Protein AF-0000000078986040 (afdb_homodimer)

Nearest PDB structures (foldseek):
  6e4r-assembly1_A  TM=7.403E-01  e=4.306E-62  Drosophila melanogaster
  6pxu-assembly2_B  TM=7.292E-01  e=4.157E-53  Homo sapiens
  6pxu-assembly1_A  TM=7.181E-01  e=9.554E-53  Homo sapiens
  2d7i-assembly1_A  TM=6.678E-01  e=3.188E-51  Homo sapiens
  6nqt-assembly1_C  TM=6.904E-01  e=5.709E-48  Homo sapiens

Foldseek 3Di:
DPPPPPPPPFDDFDFQQDDDDPVDDAFACAQLDFGDDPPPDPVLVVQQVVCCLVALFRLSLLVRHDLSGHHDDPFDPQLRDGNNFDPDQAAEEEEEEDAQHRPSQLSSQVNLCRGADRPRNQQAYEYEYQAHDDPCVPPVVCVVCVVPPRYHYHYDPHRAADQVSRVVRVVPDDGQKYKFAYSGKHWHHSQRSLQRRVCRVPQLEKEFEQEWAQERYGRRTGDPPGLQWAWDAALLLHIDTDGVVLDPDDDPDSQAWDFHQWDPAGTIMHGPVNCVLQVHFDSLQGRDEPSRNLVSQQSQQLPHGYTYHHRNYMYGYDRNDDVVCVPPPDPRHLLSLLLSLVQAAPLSSVQSCQVQAADDDDCVVNNDCVVNNVSSVVSVTHHSVSSCQPRNVSHADQDDPQKFKAWKDFQVVPDQKTFFADPVVQFTWIDGDPRPCARRIFTCHSLQFGDHSQWTFFDDPTGIDGHPSPQDRGHWDQDPVLQAIARPVHRQWTKFADPVVNIDIHIDGDDSVDRRRHMDGGGDDDDPVSNVVSVVVD/DPPPPPPPPFDDFDFQQDDDDPVDDAFACAQLDFGDDPPPDPVLVVQQVVCCLVALFRLSLLVRHDLRGHHDDPFDPQLRPGNNFDPDFAAEEEEEEDAQHRPSQLSSQVNLCRGADRPRNQQAYEYEYQAHDDPCVPPVVCVVCVVPPRYHYHYDPHRAADQVSRVVRVVPDDGQKYKFAYSGKHWHHSQRRLQRRVCRVPQLEKEFEQEWAQERYGRRTGDPPGLQWAWDAALLLHIDTDGVVLDPDDDPDSQAWDFHQWDPAGTIMHGPVNCVLQVHFDSLQGRDEPSRNLVSQQSQQLPHTYTYHHRNYMYGYDRNDDVVCVPPPDPRHLLSLLLSLVQAAPLSSVQSCQVQAADDDDCVVNNDCVVNNVSSVVSVTHHSVSSCQPRNVSHADLDDPQKFKAWKDFQVVPDQKTFFADPVVQFTWIDGDPRPCARRIFTCHSLQFGDHSQWTFFDDVTGIDGHPSPQDRGHWDQDPVLQAIARPVHRQWTWFADPVVNIDIHIDGDDSPDRRRHMDGGGDDDDPVSNVVSVVVD

InterPro domains:
  IPR000772 Ricin B, lectin domain [PF00652] (406-519)
  IPR000772 Ricin B, lectin domain [SM00458] (405-522)
  IPR001173 Glycosyltransferase 2-like [PF00535] (93-275)
  IPR029044 Nucleotide-diphospho-sugar transferases [G3DSA:3.90.550.10] (17-400)
  IPR029044 Nucleotide-diphospho-sugar transferases [SSF53448] (69-394)
  IPR035992 Ricin B-like lectins [SSF50370] (399-521)

Radius of gyration: 41.01 Å; Cα contacts (8 Å, |Δi|>4): 2335; chains: 2; bounding box: 109×112×80 Å

Sequence (1076 aa):
MTTTPGGTTLFKFVYTTKGLDARYPIPPGDMGAPVENDLNDTEVDTLMQDGIVKQGFNEYFSNLMSVQRRLPEVRDPWCREPGRYPANLPPTSIVIVFYNEAWSVLVRTVHSILDRSPANLIHEIVLVDDYSYLPHLKTQLQEYFARYEKVRILRAPKRLGLIRARMFGAQNTTTDLITFLDAHVEVTIGWLEALLDVVAHNWTTIAIPTIDWVDEYNMKYKDDKAPIFIGAYDWDLNFGWWGRWSMKKKYDNKMVPFDTPAMAGGLFTINRTFFERLGWYDEGFDIYGIENIELSMKSWMCGGKMVTVPCSRVGHIQKAGHPYLTRETKDVVRANSIRLAEVWMDEYKGIIYDIYGIPHYSEEEFGSVEHRKAIRQKAGCQPFRYYLENAFPEMHNPMVPGAFRGEVHNGALGNGTCLTYRGTDNFLGMAPCDHLEKSQFWTHNYYQELNSYQNCIDGPNLAVYRCHKSRGNQAWKYLVDSKQIQLAAKADKCLSLNTATNVTLLMEQCDVTKAQQKWIVSFVQLDVSMLLESQTKAMTTTPGGTTLFKFVYTTKGLDARYPIPPGDMGAPVENDLNDTEVDTLMQDGIVKQGFNEYFSNLMSVQRRLPEVRDPWCREPGRYPANLPPTSIVIVFYNEAWSVLVRTVHSILDRSPANLIHEIVLVDDYSYLPHLKTQLQEYFARYEKVRILRAPKRLGLIRARMFGAQNTTTDLITFLDAHVEVTIGWLEALLDVVAHNWTTIAIPTIDWVDEYNMKYKDDKAPIFIGAYDWDLNFGWWGRWSMKKKYDNKMVPFDTPAMAGGLFTINRTFFERLGWYDEGFDIYGIENIELSMKSWMCGGKMVTVPCSRVGHIQKAGHPYLTRETKDVVRANSIRLAEVWMDEYKGIIYDIYGIPHYSEEEFGSVEHRKAIRQKAGCQPFRYYLENAFPEMHNPMVPGAFRGEVHNGALGNGTCLTYRGTDNFLGMAPCDHLEKSQFWTHNYYQELNSYQNCIDGPNLAVYRCHKSRGNQAWKYLVDSKQIQLAAKADKCLSLNTATNVTLLMEQCDVTKAQQKWIVSFVQLDVSMLLESQTKA

Structure (mmCIF, N/CA/C/O backbone):
data_AF-0000000078986040-model_v1
#
loop_
_entity.id
_entity.type
_entity.pdbx_description
1 polymer 'Polypeptide N-acetylgalactosaminyltransferase'
#
loop_
_atom_site.group_PDB
_atom_site.id
_atom_site.type_symbol
_atom_site.label_atom_id
_atom_site.label_alt_id
_atom_site.label_comp_id
_atom_site.label_asym_id
_atom_site.label_entity_id
_atom_site.label_seq_id
_atom_site.pdbx_PDB_ins_code
_atom_site.Cartn_x
_atom_site.Cartn_y
_atom_site.Cartn_z
_atom_site.occupancy
_atom_site.B_iso_or_equiv
_atom_site.auth_seq_id
_atom_site.auth_comp_id
_atom_site.auth_asym_id
_atom_site.auth_atom_id
_atom_site.pdbx_PDB_model_num
ATOM 1 N N . MET A 1 1 ? -55.656 -21.875 -41.781 1 29.62 1 MET A N 1
ATOM 2 C CA . MET A 1 1 ? -54.969 -21.172 -40.719 1 29.62 1 MET A CA 1
ATOM 3 C C . MET A 1 1 ? -53.656 -21.844 -40.375 1 29.62 1 MET A C 1
ATOM 5 O O . MET A 1 1 ? -53.625 -23 -39.938 1 29.62 1 MET A O 1
ATOM 9 N N . THR A 1 2 ? -52.594 -21.609 -41.188 1 29.69 2 THR A N 1
ATOM 10 C CA . THR A 1 2 ? -51.312 -22.281 -41.094 1 29.69 2 THR A CA 1
ATOM 11 C C . THR A 1 2 ? -50.656 -22.062 -39.75 1 29.69 2 THR A C 1
ATOM 13 O O . THR A 1 2 ? -50.5 -20.922 -39.312 1 29.69 2 THR A O 1
ATOM 16 N N . THR A 1 3 ? -50.875 -22.969 -38.688 1 33.81 3 THR A N 1
ATOM 17 C CA . THR A 1 3 ? -50.25 -22.969 -37.375 1 33.81 3 THR A CA 1
ATOM 18 C C . THR A 1 3 ? -48.75 -22.688 -37.469 1 33.81 3 THR A C 1
ATOM 20 O O . THR A 1 3 ? -48.031 -23.359 -38.188 1 33.81 3 THR A O 1
ATOM 23 N N . THR A 1 4 ? -48.406 -21.375 -37.438 1 37 4 THR A N 1
ATOM 24 C CA . THR A 1 4 ? -46.969 -21.016 -37.406 1 37 4 THR A CA 1
ATOM 25 C C . THR A 1 4 ? -46.25 -21.859 -36.375 1 37 4 THR A C 1
ATOM 27 O O . THR A 1 4 ? -46.688 -21.984 -35.219 1 37 4 THR A O 1
ATOM 30 N N . PRO A 1 5 ? -45.375 -22.781 -36.781 1 39.75 5 PRO A N 1
ATOM 31 C CA . PRO A 1 5 ? -44.656 -23.641 -35.844 1 39.75 5 PRO A CA 1
ATOM 32 C C . PRO A 1 5 ? -44.094 -22.859 -34.656 1 39.75 5 PRO A C 1
ATOM 34 O O . PRO A 1 5 ? -43.719 -21.703 -34.781 1 39.75 5 PRO A O 1
ATOM 37 N N . GLY A 1 6 ? -44.625 -22.969 -33.406 1 38.5 6 GLY A N 1
ATOM 38 C CA . GLY A 1 6 ? -44.219 -22.422 -32.125 1 38.5 6 GLY A CA 1
ATOM 39 C C . GLY A 1 6 ? -42.719 -22.359 -31.938 1 38.5 6 GLY A C 1
ATOM 40 O O . GLY A 1 6 ? -42.031 -23.375 -31.938 1 38.5 6 GLY A O 1
ATOM 41 N N . GLY A 1 7 ? -42.031 -21.391 -32.469 1 43.12 7 GLY A N 1
ATOM 42 C CA . GLY A 1 7 ? -40.625 -21.125 -32.375 1 43.12 7 GLY A CA 1
ATOM 43 C C . GLY A 1 7 ? -40.094 -21.297 -30.953 1 43.12 7 GLY A C 1
ATOM 44 O O . GLY A 1 7 ? -40.625 -20.703 -30.016 1 43.12 7 GLY A O 1
ATOM 45 N N . THR A 1 8 ? -39.688 -22.469 -30.422 1 48.12 8 THR A N 1
ATOM 46 C CA . THR A 1 8 ? -39.094 -22.766 -29.125 1 48.12 8 THR A CA 1
ATOM 47 C C . THR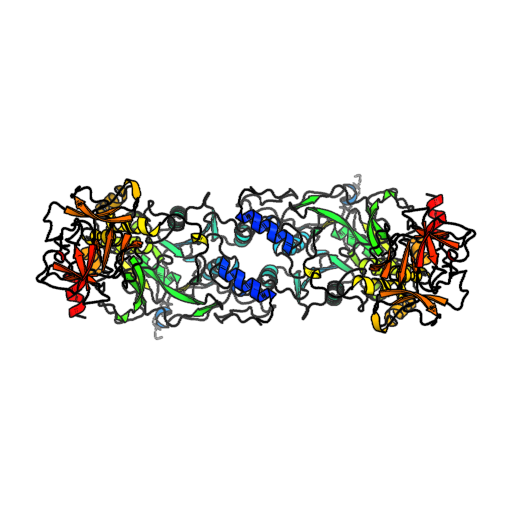 A 1 8 ? -38.062 -21.719 -28.75 1 48.12 8 THR A C 1
ATOM 49 O O . THR A 1 8 ? -37.094 -21.5 -29.484 1 48.12 8 THR A O 1
ATOM 52 N N . THR A 1 9 ? -38.406 -20.688 -28.156 1 58.56 9 THR A N 1
ATOM 53 C CA . THR A 1 9 ? -37.5 -19.672 -27.625 1 58.56 9 THR A CA 1
ATOM 54 C C . THR A 1 9 ? -36.312 -20.312 -26.922 1 58.56 9 THR A C 1
ATOM 56 O O . THR A 1 9 ? -36.5 -21.047 -25.953 1 58.56 9 THR A O 1
ATOM 59 N N . LEU A 1 10 ? -35.156 -20.312 -27.594 1 74.31 10 LEU A N 1
ATOM 60 C CA . LEU A 1 10 ? -33.938 -20.891 -27.078 1 74.31 10 LEU A CA 1
ATOM 61 C C . LEU A 1 10 ? -33.469 -20.156 -25.828 1 74.31 10 LEU A C 1
ATOM 63 O O . LEU A 1 10 ? -33.594 -18.938 -25.734 1 74.31 10 LEU A O 1
ATOM 67 N N . PHE A 1 11 ? -33.094 -20.828 -24.797 1 77.44 11 PHE A N 1
ATOM 68 C CA . PHE A 1 11 ? -32.656 -20.328 -23.5 1 77.44 11 PHE A CA 1
ATOM 69 C C . PHE A 1 11 ? -31.406 -19.469 -23.641 1 77.44 11 PHE A C 1
ATOM 71 O O . PHE A 1 11 ? -30.531 -19.766 -24.453 1 77.44 11 PHE A O 1
ATOM 78 N N . LYS A 1 12 ? -31.531 -18.234 -22.906 1 82.56 12 LYS A N 1
ATOM 79 C CA . LYS A 1 12 ? -30.375 -17.344 -22.828 1 82.56 12 LYS A CA 1
ATOM 80 C C . LYS A 1 12 ? -30 -17.062 -21.391 1 82.56 12 LYS A C 1
ATOM 82 O O . LYS A 1 12 ? -30.859 -16.703 -20.578 1 82.56 12 LYS A O 1
ATOM 87 N N . PHE A 1 13 ? -28.734 -17.203 -21.156 1 86.69 13 PHE A N 1
ATOM 88 C CA . PHE A 1 13 ? -28.25 -16.844 -19.828 1 86.69 13 PHE A CA 1
ATOM 89 C C . PHE A 1 13 ? -28.219 -15.32 -19.656 1 86.69 13 PHE A C 1
ATOM 91 O O . PHE A 1 13 ? -27.969 -14.586 -20.609 1 86.69 13 PHE A O 1
ATOM 98 N N . VAL A 1 14 ? -28.516 -14.938 -18.391 1 85.44 14 VAL A N 1
ATOM 99 C CA . VAL A 1 14 ? -28.5 -13.516 -18.062 1 85.44 14 VAL A CA 1
ATOM 100 C C . VAL A 1 14 ? -27.266 -13.203 -17.203 1 85.44 14 VAL A C 1
ATOM 102 O O . VAL A 1 14 ? -26.922 -13.977 -16.297 1 85.44 14 VAL A O 1
ATOM 105 N N . TYR A 1 15 ? -26.703 -12.055 -17.625 1 86.81 15 TYR A N 1
ATOM 106 C CA . TYR A 1 15 ? -25.516 -11.594 -16.906 1 86.81 15 TYR A CA 1
ATOM 107 C C . TYR A 1 15 ? -25.781 -10.242 -16.25 1 86.81 15 TYR A C 1
ATOM 109 O O . TYR A 1 15 ? -26.609 -9.461 -16.719 1 86.81 15 TYR A O 1
ATOM 117 N N . THR A 1 16 ? -25.219 -9.984 -15.023 1 78.19 16 THR A N 1
ATOM 118 C CA . THR A 1 16 ? -25.375 -8.727 -14.305 1 78.19 16 THR A CA 1
ATOM 119 C C . THR A 1 16 ? -24.219 -7.773 -14.617 1 78.19 16 THR A C 1
ATOM 121 O O . THR A 1 16 ? -23.609 -7.223 -13.703 1 78.19 16 THR A O 1
ATOM 124 N N . THR A 1 17 ? -23.938 -7.586 -15.852 1 72 17 THR A N 1
ATOM 125 C CA . THR A 1 17 ? -22.844 -6.668 -16.188 1 72 17 THR A CA 1
ATOM 126 C C . THR A 1 17 ? -23.203 -5.238 -15.812 1 72 17 THR A C 1
ATOM 128 O O . THR A 1 17 ? -24.219 -4.699 -16.281 1 72 17 THR A O 1
ATOM 131 N N . LYS A 1 18 ? -22.359 -4.672 -14.836 1 71.38 18 LYS A N 1
ATOM 132 C CA . LYS A 1 18 ? -22.641 -3.324 -14.344 1 71.38 18 LYS A CA 1
ATOM 133 C C . LYS A 1 18 ? -22 -2.273 -15.25 1 71.38 18 LYS A C 1
ATOM 135 O O . LYS A 1 18 ? -20.922 -2.492 -15.797 1 71.38 18 LYS A O 1
ATOM 140 N N . GLY A 1 19 ? -22.734 -1.235 -15.531 1 74.75 19 GLY A N 1
ATOM 141 C CA . GLY A 1 19 ? -22.188 -0.104 -16.266 1 74.75 19 GLY A CA 1
ATOM 142 C C . GLY A 1 19 ? -21.375 0.832 -15.391 1 74.75 19 GLY A C 1
ATOM 143 O O . GLY A 1 19 ? -21.203 0.587 -14.195 1 74.75 19 GLY A O 1
ATOM 144 N N . LEU A 1 20 ? -20.609 1.759 -16.047 1 81.31 20 LEU A N 1
ATOM 145 C CA . LEU A 1 20 ? -19.828 2.764 -15.336 1 81.31 20 LEU A CA 1
ATOM 146 C C . LEU A 1 20 ? -20.719 3.883 -14.812 1 81.31 20 LEU A C 1
ATOM 148 O O . LEU A 1 20 ? -21.734 4.223 -15.43 1 81.31 20 LEU A O 1
ATOM 152 N N . ASP A 1 21 ? -20.359 4.395 -13.672 1 80.06 21 ASP A N 1
ATOM 153 C CA . ASP A 1 21 ? -21.016 5.574 -13.125 1 80.06 21 ASP A CA 1
ATOM 154 C C . ASP A 1 21 ? -20.688 6.82 -13.945 1 80.06 21 ASP A C 1
ATOM 156 O O . ASP A 1 21 ? -19.531 7.211 -14.039 1 80.06 21 ASP A O 1
ATOM 160 N N . ALA A 1 22 ? -21.656 7.473 -14.484 1 78.62 22 ALA A N 1
ATOM 161 C CA . ALA A 1 22 ? -21.469 8.578 -15.414 1 78.62 22 ALA A CA 1
ATOM 162 C C . ALA A 1 22 ? -20.906 9.805 -14.711 1 78.62 22 ALA A C 1
ATOM 164 O O . ALA A 1 22 ? -20.422 10.742 -15.359 1 78.62 22 ALA A O 1
ATOM 165 N N . ARG A 1 23 ? -20.875 9.859 -13.484 1 78.38 23 ARG A N 1
ATOM 166 C CA . ARG A 1 23 ? -20.391 11 -12.703 1 78.38 23 ARG A CA 1
ATOM 167 C C . ARG A 1 23 ? -18.875 11.086 -12.719 1 78.38 23 ARG A C 1
ATOM 169 O O . ARG A 1 23 ? -18.297 12.125 -12.406 1 78.38 23 ARG A O 1
ATOM 176 N N . TYR A 1 24 ? -18.281 9.961 -13.086 1 82.19 24 TYR A N 1
ATOM 177 C CA . TYR A 1 24 ? -16.828 9.891 -13.016 1 82.19 24 TYR A CA 1
ATOM 178 C C . TYR A 1 24 ? -16.234 9.578 -14.383 1 82.19 24 TYR A C 1
ATOM 180 O O . TYR A 1 24 ? -16.906 9 -15.242 1 82.19 24 TYR A O 1
ATOM 188 N N . PRO A 1 25 ? -14.992 10.062 -14.539 1 84.38 25 PRO A N 1
ATOM 189 C CA . PRO A 1 25 ? -14.328 9.688 -15.789 1 84.38 25 PRO A CA 1
ATOM 190 C C . PRO A 1 25 ? -14.148 8.172 -15.93 1 84.38 25 PRO A C 1
ATOM 192 O O . PRO A 1 25 ? -14.164 7.449 -14.93 1 84.38 25 PRO A O 1
ATOM 195 N N . ILE A 1 26 ? -14.062 7.777 -17.188 1 90.38 26 ILE A N 1
ATOM 196 C CA . ILE A 1 26 ? -13.789 6.371 -17.453 1 90.38 26 ILE A CA 1
ATOM 197 C C . ILE A 1 26 ? -12.445 5.977 -16.844 1 90.38 26 ILE A C 1
ATOM 199 O O . ILE A 1 26 ? -11.422 6.613 -17.125 1 90.38 26 ILE A O 1
ATOM 203 N N . PRO A 1 27 ? -12.484 4.965 -16.016 1 92.81 27 PRO A N 1
ATOM 204 C CA . PRO A 1 27 ? -11.227 4.551 -15.383 1 92.81 27 PRO A CA 1
ATOM 205 C C . PRO A 1 27 ? -10.234 3.949 -16.375 1 92.81 27 PRO A C 1
ATOM 207 O O . PRO A 1 27 ? -10.641 3.373 -17.391 1 92.81 27 PRO A O 1
ATOM 210 N N . PRO A 1 28 ? -8.922 4.059 -16.094 1 94.25 28 PRO A N 1
ATOM 211 C CA . PRO A 1 28 ? -7.93 3.389 -16.938 1 94.25 28 PRO A CA 1
ATOM 212 C C . PRO A 1 28 ? -8.172 1.888 -17.047 1 94.25 28 PRO A C 1
ATOM 214 O O . PRO A 1 28 ? -8.672 1.261 -16.109 1 94.25 28 PRO A O 1
ATOM 217 N N . GLY A 1 29 ? -7.809 1.298 -18.234 1 95.88 29 GLY A N 1
ATOM 218 C CA . GLY A 1 29 ? -7.875 -0.141 -18.438 1 95.88 29 GLY A CA 1
ATOM 219 C C . GLY A 1 29 ? -9.242 -0.623 -18.875 1 95.88 29 GLY A C 1
ATOM 220 O O . GLY A 1 29 ? -9.438 -1.812 -19.141 1 95.88 29 GLY A O 1
ATOM 221 N N . ASP A 1 30 ? -10.258 0.363 -18.969 1 95.38 30 ASP A N 1
ATOM 222 C CA . ASP A 1 30 ? -11.609 -0.003 -19.375 1 95.38 30 ASP A CA 1
ATOM 223 C C . ASP A 1 30 ? -11.617 -0.711 -20.719 1 95.38 30 ASP A C 1
ATOM 225 O O . ASP A 1 30 ? -10.789 -0.424 -21.578 1 95.38 30 ASP A O 1
ATOM 229 N N . MET A 1 31 ? -12.531 -1.725 -20.891 1 95.62 31 MET A N 1
ATOM 230 C CA . MET A 1 31 ? -12.711 -2.494 -22.109 1 95.62 31 MET A CA 1
ATOM 231 C C . MET A 1 31 ? -11.43 -3.227 -22.5 1 95.62 31 MET A C 1
ATOM 233 O O . MET A 1 31 ? -11.148 -3.406 -23.672 1 95.62 31 MET A O 1
ATOM 237 N N . GLY A 1 32 ? -10.609 -3.555 -21.5 1 95.81 32 GLY A N 1
ATOM 238 C CA . GLY A 1 32 ? -9.414 -4.363 -21.703 1 95.81 32 GLY A CA 1
ATOM 239 C C . GLY A 1 32 ? -8.258 -3.582 -22.297 1 95.81 32 GLY A C 1
ATOM 240 O O . GLY A 1 32 ? -7.246 -4.168 -22.703 1 95.81 32 GLY A O 1
ATOM 241 N N . ALA A 1 33 ? -8.344 -2.266 -22.359 1 96.19 33 ALA A N 1
ATOM 242 C CA . ALA A 1 33 ? -7.293 -1.407 -22.891 1 96.19 33 ALA A CA 1
ATOM 243 C C . ALA A 1 33 ? -6.102 -1.34 -21.953 1 96.19 33 ALA A C 1
ATOM 245 O O . ALA A 1 33 ? -6.238 -1.594 -20.75 1 96.19 33 ALA A O 1
ATOM 246 N N . PRO A 1 34 ? -4.895 -1.079 -22.516 1 96.62 34 PRO A N 1
ATOM 247 C CA . PRO A 1 34 ? -3.74 -0.915 -21.625 1 96.62 34 PRO A CA 1
ATOM 248 C C . PRO A 1 34 ? -3.84 0.336 -20.766 1 96.62 34 PRO A C 1
ATOM 250 O O . PRO A 1 34 ? -4.473 1.319 -21.156 1 96.62 34 PRO A O 1
ATOM 253 N N . VAL A 1 35 ? -3.346 0.254 -19.547 1 95.56 35 VAL A N 1
ATOM 254 C CA . VAL A 1 35 ? -3.24 1.425 -18.672 1 95.56 35 VAL A CA 1
ATOM 255 C C . VAL A 1 35 ? -1.999 2.232 -19.047 1 95.56 35 VAL A C 1
ATOM 257 O O . VAL A 1 35 ? -0.917 1.67 -19.234 1 95.56 35 VAL A O 1
ATOM 260 N N . GLU A 1 36 ? -2.264 3.555 -19.234 1 87.5 36 GLU A N 1
ATOM 261 C CA . GLU A 1 36 ? -1.168 4.453 -19.578 1 87.5 36 GLU A CA 1
ATOM 262 C C . GLU A 1 36 ? -1.002 5.555 -18.531 1 87.5 36 GLU A C 1
ATOM 264 O O . GLU A 1 36 ? -1.986 6.031 -17.969 1 87.5 36 GLU A O 1
ATOM 269 N N . ASN A 1 37 ? 0.083 5.695 -17.797 1 72.38 37 ASN A N 1
ATOM 270 C CA . ASN A 1 37 ? 0.336 6.828 -16.922 1 72.38 37 ASN A CA 1
ATOM 271 C C . ASN A 1 37 ? 1.483 7.691 -17.438 1 72.38 37 ASN A C 1
ATOM 273 O O . ASN A 1 37 ? 2.34 7.215 -18.188 1 72.38 37 ASN A O 1
ATOM 277 N N . ASP A 1 38 ? 1.312 9.062 -17.203 1 62.78 38 ASP A N 1
ATOM 278 C CA . ASP A 1 38 ? 2.455 9.93 -17.484 1 62.78 38 ASP A CA 1
ATOM 279 C C . ASP A 1 38 ? 3.641 9.578 -16.594 1 62.78 38 ASP A C 1
ATOM 281 O O . ASP A 1 38 ? 3.594 9.805 -15.383 1 62.78 38 ASP A O 1
ATOM 285 N N . LEU A 1 39 ? 4.484 8.719 -16.953 1 62 39 LEU A N 1
ATOM 286 C CA . LEU A 1 39 ? 5.617 8.133 -16.25 1 62 39 LEU A CA 1
ATOM 287 C C . LEU A 1 39 ? 6.609 9.211 -15.828 1 62 39 LEU A C 1
ATOM 289 O O . LEU A 1 39 ? 7.602 8.914 -15.156 1 62 39 LEU A O 1
ATOM 293 N N . ASN A 1 40 ? 6.219 10.43 -15.977 1 64.69 40 ASN A N 1
ATOM 294 C CA . ASN A 1 40 ? 7.312 11.352 -15.68 1 64.69 40 ASN A CA 1
ATOM 295 C C . ASN A 1 40 ? 7.297 11.781 -14.219 1 64.69 40 ASN A C 1
ATOM 297 O O . ASN A 1 40 ? 7.766 12.867 -13.883 1 64.69 40 ASN A O 1
ATOM 301 N N . ASP A 1 41 ? 6.805 10.922 -13.375 1 77.25 41 ASP A N 1
ATOM 302 C CA . ASP A 1 41 ? 6.832 11.211 -11.938 1 77.25 41 ASP A CA 1
ATOM 303 C C . ASP A 1 41 ? 7.648 10.164 -11.188 1 77.25 41 ASP A C 1
ATOM 305 O O . ASP A 1 41 ? 7.305 8.977 -11.195 1 77.25 41 ASP A O 1
ATOM 309 N N . THR A 1 42 ? 8.812 10.602 -10.68 1 83.75 42 THR A N 1
ATOM 310 C CA . THR A 1 42 ? 9.773 9.719 -10.023 1 83.75 42 THR A CA 1
ATOM 311 C C . THR A 1 42 ? 9.102 8.922 -8.906 1 83.75 42 THR A C 1
ATOM 313 O O . THR A 1 42 ? 9.422 7.754 -8.688 1 83.75 42 THR A O 1
ATOM 316 N N . GLU A 1 43 ? 8.164 9.516 -8.297 1 87.19 43 GLU A N 1
ATOM 317 C CA . GLU A 1 43 ? 7.484 8.828 -7.211 1 87.19 43 GLU A CA 1
ATOM 318 C C . GLU A 1 43 ? 6.598 7.703 -7.738 1 87.19 43 GLU A C 1
ATOM 320 O O . GLU A 1 43 ? 6.566 6.609 -7.168 1 87.19 43 GLU A O 1
ATOM 325 N N . VAL A 1 44 ? 5.992 7.953 -8.789 1 90.38 44 VAL A N 1
ATOM 326 C CA . VAL A 1 44 ? 5.102 6.965 -9.391 1 90.38 44 VAL A CA 1
ATOM 327 C C . VAL A 1 44 ? 5.918 5.805 -9.953 1 90.38 44 VAL A C 1
ATOM 329 O O . VAL A 1 44 ? 5.539 4.641 -9.805 1 90.38 44 VAL A O 1
ATOM 332 N N . ASP A 1 45 ? 7.027 6.137 -10.547 1 90.75 45 ASP A N 1
ATOM 333 C CA . ASP A 1 45 ? 7.914 5.102 -11.07 1 90.75 45 ASP A CA 1
ATOM 334 C C . ASP A 1 45 ? 8.375 4.16 -9.961 1 90.75 45 ASP A C 1
ATOM 336 O O . ASP A 1 45 ? 8.43 2.945 -10.148 1 90.75 45 ASP A O 1
ATOM 340 N N . THR A 1 46 ? 8.688 4.793 -8.883 1 92.06 46 THR A N 1
ATOM 341 C CA . THR A 1 46 ? 9.133 4.004 -7.738 1 92.06 46 THR A CA 1
ATOM 342 C C . THR A 1 46 ? 8.016 3.084 -7.254 1 92.06 46 THR A C 1
ATOM 344 O O . THR A 1 46 ? 8.258 1.913 -6.949 1 92.06 46 THR A O 1
ATOM 347 N N . LEU A 1 47 ? 6.871 3.594 -7.203 1 92.62 47 LEU A N 1
ATOM 348 C CA . LEU A 1 47 ? 5.727 2.799 -6.77 1 92.62 47 LEU A CA 1
ATOM 349 C C . LEU A 1 47 ? 5.457 1.66 -7.75 1 92.62 47 LEU A C 1
ATOM 351 O O . LEU A 1 47 ? 5.121 0.547 -7.336 1 92.62 47 LEU A O 1
ATOM 355 N N . MET A 1 48 ? 5.605 1.92 -9.031 1 92.81 48 MET A N 1
ATOM 356 C CA . MET A 1 48 ? 5.406 0.897 -10.055 1 92.81 48 MET A CA 1
ATOM 357 C C . MET A 1 48 ? 6.418 -0.231 -9.898 1 92.81 48 MET A C 1
ATOM 359 O O . MET A 1 48 ? 6.051 -1.407 -9.914 1 92.81 48 MET A O 1
ATOM 363 N N . GLN A 1 49 ? 7.648 0.111 -9.742 1 93 49 GLN A N 1
ATOM 364 C CA . GLN A 1 49 ? 8.711 -0.88 -9.602 1 93 49 GLN A CA 1
ATOM 365 C C . GLN A 1 49 ? 8.516 -1.718 -8.336 1 93 49 GLN A C 1
ATOM 367 O O . GLN A 1 49 ? 8.703 -2.936 -8.359 1 93 49 GLN A O 1
ATOM 372 N N . ASP A 1 50 ? 8.086 -0.994 -7.301 1 92.81 50 ASP A N 1
ATOM 373 C CA . ASP A 1 50 ? 7.824 -1.704 -6.055 1 92.81 50 ASP A CA 1
ATOM 374 C C . ASP A 1 50 ? 6.719 -2.742 -6.238 1 92.81 50 ASP A C 1
ATOM 376 O O . ASP A 1 50 ? 6.828 -3.869 -5.75 1 92.81 50 ASP A O 1
ATOM 380 N N . GLY A 1 51 ? 5.703 -2.387 -6.91 1 93.81 51 GLY A N 1
ATOM 381 C CA . GLY A 1 51 ? 4.605 -3.303 -7.172 1 93.81 51 GLY A CA 1
ATOM 382 C C . GLY A 1 51 ? 5.016 -4.508 -7.996 1 93.81 51 GLY A C 1
ATOM 383 O O . GLY A 1 51 ? 4.59 -5.629 -7.723 1 93.81 51 GLY A O 1
ATOM 384 N N . ILE A 1 52 ? 5.824 -4.312 -8.984 1 93.31 52 ILE A N 1
ATOM 385 C CA . ILE A 1 52 ? 6.293 -5.387 -9.859 1 93.31 52 ILE A CA 1
ATOM 386 C C . ILE A 1 52 ? 7.145 -6.363 -9.055 1 93.31 52 ILE A C 1
ATOM 388 O O . ILE A 1 52 ? 7 -7.578 -9.18 1 93.31 52 ILE A O 1
ATOM 392 N N . VAL A 1 53 ? 7.957 -5.875 -8.203 1 91.62 53 VAL A N 1
ATOM 393 C CA . VAL A 1 53 ? 8.844 -6.707 -7.402 1 91.62 53 VAL A CA 1
ATOM 394 C C . VAL A 1 53 ? 8.031 -7.492 -6.371 1 91.62 53 VAL A C 1
ATOM 396 O O . VAL A 1 53 ? 8.25 -8.695 -6.188 1 91.62 53 VAL A O 1
ATOM 399 N N . LYS A 1 54 ? 7.035 -6.859 -5.777 1 91.62 54 LYS A N 1
ATOM 400 C CA . LYS A 1 54 ? 6.316 -7.457 -4.656 1 91.62 54 LYS A CA 1
ATOM 401 C C . LYS A 1 54 ? 5.215 -8.391 -5.145 1 91.62 54 LYS A C 1
ATOM 403 O O . LYS A 1 54 ? 4.906 -9.391 -4.492 1 91.62 54 LYS A O 1
ATOM 408 N N . GLN A 1 55 ? 4.641 -8.047 -6.305 1 94.5 55 GLN A N 1
ATOM 409 C CA . GLN A 1 55 ? 3.447 -8.773 -6.719 1 94.5 55 GLN A CA 1
ATOM 410 C C . GLN A 1 55 ? 3.693 -9.555 -8.008 1 94.5 55 GLN A C 1
ATOM 412 O O . GLN A 1 55 ? 2.904 -10.43 -8.375 1 94.5 55 GLN A O 1
ATOM 417 N N . GLY A 1 56 ? 4.82 -9.344 -8.68 1 94.5 56 GLY A N 1
ATOM 418 C CA . GLY A 1 56 ? 5.098 -10 -9.945 1 94.5 56 GLY A CA 1
ATOM 419 C C . GLY A 1 56 ? 4.359 -9.375 -11.117 1 94.5 56 GLY A C 1
ATOM 420 O O . GLY A 1 56 ? 4.289 -9.961 -12.195 1 94.5 56 GLY A O 1
ATOM 421 N N . PHE A 1 57 ? 3.668 -8.25 -10.953 1 96.19 57 PHE A N 1
ATOM 422 C CA . PHE A 1 57 ? 2.998 -7.457 -11.977 1 96.19 57 PHE A CA 1
ATOM 423 C C . PHE A 1 57 ? 2.885 -6 -11.547 1 96.19 57 PHE A C 1
ATOM 425 O O . PHE A 1 57 ? 3.205 -5.66 -10.406 1 96.19 57 PHE A O 1
ATOM 432 N N . ASN A 1 58 ? 2.523 -5.113 -12.477 1 96.19 58 ASN A N 1
ATOM 433 C CA . ASN A 1 58 ? 2.391 -3.689 -12.188 1 96.19 58 ASN A CA 1
ATOM 434 C C . ASN A 1 58 ? 1.175 -3.404 -11.312 1 96.19 58 ASN A C 1
ATOM 436 O O . ASN A 1 58 ? 0.105 -3.062 -11.82 1 96.19 58 ASN A O 1
ATOM 440 N N . GLU A 1 59 ? 1.365 -3.504 -10.008 1 96.88 59 GLU A N 1
ATOM 441 C CA . GLU A 1 59 ? 0.288 -3.314 -9.047 1 96.88 59 GLU A CA 1
ATOM 442 C C . GLU A 1 59 ? -0.271 -1.896 -9.109 1 96.88 59 GLU A C 1
ATOM 444 O O . GLU A 1 59 ? -1.472 -1.687 -8.922 1 96.88 59 GLU A O 1
ATOM 449 N N . TYR A 1 60 ? 0.613 -0.892 -9.359 1 96.06 60 TYR A N 1
ATOM 450 C CA . TYR A 1 60 ? 0.182 0.5 -9.445 1 96.06 60 TYR A CA 1
ATOM 451 C C . TYR A 1 60 ? -0.868 0.679 -10.531 1 96.06 60 TYR A C 1
ATOM 453 O O . TYR A 1 60 ? -1.926 1.268 -10.297 1 96.06 60 TYR A O 1
ATOM 461 N N . PHE A 1 61 ? -0.633 0.177 -11.703 1 96.06 61 PHE A N 1
ATOM 462 C CA . PHE A 1 61 ? -1.575 0.261 -12.812 1 96.06 61 PHE A CA 1
ATOM 463 C C . PHE A 1 61 ? -2.85 -0.513 -12.5 1 96.06 61 PHE A C 1
ATOM 465 O O . PHE A 1 61 ? -3.953 -0.047 -12.797 1 96.06 61 PHE A O 1
ATOM 472 N N . SER A 1 62 ? -2.652 -1.668 -11.953 1 97.44 62 SER A N 1
ATOM 473 C CA . SER A 1 62 ? -3.836 -2.432 -11.578 1 97.44 62 SER A CA 1
ATOM 474 C C . SER A 1 62 ? -4.723 -1.634 -10.625 1 97.44 62 SER A C 1
ATOM 476 O O . SER A 1 62 ? -5.949 -1.64 -10.758 1 97.44 62 SER A O 1
ATOM 478 N N . ASN A 1 63 ? -4.121 -0.946 -9.664 1 96.75 63 ASN A N 1
ATOM 479 C CA . ASN A 1 63 ? -4.848 -0.19 -8.648 1 96.75 63 ASN A CA 1
ATOM 480 C C . ASN A 1 63 ? -5.547 1.025 -9.242 1 96.75 63 ASN A C 1
ATOM 482 O O . ASN A 1 63 ? -6.469 1.576 -8.641 1 96.75 63 ASN A O 1
ATOM 486 N N . LEU A 1 64 ? -5.141 1.511 -10.398 1 95.5 64 LEU A N 1
ATOM 487 C CA . LEU A 1 64 ? -5.766 2.646 -11.062 1 95.5 64 LEU A CA 1
ATOM 488 C C . LEU A 1 64 ? -7.035 2.219 -11.789 1 95.5 64 LEU A C 1
ATOM 490 O O . LEU A 1 64 ? -7.863 3.061 -12.148 1 95.5 64 LEU A O 1
ATOM 494 N N . MET A 1 65 ? -7.184 0.959 -11.984 1 96.12 65 MET A N 1
ATOM 495 C CA . MET A 1 65 ? -8.312 0.433 -12.75 1 96.12 65 MET A CA 1
ATOM 496 C C . MET A 1 65 ? -9.523 0.224 -11.859 1 96.12 65 MET A C 1
ATOM 498 O O . MET A 1 65 ? -9.391 0.061 -10.641 1 96.12 65 MET A O 1
ATOM 502 N N . SER A 1 66 ? -10.656 0.202 -12.523 1 95.5 66 SER A N 1
ATOM 503 C CA . SER A 1 66 ? -11.852 -0.24 -11.82 1 95.5 66 SER A CA 1
ATOM 504 C C . SER A 1 66 ? -11.773 -1.721 -11.469 1 95.5 66 SER A C 1
ATOM 506 O O . SER A 1 66 ? -11.312 -2.533 -12.273 1 95.5 66 SER A O 1
ATOM 508 N N . VAL A 1 67 ? -12.242 -2.117 -10.289 1 95.88 67 VAL A N 1
ATOM 509 C CA . VAL A 1 67 ? -12.328 -3.531 -9.938 1 95.88 67 VAL A CA 1
ATOM 510 C C . VAL A 1 67 ? -13.477 -4.184 -10.703 1 95.88 67 VAL A C 1
ATOM 512 O O . VAL A 1 67 ? -13.609 -5.41 -10.711 1 95.88 67 VAL A O 1
ATOM 515 N N . GLN A 1 68 ? -14.273 -3.359 -11.375 1 95.38 68 GLN A N 1
ATOM 516 C CA . GLN A 1 68 ? -15.344 -3.848 -12.242 1 95.38 68 GLN A CA 1
ATOM 517 C C . GLN A 1 68 ? -15.117 -3.43 -13.688 1 95.38 68 GLN A C 1
ATOM 519 O O . GLN A 1 68 ? -16.062 -3.086 -14.398 1 95.38 68 GLN A O 1
ATOM 524 N N . ARG A 1 69 ? -13.875 -3.438 -14.039 1 94.5 69 ARG A N 1
ATOM 525 C CA . ARG A 1 69 ? -13.57 -3.039 -15.406 1 94.5 69 ARG A CA 1
ATOM 526 C C . ARG A 1 69 ? -14.359 -3.873 -16.406 1 94.5 69 ARG A C 1
ATOM 528 O O . ARG A 1 69 ? -14.555 -5.074 -16.203 1 94.5 69 ARG A O 1
ATOM 535 N N . ARG A 1 70 ? -14.828 -3.264 -17.547 1 94.94 70 ARG A N 1
ATOM 536 C CA . ARG A 1 70 ? -15.547 -3.934 -18.625 1 94.94 70 ARG A CA 1
ATOM 537 C C . ARG A 1 70 ? -14.578 -4.578 -19.609 1 94.94 70 ARG A C 1
ATOM 539 O O . ARG A 1 70 ? -13.438 -4.133 -19.75 1 94.94 70 ARG A O 1
ATOM 546 N N . LEU A 1 71 ? -14.906 -5.684 -20.188 1 94.88 71 LEU A N 1
ATOM 547 C CA . LEU A 1 71 ? -14.172 -6.34 -21.266 1 94.88 71 LEU A CA 1
ATOM 548 C C . LEU A 1 71 ? -15.023 -6.422 -22.531 1 94.88 71 LEU A C 1
ATOM 550 O O . LEU A 1 71 ? -16.25 -6.445 -22.453 1 94.88 71 LEU A O 1
ATOM 554 N N . PRO A 1 72 ? -14.359 -6.398 -23.656 1 92.12 72 PRO A N 1
ATOM 555 C CA . PRO A 1 72 ? -15.125 -6.562 -24.891 1 92.12 72 PRO A CA 1
ATOM 556 C C . PRO A 1 72 ? -15.68 -7.977 -25.062 1 92.12 72 PRO A C 1
ATOM 558 O O . PRO A 1 72 ? -15.297 -8.883 -24.312 1 92.12 72 PRO A O 1
ATOM 561 N N . GLU A 1 73 ? -16.656 -8.117 -26.016 1 91.81 73 GLU A N 1
ATOM 562 C CA . GLU A 1 73 ? -17.125 -9.438 -26.422 1 91.81 73 GLU A CA 1
ATOM 563 C C . GLU A 1 73 ? -16.031 -10.227 -27.141 1 91.81 73 GLU A C 1
ATOM 565 O O . GLU A 1 73 ? -15.57 -9.82 -28.203 1 91.81 73 GLU A O 1
ATOM 570 N N . VAL A 1 74 ? -15.57 -11.328 -26.484 1 91.19 74 VAL A N 1
ATOM 571 C CA . VAL A 1 74 ? -14.438 -12.055 -27.047 1 91.19 74 VAL A CA 1
ATOM 572 C C . VAL A 1 74 ? -14.898 -13.422 -27.547 1 91.19 74 VAL A C 1
ATOM 574 O O . VAL A 1 74 ? -14.117 -14.172 -28.141 1 91.19 74 VAL A O 1
ATOM 577 N N . ARG A 1 75 ? -16.141 -13.82 -27.391 1 91.81 75 ARG A N 1
ATOM 578 C CA . ARG A 1 75 ? -16.641 -15.141 -27.766 1 91.81 75 ARG A CA 1
ATOM 579 C C . ARG A 1 75 ? -16.766 -15.258 -29.281 1 91.81 75 ARG A C 1
ATOM 581 O O . ARG A 1 75 ? -17.203 -14.312 -29.953 1 91.81 75 ARG A O 1
ATOM 588 N N . ASP A 1 76 ? -16.438 -16.375 -29.641 1 92.56 76 ASP A N 1
ATOM 589 C CA . ASP A 1 76 ? -16.766 -16.75 -31.016 1 92.56 76 ASP A CA 1
ATOM 590 C C . ASP A 1 76 ? -18.266 -16.828 -31.219 1 92.56 76 ASP A C 1
ATOM 592 O O . ASP A 1 76 ? -19 -17.234 -30.312 1 92.56 76 ASP A O 1
ATOM 596 N N . PRO A 1 77 ? -18.703 -16.531 -32.438 1 93.62 77 PRO A N 1
ATOM 597 C CA . PRO A 1 77 ? -20.141 -16.594 -32.719 1 93.62 77 PRO A CA 1
ATOM 598 C C . PRO A 1 77 ? -20.719 -17.984 -32.438 1 93.62 77 PRO A C 1
ATOM 600 O O . PRO A 1 77 ? -21.859 -18.094 -31.938 1 93.62 77 PRO A O 1
ATOM 603 N N . TRP A 1 78 ? -19.953 -19 -32.719 1 94 78 TRP A N 1
ATOM 604 C CA . TRP A 1 78 ? -20.406 -20.359 -32.469 1 94 78 TRP A CA 1
ATOM 605 C C . TRP A 1 78 ? -20.656 -20.578 -30.969 1 94 78 TRP A C 1
ATOM 607 O O . TRP A 1 78 ? -21.609 -21.234 -30.578 1 94 78 TRP A O 1
ATOM 617 N N . CYS A 1 79 ? -19.844 -20.016 -30.156 1 94.38 79 CYS A N 1
ATOM 618 C CA . CYS A 1 79 ? -19.906 -20.188 -28.703 1 94.38 79 CYS A CA 1
ATOM 619 C C . CYS A 1 79 ? -21.094 -19.438 -28.109 1 94.38 79 CYS A C 1
ATOM 621 O O . CYS A 1 79 ? -21.609 -19.828 -27.062 1 94.38 79 CYS A O 1
ATOM 623 N N . ARG A 1 80 ? -21.547 -18.391 -28.75 1 92.25 80 ARG A N 1
ATOM 624 C CA . ARG A 1 80 ? -22.578 -17.547 -28.125 1 92.25 80 ARG A CA 1
ATOM 625 C C . ARG A 1 80 ? -23.938 -17.781 -28.766 1 92.25 80 ARG A C 1
ATOM 627 O O . ARG A 1 80 ? -24.875 -17 -28.547 1 92.25 80 ARG A O 1
ATOM 634 N N . GLU A 1 81 ? -24.031 -18.719 -29.562 1 91.94 81 GLU A N 1
ATOM 635 C CA . GLU A 1 81 ? -25.328 -19.062 -30.141 1 91.94 81 GLU A CA 1
ATOM 636 C C . GLU A 1 81 ? -26.328 -19.422 -29.047 1 91.94 81 GLU A C 1
ATOM 638 O O . GLU A 1 81 ? -26.031 -20.203 -28.156 1 91.94 81 GLU A O 1
ATOM 643 N N . PRO A 1 82 ? -27.5 -18.891 -29.172 1 88.19 82 PRO A N 1
ATOM 644 C CA . PRO A 1 82 ? -28.516 -19.234 -28.172 1 88.19 82 PRO A CA 1
ATOM 645 C C . PRO A 1 82 ? -28.797 -20.734 -28.125 1 88.19 82 PRO A C 1
ATOM 647 O O . PRO A 1 82 ? -28.828 -21.391 -29.156 1 88.19 82 PRO A O 1
ATOM 650 N N . GLY A 1 83 ? -28.891 -21.234 -26.984 1 90.56 83 GLY A N 1
ATOM 651 C CA . GLY A 1 83 ? -29.203 -22.641 -26.797 1 90.56 83 GLY A CA 1
ATOM 652 C C . GLY A 1 83 ? -27.969 -23.531 -26.859 1 90.56 83 GLY A C 1
ATOM 653 O O . GLY A 1 83 ? -28.094 -24.766 -26.844 1 90.56 83 GLY A O 1
ATOM 654 N N . ARG A 1 84 ? -26.875 -22.922 -27.031 1 92 84 ARG A N 1
ATOM 655 C CA . ARG A 1 84 ? -25.625 -23.672 -27.094 1 92 84 ARG A CA 1
ATOM 656 C C . ARG A 1 84 ? -25.469 -24.578 -25.875 1 92 84 ARG A C 1
ATOM 658 O O . ARG A 1 84 ? -24.984 -25.703 -25.984 1 92 84 ARG A O 1
ATOM 665 N N . TYR A 1 85 ? -25.891 -24.078 -24.734 1 94.75 85 TYR A N 1
ATOM 666 C CA . TYR A 1 85 ? -25.75 -24.812 -23.469 1 94.75 85 TYR A CA 1
ATOM 667 C C . TYR A 1 85 ? -27.109 -24.984 -22.797 1 94.75 85 TYR A C 1
ATOM 669 O O . TYR A 1 85 ? -27.984 -24.141 -22.922 1 94.75 85 TYR A O 1
ATOM 677 N N . PRO A 1 86 ? -27.25 -26.062 -22.125 1 93.5 86 PRO A N 1
ATOM 678 C CA . PRO A 1 86 ? -28.531 -26.297 -21.453 1 93.5 86 PRO A CA 1
ATOM 679 C C . PRO A 1 86 ? -28.812 -25.297 -20.328 1 93.5 86 PRO A C 1
ATOM 681 O O . PRO A 1 86 ? -27.891 -24.859 -19.641 1 93.5 86 PRO A O 1
ATOM 684 N N . ALA A 1 87 ? -30.062 -25.109 -20.094 1 89.12 87 ALA A N 1
ATOM 685 C CA . ALA A 1 87 ? -30.516 -24.141 -19.094 1 89.12 87 ALA A CA 1
ATOM 686 C C . ALA A 1 87 ? -30.312 -24.672 -17.688 1 89.12 87 ALA A C 1
ATOM 688 O O . ALA A 1 87 ? -30.172 -23.906 -16.734 1 89.12 87 ALA A O 1
ATOM 689 N N . ASN A 1 88 ? -30.312 -25.969 -17.547 1 92.5 88 ASN A N 1
ATOM 690 C CA . ASN A 1 88 ? -30.344 -26.562 -16.203 1 92.5 88 ASN A CA 1
ATOM 691 C C . ASN A 1 88 ? -29 -27.141 -15.805 1 92.5 88 ASN A C 1
ATOM 693 O O . ASN A 1 88 ? -28.922 -28.234 -15.242 1 92.5 88 ASN A O 1
ATOM 697 N N . LEU A 1 89 ? -27.953 -26.438 -16.094 1 96.5 89 LEU A N 1
ATOM 698 C CA . LEU A 1 89 ? -26.625 -26.844 -15.641 1 96.5 89 LEU A CA 1
ATOM 699 C C . LEU A 1 89 ? -26.516 -26.75 -14.125 1 96.5 89 LEU A C 1
ATOM 701 O O . LEU A 1 89 ? -27.062 -25.812 -13.523 1 96.5 89 LEU A O 1
ATOM 705 N N . PRO A 1 90 ? -25.875 -27.719 -13.484 1 97.62 90 PRO A N 1
ATOM 706 C CA . PRO A 1 90 ? -25.688 -27.625 -12.039 1 97.62 90 PRO A CA 1
ATOM 707 C C . PRO A 1 90 ? -24.766 -26.469 -11.648 1 97.62 90 PRO A C 1
ATOM 709 O O . PRO A 1 90 ? -23.828 -26.141 -12.383 1 97.62 90 PRO A O 1
ATOM 712 N N . PRO A 1 91 ? -25.031 -25.859 -10.477 1 98.19 91 PRO A N 1
ATOM 713 C CA . PRO A 1 91 ? -24.156 -24.781 -10.008 1 98.19 91 PRO A CA 1
ATOM 714 C C . PRO A 1 91 ? -22.797 -25.312 -9.508 1 98.19 91 PRO A C 1
ATOM 716 O O . PRO A 1 91 ? -22.656 -26.516 -9.25 1 98.19 91 PRO A O 1
ATOM 719 N N . THR A 1 92 ? -21.859 -24.422 -9.414 1 98.81 92 THR A N 1
ATOM 720 C CA . THR A 1 92 ? -20.516 -24.797 -8.969 1 98.81 92 THR A CA 1
ATOM 721 C C . THR A 1 92 ? -20.078 -23.938 -7.785 1 98.81 92 THR A C 1
ATOM 723 O O . THR A 1 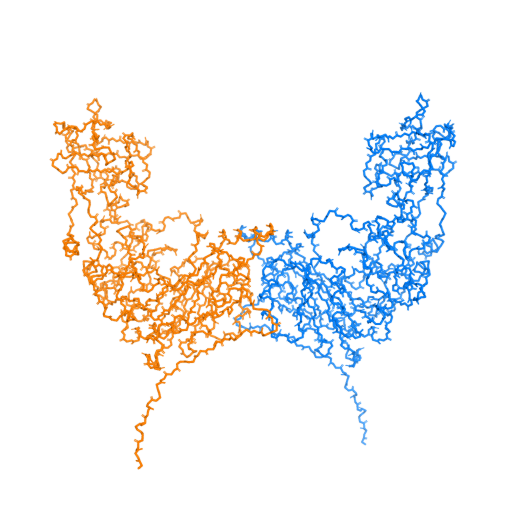92 ? -20.594 -22.844 -7.59 1 98.81 92 THR A O 1
ATOM 726 N N . SER A 1 93 ? -19.266 -24.484 -6.883 1 98.81 93 SER A N 1
ATOM 727 C CA . SER A 1 93 ? -18.453 -23.703 -5.953 1 98.81 93 SER A CA 1
ATOM 728 C C . SER A 1 93 ? -17.125 -23.297 -6.574 1 98.81 93 SER A C 1
ATOM 730 O O . SER A 1 93 ? -16.391 -24.156 -7.098 1 98.81 93 SER A O 1
ATOM 732 N N . ILE A 1 94 ? -16.875 -22.062 -6.57 1 98.88 94 ILE A N 1
ATOM 733 C CA . ILE A 1 94 ? -15.625 -21.547 -7.133 1 98.88 94 ILE A CA 1
ATOM 734 C C . ILE A 1 94 ? -14.617 -21.297 -6.016 1 98.88 94 ILE A C 1
ATOM 736 O O . ILE A 1 94 ? -14.883 -20.531 -5.09 1 98.88 94 ILE A O 1
ATOM 740 N N . VAL A 1 95 ? -13.461 -21.969 -6.066 1 98.81 95 VAL A N 1
ATOM 741 C CA . VAL A 1 95 ? -12.438 -21.875 -5.035 1 98.81 95 VAL A CA 1
ATOM 742 C C . VAL A 1 95 ? -11.258 -21.047 -5.539 1 98.81 95 VAL A C 1
ATOM 744 O O . VAL A 1 95 ? -10.664 -21.375 -6.578 1 98.81 95 VAL A O 1
ATOM 747 N N . ILE A 1 96 ? -10.953 -20 -4.836 1 98.75 96 ILE A N 1
ATOM 748 C CA . ILE A 1 96 ? -9.844 -19.125 -5.148 1 98.75 96 ILE A CA 1
ATOM 749 C C . ILE A 1 96 ? -8.906 -19.016 -3.945 1 98.75 96 ILE A C 1
ATOM 751 O O . ILE A 1 96 ? -9.312 -18.547 -2.877 1 98.75 96 ILE A O 1
ATOM 755 N N . VAL A 1 97 ? -7.672 -19.438 -4.113 1 97.69 97 VAL A N 1
ATOM 756 C CA . VAL A 1 97 ? -6.672 -19.344 -3.059 1 97.69 97 VAL A CA 1
ATOM 757 C C . VAL A 1 97 ? -5.805 -18.109 -3.281 1 97.69 97 VAL A C 1
ATOM 759 O O . VAL A 1 97 ? -5.422 -17.812 -4.414 1 97.69 97 VAL A O 1
ATOM 762 N N . PHE A 1 98 ? -5.566 -17.406 -2.195 1 97.06 98 PHE A N 1
ATOM 763 C CA . PHE A 1 98 ? -4.668 -16.25 -2.318 1 97.06 98 PHE A CA 1
ATOM 764 C C . PHE A 1 98 ? -3.736 -16.172 -1.117 1 97.06 98 PHE A C 1
ATOM 766 O O . PHE A 1 98 ? -4.035 -16.703 -0.05 1 97.06 98 PHE A O 1
ATOM 773 N N . TYR A 1 99 ? -2.623 -15.625 -1.316 1 95.19 99 TYR A N 1
ATOM 774 C CA . TYR A 1 99 ? -1.617 -15.305 -0.311 1 95.19 99 TYR A CA 1
ATOM 775 C C . TYR A 1 99 ? -0.934 -13.977 -0.626 1 95.19 99 TYR A C 1
ATOM 777 O O . TYR A 1 99 ? -0.182 -13.875 -1.599 1 95.19 99 TYR A O 1
ATOM 785 N N . ASN A 1 100 ? -1.145 -12.977 0.214 1 94.38 100 ASN A N 1
ATOM 786 C CA . ASN A 1 100 ? -0.56 -11.641 0.075 1 94.38 100 ASN A CA 1
ATOM 787 C C . ASN A 1 100 ? -0.792 -11.07 -1.321 1 94.38 100 ASN A C 1
ATOM 789 O O . ASN A 1 100 ? 0.121 -10.508 -1.924 1 94.38 100 ASN A O 1
ATOM 793 N N . GLU A 1 101 ? -2.004 -11.312 -1.786 1 96.56 101 GLU A N 1
ATOM 794 C CA . GLU A 1 101 ? -2.412 -10.852 -3.107 1 96.56 101 GLU A CA 1
ATOM 795 C C . GLU A 1 101 ? -2.756 -9.359 -3.088 1 96.56 101 GLU A C 1
ATOM 797 O O . GLU A 1 101 ? -3.268 -8.852 -2.09 1 96.56 101 GLU A O 1
ATOM 802 N N . ALA A 1 102 ? -2.432 -8.695 -4.223 1 96.81 102 ALA A N 1
ATOM 803 C CA . ALA A 1 102 ? -2.824 -7.293 -4.352 1 96.81 102 ALA A CA 1
ATOM 804 C C . ALA A 1 102 ? -4.34 -7.141 -4.277 1 96.81 102 ALA A C 1
ATOM 806 O O . ALA A 1 102 ? -5.082 -7.953 -4.836 1 96.81 102 ALA A O 1
ATOM 807 N N . TRP A 1 103 ? -4.793 -6.102 -3.656 1 96.88 103 TRP A N 1
ATOM 808 C CA . TRP A 1 103 ? -6.211 -5.844 -3.43 1 96.88 103 TRP A CA 1
ATOM 809 C C . TRP A 1 103 ? -6.973 -5.797 -4.75 1 96.88 103 TRP A C 1
ATOM 811 O O . TRP A 1 103 ? -7.957 -6.52 -4.934 1 96.88 103 TRP A O 1
ATOM 821 N N . SER A 1 104 ? -6.551 -5 -5.664 1 97.56 104 SER A N 1
ATOM 822 C CA . SER A 1 104 ? -7.305 -4.703 -6.879 1 97.56 104 SER A CA 1
ATOM 823 C C . SER A 1 104 ? -7.516 -5.957 -7.719 1 97.56 104 SER A C 1
ATOM 825 O O . SER A 1 104 ? -8.625 -6.199 -8.211 1 97.56 104 SER A O 1
ATOM 827 N N . VAL A 1 105 ? -6.504 -6.762 -7.82 1 97.75 105 VAL A N 1
ATOM 828 C CA . VAL A 1 105 ? -6.605 -7.922 -8.703 1 97.75 105 VAL A CA 1
ATOM 829 C C . VAL A 1 105 ? -7.508 -8.977 -8.07 1 97.75 105 VAL A C 1
ATOM 831 O O . VAL A 1 105 ? -8.281 -9.641 -8.766 1 97.75 105 VAL A O 1
ATOM 834 N N . LEU A 1 106 ? -7.371 -9.188 -6.746 1 98.44 106 LEU A N 1
ATOM 835 C CA . LEU A 1 106 ? -8.227 -10.156 -6.059 1 98.44 106 LEU A CA 1
ATOM 836 C C . LEU A 1 106 ? -9.695 -9.758 -6.172 1 98.44 106 LEU A C 1
ATOM 838 O O . LEU A 1 106 ? -10.531 -10.578 -6.566 1 98.44 106 LEU A O 1
ATOM 842 N N . VAL A 1 107 ? -9.977 -8.508 -5.867 1 98.31 107 VAL A N 1
ATOM 843 C CA . VAL A 1 107 ? -11.352 -8.008 -5.879 1 98.31 107 VAL A CA 1
ATOM 844 C C . VAL A 1 107 ? -11.883 -8.008 -7.309 1 98.31 107 VAL A C 1
ATOM 846 O O . VAL A 1 107 ? -13.047 -8.359 -7.547 1 98.31 107 VAL A O 1
ATOM 849 N N . ARG A 1 108 ? -11.07 -7.668 -8.25 1 97.94 108 ARG A N 1
ATOM 850 C CA . ARG A 1 108 ? -11.477 -7.68 -9.648 1 97.94 108 ARG A CA 1
ATOM 851 C C . ARG A 1 108 ? -11.789 -9.094 -10.117 1 97.94 108 ARG A C 1
ATOM 853 O O . ARG A 1 108 ? -12.703 -9.305 -10.906 1 97.94 108 ARG A O 1
ATOM 860 N N . THR A 1 109 ? -10.969 -10.07 -9.664 1 98.62 109 THR A N 1
ATOM 861 C CA . THR A 1 109 ? -11.258 -11.461 -9.977 1 98.62 109 THR A CA 1
ATOM 862 C C . THR A 1 109 ? -12.664 -11.844 -9.516 1 98.62 109 THR A C 1
ATOM 864 O O . THR A 1 109 ? -13.453 -12.375 -10.297 1 98.62 109 THR A O 1
ATOM 867 N N . VAL A 1 110 ? -13.023 -11.5 -8.336 1 98.62 110 VAL A N 1
ATOM 868 C CA . VAL A 1 110 ? -14.32 -11.859 -7.77 1 98.62 110 VAL A CA 1
ATOM 869 C C . VAL A 1 110 ? -15.43 -11.133 -8.523 1 98.62 110 VAL A C 1
ATOM 871 O O . VAL A 1 110 ? -16.422 -11.75 -8.906 1 98.62 110 VAL A O 1
ATOM 874 N N . HIS A 1 111 ? -15.242 -9.844 -8.773 1 97.62 111 HIS A N 1
ATOM 875 C CA . HIS A 1 111 ? -16.266 -9.086 -9.469 1 97.62 111 HIS A CA 1
ATOM 876 C C . HIS A 1 111 ? -16.453 -9.586 -10.891 1 97.62 111 HIS A C 1
ATOM 878 O O . HIS A 1 111 ? -17.578 -9.602 -11.406 1 97.62 111 HIS A O 1
ATOM 884 N N . SER A 1 112 ? -15.375 -9.953 -11.539 1 97.88 112 SER A N 1
ATOM 885 C CA . SER A 1 112 ? -15.531 -10.484 -12.883 1 97.88 112 SER A CA 1
ATOM 886 C C . SER A 1 112 ? -16.422 -11.727 -12.891 1 97.88 112 SER A C 1
ATOM 888 O O . SER A 1 112 ? -17.219 -11.93 -13.805 1 97.88 112 SER A O 1
ATOM 890 N N . ILE A 1 113 ? -16.297 -12.578 -11.883 1 98.44 113 ILE A N 1
ATOM 891 C CA . ILE A 1 113 ? -17.109 -13.781 -11.766 1 98.44 113 ILE A CA 1
ATOM 892 C C . ILE A 1 113 ? -18.562 -13.398 -11.531 1 98.44 113 ILE A C 1
ATOM 894 O O . ILE A 1 113 ? -19.469 -13.875 -12.234 1 98.44 113 ILE A O 1
ATOM 898 N N . LEU A 1 114 ? -18.797 -12.484 -10.609 1 97.31 114 LEU A N 1
ATOM 899 C CA . LEU A 1 114 ? -20.156 -12.094 -10.242 1 97.31 114 LEU A CA 1
ATOM 900 C C . LEU A 1 114 ? -20.844 -11.398 -11.414 1 97.31 114 LEU A C 1
ATOM 902 O O . LEU A 1 114 ? -22.031 -11.633 -11.656 1 97.31 114 LEU A O 1
ATOM 906 N N . ASP A 1 115 ? -20.109 -10.625 -12.156 1 96 115 ASP A N 1
ATOM 907 C CA . ASP A 1 115 ? -20.688 -9.781 -13.188 1 96 115 ASP A CA 1
ATOM 908 C C . ASP A 1 115 ? -20.875 -10.555 -14.492 1 96 115 ASP A C 1
ATOM 910 O O . ASP A 1 115 ? -21.797 -10.273 -15.266 1 96 115 ASP A O 1
ATOM 914 N N . ARG A 1 116 ? -20.016 -11.594 -14.688 1 96.81 116 ARG A N 1
ATOM 915 C CA . ARG A 1 116 ? -19.984 -12.156 -16.031 1 96.81 116 ARG A CA 1
ATOM 916 C C . ARG A 1 116 ? -20.312 -13.641 -16.016 1 96.81 116 ARG A C 1
ATOM 918 O O . ARG A 1 116 ? -19.953 -14.383 -16.938 1 96.81 116 ARG A O 1
ATOM 925 N N . SER A 1 117 ? -20.922 -14.086 -14.992 1 97.06 117 SER A N 1
ATOM 926 C CA . SER A 1 117 ? -21.469 -15.438 -14.883 1 97.06 117 SER A CA 1
ATOM 927 C C . SER A 1 117 ? -22.953 -15.414 -14.57 1 97.06 117 SER A C 1
ATOM 929 O O . SER A 1 117 ? -23.422 -14.539 -13.836 1 97.06 117 SER A O 1
ATOM 931 N N . PRO A 1 118 ? -23.734 -16.391 -15.133 1 95.56 118 PRO A N 1
ATOM 932 C CA . PRO A 1 118 ? -25.125 -16.5 -14.656 1 95.56 118 PRO A CA 1
ATOM 933 C C . PRO A 1 118 ? -25.203 -16.766 -13.148 1 95.56 118 PRO A C 1
ATOM 935 O O . PRO A 1 118 ? -24.578 -17.688 -12.641 1 95.56 118 PRO A O 1
ATOM 938 N N . ALA A 1 119 ? -26 -16.031 -12.508 1 95.19 119 ALA A N 1
ATOM 939 C CA . ALA A 1 119 ? -26.062 -16.078 -11.047 1 95.19 119 ALA A CA 1
ATOM 940 C C . ALA A 1 119 ? -26.453 -17.469 -10.555 1 95.19 119 ALA A C 1
ATOM 942 O O . ALA A 1 119 ? -25.984 -17.922 -9.516 1 95.19 119 ALA A O 1
ATOM 943 N N . ASN A 1 120 ? -27.281 -18.094 -11.305 1 95.31 120 ASN A N 1
ATOM 944 C CA . ASN A 1 120 ? -27.781 -19.391 -10.859 1 95.31 120 ASN A CA 1
ATOM 945 C C . ASN A 1 120 ? -26.719 -20.484 -10.953 1 95.31 120 ASN A C 1
ATOM 947 O O . ASN A 1 120 ? -26.859 -21.562 -10.375 1 95.31 120 ASN A O 1
ATOM 951 N N . LEU A 1 121 ? -25.625 -20.203 -11.664 1 97.81 121 LEU A N 1
ATOM 952 C CA . LEU A 1 121 ? -24.578 -21.188 -11.828 1 97.81 121 LEU A CA 1
ATOM 953 C C . LEU A 1 121 ? -23.5 -21.031 -10.766 1 97.81 121 LEU A C 1
ATOM 955 O O . LEU A 1 121 ? -22.625 -21.891 -10.617 1 97.81 121 LEU A O 1
ATOM 959 N N . ILE A 1 122 ? -23.562 -19.953 -10.023 1 98.19 122 ILE A N 1
ATOM 960 C CA . ILE A 1 122 ? -22.641 -19.734 -8.914 1 98.19 122 ILE A CA 1
ATOM 961 C C . ILE A 1 122 ? -23.328 -20.094 -7.598 1 98.19 122 ILE A C 1
ATOM 963 O O . ILE A 1 122 ? -24.219 -19.391 -7.129 1 98.19 122 ILE A O 1
ATOM 967 N N . HIS A 1 123 ? -22.922 -21.188 -7.082 1 98.5 123 HIS A N 1
ATOM 968 C CA . HIS A 1 123 ? -23.406 -21.5 -5.742 1 98.5 123 HIS A CA 1
ATOM 969 C C . HIS A 1 123 ? -22.734 -20.625 -4.691 1 98.5 123 HIS A C 1
ATOM 971 O O . HIS A 1 123 ? -23.422 -20 -3.863 1 98.5 123 HIS A O 1
ATOM 977 N N . GLU A 1 124 ? -21.438 -20.562 -4.742 1 98.5 124 GLU A N 1
ATOM 978 C CA . GLU A 1 124 ? -20.641 -19.719 -3.861 1 98.5 124 GLU A CA 1
ATOM 979 C C . GLU A 1 124 ? -19.234 -19.5 -4.426 1 98.5 124 GLU A C 1
ATOM 981 O O . GLU A 1 124 ? -18.781 -20.266 -5.277 1 98.5 124 GLU A O 1
ATOM 986 N N . ILE A 1 125 ? -18.656 -18.422 -4.047 1 98.69 125 ILE A N 1
ATOM 987 C CA . ILE A 1 125 ? -17.234 -18.141 -4.25 1 98.69 125 ILE A CA 1
ATOM 988 C C . ILE A 1 125 ? -16.5 -18.234 -2.914 1 98.69 125 ILE A C 1
ATOM 990 O O . ILE A 1 125 ? -16.781 -17.469 -1.99 1 98.69 125 ILE A O 1
ATOM 994 N N . VAL A 1 126 ? -15.609 -19.188 -2.791 1 98.62 126 VAL A N 1
ATOM 995 C CA . VAL A 1 126 ? -14.836 -19.391 -1.57 1 98.62 126 VAL A CA 1
ATOM 996 C C . VAL A 1 126 ? -13.438 -18.812 -1.745 1 98.62 126 VAL A C 1
ATOM 998 O O . VAL A 1 126 ? -12.609 -19.375 -2.467 1 98.62 126 VAL A O 1
ATOM 1001 N N . LEU A 1 127 ? -13.203 -17.688 -1.068 1 98.56 127 LEU A N 1
ATOM 1002 C CA . LEU A 1 127 ? -11.867 -17.094 -1.021 1 98.56 127 LEU A CA 1
ATOM 1003 C C . LEU A 1 127 ? -11.055 -17.688 0.124 1 98.56 127 LEU A C 1
ATOM 1005 O O . LEU A 1 127 ? -11.359 -17.453 1.295 1 98.56 127 LEU A O 1
ATOM 1009 N N . VAL A 1 128 ? -10.023 -18.422 -0.224 1 98.5 128 VAL A N 1
ATOM 1010 C CA . VAL A 1 128 ? -9.188 -19.078 0.788 1 98.5 128 VAL A CA 1
ATOM 1011 C C . VAL A 1 128 ? -7.926 -18.25 1.023 1 98.5 128 VAL A C 1
ATOM 1013 O O . VAL A 1 128 ? -7.043 -18.188 0.166 1 98.5 128 VAL A O 1
ATOM 1016 N N . ASP A 1 129 ? -7.875 -17.656 2.16 1 97.94 129 ASP A N 1
ATOM 1017 C CA . ASP A 1 129 ? -6.68 -16.922 2.564 1 97.94 129 ASP A CA 1
ATOM 1018 C C . ASP A 1 129 ? -5.641 -17.859 3.174 1 97.94 129 ASP A C 1
ATOM 1020 O O . ASP A 1 129 ? -5.824 -18.359 4.285 1 97.94 129 ASP A O 1
ATOM 1024 N N . ASP A 1 130 ? -4.555 -18.078 2.449 1 95.69 130 ASP A N 1
ATOM 1025 C CA . ASP A 1 130 ? -3.496 -18.969 2.92 1 95.69 130 ASP A CA 1
ATOM 1026 C C . ASP A 1 130 ? -2.541 -18.234 3.859 1 95.69 130 ASP A C 1
ATOM 1028 O O . ASP A 1 130 ? -1.331 -18.203 3.627 1 95.69 130 ASP A O 1
ATOM 1032 N N . TYR A 1 131 ? -3.162 -17.516 4.812 1 95.06 131 TYR A N 1
ATOM 1033 C CA . TYR A 1 131 ? -2.453 -16.922 5.938 1 95.06 131 TYR A CA 1
ATOM 1034 C C . TYR A 1 131 ? -1.69 -15.68 5.5 1 95.06 131 TYR A C 1
ATOM 1036 O O . TYR A 1 131 ? -0.494 -15.547 5.773 1 95.06 131 TYR A O 1
ATOM 1044 N N . SER A 1 132 ? -2.383 -14.773 4.785 1 94.75 132 SER A N 1
ATOM 1045 C CA . SER A 1 132 ? -1.788 -13.508 4.367 1 94.75 132 SER A CA 1
ATOM 1046 C C . SER A 1 132 ? -1.515 -12.602 5.566 1 94.75 132 SER A C 1
ATOM 1048 O O . SER A 1 132 ? -2.234 -12.648 6.566 1 94.75 132 SER A O 1
ATOM 1050 N N . TYR A 1 133 ? -0.445 -11.734 5.441 1 92.44 133 TYR A N 1
ATOM 1051 C CA . TYR A 1 133 ? -0.176 -10.766 6.504 1 92.44 133 TYR A CA 1
ATOM 1052 C C . TYR A 1 133 ? -0.409 -9.344 6.016 1 92.44 133 TYR A C 1
ATOM 1054 O O . TYR A 1 133 ? -0.34 -8.398 6.801 1 92.44 133 TYR A O 1
ATOM 1062 N N . LEU A 1 134 ? -0.668 -9.094 4.746 1 94.06 134 LEU A N 1
ATOM 1063 C CA . LEU A 1 134 ? -1.01 -7.762 4.262 1 94.06 134 LEU A CA 1
ATOM 1064 C C . LEU A 1 134 ? -2.338 -7.289 4.848 1 94.06 134 LEU A C 1
ATOM 1066 O O . LEU A 1 134 ? -3.336 -8.016 4.789 1 94.06 134 LEU A O 1
ATOM 1070 N N . PRO A 1 135 ? -2.389 -6.109 5.332 1 93.5 135 PRO A N 1
ATOM 1071 C CA . PRO A 1 135 ? -3.539 -5.699 6.137 1 93.5 135 PRO A CA 1
ATOM 1072 C C . PRO A 1 135 ? -4.805 -5.504 5.301 1 93.5 135 PRO A C 1
ATOM 1074 O O . PRO A 1 135 ? -5.914 -5.719 5.797 1 93.5 135 PRO A O 1
ATOM 1077 N N . HIS A 1 136 ? -4.723 -5.113 4.047 1 94.62 136 HIS A N 1
ATOM 1078 C CA . HIS A 1 136 ? -5.902 -4.879 3.221 1 94.62 136 HIS A CA 1
ATOM 1079 C C . HIS A 1 136 ? -6.656 -6.176 2.953 1 94.62 136 HIS A C 1
ATOM 1081 O O . HIS A 1 136 ? -7.801 -6.148 2.492 1 94.62 136 HIS A O 1
ATOM 1087 N N . LEU A 1 137 ? -6.051 -7.309 3.244 1 97 137 LEU A N 1
ATOM 1088 C CA . LEU A 1 137 ? -6.66 -8.617 3.014 1 97 137 LEU A CA 1
ATOM 1089 C C . LEU A 1 137 ? -7.355 -9.117 4.273 1 97 137 LEU A C 1
ATOM 1091 O O . LEU A 1 137 ? -7.863 -10.242 4.301 1 97 137 LEU A O 1
ATOM 1095 N N . LYS A 1 138 ? -7.379 -8.344 5.273 1 94.62 138 LYS A N 1
ATOM 1096 C CA . LYS A 1 138 ? -7.992 -8.711 6.547 1 94.62 138 LYS A CA 1
ATOM 1097 C C . LYS A 1 138 ? -9.359 -8.055 6.703 1 94.62 138 LYS A C 1
ATOM 1099 O O . LYS A 1 138 ? -10.25 -8.258 5.871 1 94.62 138 LYS A O 1
ATOM 1104 N N . THR A 1 139 ? -9.508 -7.086 7.551 1 93.38 139 THR A N 1
ATOM 1105 C CA . THR A 1 139 ? -10.797 -6.477 7.863 1 93.38 139 THR A CA 1
ATOM 1106 C C . THR A 1 139 ? -11.367 -5.77 6.637 1 93.38 139 THR A C 1
ATOM 1108 O O . THR A 1 139 ? -12.57 -5.848 6.371 1 93.38 139 THR A O 1
ATOM 1111 N N . GLN A 1 140 ? -10.531 -5.113 5.949 1 93.62 140 GLN A N 1
ATOM 1112 C CA . GLN A 1 140 ? -11 -4.387 4.773 1 93.62 140 GLN A CA 1
ATOM 1113 C C . GLN A 1 140 ? -11.68 -5.324 3.781 1 93.62 140 GLN A C 1
ATOM 1115 O O . GLN A 1 140 ? -12.734 -4.996 3.232 1 93.62 140 GLN A O 1
ATOM 1120 N N . LEU A 1 141 ? -11.062 -6.477 3.58 1 95.81 141 LEU A N 1
ATOM 1121 C CA . LEU A 1 141 ? -11.609 -7.457 2.648 1 95.81 141 LEU A CA 1
ATOM 1122 C C . LEU A 1 141 ? -12.93 -8.016 3.158 1 95.81 141 LEU A C 1
ATOM 1124 O O . LEU A 1 141 ? -13.891 -8.141 2.395 1 95.81 141 LEU A O 1
ATOM 1128 N N . GLN A 1 142 ? -12.977 -8.305 4.387 1 94.19 142 GLN A N 1
ATOM 1129 C CA . GLN A 1 142 ? -14.195 -8.812 5.004 1 94.19 142 GLN A CA 1
ATOM 1130 C C . GLN A 1 142 ? -15.336 -7.809 4.879 1 94.19 142 GLN A C 1
ATOM 1132 O O . GLN A 1 142 ? -16.453 -8.172 4.477 1 94.19 142 GLN A O 1
ATOM 1137 N N . GLU A 1 143 ? -15.047 -6.602 5.156 1 91.38 143 GLU A N 1
ATOM 1138 C CA . GLU A 1 143 ? -16.078 -5.559 5.109 1 91.38 143 GLU A CA 1
ATOM 1139 C C . GLU A 1 143 ? -16.531 -5.301 3.68 1 91.38 143 GLU A C 1
ATOM 1141 O O . GLU A 1 143 ? -17.719 -5.047 3.441 1 91.38 143 GLU A O 1
ATOM 1146 N N . TYR A 1 144 ? -15.664 -5.367 2.807 1 94 144 TYR A N 1
ATOM 1147 C CA . TYR A 1 144 ? -16 -5.125 1.409 1 94 144 TYR A CA 1
ATOM 1148 C C . TYR A 1 144 ? -17 -6.164 0.901 1 94 144 TYR A C 1
ATOM 1150 O O . TYR A 1 144 ? -18 -5.82 0.281 1 94 144 TYR A O 1
ATOM 1158 N N . PHE A 1 145 ? -16.734 -7.438 1.214 1 94.5 145 PHE A N 1
ATOM 1159 C CA . PHE A 1 145 ? -17.531 -8.508 0.624 1 94.5 145 PHE A CA 1
ATOM 1160 C C . PHE A 1 145 ? -18.672 -8.906 1.549 1 94.5 145 PHE A C 1
ATOM 1162 O O . PHE A 1 145 ? -19.438 -9.82 1.239 1 94.5 145 PHE A O 1
ATOM 1169 N N . ALA A 1 146 ? -18.828 -8.258 2.627 1 90.44 146 ALA A N 1
ATOM 1170 C CA . ALA A 1 146 ? -19.906 -8.555 3.559 1 90.44 146 ALA A CA 1
ATOM 1171 C C . ALA A 1 146 ? -21.266 -8.422 2.875 1 90.44 146 ALA A C 1
ATOM 1173 O O . ALA A 1 146 ? -22.219 -9.141 3.215 1 90.44 146 ALA A O 1
ATOM 1174 N N . ARG A 1 147 ? -21.375 -7.656 1.864 1 88.75 147 ARG A N 1
ATOM 1175 C CA . ARG A 1 147 ? -22.656 -7.402 1.223 1 88.75 147 ARG A CA 1
ATOM 1176 C C . ARG A 1 147 ? -22.891 -8.344 0.043 1 88.75 147 ARG A C 1
ATOM 1178 O O . ARG A 1 147 ? -23.922 -8.289 -0.611 1 88.75 147 ARG A O 1
ATOM 1185 N N . TYR A 1 148 ? -21.938 -9.148 -0.227 1 93.94 148 TYR A N 1
ATOM 1186 C CA . TYR A 1 148 ? -22.047 -10.117 -1.31 1 93.94 148 TYR A CA 1
ATOM 1187 C C . TYR A 1 148 ? -22.312 -11.516 -0.764 1 93.94 148 TYR A C 1
ATOM 1189 O O . TYR A 1 148 ? -21.391 -12.234 -0.392 1 93.94 148 TYR A O 1
ATOM 1197 N N . GLU A 1 149 ? -23.484 -11.922 -0.828 1 94.06 149 GLU A N 1
ATOM 1198 C CA . GLU A 1 149 ? -23.969 -13.117 -0.144 1 94.06 149 GLU A CA 1
ATOM 1199 C C . GLU A 1 149 ? -23.281 -14.375 -0.674 1 94.06 149 GLU A C 1
ATOM 1201 O O . GLU A 1 149 ? -23.141 -15.359 0.051 1 94.06 149 GLU A O 1
ATOM 1206 N N . LYS A 1 150 ? -22.812 -14.383 -1.886 1 96.88 150 LYS A N 1
ATOM 1207 C CA . LYS A 1 150 ? -22.25 -15.586 -2.498 1 96.88 150 LYS A CA 1
ATOM 1208 C C . LYS A 1 150 ? -20.766 -15.695 -2.227 1 96.88 150 LYS A C 1
ATOM 1210 O O . LYS A 1 150 ? -20.125 -16.688 -2.598 1 96.88 150 LYS A O 1
ATOM 1215 N N . VAL A 1 151 ? -20.188 -14.672 -1.597 1 97.69 151 VAL A N 1
ATOM 1216 C CA . VAL A 1 151 ? -18.75 -14.664 -1.35 1 97.69 151 VAL A CA 1
ATOM 1217 C C . VAL A 1 151 ? -18.484 -15.047 0.104 1 97.69 151 VAL A C 1
ATOM 1219 O O . VAL A 1 151 ? -19.047 -14.445 1.025 1 97.69 151 VAL A O 1
ATOM 1222 N N . ARG A 1 152 ? -17.719 -16.031 0.272 1 97 152 ARG A N 1
ATOM 1223 C CA . ARG A 1 152 ? -17.297 -16.5 1.595 1 97 152 ARG A CA 1
ATOM 1224 C C . ARG A 1 152 ? -15.781 -16.516 1.723 1 97 152 ARG A C 1
A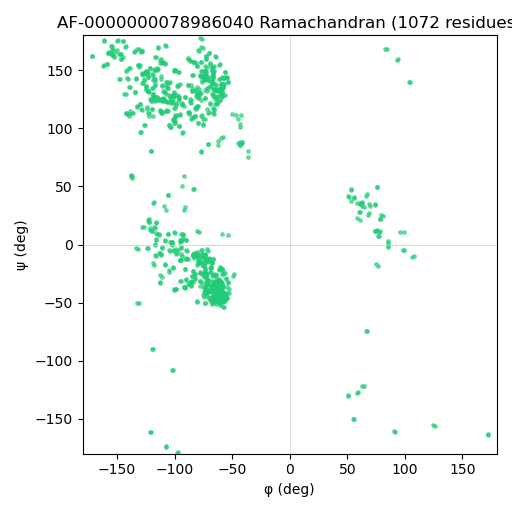TOM 1226 O O . ARG A 1 152 ? -15.094 -17.031 0.843 1 97 152 ARG A O 1
ATOM 1233 N N . ILE A 1 153 ? -15.289 -15.969 2.82 1 97 153 ILE A N 1
ATOM 1234 C CA . ILE A 1 153 ? -13.852 -15.961 3.066 1 97 153 ILE A CA 1
ATOM 1235 C C . ILE A 1 153 ? -13.492 -17.016 4.102 1 97 153 ILE A C 1
ATOM 1237 O O . ILE A 1 153 ? -14.078 -17.062 5.188 1 97 153 ILE A O 1
ATOM 1241 N N . LEU A 1 154 ? -12.594 -17.891 3.697 1 96.75 154 LEU A N 1
ATOM 1242 C CA . LEU A 1 154 ? -12.047 -18.938 4.559 1 96.75 154 LEU A CA 1
ATOM 1243 C C . LEU A 1 154 ? -10.586 -18.672 4.887 1 96.75 154 LEU A C 1
ATOM 1245 O O . LEU A 1 154 ? -9.758 -18.516 3.982 1 96.75 154 LEU A O 1
ATOM 1249 N N . ARG A 1 155 ? -10.258 -18.594 6.141 1 95.81 155 ARG A N 1
ATOM 1250 C CA . ARG A 1 155 ? -8.891 -18.266 6.527 1 95.81 155 ARG A CA 1
ATOM 1251 C C . ARG A 1 155 ? -8.164 -19.5 7.078 1 95.81 155 ARG A C 1
ATOM 1253 O O . ARG A 1 155 ? -8.641 -20.125 8.023 1 95.81 155 ARG A O 1
ATOM 1260 N N . ALA A 1 156 ? -7.035 -19.812 6.445 1 96.06 156 ALA A N 1
ATOM 1261 C CA . ALA A 1 156 ? -6.199 -20.891 6.965 1 96.06 156 ALA A CA 1
ATOM 1262 C C . ALA A 1 156 ? -5.512 -20.484 8.266 1 96.06 156 ALA A C 1
ATOM 1264 O O . ALA A 1 156 ? -5.09 -19.328 8.414 1 96.06 156 ALA A O 1
ATOM 1265 N N . PRO A 1 157 ? -5.355 -21.359 9.172 1 93.69 157 PRO A N 1
ATOM 1266 C CA . PRO A 1 157 ? -4.742 -21.031 10.461 1 93.69 157 PRO A CA 1
ATOM 1267 C C . PRO A 1 157 ? -3.23 -20.828 10.359 1 93.69 157 PRO A C 1
ATOM 1269 O O . PRO A 1 157 ? -2.619 -20.25 11.266 1 93.69 157 PRO A O 1
ATOM 1272 N N . LYS A 1 158 ? -2.598 -21.344 9.32 1 93.38 158 LYS A N 1
ATOM 1273 C CA . LYS A 1 158 ? -1.188 -21.188 8.977 1 93.38 158 LYS A CA 1
ATOM 1274 C C . LYS A 1 158 ? -0.975 -21.25 7.469 1 93.38 158 LYS A C 1
ATOM 1276 O O . LYS A 1 158 ? -1.922 -21.469 6.711 1 93.38 158 LYS A O 1
ATOM 1281 N N . ARG A 1 159 ? 0.228 -21.016 7.098 1 90.75 159 ARG A N 1
ATOM 1282 C CA . ARG A 1 159 ? 0.547 -21.156 5.68 1 90.75 159 ARG A CA 1
ATOM 1283 C C . ARG A 1 159 ? 0.526 -22.609 5.246 1 90.75 159 ARG A C 1
ATOM 1285 O O . ARG A 1 159 ? 1.41 -23.391 5.617 1 90.75 159 ARG A O 1
ATOM 1292 N N . LEU A 1 160 ? -0.391 -22.969 4.41 1 90.94 160 LEU A N 1
ATOM 1293 C CA . LEU A 1 160 ? -0.572 -24.344 4 1 90.94 160 LEU A CA 1
ATOM 1294 C C . LEU A 1 160 ? 0.168 -24.625 2.697 1 90.94 160 LEU A C 1
ATOM 1296 O O . LEU A 1 160 ? 0.591 -25.766 2.451 1 90.94 160 LEU A O 1
ATOM 1300 N N . GLY A 1 161 ? 0.247 -23.656 1.925 1 89.88 161 GLY A N 1
ATOM 1301 C CA . GLY A 1 161 ? 0.682 -23.844 0.551 1 89.88 161 GLY A CA 1
ATOM 1302 C C . GLY A 1 161 ? -0.469 -24.047 -0.417 1 89.88 161 GLY A C 1
ATOM 1303 O O . GLY A 1 161 ? -1.557 -24.469 -0.021 1 89.88 161 GLY A O 1
ATOM 1304 N N . LEU A 1 162 ? -0.153 -23.781 -1.655 1 90.56 162 LEU A N 1
ATOM 1305 C CA . LEU A 1 162 ? -1.197 -23.719 -2.672 1 90.56 162 LEU A CA 1
ATOM 1306 C C . LEU A 1 162 ? -1.994 -25.016 -2.717 1 90.56 162 LEU A C 1
ATOM 1308 O O . LEU A 1 162 ? -3.227 -25 -2.695 1 90.56 162 LEU A O 1
ATOM 1312 N N . ILE A 1 163 ? -1.328 -26.125 -2.713 1 91.62 163 ILE A N 1
ATOM 1313 C CA . ILE A 1 163 ? -1.957 -27.422 -2.906 1 91.62 163 ILE A CA 1
ATOM 1314 C C . ILE A 1 163 ? -2.902 -27.719 -1.742 1 91.62 163 ILE A C 1
ATOM 1316 O O . ILE A 1 163 ? -4.082 -28.016 -1.952 1 91.62 163 ILE A O 1
ATOM 1320 N N . ARG A 1 164 ? -2.424 -27.562 -0.562 1 92.75 164 ARG A N 1
ATOM 1321 C CA . ARG A 1 164 ? -3.225 -27.859 0.625 1 92.75 164 ARG A CA 1
ATOM 1322 C C . ARG A 1 164 ? -4.309 -26.797 0.823 1 92.75 164 ARG A C 1
ATOM 1324 O O . ARG A 1 164 ? -5.395 -27.109 1.319 1 92.75 164 ARG A O 1
ATOM 1331 N N . ALA A 1 165 ? -4.012 -25.609 0.415 1 95.38 165 ALA A N 1
ATOM 1332 C CA . ALA A 1 165 ? -5.016 -24.562 0.51 1 95.38 165 ALA A CA 1
ATOM 1333 C C . ALA A 1 165 ? -6.18 -24.812 -0.441 1 95.38 165 ALA A C 1
ATOM 1335 O O . ALA A 1 165 ? -7.34 -24.578 -0.095 1 95.38 165 ALA A O 1
ATOM 1336 N N . ARG A 1 166 ? -5.84 -25.281 -1.619 1 95.94 166 ARG A N 1
ATOM 1337 C CA . ARG A 1 166 ? -6.891 -25.656 -2.561 1 95.94 166 ARG A CA 1
ATOM 1338 C C . ARG A 1 166 ? -7.758 -26.781 -1.999 1 95.94 166 ARG A C 1
ATOM 1340 O O . ARG A 1 166 ? -8.984 -26.734 -2.113 1 95.94 166 ARG A O 1
ATOM 1347 N N . MET A 1 167 ? -7.109 -27.703 -1.382 1 94.81 167 MET A N 1
ATOM 1348 C CA . MET A 1 167 ? -7.84 -28.812 -0.773 1 94.81 167 MET A CA 1
ATOM 1349 C C . MET A 1 167 ? -8.719 -28.312 0.37 1 94.81 167 MET A C 1
ATOM 1351 O O . MET A 1 167 ? -9.883 -28.719 0.481 1 94.81 167 MET A O 1
ATOM 1355 N N . PHE A 1 168 ? -8.141 -27.453 1.147 1 96 168 PHE A N 1
ATOM 1356 C CA . PHE A 1 168 ? -8.867 -26.844 2.264 1 96 168 PHE A CA 1
ATOM 1357 C C . PHE A 1 168 ? -10.125 -26.141 1.779 1 96 168 PHE A C 1
ATOM 1359 O O . PHE A 1 168 ? -11.203 -26.344 2.342 1 96 168 PHE A O 1
ATOM 1366 N N . GLY A 1 169 ? -9.984 -25.422 0.728 1 97.44 169 GLY A N 1
ATOM 1367 C CA . GLY A 1 169 ? -11.125 -24.734 0.145 1 97.44 169 GLY A CA 1
ATOM 1368 C C . GLY A 1 169 ? -12.156 -25.688 -0.445 1 97.44 169 GLY A C 1
ATOM 1369 O O . GLY A 1 169 ? -13.344 -25.578 -0.159 1 97.44 169 GLY A O 1
ATOM 1370 N N . ALA A 1 170 ? -11.688 -26.625 -1.232 1 97.38 170 ALA A N 1
ATOM 1371 C CA . ALA A 1 170 ? -12.562 -27.562 -1.933 1 97.38 170 ALA A CA 1
ATOM 1372 C C . ALA A 1 170 ? -13.359 -28.406 -0.945 1 97.38 170 ALA A C 1
ATOM 1374 O O . ALA A 1 170 ? -14.562 -28.609 -1.116 1 97.38 170 ALA A O 1
ATOM 1375 N N . GLN A 1 171 ? -12.695 -28.812 0.072 1 95.56 171 GLN A N 1
ATOM 1376 C CA . GLN A 1 171 ? -13.328 -29.703 1.04 1 95.56 171 GLN A CA 1
ATOM 1377 C C . GLN A 1 171 ? -14.336 -28.953 1.908 1 95.56 171 GLN A C 1
ATOM 1379 O O . GLN A 1 171 ? -15.148 -29.578 2.592 1 95.56 171 GLN A O 1
ATOM 1384 N N . ASN A 1 172 ? -14.25 -27.688 1.878 1 96.88 172 ASN A N 1
ATOM 1385 C CA . ASN A 1 172 ? -15.203 -26.875 2.623 1 96.88 172 ASN A CA 1
ATOM 1386 C C . ASN A 1 172 ? -16.391 -26.469 1.758 1 96.88 172 ASN A C 1
ATOM 1388 O O . ASN A 1 172 ? -17.188 -25.609 2.146 1 96.88 172 ASN A O 1
ATOM 1392 N N . THR A 1 173 ? -16.484 -27.031 0.593 1 97.69 173 THR A N 1
ATOM 1393 C CA . THR A 1 173 ? -17.656 -26.844 -0.265 1 97.69 173 THR A CA 1
ATOM 1394 C C . THR A 1 173 ? -18.5 -28.109 -0.316 1 97.69 173 THR A C 1
ATOM 1396 O O . THR A 1 173 ? -18.078 -29.156 0.17 1 97.69 173 THR A O 1
ATOM 1399 N N . THR A 1 174 ? -19.75 -27.984 -0.947 1 96.31 174 THR A N 1
ATOM 1400 C CA . THR A 1 174 ? -20.641 -29.141 -0.914 1 96.31 174 THR A CA 1
ATOM 1401 C C . THR A 1 174 ? -21.203 -29.438 -2.301 1 96.31 174 THR A C 1
ATOM 1403 O O . THR A 1 174 ? -21.875 -30.438 -2.504 1 96.31 174 THR A O 1
ATOM 1406 N N . THR A 1 175 ? -20.891 -28.594 -3.301 1 98.12 175 THR A N 1
ATOM 1407 C CA . THR A 1 175 ? -21.453 -28.766 -4.633 1 98.12 175 THR A CA 1
ATOM 1408 C C . THR A 1 175 ? -20.828 -29.969 -5.34 1 98.12 175 THR A C 1
ATOM 1410 O O . THR A 1 175 ? -19.719 -30.375 -5.008 1 98.12 175 THR A O 1
ATOM 1413 N N . ASP A 1 176 ? -21.547 -30.469 -6.348 1 98.12 176 ASP A N 1
ATOM 1414 C CA . ASP A 1 176 ? -21.031 -31.562 -7.164 1 98.12 176 ASP A CA 1
ATOM 1415 C C . ASP A 1 176 ? -19.891 -31.094 -8.062 1 98.12 176 ASP A C 1
ATOM 1417 O O . ASP A 1 176 ? -18.984 -31.859 -8.375 1 98.12 176 ASP A O 1
ATOM 1421 N N . LEU A 1 177 ? -20 -29.875 -8.492 1 98.69 177 LEU A N 1
ATOM 1422 C CA . LEU A 1 177 ? -18.953 -29.312 -9.336 1 98.69 177 LEU A CA 1
ATOM 1423 C C . LEU A 1 177 ? -18.109 -28.297 -8.555 1 98.69 177 LEU A C 1
ATOM 1425 O O . LEU A 1 177 ? -18.656 -27.516 -7.766 1 98.69 177 LEU A O 1
ATOM 1429 N N . ILE A 1 178 ? -16.844 -28.422 -8.719 1 98.81 178 ILE A N 1
ATOM 1430 C CA . ILE A 1 178 ? -15.891 -27.5 -8.117 1 98.81 178 ILE A CA 1
ATOM 1431 C C . ILE A 1 178 ? -15.062 -26.828 -9.211 1 98.81 178 ILE A C 1
ATOM 1433 O O . ILE A 1 178 ? -14.516 -27.5 -10.086 1 98.81 178 ILE A O 1
ATOM 1437 N N . THR A 1 179 ? -15.047 -25.531 -9.211 1 98.88 179 THR A N 1
ATOM 1438 C CA . THR A 1 179 ? -14.242 -24.75 -10.141 1 98.88 179 THR A CA 1
ATOM 1439 C C . THR A 1 179 ? -13.094 -24.062 -9.414 1 98.88 179 THR A C 1
ATOM 1441 O O . THR A 1 179 ? -13.312 -23.359 -8.422 1 98.88 179 THR A O 1
ATOM 1444 N N . PHE A 1 180 ? -11.891 -24.297 -9.875 1 98.69 180 PHE A N 1
ATOM 1445 C CA . PHE A 1 180 ? -10.711 -23.641 -9.32 1 98.69 180 PHE A CA 1
ATOM 1446 C C . PHE A 1 180 ? -10.273 -22.484 -10.195 1 98.69 180 PHE A C 1
ATOM 1448 O O . PHE A 1 180 ? -10.211 -22.609 -11.422 1 98.69 180 PHE A O 1
ATOM 1455 N N . LEU A 1 181 ? -10.047 -21.359 -9.602 1 98.62 181 LEU A N 1
ATOM 1456 C CA . LEU A 1 181 ? -9.453 -20.203 -10.266 1 98.62 181 LEU A CA 1
ATOM 1457 C C . LEU A 1 181 ? -8.297 -19.625 -9.445 1 98.62 181 LEU A C 1
ATOM 1459 O O . LEU A 1 181 ? -8.25 -19.812 -8.227 1 98.62 181 LEU A O 1
ATOM 1463 N N . ASP A 1 182 ? -7.383 -19 -10.125 1 97.31 182 ASP A N 1
ATOM 1464 C CA . ASP A 1 182 ? -6.359 -18.203 -9.453 1 97.31 182 ASP A CA 1
ATOM 1465 C C . ASP A 1 182 ? -6.926 -16.875 -8.961 1 97.31 182 ASP A C 1
ATOM 1467 O O . ASP A 1 182 ? -8.031 -16.484 -9.344 1 97.31 182 ASP A O 1
ATOM 1471 N N . ALA A 1 183 ? -6.164 -16.203 -8.172 1 97.75 183 ALA A N 1
ATOM 1472 C CA . ALA A 1 183 ? -6.637 -14.984 -7.512 1 97.75 183 ALA A CA 1
ATOM 1473 C C . ALA A 1 183 ? -6.363 -13.75 -8.367 1 97.75 183 ALA A C 1
ATOM 1475 O O . ALA A 1 183 ? -6.59 -12.617 -7.934 1 97.75 183 ALA A O 1
ATOM 1476 N N . HIS A 1 184 ? -5.836 -13.891 -9.555 1 97.81 184 HIS A N 1
ATOM 1477 C CA . HIS A 1 184 ? -5.477 -12.789 -10.438 1 97.81 184 HIS A CA 1
ATOM 1478 C C . HIS A 1 184 ? -5.879 -13.086 -11.875 1 97.81 184 HIS A C 1
ATOM 1480 O O . HIS A 1 184 ? -5.027 -13.125 -12.766 1 97.81 184 HIS A O 1
ATOM 1486 N N . VAL A 1 185 ? -7.145 -13.305 -12.016 1 98.38 185 VAL A N 1
ATOM 1487 C CA . VAL A 1 185 ? -7.715 -13.586 -13.328 1 98.38 185 VAL A CA 1
ATOM 1488 C C . VAL A 1 185 ? -8.898 -12.656 -13.586 1 98.38 185 VAL A C 1
ATOM 1490 O O . VAL A 1 185 ? -9.383 -11.984 -12.672 1 98.38 185 VAL A O 1
ATOM 1493 N N . GLU A 1 186 ? -9.328 -12.609 -14.805 1 97.94 186 GLU A N 1
ATOM 1494 C CA . GLU A 1 186 ? -10.57 -11.984 -15.258 1 97.94 186 GLU A CA 1
ATOM 1495 C C . GLU A 1 186 ? -11.344 -12.914 -16.188 1 97.94 186 GLU A C 1
ATOM 1497 O O . GLU A 1 186 ? -10.867 -13.266 -17.266 1 97.94 186 GLU A O 1
ATOM 1502 N N . VAL A 1 187 ? -12.531 -13.242 -15.758 1 98.06 187 VAL A N 1
ATOM 1503 C CA . VAL A 1 187 ? -13.336 -14.141 -16.578 1 98.06 187 VAL A CA 1
ATOM 1504 C C . VAL A 1 187 ? -14.156 -13.328 -17.578 1 98.06 187 VAL A C 1
ATOM 1506 O O . VAL A 1 187 ? -14.297 -12.109 -17.438 1 98.06 187 VAL A O 1
ATOM 1509 N N . THR A 1 188 ? -14.602 -13.953 -18.594 1 96.38 188 THR A N 1
ATOM 1510 C CA . THR A 1 188 ? -15.398 -13.305 -19.641 1 96.38 188 THR A CA 1
ATOM 1511 C C . THR A 1 188 ? -16.812 -13.867 -19.656 1 96.38 188 THR A C 1
ATOM 1513 O O . THR A 1 188 ? -17.125 -14.836 -18.953 1 96.38 188 THR A O 1
ATOM 1516 N N . ILE A 1 189 ? -17.672 -13.195 -20.406 1 95.75 189 ILE A N 1
ATOM 1517 C CA . ILE A 1 189 ? -19.047 -13.672 -20.562 1 95.75 189 ILE A CA 1
ATOM 1518 C C . ILE A 1 189 ? -19.047 -15.031 -21.266 1 95.75 189 ILE A C 1
ATOM 1520 O O . ILE A 1 189 ? -18.328 -15.227 -22.25 1 95.75 189 ILE A O 1
ATOM 1524 N N . GLY A 1 190 ? -19.703 -16.031 -20.672 1 96.19 190 GLY A N 1
ATOM 1525 C CA . GLY A 1 190 ? -19.859 -17.328 -21.312 1 96.19 190 GLY A CA 1
ATOM 1526 C C . GLY A 1 190 ? -18.859 -18.359 -20.812 1 96.19 190 GLY A C 1
ATOM 1527 O O . GLY A 1 190 ? -18.984 -19.547 -21.109 1 96.19 190 GLY A O 1
ATOM 1528 N N . TRP A 1 191 ? -17.938 -17.938 -19.969 1 97.69 191 TRP A N 1
ATOM 1529 C CA . TRP A 1 191 ? -16.844 -18.812 -19.562 1 97.69 191 TRP A CA 1
ATOM 1530 C C . TRP A 1 191 ? -17.359 -19.969 -18.719 1 97.69 191 TRP A C 1
ATOM 1532 O O . TRP A 1 191 ? -16.938 -21.109 -18.891 1 97.69 191 TRP A O 1
ATOM 1542 N N . LEU A 1 192 ? -18.312 -19.688 -17.891 1 98.44 192 LEU A N 1
ATOM 1543 C CA . LEU A 1 192 ? -18.703 -20.641 -16.844 1 98.44 192 LEU A CA 1
ATOM 1544 C C . LEU A 1 192 ? -19.609 -21.719 -17.422 1 98.44 192 LEU A C 1
ATOM 1546 O O . LEU A 1 192 ? -19.391 -22.906 -17.188 1 98.44 192 LEU A O 1
ATOM 1550 N N . GLU A 1 193 ? -20.672 -21.359 -18.172 1 97.44 193 GLU A N 1
ATOM 1551 C CA . GLU A 1 193 ? -21.594 -22.344 -18.734 1 97.44 193 GLU A CA 1
ATOM 1552 C C . GLU A 1 193 ? -20.875 -23.281 -19.688 1 97.44 193 GLU A C 1
ATOM 1554 O O . GLU A 1 193 ? -21.172 -24.484 -19.734 1 97.44 193 GLU A O 1
ATOM 1559 N N . ALA A 1 194 ? -19.891 -22.75 -20.406 1 97.5 194 ALA A N 1
ATOM 1560 C CA . ALA A 1 194 ? -19.109 -23.578 -21.312 1 97.5 194 ALA A CA 1
ATOM 1561 C C . ALA A 1 194 ? -18.312 -24.641 -20.531 1 97.5 194 ALA A C 1
ATOM 1563 O O . ALA A 1 194 ? -18.219 -25.781 -20.969 1 97.5 194 ALA A O 1
ATOM 1564 N N . LEU A 1 195 ? -17.75 -24.25 -19.422 1 97.81 195 LEU A N 1
ATOM 1565 C CA . LEU A 1 195 ? -16.969 -25.172 -18.594 1 97.81 195 LEU A CA 1
ATOM 1566 C C . LEU A 1 195 ? -17.875 -26.219 -17.938 1 97.81 195 LEU A C 1
ATOM 1568 O O . LEU A 1 195 ? -17.578 -27.422 -17.984 1 97.81 195 LEU A O 1
ATOM 1572 N N . LEU A 1 196 ? -18.938 -25.734 -17.375 1 98.62 196 LEU A N 1
ATOM 1573 C CA . LEU A 1 196 ? -19.812 -26.625 -16.609 1 98.62 196 LEU A CA 1
ATOM 1574 C C . LEU A 1 196 ? -20.484 -27.641 -17.531 1 98.62 196 LEU A C 1
ATOM 1576 O O . LEU A 1 196 ? -20.75 -28.766 -17.109 1 98.62 196 LEU A O 1
ATOM 1580 N N . ASP A 1 197 ? -20.766 -27.234 -18.734 1 98.12 197 ASP A N 1
ATOM 1581 C CA . ASP A 1 197 ? -21.422 -28.125 -19.703 1 98.12 197 ASP A CA 1
ATOM 1582 C C . ASP A 1 197 ? -20.578 -29.391 -19.922 1 98.12 197 ASP A C 1
ATOM 1584 O O . ASP A 1 197 ? -21.125 -30.484 -19.969 1 98.12 197 ASP A O 1
ATOM 1588 N N . VAL A 1 198 ? -19.312 -29.25 -20.047 1 98.38 198 VAL A N 1
ATOM 1589 C CA . VAL A 1 198 ? -18.406 -30.359 -20.297 1 98.38 198 VAL A CA 1
ATOM 1590 C C . VAL A 1 198 ? -18.453 -31.359 -19.141 1 98.38 198 VAL A C 1
ATOM 1592 O O . VAL A 1 198 ? -18.625 -32.562 -19.359 1 98.38 198 VAL A O 1
ATOM 1595 N N . VAL A 1 199 ? -18.391 -30.875 -17.906 1 98.62 199 VAL A N 1
ATOM 1596 C CA . VAL A 1 199 ? -18.297 -31.719 -16.734 1 98.62 199 VAL A CA 1
ATOM 1597 C C . VAL A 1 199 ? -19.672 -32.312 -16.406 1 98.62 199 VAL A C 1
ATOM 1599 O O . VAL A 1 199 ? -19.766 -33.438 -15.914 1 98.62 199 VAL A O 1
ATOM 1602 N N . ALA A 1 200 ? -20.672 -31.562 -16.719 1 96.94 200 ALA A N 1
ATOM 1603 C CA . ALA A 1 200 ? -22.031 -32.062 -16.516 1 96.94 200 ALA A CA 1
ATOM 1604 C C . ALA A 1 200 ? -22.344 -33.219 -17.453 1 96.94 200 ALA A C 1
ATOM 1606 O O . ALA A 1 200 ? -23.078 -34.156 -17.078 1 96.94 200 ALA A O 1
ATOM 1607 N N . HIS A 1 201 ? -21.859 -33.219 -18.641 1 96.75 201 HIS A N 1
ATOM 1608 C CA . HIS A 1 201 ? -22.109 -34.25 -19.625 1 96.75 201 HIS A CA 1
ATOM 1609 C C . HIS A 1 201 ? -21.328 -35.531 -19.297 1 96.75 201 HIS A C 1
ATOM 1611 O O . HIS A 1 201 ? -21.797 -36.625 -19.578 1 96.75 201 HIS A O 1
ATOM 1617 N N . ASN A 1 202 ? -20.141 -35.312 -18.812 1 98 202 ASN A N 1
ATOM 1618 C CA . ASN A 1 202 ? -19.297 -36.438 -18.406 1 98 202 ASN A CA 1
ATOM 1619 C C . ASN A 1 202 ? -18.531 -36.156 -17.109 1 98 202 ASN A C 1
ATOM 1621 O O . ASN A 1 202 ? -17.547 -35.406 -17.125 1 98 202 ASN A O 1
ATOM 1625 N N . TRP A 1 203 ? -18.875 -36.812 -16.078 1 97.88 203 TRP A N 1
ATOM 1626 C CA . TRP A 1 203 ? -18.391 -36.469 -14.75 1 97.88 203 TRP A CA 1
ATOM 1627 C C . TRP A 1 203 ? -16.922 -36.875 -14.578 1 97.88 203 TRP A C 1
ATOM 1629 O O . TRP A 1 203 ? -16.281 -36.5 -13.609 1 97.88 203 TRP A O 1
ATOM 1639 N N . THR A 1 204 ? -16.359 -37.656 -15.5 1 98.5 204 THR A N 1
ATOM 1640 C CA . THR A 1 204 ? -14.945 -38.031 -15.391 1 98.5 204 THR A CA 1
ATOM 1641 C C . THR A 1 204 ? -14.086 -37.156 -16.297 1 98.5 204 THR A C 1
ATOM 1643 O O . THR A 1 204 ? -12.906 -37.438 -16.516 1 98.5 204 THR A O 1
ATOM 1646 N N . THR A 1 205 ? -14.641 -36.094 -16.875 1 98.62 205 THR A N 1
ATOM 1647 C CA . THR A 1 205 ? -13.891 -35.125 -17.688 1 98.62 205 THR A CA 1
ATOM 1648 C C . THR A 1 205 ? -13.57 -33.875 -16.891 1 98.62 205 THR A C 1
ATOM 1650 O O . THR A 1 205 ? -14.453 -33.312 -16.25 1 98.62 205 THR A O 1
ATOM 1653 N N . ILE A 1 206 ? -12.305 -33.531 -16.891 1 98.62 206 ILE A N 1
ATOM 1654 C CA . ILE A 1 206 ? -11.891 -32.25 -16.328 1 98.62 206 ILE A CA 1
ATOM 1655 C C . ILE A 1 206 ? -11.891 -31.172 -17.438 1 98.62 206 ILE A C 1
ATOM 1657 O O . ILE A 1 206 ? -11.336 -31.391 -18.516 1 98.62 206 ILE A O 1
ATOM 1661 N N . ALA A 1 207 ? -12.594 -30.078 -17.172 1 98.69 207 ALA A N 1
ATOM 1662 C CA . ALA A 1 207 ? -12.688 -29 -18.172 1 98.69 207 ALA A CA 1
ATOM 1663 C C . ALA A 1 207 ? -11.75 -27.859 -17.812 1 98.69 207 ALA A C 1
ATOM 1665 O O . ALA A 1 207 ? -11.773 -27.344 -16.688 1 98.69 207 ALA A O 1
ATOM 1666 N N . ILE A 1 208 ? -10.93 -27.453 -18.766 1 98 208 ILE A N 1
ATOM 1667 C CA . ILE A 1 208 ? -9.961 -26.375 -18.609 1 98 208 ILE A CA 1
ATOM 1668 C C . ILE A 1 208 ? -10.328 -25.219 -19.531 1 98 208 ILE A C 1
ATOM 1670 O O . ILE A 1 208 ? -10.547 -25.422 -20.734 1 98 208 ILE A O 1
ATOM 1674 N N . PRO A 1 209 ? -10.445 -24.031 -18.969 1 97.44 209 PRO A N 1
ATOM 1675 C CA . PRO A 1 209 ? -10.703 -22.906 -19.859 1 97.44 209 PRO A CA 1
ATOM 1676 C C . PRO A 1 209 ? -9.5 -22.562 -20.75 1 97.44 209 PRO A C 1
ATOM 1678 O O . PRO A 1 209 ? -8.367 -22.969 -20.438 1 97.44 209 PRO A O 1
ATOM 1681 N N . THR A 1 210 ? -9.852 -21.938 -21.875 1 95.69 210 THR A N 1
ATOM 1682 C CA . THR A 1 210 ? -8.789 -21.25 -22.609 1 95.69 210 THR A CA 1
ATOM 1683 C C . THR A 1 210 ? -8.242 -20.078 -21.812 1 95.69 210 THR A C 1
ATOM 1685 O O . THR A 1 210 ? -9 -19.234 -21.344 1 95.69 210 THR A O 1
ATOM 1688 N N . ILE A 1 211 ? -6.977 -20.078 -21.688 1 95.38 211 ILE A N 1
ATOM 1689 C CA . ILE A 1 211 ? -6.355 -19.078 -20.812 1 95.38 211 ILE A CA 1
ATOM 1690 C C . ILE A 1 211 ? -5.812 -17.922 -21.656 1 95.38 211 ILE A C 1
ATOM 1692 O O . ILE A 1 211 ? -4.809 -18.078 -22.359 1 95.38 211 ILE A O 1
ATOM 1696 N N . ASP A 1 212 ? -6.527 -16.828 -21.625 1 95.56 212 ASP A N 1
ATOM 1697 C CA . ASP A 1 212 ? -6.031 -15.594 -22.203 1 95.56 212 ASP A CA 1
ATOM 1698 C C . ASP A 1 212 ? -4.992 -14.938 -21.297 1 95.56 212 ASP A C 1
ATOM 1700 O O . ASP A 1 212 ? -4.676 -15.453 -20.234 1 95.56 212 ASP A O 1
ATOM 1704 N N . TRP A 1 213 ? -4.484 -13.797 -21.891 1 94.31 213 TRP A N 1
ATOM 1705 C CA . TRP A 1 213 ? -3.4 -13.148 -21.156 1 94.31 213 TRP A CA 1
ATOM 1706 C C . TRP A 1 213 ? -3.791 -11.727 -20.75 1 94.31 213 TRP A C 1
ATOM 1708 O O . TRP A 1 213 ? -4.34 -10.977 -21.562 1 94.31 213 TRP A O 1
ATOM 1718 N N . VAL A 1 214 ? -3.629 -11.438 -19.484 1 96.62 214 VAL A N 1
ATOM 1719 C CA . VAL A 1 214 ? -3.613 -10.055 -19.031 1 96.62 214 VAL A CA 1
ATOM 1720 C C . VAL A 1 214 ? -2.172 -9.594 -18.812 1 96.62 214 VAL A C 1
ATOM 1722 O O . VAL A 1 214 ? -1.462 -10.133 -17.953 1 96.62 214 VAL A O 1
ATOM 1725 N N . ASP A 1 215 ? -1.797 -8.625 -19.562 1 96.5 215 ASP A N 1
ATOM 1726 C CA . ASP A 1 215 ? -0.405 -8.188 -19.547 1 96.5 215 ASP A CA 1
ATOM 1727 C C . ASP A 1 215 ? 0.016 -7.73 -18.156 1 96.5 215 ASP A C 1
ATOM 1729 O O . ASP A 1 215 ? -0.64 -6.883 -17.547 1 96.5 215 ASP A O 1
ATOM 1733 N N . GLU A 1 216 ? 1.107 -8.219 -17.641 1 95.88 216 GLU A N 1
ATOM 1734 C CA . GLU A 1 216 ? 1.509 -7.973 -16.266 1 95.88 216 GLU A CA 1
ATOM 1735 C C . GLU A 1 216 ? 2.094 -6.57 -16.109 1 95.88 216 GLU A C 1
ATOM 1737 O O . GLU A 1 216 ? 2.219 -6.066 -14.992 1 95.88 216 GLU A O 1
ATOM 1742 N N . TYR A 1 217 ? 2.453 -5.875 -17.203 1 94.88 217 TYR A N 1
ATOM 1743 C CA . TYR A 1 217 ? 3.098 -4.57 -17.109 1 94.88 217 TYR A CA 1
ATOM 1744 C C . TYR A 1 217 ? 2.098 -3.447 -17.344 1 94.88 217 TYR A C 1
ATOM 1746 O O . TYR A 1 217 ? 2.131 -2.42 -16.672 1 94.88 217 TYR A O 1
ATOM 1754 N N . ASN A 1 218 ? 1.172 -3.639 -18.297 1 96.31 218 ASN A N 1
ATOM 1755 C CA . ASN A 1 218 ? 0.261 -2.541 -18.609 1 96.31 218 ASN A CA 1
ATOM 1756 C C . ASN A 1 218 ? -1.197 -2.963 -18.453 1 96.31 218 ASN A C 1
ATOM 1758 O O . ASN A 1 218 ? -2.107 -2.188 -18.75 1 96.31 218 ASN A O 1
ATOM 1762 N N . MET A 1 219 ? -1.541 -4.223 -18.125 1 96.88 219 MET A N 1
ATOM 1763 C CA . MET A 1 219 ? -2.848 -4.754 -17.75 1 96.88 219 MET A CA 1
ATOM 1764 C C . MET A 1 219 ? -3.744 -4.91 -18.984 1 96.88 219 MET A C 1
ATOM 1766 O O . MET A 1 219 ? -4.953 -5.102 -18.844 1 96.88 219 MET A O 1
ATOM 1770 N N . LYS A 1 220 ? -3.229 -4.809 -20.141 1 97.25 220 LYS A N 1
ATOM 1771 C CA . LYS A 1 220 ? -4.016 -5.031 -21.344 1 97.25 220 LYS A CA 1
ATOM 1772 C C . LYS A 1 220 ? -4.547 -6.461 -21.406 1 97.25 220 LYS A C 1
ATOM 1774 O O . LYS A 1 220 ? -3.826 -7.41 -21.094 1 97.25 220 LYS A O 1
ATOM 1779 N N . TYR A 1 221 ? -5.797 -6.637 -21.703 1 96.5 221 TYR A N 1
ATOM 1780 C CA . TYR A 1 221 ? -6.371 -7.957 -21.938 1 96.5 221 TYR A CA 1
ATOM 1781 C C . TYR A 1 221 ? -6.062 -8.445 -23.344 1 96.5 221 TYR A C 1
ATOM 1783 O O . TYR A 1 221 ? -6.469 -7.824 -24.328 1 96.5 221 TYR A O 1
ATOM 1791 N N . LYS A 1 222 ? -5.355 -9.562 -23.484 1 93.12 222 LYS A N 1
ATOM 1792 C CA . LYS A 1 222 ? -4.949 -10.133 -24.75 1 93.12 222 LYS A CA 1
ATOM 1793 C C . LYS A 1 222 ? -5.664 -11.461 -25.016 1 93.12 222 LYS A C 1
ATOM 1795 O O . LYS A 1 222 ? -5.434 -12.445 -24.312 1 93.12 222 LYS A O 1
ATOM 1800 N N . ASP A 1 223 ? -6.492 -11.531 -26.031 1 84.12 223 ASP A N 1
ATOM 1801 C CA . ASP A 1 223 ? -7.32 -12.703 -26.297 1 84.12 223 ASP A CA 1
ATOM 1802 C C . ASP A 1 223 ? -6.945 -13.352 -27.625 1 84.12 223 ASP A C 1
ATOM 1804 O O . ASP A 1 223 ? -7.602 -14.305 -28.062 1 84.12 223 ASP A O 1
ATOM 1808 N N . ASP A 1 224 ? -6.078 -13.031 -28.328 1 72.12 224 ASP A N 1
ATOM 1809 C CA . ASP A 1 224 ? -5.887 -13.391 -29.734 1 72.12 224 ASP A CA 1
ATOM 1810 C C . ASP A 1 224 ? -5.246 -14.766 -29.859 1 72.12 224 ASP A C 1
ATOM 1812 O O . ASP A 1 224 ? -5.539 -15.5 -30.812 1 72.12 224 ASP A O 1
ATOM 1816 N N . LYS A 1 225 ? -4.473 -15.242 -29 1 66.75 225 LYS A N 1
ATOM 1817 C CA . LYS A 1 225 ? -3.658 -16.406 -29.344 1 66.75 225 LYS A CA 1
ATOM 1818 C C . LYS A 1 225 ? -4.051 -17.609 -28.484 1 66.75 225 LYS A C 1
ATOM 1820 O O . LYS A 1 225 ? -3.664 -18.734 -28.797 1 66.75 225 LYS A O 1
ATOM 1825 N N . ALA A 1 226 ? -5.105 -17.641 -27.703 1 68 226 ALA A N 1
ATOM 1826 C CA . ALA A 1 226 ? -5.176 -18.609 -26.609 1 68 226 ALA A CA 1
ATOM 1827 C C . ALA A 1 226 ? -5.82 -19.906 -27.078 1 68 226 ALA A C 1
ATOM 1829 O O . ALA A 1 226 ? -5.348 -21 -26.75 1 68 226 ALA A O 1
ATOM 1830 N N . PRO A 1 227 ? -6.727 -19.953 -28.047 1 72.88 227 PRO A N 1
ATOM 1831 C CA . PRO A 1 227 ? -7.43 -21.203 -28.312 1 72.88 227 PRO A CA 1
ATOM 1832 C C . PRO A 1 227 ? -6.598 -22.172 -29.156 1 72.88 227 PRO A C 1
ATOM 1834 O O . PRO A 1 227 ? -7.023 -23.297 -29.406 1 72.88 227 PRO A O 1
ATOM 1837 N N . ILE A 1 228 ? -5.379 -21.875 -29.312 1 79.88 228 ILE A N 1
ATOM 1838 C CA . ILE A 1 228 ? -4.586 -22.672 -30.25 1 79.88 228 ILE A CA 1
ATOM 1839 C C . ILE A 1 228 ? -3.479 -23.391 -29.484 1 79.88 228 ILE A C 1
ATOM 1841 O O . ILE A 1 228 ? -2.535 -23.906 -30.094 1 79.88 228 ILE A O 1
ATOM 1845 N N . PHE A 1 229 ? -3.676 -23.5 -28.141 1 89.5 229 PHE A N 1
ATOM 1846 C CA . PHE A 1 229 ? -2.609 -24.156 -27.391 1 89.5 229 PHE A CA 1
ATOM 1847 C C . PHE A 1 229 ? -3.15 -25.328 -26.578 1 89.5 229 PHE A C 1
ATOM 1849 O O . PHE A 1 229 ? -4.32 -25.328 -26.188 1 89.5 229 PHE A O 1
ATOM 1856 N N . ILE A 1 230 ? -2.303 -26.297 -26.438 1 92 230 ILE A N 1
ATOM 1857 C CA . ILE A 1 230 ? -2.574 -27.406 -25.531 1 92 230 ILE A CA 1
ATOM 1858 C C . ILE A 1 230 ? -1.56 -27.391 -24.391 1 92 230 ILE A C 1
ATOM 1860 O O . ILE A 1 230 ? -0.433 -26.922 -24.547 1 92 230 ILE A O 1
ATOM 1864 N N . GLY A 1 231 ? -1.997 -27.891 -23.25 1 94.88 231 GLY A N 1
ATOM 1865 C CA . GLY A 1 231 ? -1.055 -28.094 -22.156 1 94.88 231 GLY A CA 1
ATOM 1866 C C . GLY A 1 231 ? -0.206 -29.344 -22.328 1 94.88 231 GLY A C 1
ATOM 1867 O O . GLY A 1 231 ? -0.721 -30.406 -22.672 1 94.88 231 GLY A O 1
ATOM 1868 N N . ALA A 1 232 ? 1.058 -29.172 -22.172 1 95.31 232 ALA A N 1
ATOM 1869 C CA . ALA A 1 232 ? 2.01 -30.281 -22.297 1 95.31 232 ALA A CA 1
ATOM 1870 C C . ALA A 1 232 ? 3.168 -30.125 -21.312 1 95.31 232 ALA A C 1
ATOM 1872 O O . ALA A 1 232 ? 3.152 -29.219 -20.469 1 95.31 232 ALA A O 1
ATOM 1873 N N . TYR A 1 233 ? 4.035 -31.109 -21.266 1 96 233 TYR A N 1
ATOM 1874 C CA . TYR A 1 233 ? 5.227 -31.047 -20.438 1 96 233 TYR A CA 1
ATOM 1875 C C . TYR A 1 233 ? 6.336 -31.938 -20.984 1 96 233 TYR A C 1
ATOM 1877 O O . TYR A 1 233 ? 6.094 -32.75 -21.875 1 96 233 TYR A O 1
ATOM 1885 N N . ASP A 1 234 ? 7.531 -31.719 -20.547 1 95.56 234 ASP A N 1
ATOM 1886 C CA . ASP A 1 234 ? 8.664 -32.531 -20.953 1 95.56 234 ASP A CA 1
ATOM 1887 C C . ASP A 1 234 ? 8.969 -33.625 -19.922 1 95.56 234 ASP A C 1
ATOM 1889 O O . ASP A 1 234 ? 8.227 -33.781 -18.953 1 95.56 234 ASP A O 1
ATOM 1893 N N . TRP A 1 235 ? 9.969 -34.375 -20.172 1 96.12 235 TRP A N 1
ATOM 1894 C CA . TRP A 1 235 ? 10.242 -35.531 -19.328 1 96.12 235 TRP A CA 1
ATOM 1895 C C . TRP A 1 235 ? 10.844 -35.094 -17.984 1 96.12 235 TRP A C 1
ATOM 1897 O O . TRP A 1 235 ? 11 -35.906 -17.078 1 96.12 235 TRP A O 1
ATOM 1907 N N . ASP A 1 236 ? 11.203 -33.812 -17.812 1 95.62 236 ASP A N 1
ATOM 1908 C CA . ASP A 1 236 ? 11.586 -33.25 -16.531 1 95.62 236 ASP A CA 1
ATOM 1909 C C . ASP A 1 236 ? 10.391 -32.625 -15.828 1 95.62 236 ASP A C 1
ATOM 1911 O O . ASP A 1 236 ? 10.555 -31.844 -14.875 1 95.62 236 ASP A O 1
ATOM 1915 N N . LEU A 1 237 ? 9.219 -32.781 -16.391 1 96.31 237 LEU A N 1
ATOM 1916 C CA . LEU A 1 237 ? 7.918 -32.375 -15.875 1 96.31 237 LEU A CA 1
ATOM 1917 C C . LEU A 1 237 ? 7.793 -30.875 -15.859 1 96.31 237 LEU A C 1
ATOM 1919 O O . LEU A 1 237 ? 7.156 -30.312 -14.961 1 96.31 237 LEU A O 1
ATOM 1923 N N . ASN A 1 238 ? 8.508 -30.219 -16.734 1 93.88 238 ASN A N 1
ATOM 1924 C CA . ASN A 1 238 ? 8.32 -28.781 -16.953 1 93.88 238 ASN A CA 1
ATOM 1925 C C . ASN A 1 238 ? 7.117 -28.516 -17.859 1 93.88 238 ASN A C 1
ATOM 1927 O O . ASN A 1 238 ? 7.125 -28.891 -19.031 1 93.88 238 ASN A O 1
ATOM 1931 N N . PHE A 1 239 ? 6.195 -27.828 -17.297 1 94.38 239 PHE A N 1
ATOM 1932 C CA . PHE A 1 239 ? 4.984 -27.531 -18.047 1 94.38 239 PHE A CA 1
ATOM 1933 C C . PHE A 1 239 ? 5.254 -26.484 -19.125 1 94.38 239 PHE A C 1
ATOM 1935 O O . PHE A 1 239 ? 6.047 -25.562 -18.906 1 94.38 239 PHE A O 1
ATOM 1942 N N . GLY A 1 240 ? 4.531 -26.656 -20.281 1 92.31 240 GLY A N 1
ATOM 1943 C CA . GLY A 1 240 ? 4.551 -25.656 -21.359 1 92.31 240 GLY A CA 1
ATOM 1944 C C . GLY A 1 240 ? 3.346 -25.75 -22.266 1 92.31 240 GLY A C 1
ATOM 1945 O O . GLY A 1 240 ? 2.576 -26.703 -22.203 1 92.31 240 GLY A O 1
ATOM 1946 N N . TRP A 1 241 ? 3.209 -24.703 -22.984 1 92.06 241 TRP A N 1
ATOM 1947 C CA . TRP A 1 241 ? 2.133 -24.641 -23.969 1 92.06 241 TRP A CA 1
ATOM 1948 C C . TRP A 1 241 ? 2.643 -25.031 -25.359 1 92.06 241 TRP A C 1
ATOM 1950 O O . TRP A 1 241 ? 3.625 -24.469 -25.844 1 92.06 241 TRP A O 1
ATOM 1960 N N . TRP A 1 242 ? 1.943 -26.016 -25.891 1 92.69 242 TRP A N 1
ATOM 1961 C CA . TRP A 1 242 ? 2.256 -26.438 -27.25 1 92.69 242 TRP A CA 1
ATOM 1962 C C . TRP A 1 242 ? 1.13 -26.062 -28.203 1 92.69 242 TRP A C 1
ATOM 1964 O O . TRP A 1 242 ? -0.014 -25.875 -27.797 1 92.69 242 TRP A O 1
ATOM 1974 N N . GLY A 1 243 ? 1.479 -25.938 -29.516 1 90.94 243 GLY A N 1
ATOM 1975 C CA . GLY A 1 243 ? 0.453 -25.625 -30.5 1 90.94 243 GLY A CA 1
ATOM 1976 C C . GLY A 1 243 ? -0.521 -26.766 -30.719 1 90.94 243 GLY A C 1
ATOM 1977 O O . GLY A 1 243 ? -0.124 -27.938 -30.734 1 90.94 243 GLY A O 1
ATOM 1978 N N . ARG A 1 244 ? -1.754 -26.422 -30.781 1 90.62 244 ARG A N 1
ATOM 1979 C CA . ARG A 1 244 ? -2.789 -27.422 -31.062 1 90.62 244 ARG A CA 1
ATOM 1980 C C . ARG A 1 244 ? -2.498 -28.172 -32.344 1 90.62 244 ARG A C 1
ATOM 1982 O O . ARG A 1 244 ? -2.904 -29.328 -32.5 1 90.62 244 ARG A O 1
ATOM 1989 N N . TRP A 1 245 ? -1.824 -27.531 -33.25 1 88.19 245 TRP A N 1
ATOM 1990 C CA . TRP A 1 245 ? -1.461 -28.141 -34.531 1 88.19 245 TRP A CA 1
ATOM 1991 C C . TRP A 1 245 ? -0.582 -29.359 -34.312 1 88.19 245 TRP A C 1
ATOM 1993 O O . TRP A 1 245 ? -0.482 -30.234 -35.188 1 88.19 245 TRP A O 1
ATOM 2003 N N . SER A 1 246 ? 0.023 -29.5 -33.219 1 88.75 246 SER A N 1
ATOM 2004 C CA . SER A 1 246 ? 0.942 -30.594 -32.938 1 88.75 246 SER A CA 1
ATOM 2005 C C . SER A 1 246 ? 0.188 -31.859 -32.531 1 88.75 246 SER A C 1
ATOM 2007 O O . SER A 1 246 ? 0.76 -32.938 -32.531 1 88.75 246 SER A O 1
ATOM 2009 N N . MET A 1 247 ? -1.042 -31.781 -32.312 1 91.12 247 MET A N 1
ATOM 2010 C CA . MET A 1 247 ? -1.825 -32.906 -31.844 1 91.12 247 MET A CA 1
ATOM 2011 C C . MET A 1 247 ? -2.059 -33.906 -33 1 91.12 247 MET A C 1
ATOM 2013 O O . MET A 1 247 ? -2.332 -33.5 -34.125 1 91.12 247 MET A O 1
ATOM 2017 N N . LYS A 1 248 ? -2.025 -35.094 -32.688 1 89.56 248 LYS A N 1
ATOM 2018 C CA . LYS A 1 248 ? -2.354 -36.156 -33.656 1 89.56 248 LYS A CA 1
ATOM 2019 C C . LYS A 1 248 ? -3.857 -36.219 -33.906 1 89.56 248 LYS A C 1
ATOM 2021 O O . LYS A 1 248 ? -4.297 -36.312 -35.031 1 89.56 248 LYS A O 1
ATOM 2026 N N . LYS A 1 249 ? -4.566 -36.156 -32.781 1 90.81 249 LYS A N 1
ATOM 2027 C CA . LYS A 1 249 ? -6.023 -36.125 -32.875 1 90.81 249 LYS A CA 1
ATOM 2028 C C . LYS A 1 249 ? -6.5 -34.75 -33.375 1 90.81 249 LYS A C 1
ATOM 2030 O O . LYS A 1 249 ? -6.188 -33.719 -32.781 1 90.81 249 LYS A O 1
ATOM 2035 N N . LYS A 1 250 ? -7.285 -34.781 -34.438 1 91.38 250 LYS A N 1
ATOM 2036 C CA . LYS A 1 250 ? -7.785 -33.562 -35.031 1 91.38 250 LYS A CA 1
ATOM 2037 C C . LYS A 1 250 ? -9.281 -33.375 -34.781 1 91.38 250 LYS A C 1
ATOM 2039 O O . LYS A 1 250 ? -9.984 -34.375 -34.562 1 91.38 250 LYS A O 1
ATOM 2044 N N . TYR A 1 251 ? -9.711 -32.156 -34.812 1 91.38 251 TYR A N 1
ATOM 2045 C CA . TYR A 1 251 ? -11.117 -31.797 -34.625 1 91.38 251 TYR A CA 1
ATOM 2046 C C . TYR A 1 251 ? -11.625 -30.969 -35.781 1 91.38 251 TYR A C 1
ATOM 2048 O O . TYR A 1 251 ? -10.977 -30 -36.188 1 91.38 251 TYR A O 1
ATOM 2056 N N . ASP A 1 252 ? -12.75 -31.281 -36.312 1 92 252 ASP A N 1
ATOM 2057 C CA . ASP A 1 252 ? -13.328 -30.547 -37.438 1 92 252 ASP A CA 1
ATOM 2058 C C . ASP A 1 252 ? -13.734 -29.141 -37 1 92 252 ASP A C 1
ATOM 2060 O O . ASP A 1 252 ? -13.398 -28.156 -37.656 1 92 252 ASP A O 1
ATOM 2064 N N . ASN A 1 253 ? -14.469 -29.125 -35.906 1 91.06 253 ASN A N 1
ATOM 2065 C CA . ASN A 1 253 ? -14.844 -27.844 -35.312 1 91.06 253 ASN A CA 1
ATOM 2066 C C . ASN A 1 253 ? -13.844 -27.438 -34.219 1 91.06 253 ASN A C 1
ATOM 2068 O O . ASN A 1 253 ? -13.695 -28.109 -33.219 1 91.06 253 ASN A O 1
ATOM 2072 N N . LYS A 1 254 ? -13.219 -26.266 -34.438 1 89.56 254 LYS A N 1
ATOM 2073 C CA . LYS A 1 254 ? -12.141 -25.812 -33.562 1 89.56 254 LYS A CA 1
ATOM 2074 C C . LYS A 1 254 ? -12.688 -25.281 -32.25 1 89.56 254 LYS A C 1
ATOM 2076 O O . LYS A 1 254 ? -11.938 -25.047 -31.312 1 89.56 254 LYS A O 1
ATOM 2081 N N . MET A 1 255 ? -13.977 -25.172 -32.219 1 93.56 255 MET A N 1
ATOM 2082 C CA . MET A 1 255 ? -14.547 -24.562 -31.016 1 93.56 255 MET A CA 1
ATOM 2083 C C . MET A 1 255 ? -15.047 -25.625 -30.031 1 93.56 255 MET A C 1
ATOM 2085 O O . MET A 1 255 ? -15.391 -25.312 -28.891 1 93.56 255 MET A O 1
ATOM 2089 N N . VAL A 1 256 ? -15.031 -26.812 -30.453 1 94.69 256 VAL A N 1
ATOM 2090 C CA . VAL A 1 256 ? -15.445 -27.859 -29.547 1 94.69 256 VAL A CA 1
ATOM 2091 C C . VAL A 1 256 ? -14.328 -28.156 -28.547 1 94.69 256 VAL A C 1
ATOM 2093 O O . VAL A 1 256 ? -13.148 -27.984 -28.859 1 94.69 256 VAL A O 1
ATOM 2096 N N . PRO A 1 257 ? -14.703 -28.578 -27.344 1 96.5 257 PRO A N 1
ATOM 2097 C CA . PRO A 1 257 ? -13.664 -29 -26.406 1 96.5 257 PRO A CA 1
ATOM 2098 C C . PRO A 1 257 ? -12.734 -30.062 -26.984 1 96.5 257 PRO A C 1
ATOM 2100 O O . PRO A 1 257 ? -13.18 -30.953 -27.703 1 96.5 257 PRO A O 1
ATOM 2103 N N . PHE A 1 258 ? -11.469 -29.922 -26.688 1 95.88 258 PHE A N 1
ATOM 2104 C CA . PHE A 1 258 ? -10.5 -30.859 -27.266 1 95.88 258 PHE A CA 1
ATOM 2105 C C . PHE A 1 258 ? -9.562 -31.391 -26.188 1 95.88 258 PHE A C 1
ATOM 2107 O O . PHE A 1 258 ? -9.328 -30.719 -25.172 1 95.88 258 PHE A O 1
ATOM 2114 N N . ASP A 1 259 ? -9.062 -32.531 -26.469 1 95.94 259 ASP A N 1
ATOM 2115 C CA . ASP A 1 259 ? -8.234 -33.25 -25.5 1 95.94 259 ASP A CA 1
ATOM 2116 C C . ASP A 1 259 ? -6.926 -32.531 -25.234 1 95.94 259 ASP A C 1
ATOM 2118 O O . ASP A 1 259 ? -6.371 -31.891 -26.141 1 95.94 259 ASP A O 1
ATOM 2122 N N . THR A 1 260 ? -6.418 -32.531 -24.031 1 96.38 260 THR A N 1
ATOM 2123 C CA . THR A 1 260 ? -5.113 -32 -23.641 1 96.38 260 THR A CA 1
ATOM 2124 C C . THR A 1 260 ? -4.438 -32.938 -22.625 1 96.38 260 THR A C 1
ATOM 2126 O O . THR A 1 260 ? -5.094 -33.469 -21.734 1 96.38 260 THR A O 1
ATOM 2129 N N . PRO A 1 261 ? -3.189 -33.188 -22.828 1 96.62 261 PRO A N 1
ATOM 2130 C CA . PRO A 1 261 ? -2.51 -34.125 -21.922 1 96.62 261 PRO A CA 1
ATOM 2131 C C . PRO A 1 261 ? -2.303 -33.531 -20.531 1 96.62 261 PRO A C 1
ATOM 2133 O O . PRO A 1 261 ? -2.223 -34.312 -19.562 1 96.62 261 PRO A O 1
ATOM 2136 N N . ALA A 1 262 ? -2.154 -32.25 -20.469 1 96.75 262 ALA A N 1
ATOM 2137 C CA . ALA A 1 262 ? -1.852 -31.656 -19.172 1 96.75 262 ALA A CA 1
ATOM 2138 C C . ALA A 1 262 ? -2.484 -30.266 -19.047 1 96.75 262 ALA A C 1
ATOM 2140 O O . ALA A 1 262 ? -2.855 -29.656 -20.047 1 96.75 262 ALA A O 1
ATOM 2141 N N . MET A 1 263 ? -2.613 -29.859 -17.781 1 96.19 263 MET A N 1
ATOM 2142 C CA . MET A 1 263 ? -3.131 -28.531 -17.5 1 96.19 263 MET A CA 1
ATOM 2143 C C . MET A 1 263 ? -2.082 -27.672 -16.797 1 96.19 263 MET A C 1
ATOM 2145 O O . MET A 1 263 ? -1.132 -28.203 -16.219 1 96.19 263 MET A O 1
ATOM 2149 N N . ALA A 1 264 ? -2.307 -26.406 -16.844 1 92.06 264 ALA A N 1
ATOM 2150 C CA . ALA A 1 264 ? -1.443 -25.484 -16.109 1 92.06 264 ALA A CA 1
ATOM 2151 C C . ALA A 1 264 ? -1.726 -25.562 -14.609 1 92.06 264 ALA A C 1
ATOM 2153 O O . ALA A 1 264 ? -0.859 -25.234 -13.789 1 92.06 264 ALA A O 1
ATOM 2154 N N . GLY A 1 265 ? -2.846 -25.906 -14.203 1 90.56 265 GLY A N 1
ATOM 2155 C CA . GLY A 1 265 ? -3.119 -26.297 -12.828 1 90.56 265 GLY A CA 1
ATOM 2156 C C . GLY A 1 265 ? -3.916 -25.25 -12.07 1 90.56 265 GLY A C 1
ATOM 2157 O O . GLY A 1 265 ? -4.496 -25.547 -11.023 1 90.56 265 GLY A O 1
ATOM 2158 N N . GLY A 1 266 ? -4.109 -24.109 -12.555 1 91.12 266 GLY A N 1
ATOM 2159 C CA . GLY A 1 266 ? -4.719 -23.047 -11.766 1 91.12 266 GLY A CA 1
ATOM 2160 C C . GLY A 1 266 ? -6.191 -22.844 -12.086 1 91.12 266 GLY A C 1
ATOM 2161 O O . GLY A 1 266 ? -6.941 -22.328 -11.258 1 91.12 266 GLY A O 1
ATOM 2162 N N . LEU A 1 267 ? -6.637 -23.281 -13.188 1 97.44 267 LEU A N 1
ATOM 2163 C CA . LEU A 1 267 ? -7.992 -23 -13.641 1 97.44 267 LEU A CA 1
ATOM 2164 C C . LEU A 1 267 ? -8.641 -24.25 -14.227 1 97.44 267 LEU A C 1
ATOM 2166 O O . LEU A 1 267 ? -8.227 -24.734 -15.289 1 97.44 267 LEU A O 1
ATOM 2170 N N . PHE A 1 268 ? -9.656 -24.766 -13.57 1 98.44 268 PHE A N 1
ATOM 2171 C CA . PHE A 1 268 ? -10.367 -25.922 -14.117 1 98.44 268 PHE A CA 1
ATOM 2172 C C . PHE A 1 268 ? -11.617 -26.219 -13.305 1 98.44 268 PHE A C 1
ATOM 2174 O O . PHE A 1 268 ? -11.789 -25.703 -12.195 1 98.44 268 PHE A O 1
ATOM 2181 N N . THR A 1 269 ? -12.5 -26.969 -13.875 1 98.81 269 THR A N 1
ATOM 2182 C CA . THR A 1 269 ? -13.68 -27.5 -13.211 1 98.81 269 THR A CA 1
ATOM 2183 C C . THR A 1 269 ? -13.641 -29.031 -13.172 1 98.81 269 THR A C 1
ATOM 2185 O O . THR A 1 269 ? -13.266 -29.672 -14.164 1 98.81 269 THR A O 1
ATOM 2188 N N . ILE A 1 270 ? -14.008 -29.562 -12.039 1 98.69 270 ILE A N 1
ATOM 2189 C CA . ILE A 1 270 ? -13.969 -31 -11.844 1 98.69 270 ILE A CA 1
ATOM 2190 C C . ILE A 1 270 ? -15.188 -31.438 -11.039 1 98.69 270 ILE A C 1
ATOM 2192 O O . ILE A 1 270 ? -15.703 -30.688 -10.211 1 98.69 270 ILE A O 1
ATOM 2196 N N . ASN A 1 271 ? -15.688 -32.562 -11.391 1 98.75 271 ASN A N 1
ATOM 2197 C CA . ASN A 1 271 ? -16.75 -33.188 -10.594 1 98.75 271 ASN A CA 1
ATOM 2198 C C . ASN A 1 271 ? -16.203 -33.719 -9.273 1 98.75 271 ASN A C 1
ATOM 2200 O O . ASN A 1 271 ? -15.172 -34.375 -9.25 1 98.75 271 ASN A O 1
ATOM 2204 N N . ARG A 1 272 ? -16.875 -33.469 -8.211 1 98.44 272 ARG A N 1
ATOM 2205 C CA . ARG A 1 272 ? -16.453 -33.844 -6.867 1 98.44 272 ARG A CA 1
ATOM 2206 C C . ARG A 1 272 ? -16.25 -35.344 -6.766 1 98.44 272 ARG A C 1
ATOM 2208 O O . ARG A 1 272 ? -15.266 -35.812 -6.176 1 98.44 272 ARG A O 1
ATOM 2215 N N . THR A 1 273 ? -17.125 -36.094 -7.301 1 98.19 273 THR A N 1
ATOM 2216 C CA . THR A 1 273 ? -17.031 -37.531 -7.238 1 98.19 273 THR A CA 1
ATOM 2217 C C . THR A 1 273 ? -15.773 -38.031 -7.934 1 98.19 273 THR A C 1
ATOM 2219 O O . THR A 1 273 ? -15.086 -38.938 -7.418 1 98.19 273 THR A O 1
ATOM 2222 N N . PHE A 1 274 ? -15.555 -37.562 -9.055 1 98.31 274 PHE A N 1
ATOM 2223 C CA . PHE A 1 274 ? -14.344 -37.938 -9.766 1 98.31 274 PHE A CA 1
ATOM 2224 C C . PHE A 1 274 ? -13.102 -37.531 -8.984 1 98.31 274 PHE A C 1
ATOM 2226 O O . PHE A 1 274 ? -12.141 -38.281 -8.883 1 98.31 274 PHE A O 1
ATOM 2233 N N . PHE A 1 275 ? -13.109 -36.312 -8.461 1 98.19 275 PHE A N 1
ATOM 2234 C CA . PHE A 1 275 ? -11.992 -35.812 -7.672 1 98.19 275 PHE A CA 1
ATOM 2235 C C . PHE A 1 275 ? -11.727 -36.719 -6.473 1 98.19 275 PHE A C 1
ATOM 2237 O O . PHE A 1 275 ? -10.57 -37.031 -6.168 1 98.19 275 PHE A O 1
ATOM 2244 N N . GLU A 1 276 ? -12.734 -37.125 -5.859 1 97.06 276 GLU A N 1
ATOM 2245 C CA . GLU A 1 276 ? -12.625 -38.031 -4.73 1 97.06 276 GLU A CA 1
ATOM 2246 C C . GLU A 1 276 ? -12.055 -39.375 -5.164 1 97.06 276 GLU A C 1
ATOM 2248 O O . GLU A 1 276 ? -11.195 -39.969 -4.48 1 97.06 276 GLU A O 1
ATOM 2253 N N . ARG A 1 277 ? -12.547 -39.812 -6.273 1 97.38 277 ARG A N 1
ATOM 2254 C CA . ARG A 1 277 ? -12.039 -41.062 -6.816 1 97.38 277 ARG A CA 1
ATOM 2255 C C . ARG A 1 277 ? -10.539 -41 -7.07 1 97.38 277 ARG A C 1
ATOM 2257 O O . ARG A 1 277 ? -9.812 -41.969 -6.859 1 97.38 277 ARG A O 1
ATOM 2264 N N . LEU A 1 278 ? -10.094 -39.875 -7.477 1 97.56 278 LEU A N 1
ATOM 2265 C CA . LEU A 1 278 ? -8.688 -39.656 -7.785 1 97.56 278 LEU A CA 1
ATOM 2266 C C . LEU A 1 278 ? -7.883 -39.406 -6.512 1 97.56 278 LEU A C 1
ATOM 2268 O O . LEU A 1 278 ? -6.656 -39.312 -6.559 1 97.56 278 LEU A O 1
ATOM 2272 N N . GLY A 1 279 ? -8.562 -39.281 -5.406 1 96.38 279 GLY A N 1
ATOM 2273 C CA . GLY A 1 279 ? -7.887 -39.062 -4.145 1 96.38 279 GLY A CA 1
ATOM 2274 C C . GLY A 1 279 ? -7.496 -37.594 -3.951 1 96.38 279 GLY A C 1
ATOM 2275 O O . GLY A 1 279 ? -6.496 -37.312 -3.293 1 96.38 279 GLY A O 1
ATOM 2276 N N . TRP A 1 280 ? -8.148 -36.688 -4.559 1 96.25 280 TRP A N 1
ATOM 2277 C CA . TRP A 1 280 ? -7.859 -35.25 -4.453 1 96.25 280 TRP A CA 1
ATOM 2278 C C . TRP A 1 280 ? -6.406 -34.969 -4.82 1 96.25 280 TRP A C 1
ATOM 2280 O O . TRP A 1 280 ? -5.879 -35.531 -5.777 1 96.25 280 TRP A O 1
ATOM 2290 N N . TYR A 1 281 ? -5.836 -33.969 -4.25 1 94.38 281 TYR A N 1
ATOM 2291 C CA . TYR A 1 281 ? -4.402 -33.719 -4.414 1 94.38 281 TYR A CA 1
ATOM 2292 C C . TYR A 1 281 ? -3.6 -34.625 -3.477 1 94.38 281 TYR A C 1
ATOM 2294 O O . TYR A 1 281 ? -4.113 -35.094 -2.449 1 94.38 281 TYR A O 1
ATOM 2302 N N . ASP A 1 282 ? -2.414 -34.906 -3.859 1 93.81 282 ASP A N 1
ATOM 2303 C CA . ASP A 1 282 ? -1.505 -35.625 -2.986 1 93.81 282 ASP A CA 1
ATOM 2304 C C . ASP A 1 282 ? -1.14 -34.812 -1.755 1 93.81 282 ASP A C 1
ATOM 2306 O O . ASP A 1 282 ? -0.481 -33.781 -1.869 1 93.81 282 ASP A O 1
ATOM 2310 N N . GLU A 1 283 ? -1.496 -35.281 -0.617 1 88.94 283 GLU A N 1
ATOM 2311 C CA . GLU A 1 283 ? -1.246 -34.562 0.627 1 88.94 283 GLU A CA 1
ATOM 2312 C C . GLU A 1 283 ? 0.245 -34.5 0.947 1 88.94 283 GLU A C 1
ATOM 2314 O O . GLU A 1 283 ? 0.685 -33.688 1.763 1 88.94 283 GLU A O 1
ATOM 2319 N N . GLY A 1 284 ? 0.936 -35.375 0.333 1 90.88 284 GLY A N 1
ATOM 2320 C CA . GLY A 1 284 ? 2.373 -35.375 0.553 1 90.88 284 GLY A CA 1
ATOM 2321 C C . GLY A 1 284 ? 3.111 -34.344 -0.248 1 90.88 284 GLY A C 1
ATOM 2322 O O . GLY A 1 284 ? 4.293 -34.062 -0.004 1 90.88 284 GLY A O 1
ATOM 2323 N N . PHE A 1 285 ? 2.436 -33.719 -1.212 1 90.38 285 PHE A N 1
ATOM 2324 C CA . PHE A 1 285 ? 3.039 -32.594 -1.947 1 90.38 285 PHE A CA 1
ATOM 2325 C C . PHE A 1 285 ? 3.191 -31.375 -1.055 1 90.38 285 PHE A C 1
ATOM 2327 O O . PHE A 1 285 ? 2.328 -31.109 -0.218 1 90.38 285 PHE A O 1
ATOM 2334 N N . ASP A 1 286 ? 4.285 -30.734 -1.241 1 81.38 286 ASP A N 1
ATOM 2335 C CA . ASP A 1 286 ? 4.543 -29.562 -0.411 1 81.38 286 ASP A CA 1
ATOM 2336 C C . ASP A 1 286 ? 4.441 -28.281 -1.23 1 81.38 286 ASP A C 1
ATOM 2338 O O . ASP A 1 286 ? 5.004 -28.188 -2.326 1 81.38 286 ASP A O 1
ATOM 2342 N N . ILE A 1 287 ? 3.785 -27.359 -0.816 1 78.31 287 ILE A N 1
ATOM 2343 C CA . ILE A 1 287 ? 3.742 -25.938 -1.154 1 78.31 287 ILE A CA 1
ATOM 2344 C C . ILE A 1 287 ? 3.207 -25.766 -2.574 1 78.31 287 ILE A C 1
ATOM 2346 O O . ILE A 1 287 ? 2.074 -25.312 -2.766 1 78.31 287 ILE A O 1
ATOM 2350 N N . TYR A 1 288 ? 4.137 -26.109 -3.635 1 78.69 288 TYR A N 1
ATOM 2351 C CA . TYR A 1 288 ? 3.713 -25.828 -5.004 1 78.69 288 TYR A CA 1
ATOM 2352 C C . TYR A 1 288 ? 4.496 -26.688 -6 1 78.69 288 TYR A C 1
ATOM 2354 O O . TYR A 1 288 ? 5.547 -27.234 -5.664 1 78.69 288 TYR A O 1
ATOM 2362 N N . GLY A 1 289 ? 3.803 -26.875 -7.184 1 86.56 289 GLY A N 1
ATOM 2363 C CA . GLY A 1 289 ? 4.527 -27.469 -8.297 1 86.56 289 GLY A CA 1
ATOM 2364 C C . GLY A 1 289 ? 4.184 -28.922 -8.531 1 86.56 289 GLY A C 1
ATOM 2365 O O . GLY A 1 289 ? 3.979 -29.672 -7.582 1 86.56 289 GLY A O 1
ATOM 2366 N N . ILE A 1 290 ? 4.086 -29.266 -9.672 1 93.69 290 ILE A N 1
ATOM 2367 C CA . ILE A 1 290 ? 3.963 -30.625 -10.18 1 93.69 290 ILE A CA 1
ATOM 2368 C C . ILE A 1 290 ? 2.549 -31.156 -9.922 1 93.69 290 ILE A C 1
ATOM 2370 O O . ILE A 1 290 ? 2.129 -32.156 -10.523 1 93.69 290 ILE A O 1
ATOM 2374 N N . GLU A 1 291 ? 1.783 -30.531 -9.023 1 94.56 291 GLU A N 1
ATOM 2375 C CA . GLU A 1 291 ? 0.426 -30.984 -8.742 1 94.56 291 GLU A CA 1
ATOM 2376 C C . GLU A 1 291 ? -0.44 -30.969 -10 1 94.56 291 GLU A C 1
ATOM 2378 O O . GLU A 1 291 ? -1.35 -31.781 -10.148 1 94.56 291 GLU A O 1
ATOM 2383 N N . ASN A 1 292 ? -0.153 -30 -10.852 1 96.12 292 ASN A N 1
ATOM 2384 C CA . ASN A 1 292 ? -0.906 -29.891 -12.102 1 96.12 292 ASN A CA 1
ATOM 2385 C C . ASN A 1 292 ? -0.648 -31.078 -13.016 1 96.12 292 ASN A C 1
ATOM 2387 O O . ASN A 1 292 ? -1.582 -31.641 -13.594 1 96.12 292 ASN A O 1
ATOM 2391 N N . ILE A 1 293 ? 0.588 -31.484 -13.062 1 97.31 293 ILE A N 1
ATOM 2392 C CA . ILE A 1 293 ? 0.957 -32.625 -13.914 1 97.31 293 ILE A CA 1
ATOM 2393 C C . ILE A 1 293 ? 0.44 -33.906 -13.289 1 97.31 293 ILE A C 1
ATOM 2395 O O . ILE A 1 293 ? -0.071 -34.781 -14 1 97.31 293 ILE A O 1
ATOM 2399 N N . GLU A 1 294 ? 0.564 -34.031 -12.023 1 97.5 294 GLU A N 1
ATOM 2400 C CA . GLU A 1 294 ? 0.079 -35.219 -11.312 1 97.5 294 GLU A CA 1
ATOM 2401 C C . GLU A 1 294 ? -1.418 -35.438 -11.531 1 97.5 294 GLU A C 1
ATOM 2403 O O . GLU A 1 294 ? -1.862 -36.531 -11.859 1 97.5 294 GLU A O 1
ATOM 2408 N N . LEU A 1 295 ? -2.143 -34.375 -11.375 1 97.25 295 LEU A N 1
ATOM 2409 C CA . LEU A 1 295 ? -3.584 -34.469 -11.57 1 97.25 295 LEU A CA 1
ATOM 2410 C C . LEU A 1 295 ? -3.918 -34.75 -13.031 1 97.25 295 LEU A C 1
ATOM 2412 O O . LEU A 1 295 ? -4.875 -35.469 -13.312 1 97.25 295 LEU A O 1
ATOM 2416 N N . SER A 1 296 ? -3.178 -34.219 -13.914 1 98 296 SER A N 1
ATOM 2417 C CA . SER A 1 296 ? -3.389 -34.5 -15.328 1 98 296 SER A CA 1
ATOM 2418 C C . SER A 1 296 ? -3.174 -35.969 -15.656 1 98 296 SER A C 1
ATOM 2420 O O . SER A 1 296 ? -4.027 -36.594 -16.281 1 98 296 SER A O 1
ATOM 2422 N N . MET A 1 297 ? -2.084 -36.5 -15.203 1 97.75 297 MET A N 1
ATOM 2423 C CA . MET A 1 297 ? -1.732 -37.875 -15.461 1 97.75 297 MET A CA 1
ATOM 2424 C C . MET A 1 297 ? -2.785 -38.812 -14.891 1 97.75 297 MET A C 1
ATOM 2426 O O . MET A 1 297 ? -3.301 -39.688 -15.602 1 97.75 297 MET A O 1
ATOM 2430 N N . LYS A 1 298 ? -3.1 -38.656 -13.672 1 97.56 298 LYS A N 1
ATOM 2431 C CA . LYS A 1 298 ? -3.984 -39.625 -13.039 1 97.56 298 LYS A CA 1
ATOM 2432 C C . LYS A 1 298 ? -5.414 -39.469 -13.555 1 97.56 298 LYS A C 1
ATOM 2434 O O . LYS A 1 298 ? -6.18 -40.438 -13.539 1 97.56 298 LYS A O 1
ATOM 2439 N N . SER A 1 299 ? -5.805 -38.312 -14.031 1 97.88 299 SER A N 1
ATOM 2440 C CA . SER A 1 299 ? -7.133 -38.188 -14.625 1 97.88 299 SER A CA 1
ATOM 2441 C C . SER A 1 299 ? -7.289 -39.062 -15.852 1 97.88 299 SER A C 1
ATOM 2443 O O . SER A 1 299 ? -8.289 -39.781 -15.984 1 97.88 299 SER A O 1
ATOM 2445 N N . TRP A 1 300 ? -6.348 -39.062 -16.734 1 98.31 300 TRP A N 1
ATOM 2446 C CA . TRP A 1 300 ? -6.391 -39.875 -17.938 1 98.31 300 TRP A CA 1
ATOM 2447 C C . TRP A 1 300 ? -6.262 -41.375 -17.594 1 98.31 300 TRP A C 1
ATOM 2449 O O . TRP A 1 300 ? -6.984 -42.188 -18.141 1 98.31 300 TRP A O 1
ATOM 2459 N N . MET A 1 301 ? -5.438 -41.656 -16.688 1 98.62 301 MET A N 1
ATOM 2460 C CA . MET A 1 301 ? -5.105 -43.031 -16.375 1 98.62 301 MET A CA 1
ATOM 2461 C C . MET A 1 301 ? -6.25 -43.719 -15.617 1 98.62 301 MET A C 1
ATOM 2463 O O . MET A 1 301 ? -6.402 -44.938 -15.68 1 98.62 301 MET A O 1
ATOM 2467 N N . CYS A 1 302 ? -7.066 -42.938 -14.945 1 98.38 302 CYS A N 1
ATOM 2468 C CA . CYS A 1 302 ? -8.062 -43.531 -14.055 1 98.38 302 CYS A CA 1
ATOM 2469 C C . CYS A 1 302 ? -9.469 -43.375 -14.633 1 98.38 302 CYS A C 1
ATOM 2471 O O . CYS A 1 302 ? -10.43 -43.156 -13.898 1 98.38 302 CYS A O 1
ATOM 2473 N N . GLY A 1 303 ? -9.602 -43.406 -15.875 1 97.5 303 GLY A N 1
ATOM 2474 C CA . GLY A 1 303 ? -10.891 -43.531 -16.531 1 97.5 303 GLY A CA 1
ATOM 2475 C C . GLY A 1 303 ? -11.492 -42.219 -16.953 1 97.5 303 GLY A C 1
ATOM 2476 O O . GLY A 1 303 ? -12.664 -42.156 -17.328 1 97.5 303 GLY A O 1
ATOM 2477 N N . GLY A 1 304 ? -10.742 -41.219 -16.891 1 98.19 304 GLY A N 1
ATOM 2478 C CA . GLY A 1 304 ? -11.227 -39.906 -17.312 1 98.19 304 GLY A CA 1
ATOM 2479 C C . GLY A 1 304 ? -10.406 -39.281 -18.422 1 98.19 304 GLY A C 1
ATOM 2480 O O . GLY A 1 304 ? -9.828 -40 -19.25 1 98.19 304 GLY A O 1
ATOM 2481 N N . LYS A 1 305 ? -10.547 -37.969 -18.578 1 97.19 305 LYS A N 1
ATOM 2482 C CA . LYS A 1 305 ? -9.742 -37.156 -19.5 1 97.19 305 LYS A CA 1
ATOM 2483 C C . LYS A 1 305 ? -9.797 -35.688 -19.156 1 97.19 305 LYS A C 1
ATOM 2485 O O . LYS A 1 305 ? -10.484 -35.281 -18.203 1 97.19 305 LYS A O 1
ATOM 2490 N N . MET A 1 306 ? -9.008 -34.938 -19.891 1 97.56 306 MET A N 1
ATOM 2491 C CA . MET A 1 306 ? -8.977 -33.5 -19.766 1 97.56 306 MET A CA 1
ATOM 2492 C C . MET A 1 306 ? -9.18 -32.812 -21.109 1 97.56 306 MET A C 1
ATOM 2494 O O . MET A 1 306 ? -8.625 -33.25 -22.125 1 97.56 306 MET A O 1
ATOM 2498 N N . VAL A 1 307 ? -9.961 -31.766 -21.062 1 97.5 307 VAL A N 1
ATOM 2499 C CA . VAL A 1 307 ? -10.188 -31.078 -22.328 1 97.5 307 VAL A CA 1
ATOM 2500 C C . VAL A 1 307 ? -10.031 -29.562 -22.109 1 97.5 307 VAL A C 1
ATOM 2502 O O . VAL A 1 307 ? -10.367 -29.047 -21.047 1 97.5 307 VAL A O 1
ATOM 2505 N N . THR A 1 308 ? -9.469 -28.906 -23.078 1 96.69 308 THR A N 1
ATOM 2506 C CA . THR A 1 308 ? -9.516 -27.453 -23.156 1 96.69 308 THR A CA 1
ATOM 2507 C C . THR A 1 308 ? -10.805 -26.984 -23.828 1 96.69 308 THR A C 1
ATOM 2509 O O . THR A 1 308 ? -11.219 -27.531 -24.844 1 96.69 308 THR A O 1
ATOM 2512 N N . VAL A 1 309 ? -11.445 -26.047 -23.219 1 97.12 309 VAL A N 1
ATOM 2513 C CA . VAL A 1 309 ? -12.727 -25.562 -23.719 1 97.12 309 VAL A CA 1
ATOM 2514 C C . VAL A 1 309 ? -12.547 -24.188 -24.391 1 97.12 309 VAL A C 1
ATOM 2516 O O . VAL A 1 309 ? -12.508 -23.172 -23.719 1 97.12 309 VAL A O 1
ATOM 2519 N N . PRO A 1 310 ? -12.539 -24.141 -25.703 1 95.88 310 PRO A N 1
ATOM 2520 C CA . PRO A 1 310 ? -12.266 -22.891 -26.422 1 95.88 310 PRO A CA 1
ATOM 2521 C C . PRO A 1 310 ? -13.289 -21.797 -26.109 1 95.88 310 PRO A C 1
ATOM 2523 O O . PRO A 1 310 ? -12.945 -20.609 -26.094 1 95.88 310 PRO A O 1
ATOM 2526 N N . CYS A 1 311 ? -14.516 -22.141 -25.828 1 96.06 311 CYS A N 1
ATOM 2527 C CA . CYS A 1 311 ? -15.586 -21.188 -25.594 1 96.06 311 CYS A CA 1
ATOM 2528 C C . CYS A 1 311 ? -15.508 -20.609 -24.188 1 96.06 311 CYS A C 1
ATOM 2530 O O . CYS A 1 311 ? -16.203 -19.641 -23.875 1 96.06 311 CYS A O 1
ATOM 2532 N N . SER A 1 312 ? -14.766 -21.156 -23.312 1 97 312 SER A N 1
ATOM 2533 C CA . SER A 1 312 ? -14.477 -20.609 -22 1 97 312 SER A CA 1
ATOM 2534 C C . SER A 1 312 ? -13.172 -19.828 -21.984 1 97 312 SER A C 1
ATOM 2536 O O . SER A 1 312 ? -12.094 -20.406 -22.141 1 97 312 SER A O 1
ATOM 2538 N N . ARG A 1 313 ? -13.297 -18.547 -21.812 1 96.19 313 ARG A N 1
ATOM 2539 C CA . ARG A 1 313 ? -12.125 -17.672 -21.875 1 96.19 313 ARG A CA 1
ATOM 2540 C C . ARG A 1 313 ? -11.875 -16.984 -20.531 1 96.19 313 ARG A C 1
ATOM 2542 O O . ARG A 1 313 ? -12.766 -16.344 -19.969 1 96.19 313 ARG A O 1
ATOM 2549 N N . VAL A 1 314 ? -10.672 -17.172 -20 1 97.31 314 VAL A N 1
ATOM 2550 C CA . VAL A 1 314 ? -10.266 -16.562 -18.734 1 97.31 314 VAL A CA 1
ATOM 2551 C C . VAL A 1 314 ? -8.922 -15.867 -18.906 1 97.31 314 VAL A C 1
ATOM 2553 O O . VAL A 1 314 ? -7.941 -16.484 -19.328 1 97.31 314 VAL A O 1
ATOM 2556 N N . GLY A 1 315 ? -8.883 -14.531 -18.641 1 97.06 315 GLY A N 1
ATOM 2557 C CA . GLY A 1 315 ? -7.629 -13.805 -18.656 1 97.06 315 GLY A CA 1
ATOM 2558 C C . GLY A 1 315 ? -6.82 -13.984 -17.375 1 97.06 315 GLY A C 1
ATOM 2559 O O . GLY A 1 315 ? -7.344 -13.805 -16.281 1 97.06 315 GLY A O 1
ATOM 2560 N N . HIS A 1 316 ? -5.602 -14.367 -17.547 1 96.88 316 HIS A N 1
ATOM 2561 C CA . HIS A 1 316 ? -4.715 -14.625 -16.422 1 96.88 316 HIS A CA 1
ATOM 2562 C C . HIS A 1 316 ? -3.498 -13.703 -16.453 1 96.88 316 HIS A C 1
ATOM 2564 O O . HIS A 1 316 ? -2.924 -13.469 -17.516 1 96.88 316 HIS A O 1
ATOM 2570 N N . ILE A 1 317 ? -3.182 -13.141 -15.305 1 96.31 317 ILE A N 1
ATOM 2571 C CA . ILE A 1 317 ? -1.931 -12.406 -15.18 1 96.31 317 ILE A CA 1
ATOM 2572 C C . ILE A 1 317 ? -0.781 -13.375 -14.922 1 96.31 317 ILE A C 1
ATOM 2574 O O . ILE A 1 317 ? -0.729 -14.023 -13.867 1 96.31 317 ILE A O 1
ATOM 2578 N N . GLN A 1 318 ? 0.053 -13.492 -15.891 1 90.56 318 GLN A N 1
ATOM 2579 C CA . GLN A 1 318 ? 1.252 -14.297 -15.664 1 90.56 318 GLN A CA 1
ATOM 2580 C C . GLN A 1 318 ? 2.305 -13.5 -14.898 1 90.56 318 GLN A C 1
ATOM 2582 O O . GLN A 1 318 ? 3.029 -12.688 -15.484 1 90.56 318 GLN A O 1
ATOM 2587 N N . LYS A 1 319 ? 2.424 -13.805 -13.695 1 90.75 319 LYS A N 1
ATOM 2588 C CA . LYS A 1 319 ? 3.328 -13.047 -12.844 1 90.75 319 LYS A CA 1
ATOM 2589 C C . LYS A 1 319 ? 4.777 -13.203 -13.289 1 90.75 319 LYS A C 1
ATOM 2591 O O . LYS A 1 319 ? 5.203 -14.305 -13.656 1 90.75 319 LYS A O 1
ATOM 2596 N N . ALA A 1 320 ? 5.473 -12.133 -13.289 1 81.44 320 ALA A N 1
ATOM 2597 C CA . ALA A 1 320 ? 6.871 -12.109 -13.711 1 81.44 320 ALA A CA 1
ATOM 2598 C C . ALA A 1 320 ? 7.773 -12.75 -12.664 1 81.44 320 ALA A C 1
ATOM 2600 O O . ALA A 1 320 ? 8.891 -13.164 -12.969 1 81.44 320 ALA A O 1
ATOM 2601 N N . GLY A 1 321 ? 7.293 -12.781 -11.477 1 76.62 321 GLY A N 1
ATOM 2602 C CA . GLY A 1 321 ? 8.047 -13.375 -10.383 1 76.62 321 GLY A CA 1
ATOM 2603 C C . GLY A 1 321 ? 7.164 -13.914 -9.273 1 76.62 321 GLY A C 1
ATOM 2604 O O . GLY A 1 321 ? 5.957 -13.664 -9.258 1 76.62 321 GLY A O 1
ATOM 2605 N N . HIS A 1 322 ? 7.891 -14.789 -8.523 1 73.06 322 HIS A N 1
ATOM 2606 C CA . HIS A 1 322 ? 7.176 -15.391 -7.406 1 73.06 322 HIS A CA 1
ATOM 2607 C C . HIS A 1 322 ? 7.855 -15.062 -6.082 1 73.06 322 HIS A C 1
ATOM 2609 O O . HIS A 1 322 ? 8.508 -15.922 -5.48 1 73.06 322 HIS A O 1
ATOM 2615 N N . PRO A 1 323 ? 7.578 -13.898 -5.605 1 66.88 323 PRO A N 1
ATOM 2616 C CA . PRO A 1 323 ? 8.281 -13.422 -4.41 1 66.88 323 PRO A CA 1
ATOM 2617 C C . PRO A 1 323 ? 8.031 -14.312 -3.191 1 66.88 323 PRO A C 1
ATOM 2619 O O . PRO A 1 323 ? 8.891 -14.406 -2.309 1 66.88 323 PRO A O 1
ATOM 2622 N N . TYR A 1 324 ? 7.023 -15.016 -3.23 1 63.5 324 TYR A N 1
ATOM 2623 C CA . TYR A 1 324 ? 6.664 -15.812 -2.059 1 63.5 324 TYR A CA 1
ATOM 2624 C C . TYR A 1 324 ? 7.5 -17.078 -1.984 1 63.5 324 TYR A C 1
ATOM 2626 O O . TYR A 1 324 ? 7.504 -17.766 -0.961 1 63.5 324 TYR A O 1
ATOM 2634 N N . LEU A 1 325 ? 8.242 -17.344 -3.023 1 64.44 325 LEU A N 1
ATOM 2635 C CA . LEU A 1 325 ? 9.07 -18.547 -3.047 1 64.44 325 LEU A CA 1
ATOM 2636 C C . LEU A 1 325 ? 10.492 -18.234 -2.592 1 64.44 325 LEU A C 1
ATOM 2638 O O . LEU A 1 325 ? 11.266 -19.141 -2.307 1 64.44 325 LEU A O 1
ATOM 2642 N N . THR A 1 326 ? 10.812 -16.969 -2.525 1 61.81 326 THR A N 1
ATOM 2643 C CA . THR A 1 326 ? 12.188 -16.578 -2.23 1 61.81 326 THR A CA 1
ATOM 2644 C C . THR A 1 326 ? 12.633 -17.141 -0.88 1 61.81 326 THR A C 1
ATOM 2646 O O . THR A 1 326 ? 13.812 -17.422 -0.68 1 61.81 326 THR A O 1
ATOM 2649 N N . ARG A 1 327 ? 11.711 -17.453 -0.088 1 64.81 327 ARG A N 1
ATOM 2650 C CA . ARG A 1 327 ? 12.102 -17.875 1.252 1 64.81 327 ARG A CA 1
ATOM 2651 C C . ARG A 1 327 ? 12 -19.391 1.403 1 64.81 327 ARG A C 1
ATOM 2653 O O . ARG A 1 327 ? 12.242 -19.922 2.484 1 64.81 327 ARG A O 1
ATOM 2660 N N . GLU A 1 328 ? 11.648 -19.922 0.345 1 65.62 328 GLU A N 1
ATOM 2661 C CA . GLU A 1 328 ? 11.5 -21.375 0.396 1 65.62 328 GLU A CA 1
ATOM 2662 C C . GLU A 1 328 ? 12.852 -22.078 0.246 1 65.62 328 GLU A C 1
ATOM 2664 O O . GLU A 1 328 ? 13.555 -21.875 -0.743 1 65.62 328 GLU A O 1
ATOM 2669 N N . THR A 1 329 ? 13.227 -22.781 1.273 1 64.75 329 THR A N 1
ATOM 2670 C CA . THR A 1 329 ? 14.531 -23.438 1.31 1 64.75 329 THR A CA 1
ATOM 2671 C C . THR A 1 329 ? 14.445 -24.859 0.757 1 64.75 329 THR A C 1
ATOM 2673 O O . THR A 1 329 ? 15.445 -25.422 0.31 1 64.75 329 THR A O 1
ATOM 2676 N N . LYS A 1 330 ? 13.32 -25.359 0.763 1 69 330 LYS A N 1
ATOM 2677 C CA . LYS A 1 330 ? 13.195 -26.75 0.345 1 69 330 LYS A CA 1
ATOM 2678 C C . LYS A 1 330 ? 12.992 -26.859 -1.165 1 69 330 LYS A C 1
ATOM 2680 O O . LYS A 1 330 ? 12.305 -26.031 -1.766 1 69 330 LYS A O 1
ATOM 2685 N N . ASP A 1 331 ? 13.711 -27.844 -1.734 1 83 331 ASP A N 1
ATOM 2686 C CA . ASP A 1 331 ? 13.469 -28.156 -3.141 1 83 331 ASP A CA 1
ATOM 2687 C C . ASP A 1 331 ? 12.188 -28.969 -3.309 1 83 331 ASP A C 1
ATOM 2689 O O . ASP A 1 331 ? 12.234 -30.172 -3.559 1 83 331 ASP A O 1
ATOM 2693 N N . VAL A 1 332 ? 11.141 -28.312 -3.283 1 85.25 332 VAL A N 1
ATOM 2694 C CA . VAL A 1 332 ? 9.828 -28.938 -3.23 1 85.25 332 VAL A CA 1
ATOM 2695 C C . VAL A 1 332 ? 9.492 -29.547 -4.586 1 85.25 332 VAL A C 1
ATOM 2697 O O . VAL A 1 332 ? 8.828 -30.594 -4.656 1 85.25 332 VAL A O 1
ATOM 2700 N N . VAL A 1 333 ? 10.008 -29.016 -5.59 1 88.25 333 VAL A N 1
ATOM 2701 C CA . VAL A 1 333 ? 9.711 -29.516 -6.93 1 88.25 333 VAL A CA 1
ATOM 2702 C C . VAL A 1 333 ? 10.352 -30.891 -7.121 1 88.25 333 VAL A C 1
ATOM 2704 O O . VAL A 1 333 ? 9.734 -31.797 -7.695 1 88.25 333 VAL A O 1
ATOM 2707 N N . ARG A 1 334 ? 11.547 -31.031 -6.613 1 91.44 334 ARG A N 1
ATOM 2708 C CA . ARG A 1 334 ? 12.219 -32.344 -6.668 1 91.44 334 ARG A CA 1
ATOM 2709 C C . ARG A 1 334 ? 11.422 -33.406 -5.93 1 91.44 334 ARG A C 1
ATOM 2711 O O . ARG A 1 334 ? 11.148 -34.469 -6.477 1 91.44 334 ARG A O 1
ATOM 2718 N N . ALA A 1 335 ? 11.047 -33.062 -4.762 1 93.31 335 ALA A N 1
ATOM 2719 C CA . ALA A 1 335 ? 10.32 -34 -3.938 1 93.31 335 ALA A CA 1
ATOM 2720 C C . ALA A 1 335 ? 8.992 -34.375 -4.582 1 93.31 335 ALA A C 1
ATOM 2722 O O . ALA A 1 335 ? 8.648 -35.562 -4.664 1 93.31 335 ALA A O 1
ATOM 2723 N N . ASN A 1 336 ? 8.281 -33.438 -5.098 1 94.69 336 ASN A N 1
ATOM 2724 C CA . ASN A 1 336 ? 6.992 -33.656 -5.734 1 94.69 336 ASN A CA 1
ATOM 2725 C C . ASN A 1 336 ? 7.137 -34.469 -7.016 1 94.69 336 ASN A C 1
ATOM 2727 O O . ASN A 1 336 ? 6.312 -35.344 -7.301 1 94.69 336 ASN A O 1
ATOM 2731 N N . SER A 1 337 ? 8.18 -34.219 -7.723 1 96.5 337 SER A N 1
ATOM 2732 C CA . SER A 1 337 ? 8.43 -34.938 -8.969 1 96.5 337 SER A CA 1
ATOM 2733 C C . SER A 1 337 ? 8.695 -36.406 -8.711 1 96.5 337 SER A C 1
ATOM 2735 O O . SER A 1 337 ? 8.148 -37.281 -9.406 1 96.5 337 SER A O 1
ATOM 2737 N N . ILE A 1 338 ? 9.516 -36.625 -7.746 1 96.88 338 ILE A N 1
ATOM 2738 C CA . ILE A 1 338 ? 9.906 -38 -7.438 1 96.88 338 ILE A CA 1
ATOM 2739 C C . ILE A 1 338 ? 8.703 -38.781 -6.891 1 96.88 338 ILE A C 1
ATOM 2741 O O . ILE A 1 338 ? 8.5 -39.938 -7.234 1 96.88 338 ILE A O 1
ATOM 2745 N N . ARG A 1 339 ? 7.941 -38.094 -6.125 1 96.56 339 ARG A N 1
ATOM 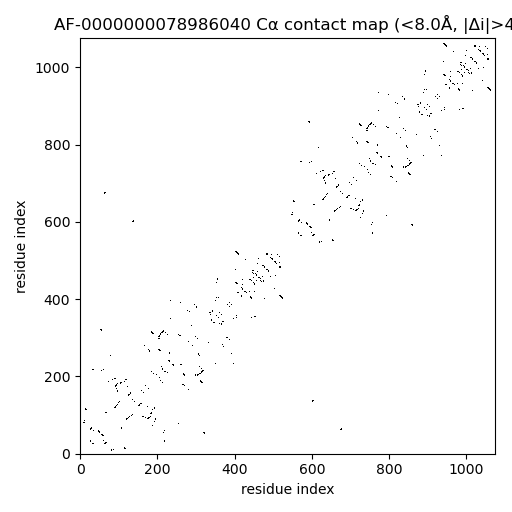2746 C CA . ARG A 1 339 ? 6.727 -38.688 -5.586 1 96.56 339 ARG A CA 1
ATOM 2747 C C . ARG A 1 339 ? 5.746 -39.031 -6.703 1 96.56 339 ARG A C 1
ATOM 2749 O O . ARG A 1 339 ? 5.195 -40.156 -6.734 1 96.56 339 ARG A O 1
ATOM 2756 N N . LEU A 1 340 ? 5.539 -38.125 -7.59 1 97.81 340 LEU A N 1
ATOM 2757 C CA . LEU A 1 340 ? 4.68 -38.375 -8.742 1 97.81 340 LEU A CA 1
ATOM 2758 C C . LEU A 1 340 ? 5.172 -39.594 -9.539 1 97.81 340 LEU A C 1
ATOM 2760 O O . LEU A 1 340 ? 4.383 -40.469 -9.898 1 97.81 340 LEU A O 1
ATOM 2764 N N . ALA A 1 341 ? 6.438 -39.594 -9.797 1 98.25 341 ALA A N 1
ATOM 2765 C CA . ALA A 1 341 ? 7.023 -40.625 -10.617 1 98.25 341 ALA A CA 1
ATOM 2766 C C . ALA A 1 341 ? 6.812 -42 -9.977 1 98.25 341 ALA A C 1
ATOM 2768 O O . ALA A 1 341 ? 6.426 -42.969 -10.656 1 98.25 341 ALA A O 1
ATOM 2769 N N . GLU A 1 342 ? 7.012 -42.031 -8.727 1 98.25 342 GLU A N 1
ATOM 2770 C CA . GLU A 1 342 ? 6.914 -43.312 -7.996 1 98.25 342 GLU A CA 1
ATOM 2771 C C . GLU A 1 342 ? 5.504 -43.875 -8.07 1 98.25 342 GLU A C 1
ATOM 2773 O O . GLU A 1 342 ? 5.328 -45.094 -8.188 1 98.25 342 GLU A O 1
ATOM 2778 N N . VAL A 1 343 ? 4.57 -43.062 -8.102 1 98.44 343 VAL A N 1
ATOM 2779 C CA . VAL A 1 343 ? 3.188 -43.531 -8 1 98.44 343 VAL A CA 1
ATOM 2780 C C . VAL A 1 343 ? 2.619 -43.781 -9.398 1 98.44 343 VAL A C 1
ATOM 2782 O O . VAL A 1 343 ? 1.894 -44.75 -9.625 1 98.44 343 VAL A O 1
ATOM 2785 N N . TRP A 1 344 ? 3.006 -42.938 -10.352 1 98.38 344 TRP A N 1
ATOM 2786 C CA . TRP A 1 344 ? 2.146 -42.875 -11.531 1 98.38 344 TRP A CA 1
ATOM 2787 C C . TRP A 1 344 ? 2.912 -43.312 -12.781 1 98.38 344 TRP A C 1
ATOM 2789 O O . TRP A 1 344 ? 2.307 -43.656 -13.805 1 98.38 344 TRP A O 1
ATOM 2799 N N . MET A 1 345 ? 4.215 -43.344 -12.797 1 98.38 345 MET A N 1
ATOM 2800 C CA . MET A 1 345 ? 4.918 -43.406 -14.07 1 98.38 345 MET A CA 1
ATOM 2801 C C . MET A 1 345 ? 5.41 -44.844 -14.344 1 98.38 345 MET A C 1
ATOM 2803 O O . MET A 1 345 ? 6.07 -45.094 -15.352 1 98.38 345 MET A O 1
ATOM 2807 N N . ASP A 1 346 ? 5.137 -45.781 -13.406 1 97.88 346 ASP A N 1
ATOM 2808 C CA . ASP A 1 346 ? 5.504 -47.188 -13.578 1 97.88 346 ASP A CA 1
ATOM 2809 C C . ASP A 1 346 ? 6.973 -47.312 -13.969 1 97.88 346 ASP A C 1
ATOM 2811 O O . ASP A 1 346 ? 7.855 -46.812 -13.266 1 97.88 346 ASP A O 1
ATOM 2815 N N . GLU A 1 347 ? 7.301 -48.062 -15.047 1 96.06 347 GLU A N 1
ATOM 2816 C CA . GLU A 1 347 ? 8.688 -48.312 -15.414 1 96.06 347 GLU A CA 1
ATOM 2817 C C . GLU A 1 347 ? 9.375 -47.062 -15.906 1 96.06 347 GLU A C 1
ATOM 2819 O O . GLU A 1 347 ? 10.609 -46.969 -15.93 1 96.06 347 GLU A O 1
ATOM 2824 N N . TYR A 1 348 ? 8.633 -46.094 -16.219 1 97.56 348 TYR A N 1
ATOM 2825 C CA . TYR A 1 348 ? 9.195 -44.875 -16.766 1 97.56 348 TYR A CA 1
ATOM 2826 C C . TYR A 1 348 ? 9.68 -43.938 -15.656 1 97.56 348 TYR A C 1
ATOM 2828 O O . TYR A 1 348 ? 10.352 -42.938 -15.922 1 97.56 348 TYR A O 1
ATOM 2836 N N . LYS A 1 349 ? 9.367 -44.25 -14.359 1 97.81 349 LYS A N 1
ATOM 2837 C CA . LYS A 1 349 ? 9.82 -43.438 -13.227 1 97.81 349 LYS A CA 1
ATOM 2838 C C . LYS A 1 349 ? 11.344 -43.344 -13.211 1 97.81 349 LYS A C 1
ATOM 2840 O O . LYS A 1 349 ? 11.891 -42.344 -12.703 1 97.81 349 LYS A O 1
ATOM 2845 N N . GLY A 1 350 ? 11.984 -44.281 -13.828 1 96.94 350 GLY A N 1
ATOM 2846 C CA . GLY A 1 350 ? 13.438 -44.281 -13.883 1 96.94 350 GLY A CA 1
ATOM 2847 C C . GLY A 1 350 ? 14.008 -43.031 -14.555 1 96.94 350 GLY A C 1
ATOM 2848 O O . GLY A 1 350 ? 15.102 -42.594 -14.203 1 96.94 350 GLY A O 1
ATOM 2849 N N . ILE A 1 351 ? 13.266 -42.562 -15.516 1 97.12 351 ILE A N 1
ATOM 2850 C CA . ILE A 1 351 ? 13.727 -41.344 -16.203 1 97.12 351 ILE A CA 1
ATOM 2851 C C . ILE A 1 351 ? 13.836 -40.188 -15.219 1 97.12 351 ILE A C 1
ATOM 2853 O O . ILE A 1 351 ? 14.828 -39.469 -15.219 1 97.12 351 ILE A O 1
ATOM 2857 N N . ILE A 1 352 ? 12.859 -40.031 -14.375 1 97.62 352 ILE A N 1
ATOM 2858 C CA . ILE A 1 352 ? 12.844 -38.969 -13.375 1 97.62 352 ILE A CA 1
ATOM 2859 C C . ILE A 1 352 ? 13.953 -39.219 -12.352 1 97.62 352 ILE A C 1
ATOM 2861 O O . ILE A 1 352 ? 14.688 -38.281 -11.984 1 97.62 352 ILE A O 1
ATOM 2865 N N . TYR A 1 353 ? 14.094 -40.438 -11.883 1 97.75 353 TYR A N 1
ATOM 2866 C CA . TYR A 1 353 ? 15.164 -40.812 -10.953 1 97.75 353 TYR A CA 1
ATOM 2867 C C . TYR A 1 353 ? 16.531 -40.469 -11.539 1 97.75 353 TYR A C 1
ATOM 2869 O O . TYR A 1 353 ? 17.406 -39.938 -10.844 1 97.75 353 TYR A O 1
ATOM 2877 N N . ASP A 1 354 ? 16.672 -40.75 -12.82 1 97.44 354 ASP A N 1
ATOM 2878 C CA . ASP A 1 354 ? 17.953 -40.5 -13.492 1 97.44 354 ASP A CA 1
ATOM 2879 C C . ASP A 1 354 ? 18.266 -39 -13.539 1 97.44 354 ASP A C 1
ATOM 2881 O O . ASP A 1 354 ? 19.422 -38.625 -13.391 1 97.44 354 ASP A O 1
ATOM 2885 N N . ILE A 1 355 ? 17.281 -38.25 -13.773 1 96.81 355 ILE A N 1
ATOM 2886 C CA . ILE A 1 355 ? 17.453 -36.812 -13.836 1 96.81 355 ILE A CA 1
ATOM 2887 C C . ILE A 1 355 ? 17.969 -36.281 -12.5 1 96.81 355 ILE A C 1
ATOM 2889 O O . ILE A 1 355 ? 18.781 -35.375 -12.461 1 96.81 355 ILE A O 1
ATOM 2893 N N . TYR A 1 356 ? 17.578 -36.938 -11.438 1 95.75 356 TYR A N 1
ATOM 2894 C CA . TYR A 1 356 ? 18 -36.5 -10.117 1 95.75 356 TYR A CA 1
ATOM 2895 C C . TYR A 1 356 ? 19.156 -37.344 -9.594 1 95.75 356 TYR A C 1
ATOM 2897 O O . TYR A 1 356 ? 19.672 -37.094 -8.5 1 95.75 356 TYR A O 1
ATOM 2905 N N . GLY A 1 357 ? 19.484 -38.344 -10.328 1 96.5 357 GLY A N 1
ATOM 2906 C CA . GLY A 1 357 ? 20.656 -39.156 -10.039 1 96.5 357 GLY A CA 1
ATOM 2907 C C . GLY A 1 357 ? 20.453 -40.062 -8.852 1 96.5 357 GLY A C 1
ATOM 2908 O O . GLY A 1 357 ? 21.391 -40.312 -8.086 1 96.5 357 GLY A O 1
ATOM 2909 N N . ILE A 1 358 ? 19.188 -40.562 -8.68 1 96.75 358 ILE A N 1
ATOM 2910 C CA . ILE A 1 358 ? 18.938 -41.438 -7.535 1 96.75 358 ILE A CA 1
ATOM 2911 C C . ILE A 1 358 ? 18.562 -42.844 -8.023 1 96.75 358 ILE A C 1
ATOM 2913 O O . ILE A 1 358 ? 17.938 -43 -9.078 1 96.75 358 ILE A O 1
ATOM 2917 N N . PRO A 1 359 ? 18.875 -43.75 -7.203 1 96.56 359 PRO A N 1
ATOM 2918 C CA . PRO A 1 359 ? 18.656 -45.156 -7.645 1 96.56 359 PRO A CA 1
ATOM 2919 C C . PRO A 1 359 ? 17.234 -45.625 -7.363 1 96.56 359 PRO A C 1
ATOM 2921 O O . PRO A 1 359 ? 16.719 -46.469 -8.078 1 96.56 359 PRO A O 1
ATOM 2924 N N . HIS A 1 360 ? 16.672 -45.188 -6.305 1 95.44 360 HIS A N 1
ATOM 2925 C CA . HIS A 1 360 ? 15.352 -45.656 -5.902 1 95.44 360 HIS A CA 1
ATOM 2926 C C . HIS A 1 360 ? 14.641 -44.625 -5.035 1 95.44 360 HIS A C 1
ATOM 2928 O O . HIS A 1 360 ? 15.242 -43.625 -4.621 1 95.44 360 HIS A O 1
ATOM 2934 N N . TYR A 1 361 ? 13.375 -44.875 -4.789 1 96.25 361 TYR A N 1
ATOM 2935 C CA . TYR A 1 361 ? 12.555 -44.031 -3.953 1 96.25 361 TYR A CA 1
ATOM 2936 C C . TYR A 1 361 ? 12.938 -44.156 -2.484 1 96.25 361 TYR A C 1
ATOM 2938 O O . TYR A 1 361 ? 13.125 -45.281 -1.982 1 96.25 361 TYR A O 1
ATOM 2946 N N . SER A 1 362 ? 13.086 -43.031 -1.864 1 94.81 362 SER A N 1
ATOM 2947 C CA . SER A 1 362 ? 13.383 -43.031 -0.435 1 94.81 362 SER A CA 1
ATOM 2948 C C . SER A 1 362 ? 12.203 -42.469 0.366 1 94.81 362 SER A C 1
ATOM 2950 O O . SER A 1 362 ? 11.93 -41.281 0.356 1 94.81 362 SER A O 1
ATOM 2952 N N . GLU A 1 363 ? 11.586 -43.281 1.134 1 94.25 363 GLU A N 1
ATOM 2953 C CA . GLU A 1 363 ? 10.469 -42.844 1.956 1 94.25 363 GLU A CA 1
ATOM 2954 C C . GLU A 1 363 ? 10.93 -41.875 3.043 1 94.25 363 GLU A C 1
ATOM 2956 O O . GLU A 1 363 ? 10.18 -41 3.453 1 94.25 363 GLU A O 1
ATOM 2961 N N . GLU A 1 364 ? 12.109 -42.125 3.518 1 92.75 364 GLU A N 1
ATOM 2962 C CA . GLU A 1 364 ? 12.68 -41.25 4.535 1 92.75 364 GLU A CA 1
ATOM 2963 C C . GLU A 1 364 ? 12.797 -39.812 4.023 1 92.75 364 GLU A C 1
ATOM 2965 O O . GLU A 1 364 ? 12.539 -38.875 4.766 1 92.75 364 GLU A O 1
ATOM 2970 N N . GLU A 1 365 ? 13.094 -39.781 2.738 1 90.75 365 GLU A N 1
ATOM 2971 C CA . GLU A 1 365 ? 13.344 -38.469 2.182 1 90.75 365 GLU A CA 1
ATOM 2972 C C . GLU A 1 365 ? 12.062 -37.844 1.627 1 90.75 365 GLU A C 1
ATOM 2974 O O . GLU A 1 365 ? 11.844 -36.656 1.749 1 90.75 365 GLU A O 1
ATOM 2979 N N . PHE A 1 366 ? 11.227 -38.625 1.035 1 93.25 366 PHE A N 1
ATOM 2980 C CA . PHE A 1 366 ? 10.141 -38.062 0.248 1 93.25 366 PHE A CA 1
ATOM 2981 C C . PHE A 1 366 ? 8.781 -38.438 0.846 1 93.25 366 PHE A C 1
ATOM 2983 O O . PHE A 1 366 ? 7.742 -38.062 0.31 1 93.25 366 PHE A O 1
ATOM 2990 N N . GLY A 1 367 ? 8.711 -39.156 1.915 1 93.38 367 GLY A N 1
ATOM 2991 C CA . GLY A 1 367 ? 7.473 -39.562 2.568 1 93.38 367 GLY A CA 1
ATOM 2992 C C . GLY A 1 367 ? 6.855 -40.812 1.962 1 93.38 367 GLY A C 1
ATOM 2993 O O . GLY A 1 367 ? 7.184 -41.188 0.835 1 93.38 367 GLY A O 1
ATOM 2994 N N . SER A 1 368 ? 5.898 -41.312 2.674 1 96.19 368 SER A N 1
ATOM 2995 C CA . SER A 1 368 ? 5.25 -42.531 2.211 1 96.19 368 SER A CA 1
ATOM 2996 C C . SER A 1 368 ? 4.289 -42.25 1.062 1 96.19 368 SER A C 1
ATOM 2998 O O . SER A 1 368 ? 3.578 -41.25 1.074 1 96.19 368 SER A O 1
ATOM 3000 N N . VAL A 1 369 ? 4.305 -43.188 0.078 1 97.06 369 VAL A N 1
ATOM 3001 C CA . VAL A 1 369 ? 3.377 -43.062 -1.041 1 97.06 369 VAL A CA 1
ATOM 3002 C C . VAL A 1 369 ? 2.422 -44.25 -1.062 1 97.06 369 VAL A C 1
ATOM 3004 O O . VAL A 1 369 ? 1.746 -44.5 -2.064 1 97.06 369 VAL A O 1
ATOM 3007 N N . GLU A 1 370 ? 2.357 -45 0.012 1 97.06 370 GLU A N 1
ATOM 3008 C CA . GLU A 1 370 ? 1.524 -46.188 0.08 1 97.06 370 GLU A CA 1
ATOM 3009 C C . GLU A 1 370 ? 0.05 -45.844 -0.112 1 97.06 370 GLU A C 1
ATOM 3011 O O . GLU A 1 370 ? -0.67 -46.562 -0.82 1 97.06 370 GLU A O 1
ATOM 3016 N N . HIS A 1 371 ? -0.341 -44.875 0.502 1 96.38 371 HIS A N 1
ATOM 3017 C CA . HIS A 1 371 ? -1.73 -44.438 0.388 1 96.38 371 HIS A CA 1
ATOM 3018 C C . HIS A 1 371 ? -2.072 -44.062 -1.047 1 96.38 371 HIS A C 1
ATOM 3020 O O . HIS A 1 371 ? -3.166 -44.375 -1.531 1 96.38 371 HIS A O 1
ATOM 3026 N N . ARG A 1 372 ? -1.178 -43.406 -1.71 1 97.5 372 ARG A N 1
ATOM 3027 C CA . ARG A 1 372 ? -1.389 -43 -3.094 1 97.5 372 ARG A CA 1
ATOM 3028 C C . ARG A 1 372 ? -1.469 -44.219 -4.02 1 97.5 372 ARG A C 1
ATOM 3030 O O . ARG A 1 372 ? -2.293 -44.25 -4.934 1 97.5 372 ARG A O 1
ATOM 3037 N N . LYS A 1 373 ? -0.655 -45.125 -3.771 1 97.81 373 LYS A N 1
ATOM 3038 C CA . LYS A 1 373 ? -0.684 -46.375 -4.559 1 97.81 373 LYS A CA 1
ATOM 3039 C C . LYS A 1 373 ? -1.986 -47.125 -4.336 1 97.81 373 LYS A C 1
ATOM 3041 O O . LYS A 1 373 ? -2.525 -47.719 -5.266 1 97.81 373 LYS A O 1
ATOM 3046 N N . ALA A 1 374 ? -2.475 -47.062 -3.117 1 98.06 374 ALA A N 1
ATOM 3047 C CA . ALA A 1 374 ? -3.748 -47.719 -2.807 1 98.06 374 ALA A CA 1
ATOM 3048 C C . ALA A 1 374 ? -4.895 -47.031 -3.562 1 98.06 374 ALA A C 1
ATOM 3050 O O . ALA A 1 374 ? -5.801 -47.719 -4.051 1 98.06 374 ALA A O 1
ATOM 3051 N N . ILE A 1 375 ? -4.895 -45.812 -3.648 1 97.25 375 ILE A N 1
ATOM 3052 C CA . ILE A 1 375 ? -5.906 -45.062 -4.383 1 97.25 375 ILE A CA 1
ATOM 3053 C C . ILE A 1 375 ? -5.859 -45.438 -5.863 1 97.25 375 ILE A C 1
ATOM 3055 O O . ILE A 1 375 ? -6.898 -45.688 -6.484 1 97.25 375 ILE A O 1
ATOM 3059 N N . ARG A 1 376 ? -4.676 -45.469 -6.398 1 98.25 376 ARG A N 1
ATOM 3060 C CA . ARG A 1 376 ? -4.484 -45.875 -7.789 1 98.25 376 ARG A CA 1
ATOM 3061 C C . ARG A 1 376 ? -5.078 -47.25 -8.055 1 98.25 376 ARG A C 1
ATOM 3063 O O . ARG A 1 376 ? -5.777 -47.438 -9.047 1 98.25 376 ARG A O 1
ATOM 3070 N N . GLN A 1 377 ? -4.863 -48.156 -7.16 1 98 377 GLN A N 1
ATOM 3071 C CA . GLN A 1 377 ? -5.379 -49.5 -7.293 1 98 377 GLN A CA 1
ATOM 3072 C C . GLN A 1 377 ? -6.898 -49.531 -7.18 1 98 377 GLN A C 1
ATOM 3074 O O . GLN A 1 377 ? -7.574 -50.156 -7.988 1 98 377 GLN A O 1
ATOM 3079 N N . LYS A 1 378 ? -7.367 -48.875 -6.258 1 97.81 378 LYS A N 1
ATOM 3080 C CA . LYS A 1 378 ? -8.805 -48.844 -6.012 1 97.81 378 LYS A CA 1
ATOM 3081 C C . LYS A 1 378 ? -9.547 -48.219 -7.191 1 97.81 378 LYS A C 1
ATOM 3083 O O . LYS A 1 378 ? -10.656 -48.625 -7.523 1 97.81 378 LYS A O 1
ATOM 3088 N N . ALA A 1 379 ? -8.961 -47.281 -7.844 1 97.56 379 ALA A N 1
ATOM 3089 C CA . ALA A 1 379 ? -9.594 -46.562 -8.938 1 97.56 379 ALA A CA 1
ATOM 3090 C C . ALA A 1 379 ? -9.469 -47.312 -10.25 1 97.56 379 ALA A C 1
ATOM 3092 O O . ALA A 1 379 ? -10.078 -46.938 -11.258 1 97.56 379 ALA A O 1
ATOM 3093 N N . GLY A 1 380 ? -8.695 -48.375 -10.25 1 97.56 380 GLY A N 1
ATOM 3094 C CA . GLY A 1 380 ? -8.531 -49.156 -11.453 1 97.56 380 GLY A CA 1
ATOM 3095 C C . GLY A 1 380 ? -7.824 -48.438 -12.57 1 97.56 380 GLY A C 1
ATOM 3096 O O . GLY A 1 380 ? -8.234 -48.5 -13.727 1 97.56 380 GLY A O 1
ATOM 3097 N N . CYS A 1 381 ? -6.832 -47.75 -12.273 1 98.44 381 CYS A N 1
ATOM 3098 C CA . CYS A 1 381 ? -6.141 -46.875 -13.234 1 98.44 381 CYS A CA 1
ATOM 3099 C C . CYS A 1 381 ? -5.305 -47.719 -14.203 1 98.44 381 CYS A C 1
ATOM 3101 O O . CYS A 1 381 ? -4.766 -48.75 -13.828 1 98.44 381 CYS A O 1
ATOM 3103 N N . GLN A 1 382 ? -5.164 -47.188 -15.43 1 98.25 382 GLN A N 1
ATOM 3104 C CA . GLN A 1 382 ? -4.336 -47.781 -16.469 1 98.25 382 GLN A CA 1
ATOM 3105 C C . GLN A 1 382 ? -2.859 -47.5 -16.234 1 98.25 382 GLN A C 1
ATOM 3107 O O . GLN A 1 382 ? -2.516 -46.562 -15.508 1 98.25 382 GLN A O 1
ATOM 3112 N N . PRO A 1 383 ? -2.012 -48.344 -16.812 1 97.69 383 PRO A N 1
ATOM 3113 C CA . PRO A 1 383 ? -0.578 -48.062 -16.703 1 97.69 383 PRO A CA 1
ATOM 3114 C C . PRO A 1 383 ? -0.173 -46.781 -17.406 1 97.69 383 PRO A C 1
ATOM 3116 O O . PRO A 1 383 ? -0.9 -46.281 -18.281 1 97.69 383 PRO A O 1
ATOM 3119 N N . PHE A 1 384 ? 0.974 -46.312 -17.047 1 98.12 384 PHE A N 1
ATOM 3120 C CA . PHE A 1 384 ? 1.475 -45.062 -17.625 1 98.12 384 PHE A CA 1
ATOM 3121 C C . PHE A 1 384 ? 1.615 -45.156 -19.125 1 98.12 384 PHE A C 1
ATOM 3123 O O . PHE A 1 384 ? 1.422 -44.188 -19.859 1 98.12 384 PHE A O 1
ATOM 3130 N N . ARG A 1 385 ? 1.908 -46.219 -19.641 1 96.5 385 ARG A N 1
ATOM 3131 C CA . ARG A 1 385 ? 1.979 -46.438 -21.078 1 96.5 385 ARG A CA 1
ATOM 3132 C C . ARG A 1 385 ? 0.68 -46.031 -21.766 1 96.5 385 ARG A C 1
ATOM 3134 O O . ARG A 1 385 ? 0.7 -45.5 -22.875 1 96.5 385 ARG A O 1
ATOM 3141 N N . TYR A 1 386 ? -0.423 -46.375 -21.141 1 96.94 386 TYR A N 1
ATOM 3142 C CA . TYR A 1 386 ? -1.716 -45.938 -21.656 1 96.94 386 TYR A CA 1
ATOM 3143 C C . TYR A 1 386 ? -1.757 -44.438 -21.828 1 96.94 386 TYR A C 1
ATOM 3145 O O . TYR A 1 386 ? -2.25 -43.938 -22.844 1 96.94 386 TYR A O 1
ATOM 3153 N N . TYR A 1 387 ? -1.302 -43.781 -20.828 1 97.56 387 TYR A N 1
ATOM 3154 C CA . TYR A 1 387 ? -1.238 -42.312 -20.875 1 97.56 387 TYR A CA 1
ATOM 3155 C C . TYR A 1 387 ? -0.433 -41.844 -22.078 1 97.56 387 TYR A C 1
ATOM 3157 O O . TYR A 1 387 ? -0.875 -40.969 -22.812 1 97.56 387 TYR A O 1
ATOM 3165 N N . LEU A 1 388 ? 0.713 -42.375 -22.312 1 96.25 388 LEU A N 1
ATOM 3166 C CA . LEU A 1 388 ? 1.59 -42 -23.422 1 96.25 388 LEU A CA 1
ATOM 3167 C C . LEU A 1 388 ? 0.936 -42.281 -24.766 1 96.25 388 LEU A C 1
ATOM 3169 O O . LEU A 1 388 ? 1.125 -41.562 -25.719 1 96.25 388 LEU A O 1
ATOM 3173 N N . GLU A 1 389 ? 0.108 -43.281 -24.781 1 95.31 389 GLU A N 1
ATOM 3174 C CA . GLU A 1 389 ? -0.487 -43.719 -26.047 1 95.31 389 GLU A CA 1
ATOM 3175 C C . GLU A 1 389 ? -1.767 -42.938 -26.344 1 95.31 389 GLU A C 1
ATOM 3177 O O . GLU A 1 389 ? -2.092 -42.688 -27.5 1 95.31 389 GLU A O 1
ATOM 3182 N N . ASN A 1 390 ? -2.496 -42.594 -25.297 1 95 390 ASN A N 1
ATOM 3183 C CA . ASN A 1 390 ? -3.854 -42.094 -25.516 1 95 390 ASN A CA 1
ATOM 3184 C C . ASN A 1 390 ? -3.984 -40.625 -25.141 1 95 390 ASN A C 1
ATOM 3186 O O . ASN A 1 390 ? -4.797 -39.906 -25.734 1 95 390 ASN A O 1
ATOM 3190 N N . ALA A 1 391 ? -3.229 -40.25 -24.172 1 96.12 391 ALA A N 1
ATOM 3191 C CA . ALA A 1 391 ? -3.357 -38.875 -23.688 1 96.12 391 ALA A CA 1
ATOM 3192 C C . ALA A 1 391 ? -2.266 -38 -24.281 1 96.12 391 ALA A C 1
ATOM 3194 O O . ALA A 1 391 ? -2.51 -36.812 -24.594 1 96.12 391 ALA A O 1
ATOM 3195 N N . PHE A 1 392 ? -1.083 -38.5 -24.422 1 96.38 392 PHE A N 1
ATOM 3196 C CA . PHE A 1 392 ? 0.061 -37.719 -24.828 1 96.38 392 PHE A CA 1
ATOM 3197 C C . PHE A 1 392 ? 0.921 -38.438 -25.844 1 96.38 392 PHE A C 1
ATOM 3199 O O . PHE A 1 392 ? 2.129 -38.594 -25.641 1 96.38 392 PHE A O 1
ATOM 3206 N N . PRO A 1 393 ? 0.35 -38.781 -26.875 1 93.75 393 PRO A N 1
ATOM 3207 C CA . PRO A 1 393 ? 1.13 -39.5 -27.875 1 93.75 393 PRO A CA 1
ATOM 3208 C C . PRO A 1 393 ? 2.211 -38.656 -28.531 1 93.75 393 PRO A C 1
ATOM 3210 O O . PRO A 1 393 ? 3.115 -39.188 -29.188 1 93.75 393 PRO A O 1
ATOM 3213 N N . GLU A 1 394 ? 2.17 -37.375 -28.391 1 92.38 394 GLU A N 1
ATOM 3214 C CA . GLU A 1 394 ? 3.115 -36.438 -29.016 1 92.38 394 GLU A CA 1
ATOM 3215 C C . GLU A 1 394 ? 4.402 -36.344 -28.188 1 92.38 394 GLU A C 1
ATOM 3217 O O . GLU A 1 394 ? 5.379 -35.719 -28.641 1 92.38 394 GLU A O 1
ATOM 3222 N N . MET A 1 395 ? 4.449 -36.906 -27.016 1 93.69 395 MET A N 1
ATOM 3223 C CA . MET A 1 395 ? 5.625 -36.812 -26.156 1 93.69 395 MET A CA 1
ATOM 3224 C C . MET A 1 395 ? 6.863 -37.344 -26.875 1 93.69 395 MET A C 1
ATOM 3226 O O . MET A 1 395 ? 6.797 -38.375 -27.562 1 93.69 395 MET A O 1
ATOM 3230 N N . HIS A 1 396 ? 7.965 -36.688 -26.609 1 91 396 HIS A N 1
ATOM 3231 C CA . HIS A 1 396 ? 9.203 -37.062 -27.281 1 91 396 HIS A CA 1
ATOM 3232 C C . HIS A 1 396 ? 9.898 -38.219 -26.562 1 91 396 HIS A C 1
ATOM 3234 O O . HIS A 1 396 ? 9.664 -38.469 -25.375 1 91 396 HIS A O 1
ATOM 3240 N N . ASN A 1 397 ? 10.719 -38.906 -27.328 1 92.06 397 ASN A N 1
ATOM 3241 C CA . ASN A 1 397 ? 11.547 -39.969 -26.766 1 92.06 397 ASN A CA 1
ATOM 3242 C C . ASN A 1 397 ? 12.539 -39.438 -25.734 1 92.06 397 ASN A C 1
ATOM 3244 O O . ASN A 1 397 ? 13.336 -38.531 -26.047 1 92.06 397 ASN A O 1
ATOM 3248 N N . PRO A 1 398 ? 12.453 -39.969 -24.5 1 93.31 398 PRO A N 1
ATOM 3249 C CA . PRO A 1 398 ? 13.336 -39.438 -23.453 1 93.31 398 PRO A CA 1
ATOM 3250 C C . PRO A 1 398 ? 14.727 -40.094 -23.484 1 93.31 398 PRO A C 1
ATOM 3252 O O . PRO A 1 398 ? 15.641 -39.625 -22.797 1 93.31 398 PRO A O 1
ATOM 3255 N N . MET A 1 399 ? 14.906 -41.094 -24.219 1 92.06 399 MET A N 1
ATOM 3256 C CA . MET A 1 399 ? 16.125 -41.875 -24.172 1 92.06 399 MET A CA 1
ATOM 3257 C C . MET A 1 399 ? 17.234 -41.25 -25 1 92.06 399 MET A C 1
ATOM 3259 O O . MET A 1 399 ? 17 -40.844 -26.125 1 92.06 399 MET A O 1
ATOM 3263 N N . VAL A 1 400 ? 18.359 -41.188 -24.359 1 92.56 400 VAL A N 1
ATOM 3264 C CA . VAL A 1 400 ? 19.578 -40.781 -25.062 1 92.56 400 VAL A CA 1
ATOM 3265 C C . VAL A 1 400 ? 20.391 -42 -25.422 1 92.56 400 VAL A C 1
ATOM 3267 O O . VAL A 1 400 ? 20.359 -43.031 -24.703 1 92.56 400 VAL A O 1
ATOM 3270 N N . PRO A 1 401 ? 21.141 -41.906 -26.516 1 91.62 401 PRO A N 1
ATOM 3271 C CA . PRO A 1 401 ? 21.969 -43.062 -26.859 1 91.62 401 PRO A CA 1
ATOM 3272 C C . PRO A 1 401 ? 22.969 -43.406 -25.766 1 91.62 401 PRO A C 1
ATOM 3274 O O . PRO A 1 401 ? 23.672 -42.531 -25.266 1 91.62 401 PRO A O 1
ATOM 3277 N N . GLY A 1 402 ? 22.891 -44.719 -25.406 1 94.12 402 GLY A N 1
ATOM 3278 C CA . GLY A 1 402 ? 23.828 -45.188 -24.422 1 94.12 402 GLY A CA 1
ATOM 3279 C C . GLY A 1 402 ? 23.453 -44.812 -23 1 94.12 402 GLY A C 1
ATOM 3280 O O . GLY A 1 402 ? 24.312 -44.75 -22.109 1 94.12 402 GLY A O 1
ATOM 3281 N N . ALA A 1 403 ? 22.219 -44.531 -22.766 1 96.75 403 ALA A N 1
ATOM 3282 C CA . ALA A 1 403 ? 21.781 -44.219 -21.406 1 96.75 403 ALA A CA 1
ATOM 3283 C C . ALA A 1 403 ? 22.062 -45.375 -20.469 1 96.75 403 ALA A C 1
ATOM 3285 O O . ALA A 1 403 ? 21.875 -46.562 -20.828 1 96.75 403 ALA A O 1
ATOM 3286 N N . PHE A 1 404 ? 22.547 -45.031 -19.234 1 97.94 404 PHE A N 1
ATOM 3287 C CA . PHE A 1 404 ? 22.844 -46.094 -18.25 1 97.94 404 PHE A CA 1
ATOM 3288 C C . PHE A 1 404 ? 22.609 -45.594 -16.844 1 97.94 404 PHE A C 1
ATOM 3290 O O . PHE A 1 404 ? 22.422 -44.375 -16.625 1 97.94 404 PHE A O 1
ATOM 3297 N N . ARG A 1 405 ? 22.516 -46.406 -15.906 1 97.69 405 ARG A N 1
ATOM 3298 C CA . ARG A 1 405 ? 22.5 -46.094 -14.477 1 97.69 405 ARG A CA 1
ATOM 3299 C C . ARG A 1 405 ? 23.156 -47.219 -13.672 1 97.69 405 ARG A C 1
ATOM 3301 O O . ARG A 1 405 ? 23.031 -48.375 -14.023 1 97.69 405 ARG A O 1
ATOM 3308 N N . GLY A 1 406 ? 23.859 -46.812 -12.672 1 97.56 406 GLY A N 1
ATOM 3309 C CA . GLY A 1 406 ? 24.562 -47.75 -11.828 1 97.56 406 GLY A CA 1
ATOM 3310 C C . GLY A 1 406 ? 26.047 -47.469 -11.719 1 97.56 406 GLY A C 1
ATOM 3311 O O . GLY A 1 406 ? 26.484 -46.312 -11.867 1 97.56 406 GLY A O 1
ATOM 3312 N N . GLU A 1 407 ? 26.781 -48.562 -11.414 1 97.88 407 GLU A N 1
ATOM 3313 C CA . GLU A 1 407 ? 28.234 -48.469 -11.297 1 97.88 407 GLU A CA 1
ATOM 3314 C C . GLU A 1 407 ? 28.891 -48.312 -12.672 1 97.88 407 GLU A C 1
ATOM 3316 O O . GLU A 1 407 ? 28.406 -48.906 -13.648 1 97.88 407 GLU A O 1
ATOM 3321 N N . VAL A 1 408 ? 29.953 -47.625 -12.703 1 98.31 408 VAL A N 1
ATOM 3322 C CA . VAL A 1 408 ? 30.734 -47.406 -13.922 1 98.31 408 VAL A CA 1
ATOM 3323 C C . VAL A 1 408 ? 32.156 -47.969 -13.719 1 98.31 408 VAL A C 1
ATOM 3325 O O . VAL A 1 408 ? 32.875 -47.531 -12.812 1 98.31 408 VAL A O 1
ATOM 3328 N N . HIS A 1 409 ? 32.469 -48.812 -14.57 1 98.12 409 HIS A N 1
ATOM 3329 C CA . HIS A 1 409 ? 33.781 -49.438 -14.469 1 98.12 409 HIS A CA 1
ATOM 3330 C C . HIS A 1 409 ? 34.688 -49.031 -15.633 1 98.12 409 HIS A C 1
ATOM 3332 O O . HIS A 1 409 ? 34.219 -48.625 -16.688 1 98.12 409 HIS A O 1
ATOM 3338 N N . ASN A 1 410 ? 35.969 -49.188 -15.383 1 97.81 410 ASN A N 1
ATOM 3339 C CA . ASN A 1 410 ? 36.938 -48.875 -16.438 1 97.81 410 ASN A CA 1
ATOM 3340 C C . ASN A 1 410 ? 37.562 -50.156 -17.016 1 97.81 410 ASN A C 1
ATOM 3342 O O . ASN A 1 410 ? 37.906 -51.062 -16.266 1 97.81 410 ASN A O 1
ATOM 3346 N N . GLY A 1 411 ? 37.719 -50.156 -18.25 1 95.81 411 GLY A N 1
ATOM 3347 C CA . GLY A 1 411 ? 38.219 -51.344 -18.969 1 95.81 411 GLY A CA 1
ATOM 3348 C C . GLY A 1 411 ? 39.656 -51.688 -18.562 1 95.81 411 GLY A C 1
ATOM 3349 O O . GLY A 1 411 ? 40.031 -52.875 -18.672 1 95.81 411 GLY A O 1
ATOM 3350 N N . ALA A 1 412 ? 40.438 -50.781 -18.109 1 96.69 412 ALA A N 1
ATOM 3351 C CA . ALA A 1 412 ? 41.844 -51.031 -17.75 1 96.69 412 ALA A CA 1
ATOM 3352 C C . ALA A 1 412 ? 41.938 -51.625 -16.344 1 96.69 412 ALA A C 1
ATOM 3354 O O . ALA A 1 412 ? 42.906 -52.312 -16.016 1 96.69 412 ALA A O 1
ATOM 3355 N N . LEU A 1 413 ? 41.031 -51.406 -15.508 1 95.94 413 LEU A N 1
ATOM 3356 C CA . LEU A 1 413 ? 41.094 -51.812 -14.109 1 95.94 413 LEU A CA 1
ATOM 3357 C C . LEU A 1 413 ? 40.219 -53 -13.844 1 95.94 413 LEU A C 1
ATOM 3359 O O . LEU A 1 413 ? 40.406 -53.719 -12.859 1 95.94 413 LEU A O 1
ATOM 3363 N N . GLY A 1 414 ? 39.188 -53.219 -14.672 1 90.44 414 GLY A N 1
ATOM 3364 C CA . GLY A 1 414 ? 38.25 -54.344 -14.477 1 90.44 414 GLY A CA 1
ATOM 3365 C C . GLY A 1 414 ? 37.062 -53.969 -13.617 1 90.44 414 GLY A C 1
ATOM 3366 O O . GLY A 1 414 ? 36.844 -52.812 -13.32 1 90.44 414 GLY A O 1
ATOM 3367 N N . ASN A 1 415 ? 36.344 -55.031 -13.031 1 90.94 415 ASN A N 1
ATOM 3368 C CA . ASN A 1 415 ? 35.031 -54.844 -12.422 1 90.94 415 ASN A CA 1
ATOM 3369 C C . ASN A 1 415 ? 35.125 -54.625 -10.922 1 90.94 415 ASN A C 1
ATOM 3371 O O . ASN A 1 415 ? 34.125 -54.375 -10.25 1 90.94 415 ASN A O 1
ATOM 3375 N N . GLY A 1 416 ? 36.281 -54.594 -10.469 1 94.19 416 GLY A N 1
ATOM 3376 C CA . GLY A 1 416 ? 36.469 -54.406 -9.031 1 94.19 416 GLY A CA 1
ATOM 3377 C C . GLY A 1 416 ? 36.594 -52.969 -8.625 1 94.19 416 GLY A C 1
ATOM 3378 O O . GLY A 1 416 ? 36.562 -52.656 -7.43 1 94.19 416 GLY A O 1
ATOM 3379 N N . THR A 1 417 ? 36.75 -52.094 -9.594 1 96.94 417 THR A N 1
ATOM 3380 C CA . THR A 1 417 ? 36.875 -50.656 -9.336 1 96.94 417 THR A CA 1
ATOM 3381 C C . THR A 1 417 ? 35.75 -49.875 -9.992 1 96.94 417 THR A C 1
ATOM 3383 O O . THR A 1 417 ? 35.312 -50.219 -11.094 1 96.94 417 THR A O 1
ATOM 3386 N N . CYS A 1 418 ? 35.281 -48.844 -9.266 1 98.12 418 CYS A N 1
ATOM 3387 C CA . CYS A 1 418 ? 34.125 -48.062 -9.711 1 98.12 418 CYS A CA 1
ATOM 3388 C C . CYS A 1 418 ? 34.438 -46.562 -9.742 1 98.12 418 CYS A C 1
ATOM 3390 O O . CYS A 1 418 ? 35.156 -46.062 -8.883 1 98.12 418 CYS A O 1
ATOM 3392 N N . LEU A 1 419 ? 33.875 -45.938 -10.789 1 98.19 419 LEU A N 1
ATOM 3393 C CA . LEU A 1 419 ? 33.906 -44.469 -10.789 1 98.19 419 LEU A CA 1
ATOM 3394 C C . LEU A 1 419 ? 33.219 -43.906 -9.531 1 98.19 419 LEU A C 1
ATOM 3396 O O . LEU A 1 419 ? 32.094 -44.312 -9.195 1 98.19 419 LEU A O 1
ATOM 3400 N N . THR A 1 420 ? 33.938 -43 -8.836 1 98 420 THR A N 1
ATOM 3401 C CA . THR A 1 420 ? 33.5 -42.562 -7.508 1 98 420 THR A CA 1
ATOM 3402 C C . THR A 1 420 ? 33.594 -41.031 -7.379 1 98 420 THR A C 1
ATOM 3404 O O . THR A 1 420 ? 34.562 -40.438 -7.805 1 98 420 THR A O 1
ATOM 3407 N N . TYR A 1 421 ? 32.531 -40.469 -6.898 1 97.44 421 TYR A N 1
ATOM 3408 C CA . TYR A 1 421 ? 32.562 -39.094 -6.457 1 97.44 421 TYR A CA 1
ATOM 3409 C C . TYR A 1 421 ? 32.25 -38.969 -4.969 1 97.44 421 TYR A C 1
ATOM 3411 O O . TYR A 1 421 ? 31.219 -39.469 -4.5 1 97.44 421 TYR A O 1
ATOM 3419 N N . ARG A 1 422 ? 33.094 -38.312 -4.211 1 95.06 422 ARG A N 1
ATOM 3420 C CA . ARG A 1 422 ? 32.906 -38.031 -2.789 1 95.06 422 ARG A CA 1
ATOM 3421 C C . ARG A 1 422 ? 32.969 -36.562 -2.512 1 95.06 422 ARG A C 1
ATOM 3423 O O . ARG A 1 422 ? 34.031 -35.938 -2.619 1 95.06 422 ARG A O 1
ATOM 3430 N N . GLY A 1 423 ? 31.844 -36 -2.111 1 91.62 423 GLY A N 1
ATOM 3431 C CA . GLY A 1 423 ? 31.703 -34.562 -1.906 1 91.62 423 GLY A CA 1
ATOM 3432 C C . GLY A 1 423 ? 32.531 -34.062 -0.75 1 91.62 423 GLY A C 1
ATOM 3433 O O . GLY A 1 423 ? 32.969 -32.906 -0.763 1 91.62 423 GLY A O 1
ATOM 3434 N N . THR A 1 424 ? 32.844 -34.844 0.231 1 91.62 424 THR A N 1
ATOM 3435 C CA . THR A 1 424 ? 33.531 -34.406 1.441 1 91.62 424 THR A CA 1
ATOM 3436 C C . THR A 1 424 ? 34.938 -33.938 1.117 1 91.62 424 THR A C 1
ATOM 3438 O O . THR A 1 424 ? 35.406 -32.938 1.693 1 91.62 424 THR A O 1
ATOM 3441 N N . ASP A 1 425 ? 35.594 -34.625 0.239 1 91.81 425 ASP A N 1
ATOM 3442 C CA . ASP A 1 425 ? 36.969 -34.25 -0.125 1 91.81 425 ASP A CA 1
ATOM 3443 C C . ASP A 1 425 ? 37.062 -33.969 -1.622 1 91.81 425 ASP A C 1
ATOM 3445 O O . ASP A 1 425 ? 38.156 -33.938 -2.174 1 91.81 425 ASP A O 1
ATOM 3449 N N . ASN A 1 426 ? 35.969 -33.812 -2.242 1 92.5 426 ASN A N 1
ATOM 3450 C CA . ASN A 1 426 ? 35.906 -33.531 -3.668 1 92.5 426 ASN A CA 1
ATOM 3451 C C . ASN A 1 426 ? 36.688 -34.531 -4.5 1 92.5 426 ASN A C 1
ATOM 3453 O O . ASN A 1 426 ? 37.344 -34.156 -5.465 1 92.5 426 ASN A O 1
ATOM 3457 N N . PHE A 1 427 ? 36.625 -35.719 -4.09 1 96 427 PHE A N 1
ATOM 3458 C CA . PHE A 1 427 ? 37.281 -36.781 -4.797 1 96 427 PHE A CA 1
ATOM 3459 C C . PHE A 1 427 ? 36.469 -37.219 -6.012 1 96 427 PHE A C 1
ATOM 3461 O O . PHE A 1 427 ? 35.281 -37.531 -5.902 1 96 427 PHE A O 1
ATOM 3468 N N . LEU A 1 428 ? 37.094 -37.219 -7.148 1 97.75 428 LEU A N 1
ATOM 3469 C CA . LEU A 1 428 ? 36.562 -37.812 -8.375 1 97.75 428 LEU A CA 1
ATOM 3470 C C . LEU A 1 428 ? 37.594 -38.75 -9.008 1 97.75 428 LEU A C 1
ATOM 3472 O O . LEU A 1 428 ? 38.688 -38.312 -9.391 1 97.75 428 LEU A O 1
ATOM 3476 N N . GLY A 1 429 ? 37.25 -39.938 -9.062 1 97.94 429 GLY A N 1
ATOM 3477 C CA . GLY A 1 429 ? 38.188 -40.906 -9.594 1 97.94 429 GLY A CA 1
ATOM 3478 C C . GLY A 1 429 ? 37.688 -42.344 -9.422 1 97.94 429 GLY A C 1
ATOM 3479 O O . GLY A 1 429 ? 36.5 -42.562 -9.273 1 97.94 429 GLY A O 1
ATOM 3480 N N . MET A 1 430 ? 38.656 -43.25 -9.57 1 98.06 430 MET A N 1
ATOM 3481 C CA . MET A 1 430 ? 38.312 -44.656 -9.438 1 98.06 430 MET A CA 1
ATOM 3482 C C . MET A 1 430 ? 38.625 -45.188 -8.031 1 98.06 430 MET A C 1
ATOM 3484 O O . MET A 1 430 ? 39.625 -44.781 -7.441 1 98.06 430 MET A O 1
ATOM 3488 N N . ALA A 1 431 ? 37.781 -45.938 -7.496 1 97.5 431 ALA A N 1
ATOM 3489 C CA . ALA A 1 431 ? 37.938 -46.562 -6.188 1 97.5 431 ALA A CA 1
ATOM 3490 C C . ALA A 1 431 ? 37.312 -47.938 -6.156 1 97.5 431 ALA A C 1
ATOM 3492 O O . ALA A 1 431 ? 36.531 -48.312 -7.023 1 97.5 431 ALA A O 1
ATOM 3493 N N . PRO A 1 432 ? 37.719 -48.75 -5.16 1 97.38 432 PRO A N 1
ATOM 3494 C CA . PRO A 1 432 ? 37.094 -50.062 -5.066 1 97.38 432 PRO A CA 1
ATOM 3495 C C . PRO A 1 432 ? 35.562 -50 -4.934 1 97.38 432 PRO A C 1
ATOM 3497 O O . PRO A 1 432 ? 35.062 -49.156 -4.199 1 97.38 432 PRO A O 1
ATOM 3500 N N . CYS A 1 433 ? 34.938 -50.906 -5.672 1 97.38 433 CYS A N 1
ATOM 3501 C CA . CYS A 1 433 ? 33.5 -50.875 -5.668 1 97.38 433 CYS A CA 1
ATOM 3502 C C . CYS A 1 433 ? 32.938 -51.219 -4.281 1 97.38 433 CYS A C 1
ATOM 3504 O O . CYS A 1 433 ? 33.375 -52.188 -3.666 1 97.38 433 CYS A O 1
ATOM 3506 N N . ASP A 1 434 ? 31.984 -50.438 -3.822 1 95.38 434 ASP A N 1
ATOM 3507 C CA . ASP A 1 434 ? 31.391 -50.688 -2.512 1 95.38 434 ASP A CA 1
ATOM 3508 C C . ASP A 1 434 ? 29.969 -51.219 -2.646 1 95.38 434 ASP A C 1
ATOM 3510 O O . ASP A 1 434 ? 29.406 -51.75 -1.686 1 95.38 434 ASP A O 1
ATOM 3514 N N . HIS A 1 435 ? 29.312 -51.094 -3.771 1 95.31 435 HIS A N 1
ATOM 3515 C CA . HIS A 1 435 ? 28 -51.625 -4.121 1 95.31 435 HIS A CA 1
ATOM 3516 C C . HIS A 1 435 ? 26.922 -51.031 -3.213 1 95.31 435 HIS A C 1
ATOM 3518 O O . HIS A 1 435 ? 25.969 -51.719 -2.859 1 95.31 435 HIS A O 1
ATOM 3524 N N . LEU A 1 436 ? 27.047 -49.719 -2.809 1 94.31 436 LEU A N 1
ATOM 3525 C CA . LEU A 1 436 ? 26.125 -49.094 -1.868 1 94.31 436 LEU A CA 1
ATOM 3526 C C . LEU A 1 436 ? 25.156 -48.156 -2.594 1 94.31 436 LEU A C 1
ATOM 3528 O O . LEU A 1 436 ? 24.234 -47.625 -1.985 1 94.31 436 LEU A O 1
ATOM 3532 N N . GLU A 1 437 ? 25.312 -47.938 -3.891 1 94.31 437 GLU A N 1
ATOM 3533 C CA . GLU A 1 437 ? 24.469 -47.062 -4.719 1 94.31 437 GLU A CA 1
ATOM 3534 C C . GLU A 1 437 ? 24.422 -45.625 -4.152 1 94.31 437 GLU A C 1
ATOM 3536 O O . GLU A 1 437 ? 23.344 -45.062 -4.055 1 94.31 437 GLU A O 1
ATOM 3541 N N . LYS A 1 438 ? 25.5 -45.125 -3.682 1 94.06 438 LYS A N 1
ATOM 3542 C CA . LYS A 1 438 ? 25.656 -43.75 -3.182 1 94.06 438 LYS A CA 1
ATOM 3543 C C . LYS A 1 438 ? 26.688 -42.969 -3.984 1 94.06 438 LYS A C 1
ATOM 3545 O O . LYS A 1 438 ? 26.422 -42.531 -5.098 1 94.06 438 LYS A O 1
ATOM 3550 N N . SER A 1 439 ? 27.953 -43.031 -3.557 1 95.12 439 SER A N 1
ATOM 3551 C CA . SER A 1 439 ? 29.016 -42.219 -4.168 1 95.12 439 SER A CA 1
ATOM 3552 C C . SER A 1 439 ? 29.453 -42.812 -5.5 1 95.12 439 SER A C 1
ATOM 3554 O O . SER A 1 439 ? 30.156 -42.156 -6.277 1 95.12 439 SER A O 1
ATOM 3556 N N . GLN A 1 440 ? 28.984 -44.031 -5.773 1 97.5 440 GLN A N 1
ATOM 3557 C CA . GLN A 1 440 ? 29.438 -44.75 -6.973 1 97.5 440 GLN A CA 1
ATOM 3558 C C . GLN A 1 440 ? 28.266 -45.062 -7.906 1 97.5 440 GLN A C 1
ATOM 3560 O O . GLN A 1 440 ? 28.391 -45.844 -8.828 1 97.5 440 GLN A O 1
ATOM 3565 N N . PHE A 1 441 ? 27.141 -44.438 -7.605 1 97.69 441 PHE A N 1
ATOM 3566 C CA . PHE A 1 441 ? 25.969 -44.531 -8.477 1 97.69 441 PHE A CA 1
ATOM 3567 C C . PHE A 1 441 ? 25.922 -43.375 -9.461 1 97.69 441 PHE A C 1
ATOM 3569 O O . PHE A 1 441 ? 25.891 -42.219 -9.062 1 97.69 441 PHE A O 1
ATOM 3576 N N . TRP A 1 442 ? 25.922 -43.719 -10.758 1 98.25 442 TRP A N 1
ATOM 3577 C CA . TRP A 1 442 ? 25.938 -42.719 -11.812 1 98.25 442 TRP A CA 1
ATOM 3578 C C . TRP A 1 442 ? 24.797 -42.969 -12.805 1 98.25 442 TRP A C 1
ATOM 3580 O O . TRP A 1 442 ? 24.422 -44.094 -13.07 1 98.25 442 TRP A O 1
ATOM 3590 N N . THR A 1 443 ? 24.297 -41.875 -13.305 1 98.19 443 THR A N 1
ATOM 3591 C CA . THR A 1 443 ? 23.312 -41.938 -14.383 1 98.19 443 THR A CA 1
ATOM 3592 C C . THR A 1 443 ? 23.766 -41.125 -15.578 1 98.19 443 THR A C 1
ATOM 3594 O O . THR A 1 443 ? 24.344 -40.031 -15.406 1 98.19 443 THR A O 1
ATOM 3597 N N . HIS A 1 444 ? 23.609 -41.656 -16.719 1 98.25 444 HIS A N 1
ATOM 3598 C CA . HIS A 1 444 ? 23.594 -40.906 -17.969 1 98.25 444 HIS A CA 1
ATOM 3599 C C . HIS A 1 444 ? 22.172 -40.594 -18.406 1 98.25 444 HIS A C 1
ATOM 3601 O O . HIS A 1 444 ? 21.5 -41.469 -18.969 1 98.25 444 HIS A O 1
ATOM 3607 N N . ASN A 1 445 ? 21.797 -39.406 -18.172 1 96.12 445 ASN A N 1
ATOM 3608 C CA . ASN A 1 445 ? 20.375 -39.125 -18.094 1 96.12 445 ASN A CA 1
ATOM 3609 C C . ASN A 1 445 ? 19.875 -38.344 -19.312 1 96.12 445 ASN A C 1
ATOM 3611 O O . ASN A 1 445 ? 20.625 -38.156 -20.281 1 96.12 445 ASN A O 1
ATOM 3615 N N . TYR A 1 446 ? 18.562 -37.938 -19.234 1 94.44 446 TYR A N 1
ATOM 3616 C CA . TYR A 1 446 ? 17.781 -37.219 -20.234 1 94.44 446 TYR A CA 1
ATOM 3617 C C . TYR A 1 446 ? 18.531 -36 -20.766 1 94.44 446 TYR A C 1
ATOM 3619 O O . TYR A 1 446 ? 18.438 -35.688 -21.953 1 94.44 446 TYR A O 1
ATOM 3627 N N . TYR A 1 447 ? 19.438 -35.438 -20 1 95.88 447 TYR A N 1
ATOM 3628 C CA . TYR A 1 447 ? 20.188 -34.219 -20.359 1 95.88 447 TYR A CA 1
ATOM 3629 C C . TYR A 1 447 ? 21.594 -34.594 -20.812 1 95.88 447 TYR A C 1
ATOM 3631 O O . TYR A 1 447 ? 22.422 -33.688 -21.031 1 95.88 447 TYR A O 1
ATOM 3639 N N . GLN A 1 448 ? 21.875 -35.844 -20.844 1 96.94 448 GLN A N 1
ATOM 3640 C CA . GLN A 1 448 ? 23.188 -36.344 -21.203 1 96.94 448 GLN A CA 1
ATOM 3641 C C . GLN A 1 448 ? 24.219 -36 -20.141 1 96.94 448 GLN A C 1
ATOM 3643 O O . GLN A 1 448 ? 25.375 -35.719 -20.469 1 96.94 448 GLN A O 1
ATOM 3648 N N . GLU A 1 449 ? 23.75 -36.031 -19.016 1 98 449 GLU A N 1
ATOM 3649 C CA . GLU A 1 449 ? 24.641 -35.75 -17.891 1 98 449 GLU A CA 1
ATOM 3650 C C . GLU A 1 449 ? 25.156 -37.062 -17.266 1 98 449 GLU A C 1
ATOM 3652 O O . GLU A 1 449 ? 24.453 -38.062 -17.281 1 98 449 GLU A O 1
ATOM 3657 N N . LEU A 1 450 ? 26.359 -36.969 -16.75 1 98.12 450 LEU A N 1
ATOM 3658 C CA . LEU A 1 450 ? 26.828 -37.969 -15.789 1 98.12 450 LEU A CA 1
ATOM 3659 C C . LEU A 1 450 ? 26.547 -37.5 -14.359 1 98.12 450 LEU A C 1
ATOM 3661 O O . LEU A 1 450 ? 27.359 -36.812 -13.766 1 98.12 450 LEU A O 1
ATOM 3665 N N . ASN A 1 451 ? 25.469 -37.969 -13.883 1 97.44 451 ASN A N 1
ATOM 3666 C CA . ASN A 1 451 ? 24.828 -37.438 -12.695 1 97.44 451 ASN A CA 1
ATOM 3667 C C . ASN A 1 451 ? 24.875 -38.406 -11.531 1 97.44 451 ASN A C 1
ATOM 3669 O O . ASN A 1 451 ? 24.5 -39.594 -11.688 1 97.44 451 ASN A O 1
ATOM 3673 N N . SER A 1 452 ? 25.391 -37.969 -10.43 1 97.25 452 SER A N 1
ATOM 3674 C CA . SER A 1 452 ? 25.312 -38.688 -9.164 1 97.25 452 SER A CA 1
ATOM 3675 C C . SER A 1 452 ? 24.734 -37.812 -8.055 1 97.25 452 SER A C 1
ATOM 3677 O O . SER A 1 452 ? 25.453 -37 -7.473 1 97.25 452 SER A O 1
ATOM 3679 N N . TYR A 1 453 ? 23.484 -38 -7.707 1 94.81 453 TYR A N 1
ATOM 3680 C CA . TYR A 1 453 ? 22.797 -37.281 -6.656 1 94.81 453 TYR A CA 1
ATOM 3681 C C . TYR A 1 453 ? 22.922 -35.75 -6.879 1 94.81 453 TYR A C 1
ATOM 3683 O O . TYR A 1 453 ? 23.328 -35.031 -5.977 1 94.81 453 TYR A O 1
ATOM 3691 N N . GLN A 1 454 ? 22.656 -35.375 -8.117 1 94.12 454 GLN A N 1
ATOM 3692 C CA . GLN A 1 454 ? 22.562 -34 -8.594 1 94.12 454 GLN A CA 1
ATOM 3693 C C . GLN A 1 454 ? 23.938 -33.344 -8.711 1 94.12 454 GLN A C 1
ATOM 3695 O O . GLN A 1 454 ? 24.047 -32.125 -8.828 1 94.12 454 GLN A O 1
ATOM 3700 N N . ASN A 1 455 ? 24.953 -34.188 -8.602 1 96.5 455 ASN A N 1
ATOM 3701 C CA . ASN A 1 455 ? 26.297 -33.75 -8.93 1 96.5 455 ASN A CA 1
ATOM 3702 C C . ASN A 1 455 ? 26.75 -34.281 -10.289 1 96.5 455 ASN A C 1
ATOM 3704 O O . ASN A 1 455 ? 26.734 -35.5 -10.523 1 96.5 455 ASN A O 1
ATOM 3708 N N . CYS A 1 456 ? 27.188 -33.375 -11.117 1 97.88 456 CYS A N 1
ATOM 3709 C CA . CYS A 1 456 ? 27.484 -33.75 -12.484 1 97.88 456 CYS A CA 1
ATOM 3710 C C . CYS A 1 456 ? 28.953 -33.5 -12.82 1 97.88 456 CYS A C 1
ATOM 3712 O O . CYS A 1 456 ? 29.531 -32.531 -12.359 1 97.88 456 CYS A O 1
ATOM 3714 N N . ILE A 1 457 ? 29.453 -34.375 -13.656 1 97.75 457 ILE A N 1
ATOM 3715 C CA . ILE A 1 457 ? 30.828 -34.188 -14.109 1 97.75 457 ILE A CA 1
ATOM 3716 C C . ILE A 1 457 ? 30.891 -33.156 -15.227 1 97.75 457 ILE A C 1
ATOM 3718 O O . ILE A 1 457 ? 30.125 -33.25 -16.203 1 97.75 457 ILE A O 1
ATOM 3722 N N . ASP A 1 458 ? 31.781 -32.25 -14.984 1 96.75 458 ASP A N 1
ATOM 3723 C CA . ASP A 1 458 ? 32.062 -31.203 -15.969 1 96.75 458 ASP A CA 1
ATOM 3724 C C . ASP A 1 458 ? 33.375 -31.469 -16.703 1 96.75 458 ASP A C 1
ATOM 3726 O O . ASP A 1 458 ? 34.344 -31.922 -16.109 1 96.75 458 ASP A O 1
ATOM 3730 N N . GLY A 1 459 ? 33.375 -31.219 -18 1 94 459 GLY A N 1
ATOM 3731 C CA . GLY A 1 459 ? 34.594 -31.281 -18.812 1 94 459 GLY A CA 1
ATOM 3732 C C . GLY A 1 459 ? 34.75 -30.078 -19.719 1 94 459 GLY A C 1
ATOM 3733 O O . GLY A 1 459 ? 33.844 -29.25 -19.844 1 94 459 GLY A O 1
ATOM 3734 N N . PRO A 1 460 ? 35.938 -29.891 -20.344 1 93.31 460 PRO A N 1
ATOM 3735 C CA . PRO A 1 460 ? 37.031 -30.859 -20.422 1 93.31 460 PRO A CA 1
ATOM 3736 C C . PRO A 1 460 ? 37.938 -30.828 -19.203 1 93.31 460 PRO A C 1
ATOM 3738 O O . PRO A 1 460 ? 38.75 -31.734 -19.016 1 93.31 460 PRO A O 1
ATOM 3741 N N . ASN A 1 461 ? 37.875 -29.609 -18.516 1 94.38 461 ASN A N 1
ATOM 3742 C CA . ASN A 1 461 ? 38.531 -29.609 -17.219 1 94.38 461 ASN A CA 1
ATOM 3743 C C . ASN A 1 461 ? 37.719 -30.344 -16.172 1 94.38 461 ASN A C 1
ATOM 3745 O O . ASN A 1 461 ? 36.781 -29.766 -15.594 1 94.38 461 ASN A O 1
ATOM 3749 N N . LEU A 1 462 ? 38.125 -31.484 -15.906 1 96.12 462 LEU A N 1
ATOM 3750 C CA . LEU A 1 462 ? 37.281 -32.375 -15.141 1 96.12 462 LEU A CA 1
ATOM 3751 C C . LEU A 1 462 ? 37.062 -31.859 -13.734 1 96.12 462 LEU A C 1
ATOM 3753 O O . LEU A 1 462 ? 38 -31.578 -13 1 96.12 462 LEU A O 1
ATOM 3757 N N . ALA A 1 463 ? 35.844 -31.656 -13.453 1 95.81 463 ALA A N 1
ATOM 3758 C CA . ALA A 1 463 ? 35.375 -31.25 -12.125 1 95.81 463 ALA A CA 1
ATOM 3759 C C . ALA A 1 463 ? 33.906 -31.656 -11.906 1 95.81 463 ALA A C 1
ATOM 3761 O O . ALA A 1 463 ? 33.219 -32.094 -12.836 1 95.81 463 ALA A O 1
ATOM 3762 N N . VAL A 1 464 ? 33.531 -31.609 -10.641 1 97.06 464 VAL A N 1
ATOM 3763 C CA . VAL A 1 464 ? 32.156 -31.938 -10.328 1 97.06 464 VAL A CA 1
ATOM 3764 C C . VAL A 1 464 ? 31.422 -30.703 -9.805 1 97.06 464 VAL A C 1
ATOM 3766 O O . VAL A 1 464 ? 31.922 -30.031 -8.906 1 97.06 464 VAL A O 1
ATOM 3769 N N . TYR A 1 465 ? 30.328 -30.422 -10.492 1 96.31 465 TYR A N 1
ATOM 3770 C CA . TYR A 1 465 ? 29.453 -29.328 -10.086 1 96.31 465 TYR A CA 1
ATOM 3771 C C . TYR A 1 465 ? 28 -29.812 -9.984 1 96.31 465 TYR A C 1
ATOM 3773 O O . TYR A 1 465 ? 27.672 -30.906 -10.414 1 96.31 465 TYR A O 1
ATOM 3781 N N . ARG A 1 466 ? 27.203 -29.016 -9.375 1 95.81 466 ARG A N 1
ATOM 3782 C CA . ARG A 1 466 ? 25.781 -29.297 -9.383 1 95.81 466 ARG A CA 1
ATOM 3783 C C . ARG A 1 466 ? 25.234 -29.359 -10.812 1 95.81 466 ARG A C 1
ATOM 3785 O O . ARG A 1 466 ? 25.625 -28.547 -11.656 1 95.81 466 ARG A O 1
ATOM 3792 N N . CYS A 1 467 ? 24.438 -30.266 -11.008 1 96.25 467 CYS A N 1
ATOM 3793 C CA . CYS A 1 467 ? 23.859 -30.406 -12.344 1 96.25 467 CYS A CA 1
ATOM 3794 C C . CYS A 1 467 ? 23.062 -29.156 -12.727 1 96.25 467 CYS A C 1
ATOM 3796 O O . CYS A 1 467 ? 22.266 -28.672 -11.938 1 96.25 467 CYS A O 1
ATOM 3798 N N . HIS A 1 468 ? 23.297 -28.672 -13.945 1 93.25 468 HIS A N 1
ATOM 3799 C CA . HIS A 1 468 ? 22.609 -27.438 -14.336 1 93.25 468 HIS A CA 1
ATOM 3800 C C . HIS A 1 468 ? 21.578 -27.703 -15.43 1 93.25 468 HIS A C 1
ATOM 3802 O O . HIS A 1 468 ? 20.812 -26.812 -15.789 1 93.25 468 HIS A O 1
ATOM 3808 N N . LYS A 1 469 ? 21.547 -28.906 -16 1 94.06 469 LYS A N 1
ATOM 3809 C CA . LYS A 1 469 ? 20.531 -29.328 -16.953 1 94.06 469 LYS A CA 1
ATOM 3810 C C . LYS A 1 469 ? 20.531 -28.453 -18.203 1 94.06 469 LYS A C 1
ATOM 3812 O O . LYS A 1 469 ? 19.484 -28.172 -18.781 1 94.06 469 LYS A O 1
ATOM 3817 N N . SER A 1 470 ? 21.672 -28.047 -18.594 1 93.06 470 SER A N 1
ATOM 3818 C CA . SER A 1 470 ? 21.766 -27.141 -19.75 1 93.06 470 SER A CA 1
ATOM 3819 C C . SER A 1 470 ? 22.75 -27.672 -20.781 1 93.06 470 SER A C 1
ATOM 3821 O O . SER A 1 470 ? 23.188 -26.938 -21.672 1 93.06 470 SER A O 1
ATOM 3823 N N . ARG A 1 471 ? 23.047 -28.906 -20.578 1 93.25 471 ARG A N 1
ATOM 3824 C CA . ARG A 1 471 ? 24.031 -29.547 -21.438 1 93.25 471 ARG A CA 1
ATOM 3825 C C . ARG A 1 471 ? 25.359 -28.812 -21.375 1 93.25 471 ARG A C 1
ATOM 3827 O O . ARG A 1 471 ? 25.938 -28.656 -20.281 1 93.25 471 ARG A O 1
ATOM 3834 N N . GLY A 1 472 ? 25.953 -28.422 -22.5 1 93.31 472 GLY A N 1
ATOM 3835 C CA . GLY A 1 472 ? 27.234 -27.734 -22.453 1 93.31 472 GLY A CA 1
ATOM 3836 C C . GLY A 1 472 ? 28.359 -28.609 -21.906 1 93.31 472 GLY A C 1
ATOM 3837 O O . GLY A 1 472 ? 28.594 -29.719 -22.391 1 93.31 472 GLY A O 1
ATOM 3838 N N . ASN A 1 473 ? 28.922 -28.047 -20.812 1 94.88 473 ASN A N 1
ATOM 3839 C CA . ASN A 1 473 ? 30.109 -28.688 -20.25 1 94.88 473 ASN A CA 1
ATOM 3840 C C . ASN A 1 473 ? 29.75 -29.938 -19.453 1 94.88 473 ASN A C 1
ATOM 3842 O O . ASN A 1 473 ? 30.625 -30.703 -19.047 1 94.88 473 ASN A O 1
ATOM 3846 N N . GLN A 1 474 ? 28.484 -30.156 -19.328 1 97.06 474 GLN A N 1
ATOM 3847 C CA . GLN A 1 474 ? 28.047 -31.312 -18.547 1 97.06 474 GLN A CA 1
ATOM 3848 C C . GLN A 1 474 ? 27.359 -32.344 -19.422 1 97.06 474 GLN A C 1
ATOM 3850 O O . GLN A 1 474 ? 26.734 -33.281 -18.906 1 97.06 474 GLN A O 1
ATOM 3855 N N . ALA A 1 475 ? 27.438 -32.125 -20.703 1 97.38 475 ALA A N 1
ATOM 3856 C CA . ALA A 1 475 ? 26.812 -33.062 -21.625 1 97.38 475 ALA A CA 1
ATOM 3857 C C . ALA A 1 475 ? 27.859 -34.062 -22.172 1 97.38 475 ALA A C 1
ATOM 3859 O O . ALA A 1 475 ? 28.906 -33.656 -22.672 1 97.38 475 ALA A O 1
ATOM 3860 N N . TRP A 1 476 ? 27.5 -35.344 -22.047 1 97.62 476 TRP A N 1
ATOM 3861 C CA . TRP A 1 476 ? 28.391 -36.438 -22.453 1 97.62 476 TRP A CA 1
ATOM 3862 C C . TRP A 1 476 ? 27.672 -37.406 -23.391 1 97.62 476 TRP A C 1
ATOM 3864 O O . TRP A 1 476 ? 26.453 -37.594 -23.297 1 97.62 476 TRP A O 1
ATOM 3874 N N . LYS A 1 477 ? 28.422 -37.938 -24.266 1 97.31 477 LYS A N 1
ATOM 3875 C CA . LYS A 1 477 ? 27.922 -39 -25.125 1 97.31 477 LYS A CA 1
ATOM 3876 C C . LYS A 1 477 ? 28.578 -40.344 -24.797 1 97.31 477 LYS A C 1
ATOM 3878 O O . LYS A 1 477 ? 29.797 -40.406 -24.656 1 97.31 477 LYS A O 1
ATOM 3883 N N . TYR A 1 478 ? 27.797 -41.281 -24.531 1 97.44 478 TYR A N 1
ATOM 3884 C CA . TYR A 1 478 ? 28.312 -42.656 -24.422 1 97.44 478 TYR A CA 1
ATOM 3885 C C . TYR A 1 478 ? 28.312 -43.344 -25.781 1 97.44 478 TYR A C 1
ATOM 3887 O O . TYR A 1 478 ? 27.25 -43.594 -26.344 1 97.44 478 TYR A O 1
ATOM 3895 N N . LEU A 1 479 ? 29.453 -43.625 -26.234 1 96.81 479 LEU A N 1
ATOM 3896 C CA . LEU A 1 479 ? 29.578 -44.344 -27.516 1 96.81 479 LEU A CA 1
ATOM 3897 C C . LEU A 1 479 ? 29.5 -45.844 -27.312 1 96.81 479 LEU A C 1
ATOM 3899 O O . LEU A 1 479 ? 30.469 -46.469 -26.891 1 96.81 479 LEU A O 1
ATOM 3903 N N . VAL A 1 480 ? 28.391 -46.438 -27.734 1 96.12 480 VAL A N 1
ATOM 3904 C CA . VAL A 1 480 ? 28.047 -47.812 -27.391 1 96.12 480 VAL A CA 1
ATOM 3905 C C . VAL A 1 480 ? 29.016 -48.781 -28.047 1 96.12 480 VAL A C 1
ATOM 3907 O O . VAL A 1 480 ? 29.438 -49.781 -27.438 1 96.12 480 VAL A O 1
ATOM 3910 N N . ASP A 1 481 ? 29.438 -48.531 -29.234 1 95.44 481 ASP A N 1
ATOM 3911 C CA . ASP A 1 481 ? 30.297 -49.469 -29.969 1 95.44 481 ASP A CA 1
ATOM 3912 C C . ASP A 1 481 ? 31.703 -49.5 -29.375 1 95.44 481 ASP A C 1
ATOM 3914 O O . ASP A 1 481 ? 32.25 -50.562 -29.172 1 95.44 481 ASP A O 1
ATOM 3918 N N . SER A 1 482 ? 32.25 -48.344 -29.078 1 96.38 482 SER A N 1
ATOM 3919 C CA . SER A 1 482 ? 33.625 -48.25 -28.609 1 96.38 482 SER A CA 1
ATOM 3920 C C . SER A 1 482 ? 33.688 -48.219 -27.094 1 96.38 482 SER A C 1
ATOM 3922 O O . SER A 1 482 ? 34.75 -48.375 -26.5 1 96.38 482 SER A O 1
ATOM 3924 N N . LYS A 1 483 ? 32.531 -48 -26.422 1 97.44 483 LYS A N 1
ATOM 3925 C CA . LYS A 1 483 ? 32.406 -47.938 -24.969 1 97.44 483 LYS A CA 1
ATOM 3926 C C . LYS A 1 483 ? 33.188 -46.75 -24.406 1 97.44 483 LYS A C 1
ATOM 3928 O O . LYS A 1 483 ? 33.75 -46.812 -23.328 1 97.44 483 LYS A O 1
ATOM 3933 N N . GLN A 1 484 ? 33.25 -45.688 -25.188 1 98.19 484 GLN A N 1
ATOM 3934 C CA . GLN A 1 484 ? 33.906 -44.469 -24.75 1 98.19 484 GLN A CA 1
ATOM 3935 C C . GLN A 1 484 ? 32.875 -43.438 -24.281 1 98.19 484 GLN A C 1
ATOM 3937 O O . GLN A 1 484 ? 31.719 -43.469 -24.688 1 98.19 484 GLN A O 1
ATOM 3942 N N . ILE A 1 485 ? 33.281 -42.656 -23.359 1 98.19 485 ILE A N 1
ATOM 3943 C CA . ILE A 1 485 ? 32.5 -41.5 -22.938 1 98.19 485 ILE A CA 1
ATOM 3944 C C . ILE A 1 485 ? 33.156 -40.219 -23.469 1 98.19 485 ILE A C 1
ATOM 3946 O O . ILE A 1 485 ? 34.281 -39.875 -23.094 1 98.19 485 ILE A O 1
ATOM 3950 N N . GLN A 1 486 ? 32.344 -39.625 -24.344 1 97.62 486 GLN A N 1
ATOM 3951 C CA . GLN A 1 486 ? 32.844 -38.469 -25.078 1 97.62 486 GLN A CA 1
ATOM 3952 C C . GLN A 1 486 ? 32.156 -37.188 -24.641 1 97.62 486 GLN A C 1
ATOM 3954 O O . GLN A 1 486 ? 30.953 -37.188 -24.391 1 97.62 486 GLN A O 1
ATOM 3959 N N . LEU A 1 487 ? 33.031 -36.156 -24.5 1 96.69 487 LEU A N 1
ATOM 3960 C CA . LEU A 1 487 ? 32.406 -34.875 -24.234 1 96.69 487 LEU A CA 1
ATOM 3961 C C . LEU A 1 487 ? 31.594 -34.406 -25.438 1 96.69 487 LEU A C 1
ATOM 3963 O O . LEU A 1 487 ? 32.094 -34.375 -26.562 1 96.69 487 LEU A O 1
ATOM 3967 N N . ALA A 1 488 ? 30.344 -34.031 -25.219 1 94.69 488 ALA A N 1
ATOM 3968 C CA . ALA A 1 488 ? 29.438 -33.688 -26.328 1 94.69 488 ALA A CA 1
ATOM 3969 C C . ALA A 1 488 ? 29.906 -32.438 -27.047 1 94.69 488 ALA A C 1
ATOM 3971 O O . ALA A 1 488 ? 29.797 -32.344 -28.281 1 94.69 488 ALA A O 1
ATOM 3972 N N . ALA A 1 489 ? 30.438 -31.531 -26.297 1 92.31 489 ALA A N 1
ATOM 3973 C CA . ALA A 1 489 ? 30.859 -30.25 -26.859 1 92.31 489 ALA A CA 1
ATOM 3974 C C . ALA A 1 489 ? 32.188 -30.375 -27.594 1 92.31 489 ALA A C 1
ATOM 3976 O O . ALA A 1 489 ? 32.562 -29.531 -28.406 1 92.31 489 ALA A O 1
ATOM 3977 N N . LYS A 1 490 ? 32.906 -31.297 -27.25 1 90.62 490 LYS A N 1
ATOM 3978 C CA . LYS A 1 490 ? 34.219 -31.547 -27.859 1 90.62 490 LYS A CA 1
ATOM 3979 C C . LYS A 1 490 ? 34.344 -33 -28.281 1 90.62 490 LYS A C 1
ATOM 3981 O O . LYS A 1 490 ? 34.906 -33.812 -27.547 1 90.62 490 LYS A O 1
ATOM 3986 N N . ALA A 1 491 ? 34.094 -33.312 -29.516 1 88.5 491 ALA A N 1
ATOM 3987 C CA . ALA A 1 491 ? 33.906 -34.688 -30 1 88.5 491 ALA A CA 1
ATOM 3988 C C . ALA A 1 491 ? 35.25 -35.438 -30.062 1 88.5 491 ALA A C 1
ATOM 3990 O O . ALA A 1 491 ? 35.25 -36.656 -30.188 1 88.5 491 ALA A O 1
ATOM 3991 N N . ASP A 1 492 ? 36.281 -34.719 -29.906 1 93.62 492 ASP A N 1
ATOM 3992 C CA . ASP A 1 492 ? 37.562 -35.406 -30.016 1 93.62 492 ASP A CA 1
ATOM 3993 C C . ASP A 1 492 ? 38.125 -35.75 -28.625 1 93.62 492 ASP A C 1
ATOM 3995 O O . ASP A 1 492 ? 39.156 -36.375 -28.516 1 93.62 492 ASP A O 1
ATOM 3999 N N . LYS A 1 493 ? 37.469 -35.344 -27.609 1 96.69 493 LYS A N 1
ATOM 4000 C CA . LYS A 1 493 ? 37.969 -35.594 -26.25 1 96.69 493 LYS A CA 1
ATOM 4001 C C . LYS A 1 493 ? 37.125 -36.656 -25.531 1 96.69 493 LYS A C 1
ATOM 4003 O O . LYS A 1 493 ? 35.906 -36.531 -25.484 1 96.69 493 LYS A O 1
ATOM 4008 N N . CYS A 1 494 ? 37.781 -37.594 -24.969 1 98.12 494 CYS A N 1
ATOM 4009 C CA . CYS A 1 494 ? 37.125 -38.656 -24.25 1 98.12 494 CYS A CA 1
ATOM 4010 C C . CYS A 1 494 ? 37.625 -38.75 -22.812 1 98.12 494 CYS A C 1
ATOM 4012 O O . CYS A 1 494 ? 38.781 -38.406 -22.531 1 98.12 494 CYS A O 1
ATOM 4014 N N . LEU A 1 495 ? 36.688 -39.156 -21.938 1 98.12 495 LEU A N 1
ATOM 4015 C CA . LEU A 1 495 ? 37.062 -39.438 -20.547 1 98.12 495 LEU A CA 1
ATOM 4016 C C . LEU A 1 495 ? 37.969 -40.656 -20.469 1 98.12 495 LEU A C 1
ATOM 4018 O O . LEU A 1 495 ? 37.688 -41.688 -21.078 1 98.12 495 LEU A O 1
ATOM 4022 N N . SER A 1 496 ? 39.031 -40.469 -19.672 1 98.06 496 SER A N 1
ATOM 4023 C CA . SER A 1 496 ? 40.031 -41.531 -19.609 1 98.06 496 SER A CA 1
ATOM 4024 C C . SER A 1 496 ? 40.562 -41.688 -18.188 1 98.06 496 SER A C 1
ATOM 4026 O O . SER A 1 496 ? 40.562 -40.75 -17.406 1 98.06 496 SER A O 1
ATOM 4028 N N . LEU A 1 497 ? 40.938 -42.969 -17.906 1 97.94 497 LEU A N 1
ATOM 4029 C CA . LEU A 1 497 ? 41.656 -43.25 -16.672 1 97.94 497 LEU A CA 1
ATOM 4030 C C . LEU A 1 497 ? 43.156 -42.875 -16.812 1 97.94 497 LEU A C 1
ATOM 4032 O O . LEU A 1 497 ? 43.75 -43.188 -17.844 1 97.94 497 LEU A O 1
ATOM 4036 N N . ASN A 1 498 ? 43.625 -42.188 -15.781 1 97.38 498 ASN A N 1
ATOM 4037 C CA . ASN A 1 498 ? 45.062 -42.031 -15.703 1 97.38 498 ASN A CA 1
ATOM 4038 C C . ASN A 1 498 ? 45.781 -43.312 -15.281 1 97.38 498 ASN A C 1
ATOM 4040 O O . ASN A 1 498 ? 45.812 -43.625 -14.094 1 97.38 498 ASN A O 1
ATOM 4044 N N . THR A 1 499 ? 46.438 -43.906 -16.172 1 95 499 THR A N 1
ATOM 4045 C CA . THR A 1 499 ? 47.031 -45.219 -15.898 1 95 499 THR A CA 1
ATOM 4046 C C . THR A 1 499 ? 48.25 -45.094 -15 1 95 499 THR A C 1
ATOM 4048 O O . THR A 1 499 ? 48.719 -46.094 -14.43 1 95 499 THR A O 1
ATOM 4051 N N . ALA A 1 500 ? 48.781 -43.875 -14.93 1 96.06 500 ALA A N 1
ATOM 4052 C CA . ALA A 1 500 ? 49.906 -43.656 -14.023 1 96.06 500 ALA A CA 1
ATOM 4053 C C . ALA A 1 500 ? 49.469 -43.844 -12.57 1 96.06 500 ALA A C 1
ATOM 4055 O O . ALA A 1 500 ? 50.25 -44.312 -11.75 1 96.06 500 ALA A O 1
ATOM 4056 N N . THR A 1 501 ? 48.25 -43.5 -12.266 1 96.5 501 THR A N 1
ATOM 4057 C CA . THR A 1 501 ? 47.781 -43.531 -10.883 1 96.5 501 THR A CA 1
ATOM 4058 C C . THR A 1 501 ? 46.75 -44.656 -10.695 1 96.5 501 THR A C 1
ATOM 4060 O O . THR A 1 501 ? 46.531 -45.125 -9.578 1 96.5 501 THR A O 1
ATOM 4063 N N . ASN A 1 502 ? 46.062 -45 -11.719 1 96.38 502 ASN A N 1
ATOM 4064 C CA . ASN A 1 502 ? 44.938 -45.906 -11.711 1 96.38 502 ASN A CA 1
ATOM 4065 C C . ASN A 1 502 ? 43.812 -45.438 -10.781 1 96.38 502 ASN A C 1
ATOM 4067 O O . ASN A 1 502 ? 43.062 -46.25 -10.258 1 96.38 502 ASN A O 1
ATOM 4071 N N . VAL A 1 503 ? 43.812 -44.156 -10.539 1 97.31 503 VAL A N 1
ATOM 4072 C CA . VAL A 1 503 ? 42.844 -43.562 -9.648 1 97.31 503 VAL A CA 1
ATOM 4073 C C . VAL A 1 503 ? 42.25 -42.312 -10.305 1 97.31 503 VAL A C 1
ATOM 4075 O O . VAL A 1 503 ? 41.031 -42.188 -10.422 1 97.31 503 VAL A O 1
ATOM 4078 N N . THR A 1 504 ? 43.094 -41.438 -10.789 1 97.25 504 THR A N 1
ATOM 4079 C CA . THR A 1 504 ? 42.656 -40.125 -11.312 1 97.25 504 THR A CA 1
ATOM 4080 C C . THR A 1 504 ? 42.188 -40.281 -12.75 1 97.25 504 THR A C 1
ATOM 4082 O O . THR A 1 504 ? 42.531 -41.25 -13.438 1 97.25 504 THR A O 1
ATOM 4085 N N . LEU A 1 505 ? 41.344 -39.312 -13.141 1 97.81 505 LEU A N 1
ATOM 4086 C CA . LEU A 1 505 ? 40.812 -39.281 -14.484 1 97.81 505 LEU A CA 1
ATOM 4087 C C . LEU A 1 505 ? 41.375 -38.094 -15.273 1 97.81 505 LEU A C 1
ATOM 4089 O O . LEU A 1 505 ? 41.875 -37.156 -14.695 1 97.81 505 LEU A O 1
ATOM 4093 N N . LEU A 1 506 ? 41.312 -38.188 -16.547 1 96.62 506 LEU A N 1
ATOM 4094 C CA . LEU A 1 506 ? 41.75 -37.094 -17.391 1 96.62 506 LEU A CA 1
ATOM 4095 C C . LEU A 1 506 ? 41 -37.094 -18.719 1 96.62 506 LEU A C 1
ATOM 4097 O O . LEU A 1 506 ? 40.281 -38.062 -19.031 1 96.62 506 LEU A O 1
ATOM 4101 N N . MET A 1 507 ? 41.062 -36.031 -19.453 1 97.19 507 MET A N 1
ATOM 4102 C CA . MET A 1 507 ? 40.531 -35.938 -20.812 1 97.19 507 MET A CA 1
ATOM 4103 C C . MET A 1 507 ? 41.625 -36.031 -21.859 1 97.19 507 MET A C 1
ATOM 4105 O O . MET A 1 507 ? 42.656 -35.375 -21.75 1 97.19 507 MET A O 1
ATOM 4109 N N . GLU A 1 508 ? 41.406 -36.906 -22.75 1 95.62 508 GLU A N 1
ATOM 4110 C CA . GLU A 1 508 ? 42.375 -37.031 -23.828 1 95.62 508 GLU A CA 1
ATOM 4111 C C . GLU A 1 508 ? 41.688 -37.312 -25.172 1 95.62 508 GLU A C 1
ATOM 4113 O O . GLU A 1 508 ? 40.469 -37.5 -25.219 1 95.62 508 GLU A O 1
ATOM 4118 N N . GLN A 1 509 ? 42.5 -37.25 -26.234 1 97.25 509 GLN A N 1
ATOM 4119 C CA . GLN A 1 509 ? 41.969 -37.531 -27.562 1 97.25 509 GLN A CA 1
ATOM 4120 C C . GLN A 1 509 ? 41.344 -38.938 -27.625 1 97.25 509 GLN A C 1
ATOM 4122 O O . GLN A 1 509 ? 41.938 -39.906 -27.125 1 97.25 509 GLN A O 1
ATOM 4127 N N . CYS A 1 510 ? 40.219 -38.969 -28.234 1 97.44 510 CYS A N 1
ATOM 4128 C CA . CYS A 1 510 ? 39.531 -40.25 -28.328 1 97.44 510 CYS A CA 1
ATOM 4129 C C . CYS A 1 510 ? 40.312 -41.25 -29.141 1 97.44 510 CYS A C 1
ATOM 4131 O O . CYS A 1 510 ? 40.75 -40.938 -30.25 1 97.44 510 CYS A O 1
ATOM 4133 N N . ASP A 1 511 ? 40.531 -42.375 -28.531 1 97.44 511 ASP A N 1
ATOM 4134 C CA . ASP A 1 511 ? 41.25 -43.469 -29.156 1 97.44 511 ASP A CA 1
ATOM 4135 C C . ASP A 1 511 ? 40.625 -44.812 -28.781 1 97.44 511 ASP A C 1
ATOM 4137 O O . ASP A 1 511 ? 40.781 -45.281 -27.656 1 97.44 511 ASP A O 1
ATOM 4141 N N . VAL A 1 512 ? 40.031 -45.5 -29.75 1 95.75 512 VAL A N 1
ATOM 4142 C CA . VAL A 1 512 ? 39.219 -46.656 -29.516 1 95.75 512 VAL A CA 1
ATOM 4143 C C . VAL A 1 512 ? 40.062 -47.844 -29.062 1 95.75 512 VAL A C 1
ATOM 4145 O O . VAL A 1 512 ? 39.562 -48.812 -28.531 1 95.75 512 VAL A O 1
ATOM 4148 N N . THR A 1 513 ? 41.375 -47.719 -29.219 1 96.5 513 THR A N 1
ATOM 4149 C CA . THR A 1 513 ? 42.25 -48.844 -28.906 1 96.5 513 THR A CA 1
ATOM 4150 C C . THR A 1 513 ? 42.656 -48.812 -27.438 1 96.5 513 THR A C 1
ATOM 4152 O O . THR A 1 513 ? 43.219 -49.781 -26.906 1 96.5 513 THR A O 1
ATOM 4155 N N . LYS A 1 514 ? 42.406 -47.75 -26.781 1 96.69 514 LYS A N 1
ATOM 4156 C CA . LYS A 1 514 ? 42.875 -47.562 -25.406 1 96.69 514 LYS A CA 1
ATOM 4157 C C . LYS A 1 514 ? 41.875 -48.156 -24.422 1 96.69 514 LYS A C 1
ATOM 4159 O O . LYS A 1 514 ? 40.719 -47.719 -24.344 1 96.69 514 LYS A O 1
ATOM 4164 N N . ALA A 1 515 ? 42.281 -49.062 -23.609 1 96.75 515 ALA A N 1
ATOM 4165 C CA . ALA A 1 515 ? 41.438 -49.719 -22.609 1 96.75 515 ALA A CA 1
ATOM 4166 C C . ALA A 1 515 ? 41.031 -48.719 -21.531 1 96.75 515 ALA A C 1
ATOM 4168 O O . ALA A 1 515 ? 39.938 -48.844 -20.969 1 96.75 515 ALA A O 1
ATOM 4169 N N . GLN A 1 516 ? 41.938 -47.719 -21.266 1 97.19 516 GLN A N 1
ATOM 4170 C CA . GLN A 1 516 ? 41.688 -46.75 -20.219 1 97.19 516 GLN A CA 1
ATOM 4171 C C . GLN A 1 516 ? 40.562 -45.781 -20.625 1 97.19 516 GLN A C 1
ATOM 4173 O O . GLN A 1 516 ? 40.094 -45 -19.812 1 97.19 516 GLN A O 1
ATOM 4178 N N . GLN A 1 517 ? 40.062 -45.875 -21.891 1 98.12 517 GLN A N 1
ATOM 4179 C CA . GLN A 1 517 ? 38.969 -45.031 -22.359 1 98.12 517 GLN A CA 1
ATOM 4180 C C . GLN A 1 517 ? 37.688 -45.875 -22.5 1 98.12 517 GLN A C 1
ATOM 4182 O O . GLN A 1 517 ? 36.656 -45.344 -22.969 1 98.12 517 GLN A O 1
ATOM 4187 N N . LYS A 1 518 ? 37.781 -47.094 -22.125 1 97.94 518 LYS A N 1
ATOM 4188 C CA . LYS A 1 518 ? 36.594 -47.969 -22.188 1 97.94 518 LYS A CA 1
ATOM 4189 C C . LYS A 1 518 ? 35.875 -48.031 -20.844 1 97.94 518 LYS A C 1
ATOM 4191 O O . LYS A 1 518 ? 36.531 -48.25 -19.812 1 97.94 518 LYS A O 1
ATOM 4196 N N . TRP A 1 519 ? 34.688 -47.75 -20.906 1 98.19 519 TRP A N 1
ATOM 4197 C CA . TRP A 1 519 ? 33.875 -47.719 -19.703 1 98.19 519 TRP A CA 1
ATOM 4198 C C . TRP A 1 519 ? 32.75 -48.75 -19.797 1 98.19 519 TRP A C 1
ATOM 4200 O O . TRP A 1 519 ? 32 -48.812 -20.781 1 98.19 519 TRP A O 1
ATOM 4210 N N . ILE A 1 520 ? 32.594 -49.562 -18.797 1 97.62 520 ILE A N 1
ATOM 4211 C CA . ILE A 1 520 ? 31.594 -50.625 -18.734 1 97.62 520 ILE A CA 1
ATOM 4212 C C . ILE A 1 520 ? 30.438 -50.188 -17.828 1 97.62 520 ILE A C 1
ATOM 4214 O O . ILE A 1 520 ? 30.656 -49.906 -16.641 1 97.62 520 ILE A O 1
ATOM 4218 N N . VAL A 1 521 ? 29.328 -50.188 -18.406 1 97.44 521 VAL A N 1
ATOM 4219 C CA . VAL A 1 521 ? 28.156 -49.656 -17.703 1 97.44 521 VAL A CA 1
ATOM 4220 C C . VAL A 1 521 ? 26.969 -50.594 -17.875 1 97.44 521 VAL A C 1
ATOM 4222 O O . VAL A 1 521 ? 27.031 -51.531 -18.672 1 97.44 521 VAL A O 1
ATOM 4225 N N . SER A 1 522 ? 25.891 -50.406 -17.062 1 96.62 522 SER A N 1
ATOM 4226 C CA . SER A 1 522 ? 24.609 -51.094 -17.219 1 96.62 522 SER A CA 1
ATOM 4227 C C . SER A 1 522 ? 23.594 -50.188 -17.938 1 96.62 522 SER A C 1
ATOM 4229 O O . SER A 1 522 ? 23.125 -49.219 -17.391 1 96.62 522 SER A O 1
ATOM 4231 N N . PHE A 1 523 ? 23.281 -50.625 -19.172 1 97.12 523 PHE A N 1
ATOM 4232 C CA . PHE A 1 523 ? 22.422 -49.781 -20.016 1 97.12 523 PHE A CA 1
ATOM 4233 C C . PHE A 1 523 ? 20.984 -49.812 -19.516 1 97.12 523 PHE A C 1
ATOM 4235 O O . PHE A 1 523 ? 20.516 -50.844 -19.016 1 97.12 523 PHE A O 1
ATOM 4242 N N . VAL A 1 524 ? 20.297 -48.719 -19.719 1 96 524 VAL A N 1
ATOM 4243 C CA . VAL A 1 524 ? 18.891 -48.625 -19.391 1 96 524 VAL A CA 1
ATOM 4244 C C . VAL A 1 524 ? 18.047 -49.312 -20.469 1 96 524 VAL A C 1
ATOM 4246 O O . VAL A 1 524 ? 18.281 -49.094 -21.656 1 96 524 VAL A O 1
ATOM 4249 N N . GLN A 1 525 ? 17.172 -50.156 -20.031 1 92.56 525 GLN A N 1
ATOM 4250 C CA . GLN A 1 525 ? 16.219 -50.781 -20.938 1 92.56 525 GLN A CA 1
ATOM 4251 C C . GLN A 1 525 ? 14.797 -50.281 -20.672 1 92.56 525 GLN A C 1
ATOM 4253 O O . GLN A 1 525 ? 14.25 -50.469 -19.578 1 92.56 525 GLN A O 1
ATOM 4258 N N . LEU A 1 526 ? 14.25 -49.594 -21.594 1 93.5 526 LEU A N 1
ATOM 4259 C CA . LEU A 1 526 ? 12.906 -49.031 -21.484 1 93.5 526 LEU A CA 1
ATOM 4260 C C . LEU A 1 526 ? 12.164 -49.094 -22.812 1 93.5 526 LEU A C 1
ATOM 4262 O O . LEU A 1 526 ? 12.727 -48.781 -23.859 1 93.5 526 LEU A O 1
ATOM 4266 N N . ASP A 1 527 ? 10.945 -49.625 -22.766 1 91.81 527 ASP A N 1
ATOM 4267 C CA . ASP A 1 527 ? 10.141 -49.688 -23.984 1 91.81 527 ASP A CA 1
ATOM 4268 C C . ASP A 1 527 ? 9.547 -48.312 -24.328 1 91.81 527 ASP A C 1
ATOM 4270 O O . ASP A 1 527 ? 8.664 -47.812 -23.625 1 91.81 527 ASP A O 1
ATOM 4274 N N . VAL A 1 528 ? 10.055 -47.781 -25.406 1 90.69 528 VAL A N 1
ATOM 4275 C CA . VAL A 1 528 ? 9.57 -46.469 -25.844 1 90.69 528 VAL A CA 1
ATOM 4276 C C . VAL A 1 528 ? 9.031 -46.562 -27.281 1 90.69 528 VAL A C 1
ATOM 4278 O O . VAL A 1 528 ? 9.016 -45.594 -28.016 1 90.69 528 VAL A O 1
ATOM 4281 N N . SER A 1 529 ? 8.688 -47.688 -27.734 1 90 529 SER A N 1
ATOM 4282 C CA . SER A 1 529 ? 8.281 -47.938 -29.109 1 90 529 SER A CA 1
ATOM 4283 C C . SER A 1 529 ? 7.07 -47.125 -29.484 1 90 529 SER A C 1
ATOM 4285 O O . SER A 1 529 ? 6.957 -46.656 -30.641 1 90 529 SER A O 1
ATOM 4287 N N . MET A 1 530 ? 6.254 -46.906 -28.516 1 85.75 530 MET A N 1
ATOM 4288 C CA . MET A 1 530 ? 5.043 -46.156 -28.797 1 85.75 530 MET A CA 1
ATOM 4289 C C . MET A 1 530 ? 5.375 -44.688 -29.125 1 85.75 530 MET A C 1
ATOM 4291 O O . MET A 1 530 ? 4.586 -44 -29.766 1 85.75 530 MET A O 1
ATOM 4295 N N . LEU A 1 531 ? 6.531 -44.219 -28.656 1 86.56 531 LEU A N 1
ATOM 4296 C CA . LEU A 1 531 ? 6.938 -42.812 -28.875 1 86.56 531 LEU A CA 1
ATOM 4297 C C . LEU A 1 531 ? 7.656 -42.688 -30.219 1 86.56 531 LEU A C 1
ATOM 4299 O O . LEU A 1 531 ? 7.734 -41.594 -30.766 1 86.56 531 LEU A O 1
ATOM 4303 N N . LEU A 1 532 ? 8.367 -43.688 -30.672 1 75.12 532 LEU A N 1
ATOM 4304 C CA . LEU A 1 532 ? 9.102 -43.688 -31.922 1 75.12 532 LEU A CA 1
ATOM 4305 C C . LEU A 1 532 ? 8.156 -43.812 -33.125 1 75.12 532 LEU A C 1
ATOM 4307 O O . LEU A 1 532 ? 8.359 -43.188 -34.156 1 75.12 532 LEU A O 1
ATOM 4311 N N . GLU A 1 533 ? 7.242 -44.625 -32.969 1 60.78 533 GLU A N 1
ATOM 4312 C CA . GLU A 1 533 ? 6.254 -44.781 -34.031 1 60.78 533 GLU A CA 1
ATOM 4313 C C . GLU A 1 533 ? 5.492 -43.5 -34.312 1 60.78 533 GLU A C 1
ATOM 4315 O O . GLU A 1 533 ? 5.176 -43.188 -35.469 1 60.78 533 GLU A O 1
ATOM 4320 N N . SER A 1 534 ? 5.363 -42.812 -33.312 1 54.41 534 SER A N 1
ATOM 4321 C CA . SER A 1 534 ? 4.586 -41.562 -33.438 1 54.41 534 SER A CA 1
ATOM 4322 C C . SER A 1 534 ? 5.387 -40.469 -34.125 1 54.41 534 SER A C 1
ATOM 4324 O O . SER A 1 534 ? 4.816 -39.625 -34.812 1 54.41 534 SER A O 1
ATOM 4326 N N . GLN A 1 535 ? 6.734 -40.406 -33.938 1 52.75 535 GLN A N 1
ATOM 4327 C CA . GLN A 1 535 ? 7.574 -39.406 -34.562 1 52.75 535 GLN A CA 1
ATOM 4328 C C . GLN A 1 535 ? 7.73 -39.688 -36.062 1 52.75 535 GLN A C 1
ATOM 4330 O O . GLN A 1 535 ? 7.895 -38.781 -36.844 1 52.75 535 GLN A O 1
ATOM 4335 N N . THR A 1 536 ? 7.77 -41 -36.469 1 42.34 536 THR A N 1
ATOM 4336 C CA . THR A 1 536 ? 7.867 -41.375 -37.875 1 42.34 536 THR A CA 1
ATOM 4337 C C . THR A 1 536 ? 6.539 -41.125 -38.594 1 42.34 536 THR A C 1
ATOM 4339 O O . THR A 1 536 ? 6.508 -40.938 -39.812 1 42.34 536 THR A O 1
ATOM 4342 N N . LYS A 1 537 ? 5.535 -41.312 -37.938 1 44.91 537 LYS A N 1
ATOM 4343 C CA . LYS A 1 537 ? 4.258 -41.094 -38.594 1 44.91 537 LYS A CA 1
ATOM 4344 C C . LYS A 1 537 ? 3.916 -39.594 -38.625 1 44.91 537 LYS A C 1
ATOM 4346 O O . LYS A 1 537 ? 2.914 -39.188 -39.219 1 44.91 537 LYS A O 1
ATOM 4351 N N . ALA A 1 538 ? 4.652 -38.938 -37.75 1 42.78 538 ALA A N 1
ATOM 4352 C CA . ALA A 1 538 ? 4.398 -37.5 -37.875 1 42.78 538 ALA A CA 1
ATOM 4353 C C . ALA A 1 538 ? 5.27 -36.875 -38.938 1 42.78 538 ALA A C 1
ATOM 4355 O O . ALA A 1 538 ? 6.453 -37.188 -39.062 1 42.78 538 ALA A O 1
ATOM 4356 N N . MET B 1 1 ? -60 14.211 36.719 1 28.06 1 MET B N 1
ATOM 4357 C CA . MET B 1 1 ? -59.375 14 35.406 1 28.06 1 MET B CA 1
ATOM 4358 C C . MET B 1 1 ? -58.188 14.914 35.25 1 28.06 1 MET B C 1
ATOM 4360 O O . MET B 1 1 ? -58.344 16.094 34.938 1 28.06 1 MET B O 1
ATOM 4364 N N . THR B 1 2 ? -57.219 14.867 36.125 1 29.73 2 THR B N 1
ATOM 4365 C CA . THR B 1 2 ? -56.094 15.766 36.25 1 29.73 2 THR B CA 1
ATOM 4366 C C . THR B 1 2 ? -55.281 15.789 34.938 1 29.73 2 THR B C 1
ATOM 4368 O O . THR B 1 2 ? -54.875 14.742 34.469 1 29.73 2 THR B O 1
ATOM 4371 N N . THR B 1 3 ? -55.562 16.75 33.969 1 33.84 3 THR B N 1
ATOM 4372 C CA . THR B 1 3 ? -54.875 17 32.688 1 33.84 3 THR B CA 1
ATOM 4373 C C . THR B 1 3 ? -53.344 16.969 32.906 1 33.84 3 THR B C 1
ATOM 4375 O O . THR B 1 3 ? -52.812 17.703 33.75 1 33.84 3 THR B O 1
ATOM 4378 N N . THR B 1 4 ? -52.75 15.766 32.812 1 36.22 4 THR B N 1
ATOM 4379 C CA . THR B 1 4 ? -51.281 15.688 32.938 1 36.22 4 THR B CA 1
ATOM 4380 C C . THR B 1 4 ? -50.625 16.703 32 1 36.22 4 THR B C 1
ATOM 4382 O O . THR B 1 4 ? -51 16.812 30.828 1 36.22 4 THR B O 1
ATOM 4385 N N . PRO B 1 5 ? -49.969 17.75 32.531 1 39.62 5 PRO B N 1
ATOM 4386 C CA . PRO B 1 5 ? -49.312 18.766 31.688 1 39.62 5 PRO B CA 1
ATOM 4387 C C . PRO B 1 5 ? -48.562 18.172 30.5 1 39.62 5 PRO B C 1
ATOM 4389 O O . PRO B 1 5 ? -48.125 17.016 30.562 1 39.62 5 PRO B O 1
ATOM 4392 N N . GLY B 1 6 ? -49 18.375 29.219 1 38.25 6 GLY B N 1
ATOM 4393 C CA . GLY B 1 6 ? -48.469 17.984 27.906 1 38.25 6 GLY B CA 1
ATOM 4394 C C . GLY B 1 6 ? -46.938 18.016 27.844 1 38.25 6 GLY B C 1
ATOM 4395 O O . GLY B 1 6 ? -46.344 19.094 27.938 1 38.25 6 GLY B O 1
ATOM 4396 N N . GLY B 1 7 ? -46.219 17.109 28.391 1 42.41 7 GLY B N 1
ATOM 4397 C CA . GLY B 1 7 ? -44.781 16.969 28.375 1 42.41 7 GLY B CA 1
ATOM 4398 C C . GLY B 1 7 ? -44.156 17.234 27.016 1 42.41 7 GLY B C 1
ATOM 4399 O O . GLY B 1 7 ? -44.594 16.625 26.016 1 42.41 7 GLY B O 1
ATOM 4400 N N . THR B 1 8 ? -43.812 18.453 26.578 1 47.28 8 THR B N 1
ATOM 4401 C CA . THR B 1 8 ? -43.156 18.828 25.328 1 47.28 8 THR B CA 1
ATOM 4402 C C . THR B 1 8 ? -42.031 17.844 25 1 47.28 8 THR B C 1
ATOM 4404 O O . THR B 1 8 ? -41.125 17.641 25.812 1 47.28 8 THR B O 1
ATOM 4407 N N . THR B 1 9 ? -42.281 16.844 24.359 1 57.53 9 THR B N 1
ATOM 4408 C CA . THR B 1 9 ? -41.281 15.891 23.875 1 57.53 9 THR B CA 1
ATOM 4409 C C . THR B 1 9 ? -40.062 16.609 23.297 1 57.53 9 THR B C 1
ATOM 4411 O O . THR B 1 9 ? -40.188 17.359 22.344 1 57.53 9 THR B O 1
ATOM 4414 N N . LEU B 1 10 ? -39 16.672 24.078 1 73.31 10 LEU B N 1
ATOM 4415 C CA . LEU B 1 10 ? -37.75 17.328 23.703 1 73.31 10 LEU B CA 1
ATOM 4416 C C . LEU B 1 10 ? -37.125 16.625 22.5 1 73.31 10 LEU B C 1
ATOM 4418 O O . LEU B 1 10 ? -37.156 15.398 22.391 1 73.31 10 LEU B O 1
ATOM 4422 N N . PHE B 1 11 ? -36.719 17.328 21.516 1 77.31 11 PHE B N 1
ATOM 4423 C CA . PHE B 1 11 ? -36.125 16.859 20.266 1 77.31 11 PHE B CA 1
ATOM 4424 C C . PHE B 1 11 ? -34.812 16.109 20.516 1 77.31 11 PHE B C 1
ATOM 4426 O O . PHE B 1 11 ? -34.062 16.484 21.391 1 77.31 11 PHE B O 1
ATOM 4433 N N . LYS B 1 12 ? -34.781 14.859 19.797 1 82.06 12 LYS B N 1
ATOM 4434 C CA . LYS B 1 12 ? -33.562 14.07 19.828 1 82.06 12 LYS B CA 1
ATOM 4435 C C . LYS B 1 12 ? -33.031 13.82 18.422 1 82.06 12 LYS B C 1
ATOM 4437 O O . LYS B 1 12 ? -33.781 13.398 17.547 1 82.06 12 LYS B O 1
ATOM 4442 N N . PHE B 1 13 ? -31.781 14.086 18.312 1 86.69 13 PHE B N 1
ATOM 4443 C CA . PHE B 1 13 ? -31.156 13.781 17.031 1 86.69 13 PHE B CA 1
ATOM 4444 C C . PHE B 1 13 ? -30.984 12.281 16.859 1 86.69 13 PHE B C 1
ATOM 4446 O O . PHE B 1 13 ? -30.75 11.562 17.828 1 86.69 13 PHE B O 1
ATOM 4453 N N . VAL B 1 14 ? -31.141 11.883 15.594 1 85.56 14 VAL B N 1
ATOM 4454 C CA . VAL B 1 14 ? -30.969 10.469 15.258 1 85.56 14 VAL B CA 1
ATOM 4455 C C . VAL B 1 14 ? -29.641 10.273 14.516 1 85.56 14 VAL B C 1
ATOM 4457 O O . VAL B 1 14 ? -29.281 11.07 13.648 1 85.56 14 VAL B O 1
ATOM 4460 N N . TYR B 1 15 ? -29 9.188 15.023 1 86.81 15 TYR B N 1
ATOM 4461 C CA . TYR B 1 15 ? -27.734 8.844 14.406 1 86.81 15 TYR B CA 1
ATOM 4462 C C . TYR B 1 15 ? -27.797 7.469 13.742 1 86.81 15 TYR B C 1
ATOM 4464 O O . TYR B 1 15 ? -28.594 6.613 14.156 1 86.81 15 TYR B O 1
ATOM 4472 N N . THR B 1 16 ? -27.141 7.297 12.562 1 76.75 16 THR B N 1
ATOM 4473 C CA . THR B 1 16 ? -27.109 6.016 11.859 1 76.75 16 THR B CA 1
ATOM 4474 C C . THR B 1 16 ? -25.891 5.199 12.281 1 76.75 16 THR B C 1
ATOM 4476 O O . THR B 1 16 ? -25 4.945 11.477 1 76.75 16 THR B O 1
ATOM 4479 N N . THR B 1 17 ? -25.812 4.934 13.539 1 70.25 17 THR B N 1
ATOM 4480 C CA . THR B 1 17 ? -24.672 4.117 13.977 1 70.25 17 THR B CA 1
ATOM 4481 C C . THR B 1 17 ? -24.844 2.672 13.516 1 70.25 17 THR B C 1
ATOM 4483 O O . THR B 1 17 ? -25.828 2.012 13.859 1 70.25 17 THR B O 1
ATOM 4486 N N . LYS B 1 18 ? -23.859 2.244 12.617 1 69.62 18 LYS B N 1
ATOM 4487 C CA . LYS B 1 18 ? -23.938 0.891 12.078 1 69.62 18 LYS B CA 1
ATOM 4488 C C . LYS B 1 18 ? -23.281 -0.118 13.023 1 69.62 18 LYS B C 1
ATOM 4490 O O . LYS B 1 18 ? -22.281 0.184 13.672 1 69.62 18 LYS B O 1
ATOM 4495 N N . GLY B 1 19 ? -23.938 -1.215 13.242 1 73.38 19 GLY B N 1
ATOM 4496 C CA . GLY B 1 19 ? -23.359 -2.311 14 1 73.38 19 GLY B CA 1
ATOM 4497 C C . GLY B 1 19 ? -22.391 -3.15 13.195 1 73.38 19 GLY B C 1
ATOM 4498 O O . GLY B 1 19 ? -22.156 -2.873 12.016 1 73.38 19 GLY B O 1
ATOM 4499 N N . LEU B 1 20 ? -21.609 -4 13.914 1 81.12 20 LEU B N 1
ATOM 4500 C CA . LEU B 1 20 ? -20.688 -4.926 13.266 1 81.12 20 LEU B CA 1
ATOM 4501 C C . LEU B 1 20 ? -21.438 -6.125 12.695 1 81.12 20 LEU B C 1
ATOM 4503 O O . LEU B 1 20 ? -22.453 -6.559 13.242 1 81.12 20 LEU B O 1
ATOM 4507 N N . ASP B 1 21 ? -20.953 -6.598 11.586 1 79.62 21 ASP B N 1
ATOM 4508 C CA . ASP B 1 21 ? -21.469 -7.828 11 1 79.62 21 ASP B CA 1
ATOM 4509 C C . ASP B 1 21 ? -21.109 -9.039 11.852 1 79.62 21 ASP B C 1
ATOM 4511 O O . ASP B 1 21 ? -19.922 -9.336 12.055 1 79.62 21 ASP B O 1
ATOM 4515 N N . ALA B 1 22 ? -22.047 -9.781 12.312 1 78.31 22 ALA B N 1
ATOM 4516 C CA . ALA B 1 22 ? -21.859 -10.875 13.258 1 78.31 22 ALA B CA 1
ATOM 4517 C C . ALA B 1 22 ? -21.141 -12.047 12.609 1 78.31 22 ALA B C 1
ATOM 4519 O O . ALA B 1 22 ? -20.641 -12.938 13.297 1 78.31 22 ALA B O 1
ATOM 4520 N N . ARG B 1 23 ? -21 -12.078 11.398 1 78.12 23 ARG B N 1
ATOM 4521 C CA . ARG B 1 23 ? -20.359 -13.172 10.664 1 78.12 23 ARG B CA 1
ATOM 4522 C C . ARG B 1 23 ? -18.844 -13.117 10.812 1 78.12 23 ARG B C 1
ATOM 4524 O O . ARG B 1 23 ? -18.156 -14.109 10.555 1 78.12 23 ARG B O 1
ATOM 4531 N N . TYR B 1 24 ? -18.375 -11.961 11.227 1 82 24 TYR B N 1
ATOM 4532 C CA . TYR B 1 24 ? -16.938 -11.758 11.273 1 82 24 TYR B CA 1
ATOM 4533 C C . TYR B 1 24 ? -16.484 -11.414 12.688 1 82 24 TYR B C 1
ATOM 4535 O O . TYR B 1 24 ? -17.266 -10.891 13.492 1 82 24 TYR B O 1
ATOM 4543 N N . PRO B 1 25 ? -15.227 -11.797 12.945 1 84.38 25 PRO B N 1
ATOM 4544 C CA . PRO B 1 25 ? -14.703 -11.375 14.25 1 84.38 25 PRO B CA 1
ATOM 4545 C C . PRO B 1 25 ? -14.672 -9.852 14.398 1 84.38 25 PRO B C 1
ATOM 4547 O O . PRO B 1 25 ? -14.648 -9.125 13.406 1 84.38 25 PRO B O 1
ATOM 4550 N N . ILE B 1 26 ? -14.711 -9.461 15.664 1 90.25 26 ILE B N 1
ATOM 4551 C CA . ILE B 1 26 ? -14.586 -8.039 15.953 1 90.25 26 ILE B CA 1
ATOM 4552 C C . ILE B 1 26 ? -13.234 -7.527 15.461 1 90.25 26 ILE B C 1
ATOM 4554 O O . ILE B 1 26 ? -12.188 -8.078 15.82 1 90.25 26 ILE B O 1
ATOM 4558 N N . PRO B 1 27 ? -13.281 -6.523 14.625 1 92.62 27 PRO B N 1
ATOM 4559 C CA . PRO B 1 27 ? -12.016 -6 14.102 1 92.62 27 PRO B CA 1
ATOM 4560 C C . PRO B 1 27 ? -11.172 -5.316 15.172 1 92.62 27 PRO B C 1
ATOM 4562 O O . PRO B 1 27 ? -11.711 -4.785 16.141 1 92.62 27 PRO B O 1
ATOM 4565 N N . PRO B 1 28 ? -9.836 -5.305 15 1 94.25 28 PRO B N 1
ATOM 4566 C CA . PRO B 1 28 ? -8.984 -4.555 15.93 1 94.25 28 PRO B CA 1
ATOM 4567 C C . PRO B 1 28 ? -9.375 -3.08 16.031 1 94.25 28 PRO B C 1
ATOM 4569 O O . PRO B 1 28 ? -9.836 -2.494 15.047 1 94.25 28 PRO B O 1
ATOM 4572 N N . GLY B 1 29 ? -9.164 -2.465 17.234 1 95.88 29 GLY B N 1
ATOM 4573 C CA . GLY B 1 29 ? -9.367 -1.039 17.422 1 95.88 29 GLY B CA 1
ATOM 4574 C C . GLY B 1 29 ? -10.805 -0.682 17.734 1 95.88 29 GLY B C 1
ATOM 4575 O O . GLY B 1 29 ? -11.125 0.485 17.984 1 95.88 29 GLY B O 1
ATOM 4576 N N . ASP B 1 30 ? -11.734 -1.756 17.766 1 95.25 30 ASP B N 1
ATOM 4577 C CA . ASP B 1 30 ? -13.148 -1.511 18.031 1 95.25 30 ASP B CA 1
ATOM 4578 C C . ASP B 1 30 ? -13.336 -0.813 19.375 1 95.25 30 ASP B C 1
ATOM 4580 O O . ASP B 1 30 ? -12.555 -1.027 20.312 1 95.25 30 ASP B O 1
ATOM 4584 N N . MET B 1 31 ? -14.336 0.117 19.453 1 95.5 31 MET B N 1
ATOM 4585 C CA . MET B 1 31 ? -14.695 0.861 20.656 1 95.5 31 MET B CA 1
ATOM 4586 C C . MET B 1 31 ? -13.523 1.703 21.141 1 95.5 31 MET B C 1
ATOM 4588 O O . MET B 1 31 ? -13.359 1.907 22.344 1 95.5 31 MET B O 1
ATOM 4592 N N . GLY B 1 32 ? -12.648 2.104 20.234 1 95.81 32 GLY B N 1
ATOM 4593 C CA . GLY B 1 32 ? -11.547 3.012 20.531 1 95.81 32 GLY B CA 1
ATOM 4594 C C . GLY B 1 32 ? -10.383 2.332 21.219 1 95.81 32 GLY B C 1
ATOM 4595 O O . GLY B 1 32 ? -9.461 2.998 21.703 1 95.81 32 GLY B O 1
ATOM 4596 N N . ALA B 1 33 ? -10.352 1.013 21.266 1 96.25 33 ALA B N 1
ATOM 4597 C CA . ALA B 1 33 ? -9.281 0.247 21.906 1 96.25 33 ALA B CA 1
ATOM 4598 C C . ALA B 1 33 ? -8.008 0.289 21.062 1 96.25 33 ALA B C 1
ATOM 4600 O O . ALA B 1 33 ? -8.07 0.54 19.844 1 96.25 33 ALA B O 1
ATOM 4601 N N . PRO B 1 34 ? -6.844 0.131 21.734 1 96.56 34 PRO B N 1
ATOM 4602 C CA . PRO B 1 34 ? -5.609 0.075 20.953 1 96.56 34 PRO B CA 1
ATOM 4603 C C . PRO B 1 34 ? -5.52 -1.176 20.078 1 96.56 34 PRO B C 1
ATOM 4605 O O . PRO B 1 34 ? -6.094 -2.213 20.422 1 96.56 34 PRO B O 1
ATOM 4608 N N . VAL B 1 35 ? -4.926 -1.055 18.906 1 95.62 35 VAL B N 1
ATOM 4609 C CA . VAL B 1 35 ? -4.641 -2.207 18.047 1 95.62 35 VAL B CA 1
ATOM 4610 C C . VAL B 1 35 ? -3.367 -2.898 18.531 1 95.62 35 VAL B C 1
ATOM 4612 O O . VAL B 1 35 ? -2.359 -2.24 18.797 1 95.62 35 VAL B O 1
ATOM 4615 N N . GLU B 1 36 ? -3.527 -4.227 18.703 1 87.5 36 GLU B N 1
ATOM 4616 C CA . GLU B 1 36 ? -2.387 -5.02 19.141 1 87.5 36 GLU B CA 1
ATOM 4617 C C . GLU B 1 36 ? -2.029 -6.094 18.109 1 87.5 36 GLU B C 1
ATOM 4619 O O . GLU B 1 36 ? -2.912 -6.656 17.469 1 87.5 36 GLU B O 1
ATOM 4624 N N . ASN B 1 37 ? -0.889 -6.102 17.484 1 72.44 37 ASN B N 1
ATOM 4625 C CA . ASN B 1 37 ? -0.453 -7.203 16.625 1 72.44 37 ASN B CA 1
ATOM 4626 C C . ASN B 1 37 ? 0.725 -7.953 17.234 1 72.44 37 ASN B C 1
ATOM 4628 O O . ASN B 1 37 ? 1.478 -7.391 18.031 1 72.44 37 ASN B O 1
ATOM 4632 N N . ASP B 1 38 ? 0.709 -9.344 17.047 1 62.94 38 ASP B N 1
ATOM 4633 C CA . ASP B 1 38 ? 1.895 -10.094 17.453 1 62.94 38 ASP B CA 1
ATOM 4634 C C . ASP B 1 38 ? 3.117 -9.672 16.656 1 62.94 38 ASP B C 1
ATOM 4636 O O . ASP B 1 38 ? 3.189 -9.922 15.445 1 62.94 38 ASP B O 1
ATOM 4640 N N . LEU B 1 39 ? 3.807 -8.695 17.016 1 61.75 39 LEU B N 1
ATOM 4641 C CA . LEU B 1 39 ? 4.945 -8.039 16.391 1 61.75 39 LEU B CA 1
ATOM 4642 C C . LEU B 1 39 ? 6.047 -9.047 16.062 1 61.75 39 LEU B C 1
ATOM 4644 O O . LEU B 1 39 ? 7.051 -8.695 15.438 1 61.75 39 LEU B O 1
ATOM 4648 N N . ASN B 1 40 ? 5.742 -10.273 16.219 1 64.81 40 ASN B N 1
ATOM 4649 C CA . ASN B 1 40 ? 6.922 -11.109 16.016 1 64.81 40 ASN B CA 1
ATOM 4650 C C . ASN B 1 40 ? 7.051 -11.555 14.562 1 64.81 40 ASN B C 1
ATOM 4652 O O . ASN B 1 40 ? 7.539 -12.656 14.289 1 64.81 40 ASN B O 1
ATOM 4656 N N . ASP B 1 41 ? 6.621 -10.727 13.656 1 77.25 41 ASP B N 1
ATOM 4657 C CA . ASP B 1 41 ? 6.793 -11.008 12.234 1 77.25 41 ASP B CA 1
ATOM 4658 C C . ASP B 1 41 ? 7.57 -9.891 11.539 1 77.25 41 ASP B C 1
ATOM 4660 O O . ASP B 1 41 ? 7.125 -8.742 11.516 1 77.25 41 ASP B O 1
ATOM 4664 N N . THR B 1 42 ? 8.805 -10.219 11.133 1 83.75 42 THR B N 1
ATOM 4665 C CA . THR B 1 42 ? 9.734 -9.258 10.555 1 83.75 42 THR B CA 1
ATOM 4666 C C . THR B 1 42 ? 9.094 -8.531 9.375 1 83.75 42 THR B C 1
ATOM 4668 O O . THR B 1 42 ? 9.328 -7.332 9.18 1 83.75 42 THR B O 1
ATOM 4671 N N . GLU B 1 43 ? 8.266 -9.203 8.695 1 87.25 43 GLU B N 1
ATOM 4672 C CA . GLU B 1 43 ? 7.617 -8.57 7.551 1 87.25 43 GLU B CA 1
ATOM 4673 C C . GLU B 1 43 ? 6.594 -7.531 8 1 87.25 43 GLU B C 1
ATOM 4675 O O . GLU B 1 43 ? 6.516 -6.441 7.43 1 87.25 43 GLU B O 1
ATOM 4680 N N . VAL B 1 44 ? 5.922 -7.844 9.008 1 90.38 44 VAL B N 1
ATOM 4681 C CA . VAL B 1 44 ? 4.902 -6.941 9.523 1 90.38 44 VAL B CA 1
ATOM 4682 C C . VAL B 1 44 ? 5.562 -5.715 10.148 1 90.38 44 VAL B C 1
ATOM 4684 O O . VAL B 1 44 ? 5.094 -4.586 9.969 1 90.38 44 VAL B O 1
ATOM 4687 N N . ASP B 1 45 ? 6.648 -5.945 10.844 1 90.81 45 ASP B N 1
ATOM 4688 C CA . ASP B 1 45 ? 7.391 -4.84 11.438 1 90.81 45 ASP B CA 1
ATOM 4689 C C . ASP B 1 45 ? 7.863 -3.857 10.367 1 90.81 45 ASP B C 1
ATOM 4691 O O . ASP B 1 45 ? 7.793 -2.643 10.555 1 90.81 45 ASP B O 1
ATOM 4695 N N . THR B 1 46 ? 8.312 -4.445 9.312 1 92.06 46 THR B N 1
ATOM 4696 C CA . THR B 1 46 ? 8.781 -3.615 8.211 1 92.06 46 THR B CA 1
ATOM 4697 C C . THR B 1 46 ? 7.633 -2.795 7.625 1 92.06 46 THR B C 1
ATOM 4699 O O . THR B 1 46 ? 7.797 -1.608 7.336 1 92.06 46 THR B O 1
ATOM 4702 N N . LEU B 1 47 ? 6.551 -3.412 7.469 1 92.69 47 LEU B N 1
ATOM 4703 C CA . LEU B 1 47 ? 5.379 -2.719 6.941 1 92.69 47 LEU B CA 1
ATOM 4704 C C . LEU B 1 47 ? 4.93 -1.611 7.887 1 92.69 47 LEU B C 1
ATOM 4706 O O . LEU B 1 47 ? 4.535 -0.531 7.441 1 92.69 47 LEU B O 1
ATOM 4710 N N . MET B 1 48 ? 4.992 -1.867 9.188 1 92.69 48 MET B N 1
ATOM 4711 C CA . MET B 1 48 ? 4.617 -0.871 10.188 1 92.69 48 MET B CA 1
ATOM 4712 C C . MET B 1 48 ? 5.535 0.343 10.117 1 92.69 48 MET B C 1
ATOM 4714 O O . MET B 1 48 ? 5.066 1.482 10.094 1 92.69 48 MET B O 1
ATOM 4718 N N . GLN B 1 49 ? 6.797 0.122 10.07 1 92.94 49 GLN B N 1
ATOM 4719 C CA . GLN B 1 49 ? 7.773 1.203 10.016 1 92.94 49 GLN B CA 1
ATOM 4720 C C . GLN B 1 49 ? 7.617 2.025 8.734 1 92.94 49 GLN B C 1
ATOM 4722 O O . GLN B 1 49 ? 7.699 3.254 8.766 1 92.94 49 GLN B O 1
ATOM 4727 N N . ASP B 1 50 ? 7.344 1.266 7.664 1 92.75 50 ASP B N 1
ATOM 4728 C CA . ASP B 1 50 ? 7.125 1.956 6.398 1 92.75 50 ASP B CA 1
ATOM 4729 C C . ASP B 1 50 ? 5.922 2.893 6.484 1 92.75 50 ASP B C 1
ATOM 4731 O O . ASP B 1 50 ? 5.973 4.023 6 1 92.75 50 ASP B O 1
ATOM 4735 N N . GLY B 1 51 ? 4.883 2.447 7.066 1 93.81 51 GLY B N 1
ATOM 4736 C CA . GLY B 1 51 ? 3.693 3.266 7.23 1 93.81 51 GLY B CA 1
ATOM 4737 C C . GLY B 1 51 ? 3.928 4.496 8.086 1 93.81 51 GLY B C 1
ATOM 4738 O O . GLY B 1 51 ? 3.432 5.582 7.773 1 93.81 51 GLY B O 1
ATOM 4739 N N . ILE B 1 52 ? 4.668 4.367 9.133 1 93.19 52 ILE B N 1
ATOM 4740 C CA . ILE B 1 52 ? 4.969 5.473 10.039 1 93.19 52 ILE B CA 1
ATOM 4741 C C . ILE B 1 52 ? 5.801 6.527 9.312 1 93.19 52 ILE B C 1
ATOM 4743 O O . ILE B 1 52 ? 5.539 7.727 9.422 1 93.19 52 ILE B O 1
ATOM 4747 N N . VAL B 1 53 ? 6.719 6.105 8.531 1 91.5 53 VAL B N 1
ATOM 4748 C CA . VAL B 1 53 ? 7.598 7.016 7.809 1 91.5 53 VAL B CA 1
ATOM 4749 C C . VAL B 1 53 ? 6.812 7.73 6.715 1 91.5 53 VAL B C 1
ATOM 4751 O O . VAL B 1 53 ? 6.945 8.945 6.539 1 91.5 53 VAL B O 1
ATOM 4754 N N . LYS B 1 54 ? 5.918 7.02 6.039 1 91.5 54 LYS B N 1
ATOM 4755 C CA . LYS B 1 54 ? 5.25 7.559 4.859 1 91.5 54 LYS B CA 1
ATOM 4756 C C . LYS B 1 54 ? 4.031 8.391 5.246 1 91.5 54 LYS B C 1
ATOM 4758 O O . LYS B 1 54 ? 3.697 9.367 4.57 1 91.5 54 LYS B O 1
ATOM 4763 N N . GLN B 1 55 ? 3.396 7.992 6.367 1 94.44 55 GLN B N 1
ATOM 4764 C CA . GLN B 1 55 ? 2.113 8.617 6.676 1 94.44 55 GLN B CA 1
ATOM 4765 C C . GLN B 1 55 ? 2.182 9.398 7.98 1 94.44 55 GLN B C 1
ATOM 4767 O O . GLN B 1 55 ? 1.293 10.203 8.273 1 94.44 55 GLN B O 1
ATOM 4772 N N . GLY B 1 56 ? 3.277 9.281 8.742 1 94.44 56 GLY B N 1
ATOM 4773 C CA . GLY B 1 56 ? 3.391 9.945 10.031 1 94.44 56 GLY B CA 1
ATOM 4774 C C . GLY B 1 56 ? 2.611 9.258 11.133 1 94.44 56 GLY B C 1
ATOM 4775 O O . GLY B 1 56 ? 2.402 9.828 12.203 1 94.44 56 GLY B O 1
ATOM 4776 N N . PHE B 1 57 ? 2.029 8.078 10.914 1 96.12 57 PHE B N 1
ATOM 4777 C CA . PHE B 1 57 ? 1.344 7.223 11.883 1 96.12 57 PHE B CA 1
ATOM 4778 C C . PHE B 1 57 ? 1.394 5.766 11.438 1 96.12 57 PHE B C 1
ATOM 4780 O O . PHE B 1 57 ? 1.837 5.461 10.336 1 96.12 57 PHE B O 1
ATOM 4787 N N . ASN B 1 58 ? 1.034 4.848 12.336 1 96.12 58 ASN B N 1
ATOM 4788 C CA . ASN B 1 58 ? 1.048 3.418 12.047 1 96.12 58 ASN B CA 1
ATOM 4789 C C . ASN B 1 58 ? -0.062 3.035 11.07 1 96.12 58 ASN B C 1
ATOM 4791 O O . ASN B 1 58 ? -1.137 2.6 11.484 1 96.12 58 ASN B O 1
ATOM 4795 N N . GLU B 1 59 ? 0.23 3.156 9.797 1 96.88 59 GLU B N 1
ATOM 4796 C CA . GLU B 1 59 ? -0.741 2.877 8.742 1 96.88 59 GLU B CA 1
ATOM 4797 C C . GLU B 1 59 ? -1.175 1.414 8.766 1 96.88 59 GLU B C 1
ATOM 4799 O O . GLU B 1 59 ? -2.33 1.099 8.477 1 96.88 59 GLU B O 1
ATOM 4804 N N . TYR B 1 60 ? -0.239 0.488 9.078 1 96.12 60 TYR B N 1
ATOM 4805 C CA . TYR B 1 60 ? -0.55 -0.936 9.133 1 96.12 60 TYR B CA 1
ATOM 4806 C C . TYR B 1 60 ? -1.67 -1.216 10.125 1 96.12 60 TYR B C 1
ATOM 4808 O O . TYR B 1 60 ? -2.646 -1.892 9.797 1 96.12 60 TYR B O 1
ATOM 4816 N N . PHE B 1 61 ? -1.586 -0.705 11.32 1 96.06 61 PHE B N 1
ATOM 4817 C CA . PHE B 1 61 ? -2.609 -0.879 12.344 1 96.06 61 PHE B CA 1
ATOM 4818 C C . PHE B 1 61 ? -3.916 -0.217 11.922 1 96.06 61 PHE B C 1
ATOM 4820 O O . PHE B 1 61 ? -4.996 -0.78 12.117 1 96.06 61 PHE B O 1
ATOM 4827 N N . SER B 1 62 ? -3.77 0.954 11.391 1 97.44 62 SER B N 1
ATOM 4828 C CA . SER B 1 62 ? -4.977 1.611 10.906 1 97.44 62 SER B CA 1
ATOM 4829 C C . SER B 1 62 ? -5.707 0.744 9.883 1 97.44 62 SER B C 1
ATOM 4831 O O . SER B 1 62 ? -6.934 0.641 9.914 1 97.44 62 SER B O 1
ATOM 4833 N N . ASN B 1 63 ? -4.965 0.121 8.984 1 96.75 63 ASN B N 1
ATOM 4834 C CA . ASN B 1 63 ? -5.531 -0.691 7.91 1 96.75 63 ASN B CA 1
ATOM 4835 C C . ASN B 1 63 ? -6.172 -1.967 8.445 1 96.75 63 ASN B C 1
ATOM 4837 O O . ASN B 1 63 ? -6.98 -2.598 7.766 1 96.75 63 ASN B O 1
ATOM 4841 N N . LEU B 1 64 ? -5.828 -2.422 9.633 1 95.5 64 LEU B N 1
ATOM 4842 C CA . LEU B 1 64 ? -6.406 -3.609 10.25 1 95.5 64 LEU B CA 1
ATOM 4843 C C . LEU B 1 64 ? -7.766 -3.297 10.867 1 95.5 64 LEU B C 1
ATOM 4845 O O . LEU B 1 64 ? -8.539 -4.211 11.164 1 95.5 64 LEU B O 1
ATOM 4849 N N . MET B 1 65 ? -8.047 -2.057 11.047 1 96.12 65 MET B N 1
ATOM 4850 C CA . MET B 1 65 ? -9.273 -1.635 11.719 1 96.12 65 MET B CA 1
ATOM 4851 C C . MET B 1 65 ? -10.422 -1.526 10.727 1 96.12 65 MET B C 1
ATOM 4853 O O . MET B 1 65 ? -10.203 -1.343 9.523 1 96.12 65 MET B O 1
ATOM 4857 N N . SER B 1 66 ? -11.602 -1.599 11.305 1 95.44 66 SER B N 1
ATOM 4858 C CA . SER B 1 66 ? -12.773 -1.261 10.5 1 95.44 66 SER B CA 1
ATOM 4859 C C . SER B 1 66 ? -12.789 0.223 10.141 1 95.44 66 SER B C 1
ATOM 4861 O O . SER B 1 66 ? -12.469 1.069 10.984 1 95.44 66 SER B O 1
ATOM 4863 N N . VAL B 1 67 ? -13.188 0.57 8.922 1 95.81 67 VAL B N 1
ATOM 4864 C CA . VAL B 1 67 ? -13.367 1.972 8.562 1 95.81 67 VAL B CA 1
ATOM 4865 C C . VAL B 1 67 ? -14.633 2.52 9.219 1 95.81 67 VAL B C 1
ATOM 4867 O O . VAL B 1 67 ? -14.867 3.729 9.211 1 95.81 67 VAL B O 1
ATOM 4870 N N . GLN B 1 68 ? -15.406 1.627 9.836 1 95.31 68 GLN B N 1
ATOM 4871 C CA . GLN B 1 68 ? -16.594 2.018 10.602 1 95.31 68 GLN B CA 1
ATOM 4872 C C . GLN B 1 68 ? -16.453 1.616 12.062 1 95.31 68 GLN B C 1
ATOM 4874 O O . GLN B 1 68 ? -17.422 1.194 12.695 1 95.31 68 GLN B O 1
ATOM 4879 N N . ARG B 1 69 ? -15.234 1.721 12.516 1 94.38 69 ARG B N 1
ATOM 4880 C CA . ARG B 1 69 ? -15.023 1.342 13.914 1 94.38 69 ARG B CA 1
ATOM 4881 C C . ARG B 1 69 ? -15.969 2.102 14.836 1 94.38 69 ARG B C 1
ATOM 4883 O O . ARG B 1 69 ? -16.25 3.281 14.609 1 94.38 69 ARG B O 1
ATOM 4890 N N . ARG B 1 70 ? -16.469 1.457 15.938 1 94.88 70 ARG B N 1
ATOM 4891 C CA . ARG B 1 70 ? -17.328 2.061 16.953 1 94.88 70 ARG B CA 1
ATOM 4892 C C . ARG B 1 70 ? -16.5 2.783 18.016 1 94.88 70 ARG B C 1
ATOM 4894 O O . ARG B 1 70 ? -15.344 2.434 18.25 1 94.88 70 ARG B O 1
ATOM 4901 N N . LEU B 1 71 ? -16.969 3.85 18.547 1 94.81 71 LEU B N 1
ATOM 4902 C CA . LEU B 1 71 ? -16.391 4.559 19.688 1 94.81 71 LEU B CA 1
ATOM 4903 C C . LEU B 1 71 ? -17.359 4.562 20.875 1 94.81 71 LEU B C 1
ATOM 4905 O O . LEU B 1 71 ? -18.578 4.477 20.688 1 94.81 71 LEU B O 1
ATOM 4909 N N . PRO B 1 72 ? -16.797 4.598 22.031 1 92.06 72 PRO B N 1
ATOM 4910 C CA . PRO B 1 72 ? -17.688 4.688 23.203 1 92.06 72 PRO B CA 1
ATOM 4911 C C . PRO B 1 72 ? -18.375 6.047 23.312 1 92.06 72 PRO B C 1
ATOM 4913 O O . PRO B 1 72 ? -18.016 6.988 22.609 1 92.06 72 PRO B O 1
ATOM 4916 N N . GLU B 1 73 ? -19.438 6.094 24.172 1 91.81 73 GLU B N 1
ATOM 4917 C CA . GLU B 1 73 ? -20.047 7.367 24.547 1 91.81 73 GLU B CA 1
ATOM 4918 C C . GLU B 1 73 ? -19.094 8.234 25.359 1 91.81 73 GLU B C 1
ATOM 4920 O O . GLU B 1 73 ? -18.688 7.863 26.453 1 91.81 73 GLU B O 1
ATOM 4925 N N . VAL B 1 74 ? -18.672 9.375 24.734 1 91.19 74 VAL B N 1
ATOM 4926 C CA . VAL B 1 74 ? -17.656 10.188 25.406 1 91.19 74 VAL B CA 1
ATOM 4927 C C . VAL B 1 74 ? -18.281 11.508 25.859 1 91.19 74 VAL B C 1
ATOM 4929 O O . VAL B 1 74 ? -17.609 12.312 26.516 1 91.19 74 VAL B O 1
ATOM 4932 N N . ARG B 1 75 ? -19.531 11.789 25.594 1 92.06 75 ARG B N 1
ATOM 4933 C CA . ARG B 1 75 ? -20.172 13.062 25.938 1 92.06 75 ARG B CA 1
ATOM 4934 C C . ARG B 1 75 ? -20.422 13.148 27.438 1 92.06 75 ARG B C 1
ATOM 4936 O O . ARG B 1 75 ? -20.844 12.172 28.062 1 92.06 75 ARG B O 1
ATOM 4943 N N . ASP B 1 76 ? -20.234 14.297 27.812 1 92.62 76 ASP B N 1
ATOM 4944 C CA . ASP B 1 76 ? -20.703 14.633 29.156 1 92.62 76 ASP B CA 1
ATOM 4945 C C . ASP B 1 76 ? -22.219 14.578 29.234 1 92.62 76 ASP B C 1
ATOM 4947 O O . ASP B 1 76 ? -22.906 14.922 28.266 1 92.62 76 ASP B O 1
ATOM 4951 N N . PRO B 1 77 ? -22.734 14.234 30.406 1 93.62 77 PRO B N 1
ATOM 4952 C CA . PRO B 1 77 ? -24.188 14.188 30.547 1 93.62 77 PRO B CA 1
ATOM 4953 C C . PRO B 1 77 ? -24.859 15.516 30.234 1 93.62 77 PRO B C 1
ATOM 4955 O O . PRO B 1 77 ? -25.953 15.539 29.641 1 93.62 77 PRO B O 1
ATOM 4958 N N . TRP B 1 78 ? -24.203 16.594 30.594 1 94.06 78 TRP B N 1
ATOM 4959 C CA . TRP B 1 78 ? -24.75 17.906 30.281 1 94.06 78 TRP B CA 1
ATOM 4960 C C . TRP B 1 78 ? -24.875 18.109 28.781 1 94.06 78 TRP B C 1
ATOM 4962 O O . TRP B 1 78 ? -25.859 18.703 28.297 1 94.06 78 TRP B O 1
ATOM 4972 N N . CYS B 1 79 ? -23.969 17.625 28.016 1 94.38 79 CYS B N 1
ATOM 4973 C CA . CYS B 1 79 ? -23.906 17.797 26.578 1 94.38 79 CYS B CA 1
ATOM 4974 C C . CYS B 1 79 ? -24.984 16.969 25.891 1 94.38 79 CYS B C 1
ATOM 4976 O O . CYS B 1 79 ? -25.438 17.312 24.797 1 94.38 79 CYS B O 1
ATOM 4978 N N . ARG B 1 80 ? -25.406 15.875 26.484 1 92.31 80 ARG B N 1
ATOM 4979 C CA . ARG B 1 80 ? -26.297 14.961 25.781 1 92.31 80 ARG B CA 1
ATOM 4980 C C . ARG B 1 80 ? -27.719 15.062 26.312 1 92.31 80 ARG B C 1
ATOM 4982 O O . ARG B 1 80 ? -28.562 14.203 26.031 1 92.31 80 ARG B O 1
ATOM 4989 N N . GLU B 1 81 ? -27.953 15.984 27.094 1 91.94 81 GLU B N 1
ATOM 4990 C CA . GLU B 1 81 ? -29.312 16.203 27.562 1 91.94 81 GLU B CA 1
ATOM 4991 C C . GLU B 1 81 ? -30.266 16.484 26.391 1 91.94 81 GLU B C 1
ATOM 4993 O O . GLU B 1 81 ? -29.953 17.297 25.516 1 91.94 81 GLU B O 1
ATOM 4998 N N . PRO B 1 82 ? -31.375 15.836 26.422 1 88 82 PRO B N 1
ATOM 4999 C CA . PRO B 1 82 ? -32.344 16.094 25.344 1 88 82 PRO B CA 1
ATOM 5000 C C . PRO B 1 82 ? -32.75 17.562 25.25 1 88 82 PRO B C 1
ATOM 5002 O O . PRO B 1 82 ? -32.938 18.234 26.281 1 88 82 PRO B O 1
ATOM 5005 N N . GLY B 1 83 ? -32.781 18.062 24.109 1 90.44 83 GLY B N 1
ATOM 5006 C CA . GLY B 1 83 ? -33.188 19.438 23.891 1 90.44 83 GLY B CA 1
ATOM 5007 C C . GLY B 1 83 ? -32.062 20.438 24.062 1 90.44 83 GLY B C 1
ATOM 5008 O O . GLY B 1 83 ? -32.281 21.656 24.031 1 90.44 83 GLY B O 1
ATOM 5009 N N . ARG B 1 84 ? -30.922 19.922 24.312 1 91.94 84 ARG B N 1
ATOM 5010 C CA . ARG B 1 84 ? -29.766 20.781 24.484 1 91.94 84 ARG B CA 1
ATOM 5011 C C . ARG B 1 84 ? -29.578 21.703 23.281 1 91.94 84 ARG B C 1
ATOM 5013 O O . ARG B 1 84 ? -29.203 22.859 23.422 1 91.94 84 ARG B O 1
ATOM 5020 N N . TYR B 1 85 ? -29.875 21.172 22.094 1 94.62 85 TYR B N 1
ATOM 5021 C CA . TYR B 1 85 ? -29.688 21.922 20.859 1 94.62 85 TYR B CA 1
ATOM 5022 C C . TYR B 1 85 ? -31 21.984 20.078 1 94.62 85 TYR B C 1
ATOM 5024 O O . TYR B 1 85 ? -31.812 21.047 20.125 1 94.62 85 TYR B O 1
ATOM 5032 N N . PRO B 1 86 ? -31.172 23.031 19.375 1 93.38 86 PRO B N 1
ATOM 5033 C CA . PRO B 1 86 ? -32.406 23.172 18.594 1 93.38 86 PRO B CA 1
ATOM 5034 C C . PRO B 1 86 ? -32.5 22.156 17.469 1 93.38 86 PRO B C 1
ATOM 5036 O O . PRO B 1 86 ? -31.484 21.812 16.859 1 93.38 86 PRO B O 1
ATOM 5039 N N . ALA B 1 87 ? -33.719 21.859 17.125 1 89 87 ALA B N 1
ATOM 5040 C CA . ALA B 1 87 ? -33.969 20.859 16.094 1 89 87 ALA B CA 1
ATOM 5041 C C . ALA B 1 87 ? -33.719 21.422 14.695 1 89 87 ALA B C 1
ATOM 5043 O O . ALA B 1 87 ? -33.406 20.672 13.766 1 89 87 ALA B O 1
ATOM 5044 N N . ASN B 1 88 ? -33.812 22.703 14.555 1 92.38 88 ASN B N 1
ATOM 5045 C CA . ASN B 1 88 ? -33.781 23.297 13.227 1 92.38 88 ASN B CA 1
ATOM 5046 C C . ASN B 1 88 ? -32.438 24 12.945 1 92.38 88 ASN B C 1
ATOM 5048 O O . ASN B 1 88 ? -32.438 25.094 12.398 1 92.38 88 ASN B O 1
ATOM 5052 N N . LEU B 1 89 ? -31.375 23.391 13.312 1 96.38 89 LEU B N 1
ATOM 5053 C CA . LEU B 1 89 ? -30.062 23.906 12.969 1 96.38 89 LEU B CA 1
ATOM 5054 C C . LEU B 1 89 ? -29.812 23.828 11.469 1 96.38 89 LEU B C 1
ATOM 5056 O O . LEU B 1 89 ? -30.234 22.859 10.82 1 96.38 89 LEU B O 1
ATOM 5060 N N . PRO B 1 90 ? -29.203 24.859 10.891 1 97.56 90 PRO B N 1
ATOM 5061 C CA . PRO B 1 90 ? -28.891 24.781 9.469 1 97.56 90 PRO B CA 1
ATOM 5062 C C . PRO B 1 90 ? -27.844 23.719 9.164 1 97.56 90 PRO B C 1
ATOM 5064 O O . PRO B 1 90 ? -26.938 23.484 9.969 1 97.56 90 PRO B O 1
ATOM 5067 N N . PRO B 1 91 ? -27.953 23.094 7.969 1 98.19 91 PRO B N 1
ATOM 5068 C CA . PRO B 1 91 ? -26.938 22.109 7.578 1 98.19 91 PRO B CA 1
ATOM 5069 C C . PRO B 1 91 ? -25.609 22.75 7.195 1 98.19 91 PRO B C 1
ATOM 5071 O O . PRO B 1 91 ? -25.547 23.953 6.945 1 98.19 91 PRO B O 1
ATOM 5074 N N . THR B 1 92 ? -24.594 21.969 7.184 1 98.81 92 THR B N 1
ATOM 5075 C CA . THR B 1 92 ? -23.25 22.453 6.848 1 98.81 92 THR B CA 1
ATOM 5076 C C . THR B 1 92 ? -22.656 21.641 5.703 1 98.81 92 THR B C 1
ATOM 5078 O O . THR B 1 92 ? -23.047 20.5 5.473 1 98.81 92 THR B O 1
ATOM 5081 N N . SER B 1 93 ? -21.812 22.266 4.875 1 98.81 93 SER B N 1
ATOM 5082 C CA . SER B 1 93 ? -20.875 21.562 4.02 1 98.81 93 SER B CA 1
ATOM 5083 C C . SER B 1 93 ? -19.562 21.266 4.75 1 98.81 93 SER B C 1
ATOM 5085 O O . SER B 1 93 ? -18.969 22.172 5.328 1 98.81 93 SER B O 1
ATOM 5087 N N . ILE B 1 94 ? -19.203 20.062 4.762 1 98.88 94 ILE B N 1
ATOM 5088 C CA . ILE B 1 94 ? -17.969 19.656 5.43 1 98.88 94 ILE B CA 1
ATOM 5089 C C . ILE B 1 94 ? -16.859 19.5 4.402 1 98.88 94 ILE B C 1
ATOM 5091 O O . ILE B 1 94 ? -16.984 18.719 3.459 1 98.88 94 ILE B O 1
ATOM 5095 N N . VAL B 1 95 ? -15.773 20.266 4.555 1 98.81 95 VAL B N 1
ATOM 5096 C CA . VAL B 1 95 ? -14.656 20.266 3.611 1 98.81 95 VAL B CA 1
ATOM 5097 C C . VAL B 1 95 ? -13.461 19.547 4.219 1 98.81 95 VAL B C 1
ATOM 5099 O O . VAL B 1 95 ? -12.992 19.906 5.297 1 98.81 95 VAL B O 1
ATOM 5102 N N . ILE B 1 96 ? -13 18.531 3.539 1 98.75 96 ILE B N 1
ATOM 5103 C CA . ILE B 1 96 ? -11.844 17.734 3.949 1 98.75 96 ILE B CA 1
ATOM 5104 C C . ILE B 1 96 ? -10.805 17.719 2.828 1 98.75 96 ILE B C 1
ATOM 5106 O O . ILE B 1 96 ? -11.078 17.219 1.731 1 98.75 96 ILE B O 1
ATOM 5110 N N . VAL B 1 97 ? -9.641 18.266 3.104 1 97.69 97 VAL B N 1
ATOM 5111 C CA . VAL B 1 97 ? -8.547 18.25 2.137 1 97.69 97 VAL B CA 1
ATOM 5112 C C . VAL B 1 97 ? -7.602 17.094 2.436 1 97.69 97 VAL B C 1
ATOM 5114 O O . VAL B 1 97 ? -7.293 16.812 3.598 1 97.69 97 VAL B O 1
ATOM 5117 N N . PHE B 1 98 ? -7.199 16.406 1.381 1 97.06 98 PHE B N 1
ATOM 5118 C CA . PHE B 1 98 ? -6.223 15.344 1.582 1 97.06 98 PHE B CA 1
ATOM 5119 C C . PHE B 1 98 ? -5.188 15.344 0.462 1 97.06 98 PHE B C 1
ATOM 5121 O O . PHE B 1 98 ? -5.449 15.852 -0.631 1 97.06 98 PHE B O 1
ATOM 5128 N N . TYR B 1 99 ? -4.055 14.906 0.751 1 95.12 99 TYR B N 1
ATOM 5129 C CA . TYR B 1 99 ? -2.939 14.68 -0.163 1 95.12 99 TYR B CA 1
ATOM 5130 C C . TYR B 1 99 ? -2.176 13.414 0.213 1 95.12 99 TYR B C 1
ATOM 5132 O O . TYR B 1 99 ? -1.501 13.375 1.246 1 95.12 99 TYR B O 1
ATOM 5140 N N . ASN B 1 100 ? -2.223 12.406 -0.632 1 94.31 100 ASN B N 1
ATOM 5141 C CA . ASN B 1 100 ? -1.542 11.125 -0.44 1 94.31 100 ASN B CA 1
ATOM 5142 C C . ASN B 1 100 ? -1.841 10.531 0.935 1 94.31 100 ASN B C 1
ATOM 5144 O O . ASN B 1 100 ? -0.937 10.047 1.614 1 94.31 100 ASN B O 1
ATOM 5148 N N . GLU B 1 101 ? -3.104 10.664 1.293 1 96.5 101 GLU B N 1
ATOM 5149 C CA . GLU B 1 101 ? -3.578 10.164 2.578 1 96.5 101 GLU B CA 1
ATOM 5150 C C . GLU B 1 101 ? -3.787 8.648 2.533 1 96.5 101 GLU B C 1
ATOM 5152 O O . GLU B 1 101 ? -4.16 8.102 1.494 1 96.5 101 GLU B O 1
ATOM 5157 N N . ALA B 1 102 ? -3.512 8.016 3.695 1 96.88 102 ALA B N 1
ATOM 5158 C CA . ALA B 1 102 ? -3.789 6.586 3.795 1 96.88 102 ALA B CA 1
ATOM 5159 C C . ALA B 1 102 ? -5.273 6.301 3.592 1 96.88 102 ALA B C 1
ATOM 5161 O O . ALA B 1 102 ? -6.129 7.047 4.078 1 96.88 102 ALA B O 1
ATOM 5162 N N . TRP B 1 103 ? -5.59 5.227 2.93 1 96.94 103 TRP B N 1
ATOM 5163 C CA . TRP B 1 103 ? -6.953 4.84 2.584 1 96.94 103 TRP B CA 1
ATOM 5164 C C . TRP B 1 103 ? -7.816 4.719 3.836 1 96.94 103 TRP B C 1
ATOM 5166 O O . TRP B 1 103 ? -8.867 5.355 3.932 1 96.94 103 TRP B O 1
ATOM 5176 N N . SER B 1 104 ? -7.402 3.969 4.785 1 97.56 104 SER B N 1
ATOM 5177 C CA . SER B 1 104 ? -8.227 3.6 5.934 1 97.56 104 SER B CA 1
ATOM 5178 C C . SER B 1 104 ? -8.617 4.828 6.75 1 97.56 104 SER B C 1
ATOM 5180 O O . SER B 1 104 ? -9.781 4.969 7.148 1 97.56 104 SER B O 1
ATOM 5182 N N . VAL B 1 105 ? -7.691 5.719 6.926 1 97.81 105 VAL B N 1
ATOM 5183 C CA . VAL B 1 105 ? -7.969 6.859 7.797 1 97.81 105 VAL B CA 1
ATOM 5184 C C . VAL B 1 105 ? -8.906 7.836 7.086 1 97.81 105 VAL B C 1
ATOM 5186 O O . VAL B 1 105 ? -9.789 8.422 7.711 1 97.81 105 VAL B O 1
ATOM 5189 N N . LEU B 1 106 ? -8.68 8.062 5.785 1 98.44 106 LEU B N 1
ATOM 5190 C CA . LEU B 1 106 ? -9.547 8.945 5.023 1 98.44 106 LEU B CA 1
ATOM 5191 C C . LEU B 1 106 ? -10.977 8.43 5.012 1 98.44 106 LEU B C 1
ATOM 5193 O O . LEU B 1 106 ? -11.914 9.164 5.332 1 98.44 106 LEU B O 1
ATOM 5197 N N . VAL B 1 107 ? -11.125 7.156 4.691 1 98.31 107 VAL B N 1
ATOM 5198 C CA . VAL B 1 107 ? -12.445 6.539 4.59 1 98.31 107 VAL B CA 1
ATOM 5199 C C . VAL B 1 107 ? -13.102 6.484 5.969 1 98.31 107 VAL B C 1
ATOM 5201 O O . VAL B 1 107 ? -14.297 6.734 6.105 1 98.31 107 VAL B O 1
ATOM 5204 N N . ARG B 1 108 ? -12.336 6.211 6.973 1 97.94 108 ARG B N 1
ATOM 5205 C CA . ARG B 1 108 ? -12.867 6.18 8.336 1 97.94 108 ARG B CA 1
ATOM 5206 C C . ARG B 1 108 ? -13.336 7.562 8.773 1 97.94 108 ARG B C 1
ATOM 5208 O O . ARG B 1 108 ? -14.328 7.691 9.484 1 97.94 108 ARG B O 1
ATOM 5215 N N . THR B 1 109 ? -12.57 8.609 8.383 1 98.62 109 THR B N 1
ATOM 5216 C CA . THR B 1 109 ? -13 9.969 8.672 1 98.62 109 THR B CA 1
ATOM 5217 C C . THR B 1 109 ? -14.391 10.227 8.094 1 98.62 109 THR B C 1
ATOM 5219 O O . THR B 1 109 ? -15.289 10.688 8.797 1 98.62 109 THR B O 1
ATOM 5222 N N . VAL B 1 110 ? -14.625 9.859 6.891 1 98.62 110 VAL B N 1
ATOM 5223 C CA . VAL B 1 110 ? -15.898 10.102 6.215 1 98.62 110 VAL B CA 1
ATOM 5224 C C . VAL B 1 110 ? -17 9.281 6.875 1 98.62 110 VAL B C 1
ATOM 5226 O O . VAL B 1 110 ? -18.078 9.805 7.168 1 98.62 110 VAL B O 1
ATOM 5229 N N . HIS B 1 111 ? -16.703 8.016 7.137 1 97.56 111 HIS B N 1
ATOM 5230 C CA . HIS B 1 111 ? -17.719 7.164 7.742 1 97.56 111 HIS B CA 1
ATOM 5231 C C . HIS B 1 111 ? -18.078 7.637 9.148 1 97.56 111 HIS B C 1
ATOM 5233 O O . HIS B 1 111 ? -19.234 7.555 9.562 1 97.56 111 HIS B O 1
ATOM 5239 N N . SER B 1 112 ? -17.094 8.094 9.875 1 97.81 112 SER B N 1
ATOM 5240 C CA . SER B 1 112 ? -17.406 8.602 11.211 1 97.81 112 SER B CA 1
ATOM 5241 C C . SER B 1 112 ? -18.391 9.766 11.133 1 97.81 112 SER B C 1
ATOM 5243 O O . SER B 1 112 ? -19.281 9.891 11.984 1 97.81 112 SER B O 1
ATOM 5245 N N . ILE B 1 113 ? -18.266 10.625 10.141 1 98.38 113 ILE B N 1
ATOM 5246 C CA . ILE B 1 113 ? -19.172 11.758 9.953 1 98.38 113 ILE B CA 1
ATOM 5247 C C . ILE B 1 113 ? -20.562 11.25 9.602 1 98.38 113 ILE B C 1
ATOM 5249 O O . ILE B 1 113 ? -21.562 11.641 10.219 1 98.38 113 ILE B O 1
ATOM 5253 N N . LEU B 1 114 ? -20.625 10.32 8.656 1 97.25 114 LEU B N 1
ATOM 5254 C CA . LEU B 1 114 ? -21.906 9.82 8.18 1 97.25 114 LEU B CA 1
ATOM 5255 C C . LEU B 1 114 ? -22.641 9.062 9.289 1 97.25 114 LEU B C 1
ATOM 5257 O O . LEU B 1 114 ? -23.859 9.18 9.43 1 97.25 114 LEU B O 1
ATOM 5261 N N . ASP B 1 115 ? -21.906 8.352 10.086 1 95.81 115 ASP B N 1
ATOM 5262 C CA . ASP B 1 115 ? -22.5 7.449 11.078 1 95.81 115 ASP B CA 1
ATOM 5263 C C . ASP B 1 115 ? -22.859 8.195 12.359 1 95.81 115 ASP B C 1
ATOM 5265 O O . ASP B 1 115 ? -23.812 7.832 13.047 1 95.81 115 ASP B O 1
ATOM 5269 N N . ARG B 1 116 ? -22.109 9.305 12.625 1 96.69 116 ARG B N 1
ATOM 5270 C CA . ARG B 1 116 ? -22.25 9.859 13.969 1 96.69 116 ARG B CA 1
ATOM 5271 C C . ARG B 1 116 ? -22.703 11.312 13.914 1 96.69 116 ARG B C 1
ATOM 5273 O O . ARG B 1 116 ? -22.484 12.078 14.852 1 96.69 116 ARG B O 1
ATOM 5280 N N . SER B 1 117 ? -23.25 11.719 12.844 1 96.94 117 SER B N 1
ATOM 5281 C CA . SER B 1 117 ? -23.906 13.016 12.688 1 96.94 117 SER B CA 1
ATOM 5282 C C . SER B 1 117 ? -25.344 12.859 12.234 1 96.94 117 SER B C 1
ATOM 5284 O O . SER B 1 117 ? -25.672 11.953 11.469 1 96.94 117 SER B O 1
ATOM 5286 N N . PRO B 1 118 ? -26.25 13.766 12.734 1 95.5 118 PRO B N 1
ATOM 5287 C CA . PRO B 1 118 ? -27.594 13.75 12.141 1 95.5 118 PRO B CA 1
ATOM 5288 C C . PRO B 1 118 ? -27.578 14.016 10.633 1 95.5 118 PRO B C 1
ATOM 5290 O O . PRO B 1 118 ? -26.984 15 10.18 1 95.5 118 PRO B O 1
ATOM 5293 N N . ALA B 1 119 ? -28.234 13.219 9.914 1 95.06 119 ALA B N 1
ATOM 5294 C CA . ALA B 1 119 ? -28.188 13.266 8.461 1 95.06 119 ALA B CA 1
ATOM 5295 C C . ALA B 1 119 ? -28.656 14.617 7.934 1 95.06 119 ALA B C 1
ATOM 5297 O O . ALA B 1 119 ? -28.125 15.125 6.938 1 95.06 119 ALA B O 1
ATOM 5298 N N . ASN B 1 120 ? -29.594 15.18 8.602 1 95.25 120 ASN B N 1
ATOM 5299 C CA . ASN B 1 120 ? -30.172 16.422 8.125 1 95.25 120 ASN B CA 1
ATOM 5300 C C . ASN B 1 120 ? -29.203 17.594 8.305 1 95.25 120 ASN B C 1
ATOM 5302 O O . ASN B 1 120 ? -29.406 18.672 7.723 1 95.25 120 ASN B O 1
ATOM 5306 N N . LEU B 1 121 ? -28.156 17.406 9.109 1 97.81 121 LEU B N 1
ATOM 5307 C CA . LEU B 1 121 ? -27.219 18.5 9.359 1 97.81 121 LEU B CA 1
ATOM 5308 C C . LEU B 1 121 ? -26.031 18.422 8.391 1 97.81 121 LEU B C 1
ATOM 5310 O O . LEU B 1 121 ? -25.234 19.359 8.32 1 97.81 121 LEU B O 1
ATOM 5314 N N . ILE B 1 122 ? -25.953 17.359 7.645 1 98.12 122 ILE B N 1
ATOM 5315 C CA . ILE B 1 122 ? -24.938 17.219 6.617 1 98.12 122 ILE B CA 1
ATOM 5316 C C . ILE B 1 122 ? -25.531 17.531 5.246 1 98.12 122 ILE B C 1
ATOM 5318 O O . ILE B 1 122 ? -26.312 16.75 4.707 1 98.12 122 ILE B O 1
ATOM 5322 N N . HIS B 1 123 ? -25.172 18.656 4.762 1 98.5 123 HIS B N 1
ATOM 5323 C CA . HIS B 1 123 ? -25.562 18.938 3.387 1 98.5 123 HIS B CA 1
ATOM 5324 C C . HIS B 1 123 ? -24.734 18.125 2.395 1 98.5 123 HIS B C 1
ATOM 5326 O O . HIS B 1 123 ? -25.297 17.453 1.518 1 98.5 123 HIS B O 1
ATOM 5332 N N . GLU B 1 124 ? -23.438 18.172 2.566 1 98.5 124 GLU B N 1
ATOM 5333 C CA . GLU B 1 124 ? -22.5 17.406 1.758 1 98.5 124 GLU B CA 1
ATOM 5334 C C . GLU B 1 124 ? -21.141 17.312 2.439 1 98.5 124 GLU B C 1
ATOM 5336 O O . GLU B 1 124 ? -20.828 18.109 3.328 1 98.5 124 GLU B O 1
ATOM 5341 N N . ILE B 1 125 ? -20.453 16.281 2.111 1 98.69 125 ILE B N 1
ATOM 5342 C CA . ILE B 1 125 ? -19.031 16.125 2.432 1 98.69 125 ILE B CA 1
ATOM 5343 C C . ILE B 1 125 ? -18.188 16.281 1.164 1 98.69 125 ILE B C 1
ATOM 5345 O O . ILE B 1 125 ? -18.328 15.5 0.224 1 98.69 125 ILE B O 1
ATOM 5349 N N . VAL B 1 126 ? -17.375 17.312 1.112 1 98.62 126 VAL B N 1
ATOM 5350 C CA . VAL B 1 126 ? -16.531 17.594 -0.04 1 98.62 126 VAL B CA 1
ATOM 5351 C C . VAL B 1 126 ? -15.102 17.141 0.254 1 98.62 126 VAL B C 1
ATOM 5353 O O . VAL B 1 126 ? -14.391 17.766 1.039 1 98.62 126 VAL B O 1
ATOM 5356 N N . LEU B 1 127 ? -14.711 16.047 -0.398 1 98.56 127 LEU B N 1
ATOM 5357 C CA . LEU B 1 127 ? -13.328 15.57 -0.331 1 98.56 127 LEU B CA 1
ATOM 5358 C C . LEU B 1 127 ? -12.477 16.234 -1.405 1 98.56 127 LEU B C 1
ATOM 5360 O O . LEU B 1 127 ? -12.664 15.984 -2.598 1 98.56 127 LEU B O 1
ATOM 5364 N N . VAL B 1 128 ? -11.547 17.062 -0.976 1 98.5 128 VAL B N 1
ATOM 5365 C CA . VAL B 1 128 ? -10.695 17.781 -1.916 1 98.5 128 VAL B CA 1
ATOM 5366 C C . VAL B 1 128 ? -9.352 17.078 -2.041 1 98.5 128 VAL B C 1
ATOM 5368 O O . VAL B 1 128 ? -8.539 17.094 -1.111 1 98.5 128 VAL B O 1
ATOM 5371 N N . ASP B 1 129 ? -9.148 16.5 -3.166 1 97.94 129 ASP B N 1
ATOM 5372 C CA . ASP B 1 129 ? -7.863 15.875 -3.465 1 97.94 129 ASP B CA 1
ATOM 5373 C C . ASP B 1 129 ? -6.859 16.906 -3.986 1 97.94 129 ASP B C 1
ATOM 5375 O O . ASP B 1 129 ? -6.988 17.391 -5.113 1 97.94 129 ASP B O 1
ATOM 5379 N N . ASP B 1 130 ? -5.875 17.203 -3.178 1 95.75 130 ASP B N 1
ATOM 5380 C CA . ASP B 1 130 ? -4.859 18.188 -3.557 1 95.75 130 ASP B CA 1
ATOM 5381 C C . ASP B 1 130 ? -3.766 17.547 -4.406 1 95.75 130 ASP B C 1
ATOM 5383 O O . ASP B 1 130 ? -2.584 17.625 -4.07 1 95.75 130 ASP B O 1
ATOM 5387 N N . TYR B 1 131 ? -4.234 16.781 -5.402 1 95.06 131 TYR B N 1
ATOM 5388 C CA . TYR B 1 131 ? -3.383 16.25 -6.461 1 95.06 131 TYR B CA 1
ATOM 5389 C C . TYR B 1 131 ? -2.557 15.078 -5.957 1 95.06 131 TYR B C 1
ATOM 5391 O O . TYR B 1 131 ? -1.336 15.047 -6.125 1 95.06 131 TYR B O 1
ATOM 5399 N N . SER B 1 132 ? -3.221 14.109 -5.305 1 94.81 132 SER B N 1
ATOM 5400 C CA . SER B 1 132 ? -2.559 12.891 -4.84 1 94.81 132 SER B CA 1
ATOM 5401 C C . SER B 1 132 ? -2.109 12.023 -6.008 1 94.81 132 SER B C 1
ATOM 5403 O O . SER B 1 132 ? -2.746 12.016 -7.062 1 94.81 132 SER B O 1
ATOM 5405 N N . TYR B 1 133 ? -0.982 11.266 -5.793 1 92.38 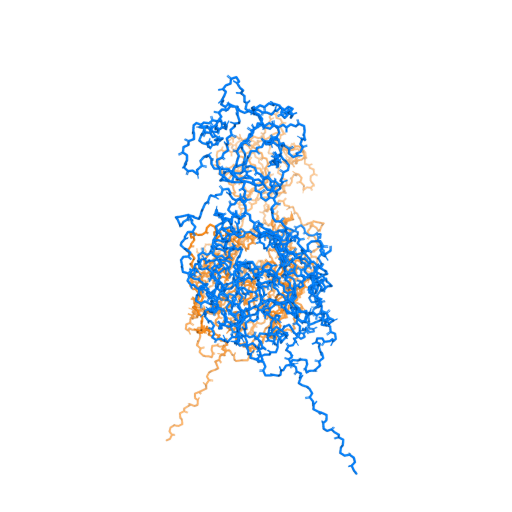133 TYR B N 1
ATOM 5406 C CA . TYR B 1 133 ? -0.544 10.328 -6.824 1 92.38 133 TYR B CA 1
ATOM 5407 C C . TYR B 1 133 ? -0.693 8.891 -6.359 1 92.38 133 TYR B C 1
ATOM 5409 O O . TYR B 1 133 ? -0.48 7.953 -7.133 1 92.38 133 TYR B O 1
ATOM 5417 N N . LEU B 1 134 ? -1.024 8.594 -5.113 1 94.06 134 LEU B N 1
ATOM 5418 C CA . LEU B 1 134 ? -1.287 7.238 -4.656 1 94.06 134 LEU B CA 1
ATOM 5419 C C . LEU B 1 134 ? -2.512 6.656 -5.352 1 94.06 134 LEU B C 1
ATOM 5421 O O . LEU B 1 134 ? -3.572 7.285 -5.383 1 94.06 134 LEU B O 1
ATOM 5425 N N . PRO B 1 135 ? -2.426 5.48 -5.828 1 93.5 135 PRO B N 1
ATOM 5426 C CA . PRO B 1 135 ? -3.461 4.969 -6.73 1 93.5 135 PRO B CA 1
ATOM 5427 C C . PRO B 1 135 ? -4.773 4.664 -6.008 1 93.5 135 PRO B C 1
ATOM 5429 O O . PRO B 1 135 ? -5.848 4.785 -6.602 1 93.5 135 PRO B O 1
ATOM 5432 N N . HIS B 1 136 ? -4.77 4.27 -4.754 1 94.69 136 HIS B N 1
ATOM 5433 C CA . HIS B 1 136 ? -5.992 3.93 -4.035 1 94.69 136 HIS B CA 1
ATOM 5434 C C . HIS B 1 136 ? -6.875 5.156 -3.838 1 94.69 136 HIS B C 1
ATOM 5436 O O . HIS B 1 136 ? -8.047 5.031 -3.482 1 94.69 136 HIS B O 1
ATOM 5442 N N . LEU B 1 137 ? -6.344 6.344 -4.078 1 97 137 LEU B N 1
ATOM 5443 C CA . LEU B 1 137 ? -7.086 7.59 -3.906 1 97 137 LEU B CA 1
ATOM 5444 C C . LEU B 1 137 ? -7.711 8.039 -5.223 1 97 137 LEU B C 1
ATOM 5446 O O . LEU B 1 137 ? -8.305 9.117 -5.301 1 97 137 LEU B O 1
ATOM 5450 N N . LYS B 1 138 ? -7.574 7.266 -6.211 1 94.62 138 LYS B N 1
ATOM 5451 C CA . LYS B 1 138 ? -8.109 7.578 -7.535 1 94.62 138 LYS B CA 1
ATOM 5452 C C . LYS B 1 138 ? -9.398 6.809 -7.805 1 94.62 138 LYS B C 1
ATOM 5454 O O . LYS B 1 138 ? -10.367 6.934 -7.055 1 94.62 138 LYS B O 1
ATOM 5459 N N . THR B 1 139 ? -9.391 5.836 -8.656 1 93.44 139 THR B N 1
ATOM 5460 C CA . THR B 1 139 ? -10.594 5.117 -9.07 1 93.44 139 THR B CA 1
ATOM 5461 C C . THR B 1 139 ? -11.203 4.359 -7.898 1 93.44 139 THR B C 1
ATOM 5463 O O . THR B 1 139 ? -12.43 4.336 -7.734 1 93.44 139 THR B O 1
ATOM 5466 N N . GLN B 1 140 ? -10.375 3.773 -7.133 1 93.69 140 GLN B N 1
ATOM 5467 C CA . GLN B 1 140 ? -10.875 3.008 -5.992 1 93.69 140 GLN B CA 1
ATOM 5468 C C . GLN B 1 140 ? -11.719 3.883 -5.066 1 93.69 140 GLN B C 1
ATOM 5470 O O . GLN B 1 140 ? -12.781 3.463 -4.605 1 93.69 140 GLN B O 1
ATOM 5475 N N . LEU B 1 141 ? -11.219 5.082 -4.828 1 95.81 141 LEU B N 1
ATOM 5476 C CA . LEU B 1 141 ? -11.922 6.008 -3.949 1 95.81 141 LEU B CA 1
ATOM 5477 C C . LEU B 1 141 ? -13.242 6.449 -4.57 1 95.81 141 LEU B C 1
ATOM 5479 O O . LEU B 1 141 ? -14.273 6.488 -3.891 1 95.81 141 LEU B O 1
ATOM 5483 N N . GLN B 1 142 ? -13.203 6.738 -5.793 1 94.25 142 GLN B N 1
ATOM 5484 C CA . GLN B 1 142 ? -14.406 7.148 -6.516 1 94.25 142 GLN B CA 1
ATOM 5485 C C . GLN B 1 142 ? -15.469 6.047 -6.484 1 94.25 142 GLN B C 1
ATOM 5487 O O . GLN B 1 142 ? -16.625 6.312 -6.18 1 94.25 142 GLN B O 1
ATOM 5492 N N . GLU B 1 143 ? -15.055 4.875 -6.73 1 91.44 143 GLU B N 1
ATOM 5493 C CA . GLU B 1 143 ? -15.984 3.748 -6.77 1 91.44 143 GLU B CA 1
ATOM 5494 C C . GLU B 1 143 ? -16.547 3.447 -5.383 1 91.44 143 GLU B C 1
ATOM 5496 O O . GLU B 1 143 ? -17.719 3.09 -5.246 1 91.44 143 GLU B O 1
ATOM 5501 N N . TYR B 1 144 ? -15.758 3.578 -4.445 1 93.94 144 TYR B N 1
ATOM 5502 C CA . TYR B 1 144 ? -16.188 3.303 -3.078 1 93.94 144 TYR B CA 1
ATOM 5503 C C . TYR B 1 144 ? -17.312 4.25 -2.658 1 93.94 144 TYR B C 1
ATOM 5505 O O . TYR B 1 144 ? -18.328 3.816 -2.127 1 93.94 144 TYR B O 1
ATOM 5513 N N . PHE B 1 145 ? -17.141 5.539 -2.947 1 94.56 145 PHE B N 1
ATOM 5514 C CA . PHE B 1 145 ? -18.062 6.535 -2.43 1 94.56 145 PHE B CA 1
ATOM 5515 C C . PHE B 1 145 ? -19.156 6.832 -3.451 1 94.56 145 PHE B C 1
ATOM 5517 O O . PHE B 1 145 ? -20.031 7.676 -3.211 1 94.56 145 PHE B O 1
ATOM 5524 N N . ALA B 1 146 ? -19.172 6.176 -4.535 1 90.38 146 ALA B N 1
ATOM 5525 C CA . ALA B 1 146 ? -20.188 6.379 -5.555 1 90.38 146 ALA B CA 1
ATOM 5526 C C . ALA B 1 146 ? -21.578 6.121 -4.988 1 90.38 146 ALA B C 1
ATOM 5528 O O . ALA B 1 146 ? -22.562 6.75 -5.41 1 90.38 146 ALA B O 1
ATOM 5529 N N . ARG B 1 147 ? -21.703 5.344 -3.979 1 88.69 147 ARG B N 1
ATOM 5530 C CA . ARG B 1 147 ? -23 4.969 -3.445 1 88.69 147 ARG B CA 1
ATOM 5531 C C . ARG B 1 147 ? -23.406 5.879 -2.291 1 88.69 147 ARG B C 1
ATOM 5533 O O . ARG B 1 147 ? -24.5 5.738 -1.734 1 88.69 147 ARG B O 1
ATOM 5540 N N . TYR B 1 148 ? -22.562 6.773 -1.954 1 93.94 148 TYR B N 1
ATOM 5541 C CA . TYR B 1 148 ? -22.844 7.73 -0.887 1 93.94 148 TYR B CA 1
ATOM 5542 C C . TYR B 1 148 ? -23.188 9.102 -1.457 1 93.94 148 TYR B C 1
ATOM 5544 O O . TYR B 1 148 ? -22.297 9.898 -1.761 1 93.94 148 TYR B O 1
ATOM 5552 N N . GLU B 1 149 ? -24.391 9.398 -1.491 1 94 149 GLU B N 1
ATOM 5553 C CA . GLU B 1 149 ? -24.922 10.547 -2.215 1 94 149 GLU B CA 1
ATOM 5554 C C . GLU B 1 149 ? -24.391 11.859 -1.633 1 94 149 GLU B C 1
ATOM 5556 O O . GLU B 1 149 ? -24.266 12.852 -2.348 1 94 149 GLU B O 1
ATOM 5561 N N . LYS B 1 150 ? -24.031 11.906 -0.395 1 96.81 150 LYS B N 1
ATOM 5562 C CA . LYS B 1 150 ? -23.641 13.148 0.261 1 96.81 150 LYS B CA 1
ATOM 5563 C C . LYS B 1 150 ? -22.141 13.391 0.113 1 96.81 150 LYS B C 1
ATOM 5565 O O . LYS B 1 150 ? -21.625 14.438 0.529 1 96.81 150 LYS B O 1
ATOM 5570 N N . VAL B 1 151 ? -21.438 12.43 -0.466 1 97.69 151 VAL B N 1
ATOM 5571 C CA . VAL B 1 151 ? -19.984 12.555 -0.589 1 97.69 151 VAL B CA 1
ATOM 5572 C C . VAL B 1 151 ? -19.625 12.961 -2.016 1 97.69 151 VAL B C 1
ATOM 5574 O O . VAL B 1 151 ? -20.047 12.32 -2.979 1 97.69 151 VAL B O 1
ATOM 5577 N N . ARG B 1 152 ? -18.938 14.016 -2.115 1 96.94 152 ARG B N 1
ATOM 5578 C CA . ARG B 1 152 ? -18.453 14.516 -3.398 1 96.94 152 ARG B CA 1
ATOM 5579 C C . ARG B 1 152 ? -16.938 14.672 -3.393 1 96.94 152 ARG B C 1
ATOM 5581 O O . ARG B 1 152 ? -16.375 15.242 -2.461 1 96.94 152 ARG B O 1
ATOM 5588 N N . ILE B 1 153 ? -16.297 14.164 -4.445 1 97 153 ILE B N 1
ATOM 5589 C CA . ILE B 1 153 ? -14.844 14.273 -4.57 1 97 153 ILE B CA 1
ATOM 5590 C C . ILE B 1 153 ? -14.492 15.375 -5.574 1 97 153 ILE B C 1
ATOM 5592 O O . ILE B 1 153 ? -14.984 15.367 -6.707 1 97 153 ILE B O 1
ATOM 5596 N N . LEU B 1 154 ? -13.719 16.344 -5.09 1 96.75 154 LEU B N 1
ATOM 5597 C CA . LEU B 1 154 ? -13.195 17.422 -5.906 1 96.75 154 LEU B CA 1
ATOM 5598 C C . LEU B 1 154 ? -11.695 17.281 -6.105 1 96.75 154 LEU B C 1
ATOM 5600 O O . LEU B 1 154 ? -10.938 17.203 -5.137 1 96.75 154 LEU B O 1
ATOM 5604 N N . ARG B 1 155 ? -11.25 17.266 -7.324 1 95.88 155 ARG B N 1
ATOM 5605 C CA . ARG B 1 155 ? -9.836 17.047 -7.594 1 95.88 155 ARG B CA 1
ATOM 5606 C C . ARG B 1 155 ? -9.172 18.344 -8.086 1 95.88 155 ARG B C 1
ATOM 5608 O O . ARG B 1 155 ? -9.617 18.938 -9.07 1 95.88 155 ARG B O 1
ATOM 5615 N N . ALA B 1 156 ? -8.125 18.75 -7.371 1 96.06 156 ALA B N 1
ATOM 5616 C CA . ALA B 1 156 ? -7.348 19.891 -7.816 1 96.06 156 ALA B CA 1
ATOM 5617 C C . ALA B 1 156 ? -6.52 19.547 -9.055 1 96.06 156 ALA B C 1
ATOM 5619 O O . ALA B 1 156 ? -5.992 18.438 -9.164 1 96.06 156 ALA B O 1
ATOM 5620 N N . PRO B 1 157 ? -6.367 20.438 -9.945 1 93.62 157 PRO B N 1
ATOM 5621 C CA . PRO B 1 157 ? -5.617 20.172 -11.172 1 93.62 157 PRO B CA 1
ATOM 5622 C C . PRO B 1 157 ? -4.109 20.094 -10.945 1 93.62 157 PRO B C 1
ATOM 5624 O O . PRO B 1 157 ? -3.377 19.578 -11.789 1 93.62 157 PRO B O 1
ATOM 5627 N N . LYS B 1 158 ? -3.625 20.672 -9.852 1 93.31 158 LYS B N 1
ATOM 5628 C CA . LYS B 1 158 ? -2.238 20.625 -9.391 1 93.31 158 LYS B CA 1
ATOM 5629 C C . LYS B 1 158 ? -2.164 20.703 -7.867 1 93.31 158 LYS B C 1
ATOM 5631 O O . LYS B 1 158 ? -3.188 20.828 -7.195 1 93.31 158 LYS B O 1
ATOM 5636 N N . ARG B 1 159 ? -0.972 20.578 -7.398 1 90.81 159 ARG B N 1
ATOM 5637 C CA . ARG B 1 159 ? -0.789 20.719 -5.957 1 90.81 159 ARG B CA 1
ATOM 5638 C C . ARG B 1 159 ? -0.977 22.172 -5.531 1 90.81 159 ARG B C 1
ATOM 5640 O O . ARG B 1 159 ? -0.133 23.031 -5.816 1 90.81 159 ARG B O 1
ATOM 5647 N N . LEU B 1 160 ? -1.989 22.438 -4.789 1 90.88 160 LEU B N 1
ATOM 5648 C CA . LEU B 1 160 ? -2.326 23.812 -4.398 1 90.88 160 LEU B CA 1
ATOM 5649 C C . LEU B 1 160 ? -1.724 24.156 -3.041 1 90.88 160 LEU B C 1
ATOM 5651 O O . LEU B 1 160 ? -1.427 25.312 -2.764 1 90.88 160 LEU B O 1
ATOM 5655 N N . GLY B 1 161 ? -1.633 23.172 -2.256 1 89.88 161 GLY B N 1
ATOM 5656 C CA . GLY B 1 161 ? -1.333 23.391 -0.852 1 89.88 161 GLY B CA 1
ATOM 5657 C C . GLY B 1 161 ? -2.574 23.484 0.017 1 89.88 161 GLY B C 1
ATOM 5658 O O . GLY B 1 161 ? -3.656 23.812 -0.469 1 89.88 161 GLY B O 1
ATOM 5659 N N . LEU B 1 162 ? -2.342 23.266 1.283 1 90.56 162 LEU B N 1
ATOM 5660 C CA . LEU B 1 162 ? -3.459 23.094 2.209 1 90.56 162 LEU B CA 1
ATOM 5661 C C . LEU B 1 162 ? -4.367 24.328 2.182 1 90.56 162 LEU B C 1
ATOM 5663 O O . L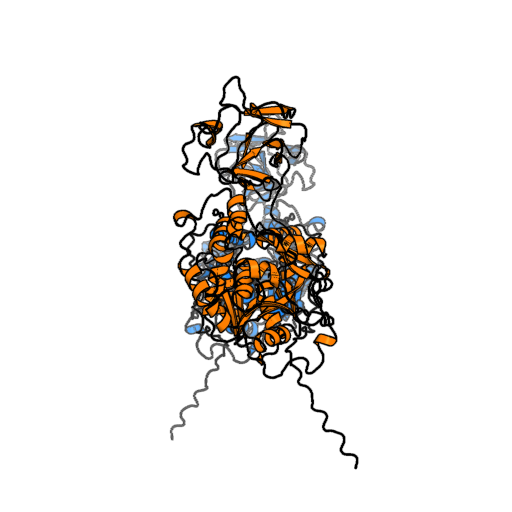EU B 1 162 ? -5.59 24.188 2.059 1 90.56 162 LEU B O 1
ATOM 5667 N N . ILE B 1 163 ? -3.805 25.469 2.234 1 91.69 163 ILE B N 1
ATOM 5668 C CA . ILE B 1 163 ? -4.559 26.719 2.371 1 91.69 163 ILE B CA 1
ATOM 5669 C C . ILE B 1 163 ? -5.426 26.922 1.131 1 91.69 163 ILE B C 1
ATOM 5671 O O . ILE B 1 163 ? -6.641 27.125 1.238 1 91.69 163 ILE B O 1
ATOM 5675 N N . ARG B 1 164 ? -4.832 26.828 -0.007 1 92.81 164 ARG B N 1
ATOM 5676 C CA . ARG B 1 164 ? -5.551 27.047 -1.258 1 92.81 164 ARG B CA 1
ATOM 5677 C C . ARG B 1 164 ? -6.523 25.906 -1.545 1 92.81 164 ARG B C 1
ATOM 5679 O O . ARG B 1 164 ? -7.582 26.125 -2.133 1 92.81 164 ARG B O 1
ATOM 5686 N N . ALA B 1 165 ? -6.152 24.75 -1.106 1 95.44 165 ALA B N 1
ATOM 5687 C CA . ALA B 1 165 ? -7.051 23.609 -1.284 1 95.44 165 ALA B CA 1
ATOM 5688 C C . ALA B 1 165 ? -8.312 23.766 -0.435 1 95.44 165 ALA B C 1
ATOM 5690 O O . ALA B 1 165 ? -9.406 23.422 -0.875 1 95.44 165 ALA B O 1
ATOM 5691 N N . ARG B 1 166 ? -8.117 24.25 0.76 1 95.94 166 ARG B N 1
ATOM 5692 C CA . ARG B 1 166 ? -9.273 24.531 1.608 1 95.94 166 ARG B CA 1
ATOM 5693 C C . ARG B 1 166 ? -10.188 25.562 0.971 1 95.94 166 ARG B C 1
ATOM 5695 O O . ARG B 1 166 ? -11.406 25.422 0.98 1 95.94 166 ARG B O 1
ATOM 5702 N N . MET B 1 167 ? -9.562 26.562 0.409 1 94.81 167 MET B N 1
ATOM 5703 C CA . MET B 1 167 ? -10.336 27.609 -0.262 1 94.81 167 MET B CA 1
ATOM 5704 C C . MET B 1 167 ? -11.07 27.047 -1.477 1 94.81 167 MET B C 1
ATOM 5706 O O . MET B 1 167 ? -12.242 27.344 -1.69 1 94.81 167 MET B O 1
ATOM 5710 N N . PHE B 1 168 ? -10.359 26.234 -2.195 1 95.81 168 PHE B N 1
ATOM 5711 C CA . PHE B 1 168 ? -10.93 25.578 -3.369 1 95.81 168 PHE B CA 1
ATOM 5712 C C . PHE B 1 168 ? -12.156 24.766 -2.992 1 95.81 168 PHE B C 1
ATOM 5714 O O . PHE B 1 168 ? -13.203 24.875 -3.645 1 95.81 168 PHE B O 1
ATOM 5721 N N . GLY B 1 169 ? -12.047 24.047 -1.933 1 97.44 169 GLY B N 1
ATOM 5722 C CA . GLY B 1 169 ? -13.172 23.266 -1.448 1 97.44 169 GLY B CA 1
ATOM 5723 C C . GLY B 1 169 ? -14.32 24.109 -0.951 1 97.44 169 GLY B C 1
ATOM 5724 O O . GLY B 1 169 ? -15.477 23.906 -1.339 1 97.44 169 GLY B O 1
ATOM 5725 N N . ALA B 1 170 ? -14.008 25.078 -0.122 1 97.38 170 ALA B N 1
ATOM 5726 C CA . ALA B 1 170 ? -15.016 25.938 0.498 1 97.38 170 ALA B CA 1
ATOM 5727 C C . ALA B 1 170 ? -15.797 26.719 -0.556 1 97.38 170 ALA B C 1
ATOM 5729 O O . ALA B 1 170 ? -17.016 26.828 -0.486 1 97.38 170 ALA B O 1
ATOM 5730 N N . GLN B 1 171 ? -15.086 27.172 -1.514 1 95.5 171 GLN B N 1
ATOM 5731 C CA . GLN B 1 171 ? -15.703 28.016 -2.533 1 95.5 171 GLN B CA 1
ATOM 5732 C C . GLN B 1 171 ? -16.562 27.188 -3.484 1 95.5 171 GLN B C 1
ATOM 5734 O O . GLN B 1 171 ? -17.375 27.75 -4.238 1 95.5 171 GLN B O 1
ATOM 5739 N N . ASN B 1 172 ? -16.375 25.922 -3.445 1 96.88 172 ASN B N 1
ATOM 5740 C CA . ASN B 1 172 ? -17.188 25.031 -4.266 1 96.88 172 ASN B CA 1
ATOM 5741 C C . ASN B 1 172 ? -18.422 24.531 -3.502 1 96.88 172 ASN B C 1
ATOM 5743 O O . ASN B 1 172 ? -19.109 23.625 -3.957 1 96.88 172 ASN B O 1
ATOM 5747 N N . THR B 1 173 ? -18.656 25.078 -2.354 1 97.69 173 THR B N 1
ATOM 5748 C CA . THR B 1 173 ? -19.859 24.781 -1.596 1 97.69 173 THR B CA 1
ATOM 5749 C C . THR B 1 173 ? -20.812 25.969 -1.618 1 97.69 173 THR B C 1
ATOM 5751 O O . THR B 1 173 ? -20.453 27.062 -2.068 1 97.69 173 THR B O 1
ATOM 5754 N N . THR B 1 174 ? -22.094 25.75 -1.081 1 96.31 174 THR B N 1
ATOM 5755 C CA . THR B 1 174 ? -23.078 26.828 -1.196 1 96.31 174 THR B CA 1
ATOM 5756 C C . THR B 1 174 ? -23.781 27.047 0.136 1 96.31 174 THR B C 1
ATOM 5758 O O . THR B 1 174 ? -24.562 28 0.275 1 96.31 174 THR B O 1
ATOM 5761 N N . THR B 1 175 ? -23.484 26.234 1.156 1 98.12 175 THR B N 1
ATOM 5762 C CA . THR B 1 175 ? -24.172 26.359 2.434 1 98.12 175 THR B CA 1
ATOM 5763 C C . THR B 1 175 ? -23.719 27.594 3.189 1 98.12 175 THR B C 1
ATOM 5765 O O . THR B 1 175 ? -22.625 28.109 2.945 1 98.12 175 THR B O 1
ATOM 5768 N N . ASP B 1 176 ? -24.562 28.031 4.137 1 98.06 176 ASP B N 1
ATOM 5769 C CA . ASP B 1 176 ? -24.219 29.156 4.988 1 98.06 176 ASP B CA 1
ATOM 5770 C C . ASP B 1 176 ? -23.109 28.781 5.98 1 98.06 176 ASP B C 1
ATOM 5772 O O . ASP B 1 176 ? -22.297 29.625 6.363 1 98.06 176 ASP B O 1
ATOM 5776 N N . LEU B 1 177 ? -23.156 27.562 6.402 1 98.62 177 LEU B N 1
ATOM 5777 C CA . LEU B 1 177 ? -22.141 27.078 7.332 1 98.62 177 LEU B CA 1
ATOM 5778 C C . LEU B 1 177 ? -21.141 26.156 6.625 1 98.62 177 LEU B C 1
ATOM 5780 O O . LEU B 1 177 ? -21.547 25.344 5.793 1 98.62 177 LEU B O 1
ATOM 5784 N N . ILE B 1 178 ? -19.906 26.375 6.906 1 98.81 178 ILE B N 1
ATOM 5785 C CA . ILE B 1 178 ? -18.828 25.547 6.391 1 98.81 178 ILE B CA 1
ATOM 5786 C C . ILE B 1 178 ? -18.047 24.938 7.551 1 98.81 178 ILE B C 1
ATOM 5788 O O . ILE B 1 178 ? -17.641 25.656 8.469 1 98.81 178 ILE B O 1
ATOM 5792 N N . THR B 1 179 ? -17.922 23.656 7.555 1 98.88 179 THR B N 1
ATOM 5793 C CA . THR B 1 179 ? -17.125 22.953 8.555 1 98.88 179 THR B CA 1
ATOM 5794 C C . THR B 1 179 ? -15.867 22.359 7.926 1 98.88 179 THR B C 1
ATOM 5796 O O . THR B 1 179 ? -15.945 21.641 6.922 1 98.88 179 THR B O 1
ATOM 5799 N N . PHE B 1 180 ? -14.742 22.688 8.484 1 98.69 180 PHE B N 1
ATOM 5800 C CA . PHE B 1 180 ? -13.461 22.156 8.031 1 98.69 180 PHE B CA 1
ATOM 5801 C C . PHE B 1 180 ? -13 21.031 8.945 1 98.69 180 PHE B C 1
ATOM 5803 O O . PHE B 1 180 ? -13.062 21.141 10.172 1 98.69 180 PHE B O 1
ATOM 5810 N N . LEU B 1 181 ? -12.625 19.938 8.367 1 98.62 181 LEU B N 1
ATOM 5811 C CA . LEU B 1 181 ? -11.992 18.828 9.078 1 98.62 181 LEU B CA 1
ATOM 5812 C C . LEU B 1 181 ? -10.727 18.375 8.367 1 98.62 181 LEU B C 1
ATOM 5814 O O . LEU B 1 181 ? -10.594 18.562 7.152 1 98.62 181 LEU B O 1
ATOM 5818 N N . ASP B 1 182 ? -9.828 17.797 9.133 1 97.25 182 ASP B N 1
ATOM 5819 C CA . ASP B 1 182 ? -8.68 17.109 8.547 1 97.25 182 ASP B CA 1
ATOM 5820 C C . ASP B 1 182 ? -9.086 15.742 8.008 1 97.25 182 ASP B C 1
ATOM 5822 O O . ASP B 1 182 ? -10.18 15.25 8.305 1 97.25 182 ASP B O 1
ATOM 5826 N N . ALA B 1 183 ? -8.203 15.133 7.285 1 97.75 183 ALA B N 1
ATOM 5827 C CA . ALA B 1 183 ? -8.516 13.883 6.594 1 97.75 183 ALA B CA 1
ATOM 5828 C C . ALA B 1 183 ? -8.203 12.68 7.477 1 97.75 183 ALA B C 1
ATOM 5830 O O . ALA B 1 183 ? -8.297 11.531 7.027 1 97.75 183 ALA B O 1
ATOM 5831 N N . HIS B 1 184 ? -7.789 12.867 8.695 1 97.88 184 HIS B N 1
ATOM 5832 C CA . HIS B 1 184 ? -7.41 11.797 9.609 1 97.88 184 HIS B CA 1
ATOM 5833 C C . HIS B 1 184 ? -7.961 12.047 11.016 1 97.88 184 HIS B C 1
ATOM 5835 O O . HIS B 1 184 ? -7.195 12.156 11.977 1 97.88 184 HIS B O 1
ATOM 5841 N N . VAL B 1 185 ? -9.242 12.141 11.055 1 98.38 185 VAL B N 1
ATOM 5842 C CA . VAL B 1 185 ? -9.945 12.375 12.312 1 98.38 185 VAL B CA 1
ATOM 5843 C C . VAL B 1 185 ? -11.062 11.336 12.477 1 98.38 185 VAL B C 1
ATOM 5845 O O . VAL B 1 185 ? -11.406 10.633 11.523 1 98.38 185 VAL B O 1
ATOM 5848 N N . GLU B 1 186 ? -11.594 11.25 13.641 1 97.94 186 GLU B N 1
ATOM 5849 C CA . GLU B 1 186 ? -12.805 10.516 13.992 1 97.94 186 GLU B CA 1
ATOM 5850 C C . GLU B 1 186 ? -13.742 11.367 14.844 1 97.94 186 GLU B C 1
ATOM 5852 O O . GLU B 1 186 ? -13.391 11.758 15.953 1 97.94 186 GLU B O 1
ATOM 5857 N N . VAL B 1 187 ? -14.906 11.594 14.32 1 98 187 VAL B N 1
ATOM 5858 C CA . VAL B 1 187 ? -15.859 12.414 15.062 1 98 187 VAL B CA 1
ATOM 5859 C C . VAL B 1 187 ? -16.688 11.523 15.992 1 98 187 VAL B C 1
ATOM 5861 O O . VAL B 1 187 ? -16.719 10.305 15.836 1 98 187 VAL B O 1
ATOM 5864 N N . THR B 1 188 ? -17.266 12.109 16.969 1 96.31 188 THR B N 1
ATOM 5865 C CA . THR B 1 188 ? -18.094 11.391 17.922 1 96.31 188 THR B CA 1
ATOM 5866 C C . THR B 1 188 ? -19.547 11.828 17.828 1 96.31 188 THR B C 1
ATOM 5868 O O . THR B 1 188 ? -19.875 12.773 17.109 1 96.31 188 THR B O 1
ATOM 5871 N N . ILE B 1 189 ? -20.406 11.078 18.516 1 95.69 189 ILE B N 1
ATOM 5872 C CA . ILE B 1 189 ? -21.828 11.438 18.562 1 95.69 189 ILE B CA 1
ATOM 5873 C C . ILE B 1 189 ? -21.984 12.781 19.25 1 95.69 189 ILE B C 1
ATOM 5875 O O . ILE B 1 189 ? -21.391 13.031 20.297 1 95.69 189 ILE B O 1
ATOM 5879 N N . GLY B 1 190 ? -22.688 13.727 18.609 1 96.06 190 GLY B N 1
ATOM 5880 C CA . GLY B 1 190 ? -23.016 15.008 19.219 1 96.06 190 GLY B CA 1
ATOM 5881 C C . GLY B 1 190 ? -22.062 16.109 18.797 1 96.06 190 GLY B C 1
ATOM 5882 O O . GLY B 1 190 ? -22.312 17.281 19.094 1 96.06 190 GLY B O 1
ATOM 5883 N N . TRP B 1 191 ? -21.031 15.781 18.047 1 97.69 191 TRP B N 1
ATOM 5884 C CA . TRP B 1 191 ? -20 16.766 17.734 1 97.69 191 TRP B CA 1
ATOM 5885 C C . TRP B 1 191 ? -20.547 17.875 16.844 1 97.69 191 TRP B C 1
ATOM 5887 O O . TRP B 1 191 ? -20.234 19.047 17.047 1 97.69 191 TRP B O 1
ATOM 5897 N N . LEU B 1 192 ? -21.391 17.5 15.938 1 98.44 192 LEU B N 1
ATOM 5898 C CA . LEU B 1 192 ? -21.766 18.438 14.875 1 98.44 192 LEU B CA 1
ATOM 5899 C C . LEU B 1 192 ? -22.812 19.422 15.359 1 98.44 192 LEU B C 1
ATOM 5901 O O . LEU B 1 192 ? -22.688 20.625 15.148 1 98.44 192 LEU B O 1
ATOM 5905 N N . GLU B 1 193 ? -23.906 18.969 16.016 1 97.38 193 GLU B N 1
ATOM 5906 C CA . GLU B 1 193 ? -24.938 19.859 16.5 1 97.38 193 GLU B CA 1
ATOM 5907 C C . GLU B 1 193 ? -24.391 20.859 17.5 1 97.38 193 GLU B C 1
ATOM 5909 O O . GLU B 1 193 ? -24.797 22.031 17.531 1 97.38 193 GLU B O 1
ATOM 5914 N N . ALA B 1 194 ? -23.438 20.406 18.297 1 97.5 194 ALA B N 1
ATOM 5915 C CA . ALA B 1 194 ? -22.812 21.297 19.266 1 97.5 194 ALA B CA 1
ATOM 5916 C C . ALA B 1 194 ? -22.047 22.422 18.562 1 97.5 194 ALA B C 1
ATOM 5918 O O . ALA B 1 194 ? -22.078 23.578 19 1 97.5 194 ALA B O 1
ATOM 5919 N N . LEU B 1 195 ? -21.359 22.094 17.5 1 97.81 195 LEU B N 1
ATOM 5920 C CA . LEU B 1 195 ? -20.594 23.078 16.734 1 97.81 195 LEU B CA 1
ATOM 5921 C C . LEU B 1 195 ? -21.531 24.047 16.016 1 97.81 195 LEU B C 1
ATOM 5923 O O . LEU B 1 195 ? -21.328 25.266 16.062 1 97.81 195 LEU B O 1
ATOM 5927 N N . LEU B 1 196 ? -22.484 23.484 15.367 1 98.62 196 LEU B N 1
ATOM 5928 C CA . LEU B 1 196 ? -23.375 24.281 14.531 1 98.62 196 LEU B CA 1
ATOM 5929 C C . LEU B 1 196 ? -24.203 25.234 15.375 1 98.62 196 LEU B C 1
ATOM 5931 O O . LEU B 1 196 ? -24.531 26.344 14.938 1 98.62 196 LEU B O 1
ATOM 5935 N N . ASP B 1 197 ? -24.547 24.797 16.562 1 98.12 197 ASP B N 1
ATOM 5936 C CA . ASP B 1 197 ? -25.344 25.625 17.453 1 98.12 197 ASP B CA 1
ATOM 5937 C C . ASP B 1 197 ? -24.656 26.953 17.75 1 98.12 197 ASP B C 1
ATOM 5939 O O . ASP B 1 197 ? -25.297 28.016 17.734 1 98.12 197 ASP B O 1
ATOM 5943 N N . VAL B 1 198 ? -23.391 26.938 17.969 1 98.38 198 VAL B N 1
ATOM 5944 C CA . VAL B 1 198 ? -22.609 28.125 18.312 1 98.38 198 VAL B CA 1
ATOM 5945 C C . VAL B 1 198 ? -22.641 29.109 17.156 1 98.38 198 VAL B C 1
ATOM 5947 O O . VAL B 1 198 ? -22.922 30.297 17.344 1 98.38 198 VAL B O 1
ATOM 5950 N N . VAL B 1 199 ? -22.453 28.641 15.93 1 98.62 199 VAL B N 1
ATOM 5951 C CA . VAL B 1 199 ? -22.328 29.5 14.758 1 98.62 199 VAL B CA 1
ATOM 5952 C C . VAL B 1 199 ? -23.719 29.984 14.32 1 98.62 199 VAL B C 1
ATOM 5954 O O . VAL B 1 199 ? -23.859 31.094 13.82 1 98.62 199 VAL B O 1
ATOM 5957 N N . ALA B 1 200 ? -24.672 29.141 14.555 1 96.94 200 ALA B N 1
ATOM 5958 C CA . ALA B 1 200 ? -26.047 29.516 14.227 1 96.94 200 ALA B CA 1
ATOM 5959 C C . ALA B 1 200 ? -26.531 30.641 15.133 1 96.94 200 ALA B C 1
ATOM 5961 O O . ALA B 1 200 ? -27.312 31.5 14.703 1 96.94 200 ALA B O 1
ATOM 5962 N N . HIS B 1 201 ? -26.156 30.656 16.344 1 96.75 201 HIS B N 1
ATOM 5963 C CA . HIS B 1 201 ? -26.562 31.672 17.312 1 96.75 201 HIS B CA 1
ATOM 5964 C C . HIS B 1 201 ? -25.875 33 17.047 1 96.75 201 HIS B C 1
ATOM 5966 O O . HIS B 1 201 ? -26.453 34.062 17.297 1 96.75 201 HIS B O 1
ATOM 5972 N N . ASN B 1 202 ? -24.641 32.938 16.672 1 98 202 ASN B N 1
ATOM 5973 C CA . ASN B 1 202 ? -23.859 34.125 16.328 1 98 202 ASN B CA 1
ATOM 5974 C C . ASN B 1 202 ? -22.969 33.875 15.117 1 98 202 ASN B C 1
ATOM 5976 O O . ASN B 1 202 ? -21.938 33.25 15.211 1 98 202 ASN B O 1
ATOM 5980 N N . TRP B 1 203 ? -23.281 34.531 14.062 1 97.81 203 TRP B N 1
ATOM 5981 C CA . TRP B 1 203 ? -22.656 34.25 12.773 1 97.81 203 TRP B CA 1
ATOM 5982 C C . TRP B 1 203 ? -21.219 34.781 12.727 1 97.81 203 TRP B C 1
ATOM 5984 O O . TRP B 1 203 ? -20.453 34.438 11.82 1 97.81 203 TRP B O 1
ATOM 5994 N N . THR B 1 204 ? -20.797 35.594 13.688 1 98.5 204 THR B N 1
ATOM 5995 C CA . THR B 1 204 ? -19.422 36.062 13.695 1 98.5 204 THR B CA 1
ATOM 5996 C C . THR B 1 204 ? -18.562 35.281 14.672 1 98.5 204 THR B C 1
ATOM 5998 O O . THR B 1 204 ? -17.453 35.656 14.984 1 98.5 204 THR B O 1
ATOM 6001 N N . THR B 1 205 ? -19.094 34.156 15.203 1 98.69 205 THR B N 1
ATOM 6002 C CA . THR B 1 205 ? -18.328 33.281 16.078 1 98.69 205 THR B CA 1
ATOM 6003 C C . THR B 1 205 ? -17.844 32.062 15.328 1 98.69 205 THR B C 1
ATOM 6005 O O . THR B 1 205 ? -18.609 31.406 14.617 1 98.69 205 THR B O 1
ATOM 6008 N N . ILE B 1 206 ? -16.547 31.812 15.422 1 98.62 206 ILE B N 1
ATOM 6009 C CA . ILE B 1 206 ? -15.992 30.562 14.914 1 98.62 206 ILE B CA 1
ATOM 6010 C C . ILE B 1 206 ? -15.984 29.5 16.016 1 98.62 206 ILE B C 1
ATOM 6012 O O . ILE B 1 206 ? -15.539 29.766 17.125 1 98.62 206 ILE B O 1
ATOM 6016 N N . ALA B 1 207 ? -16.562 28.359 15.695 1 98.69 207 ALA B N 1
ATOM 6017 C CA . ALA B 1 207 ? -16.641 27.281 16.672 1 98.69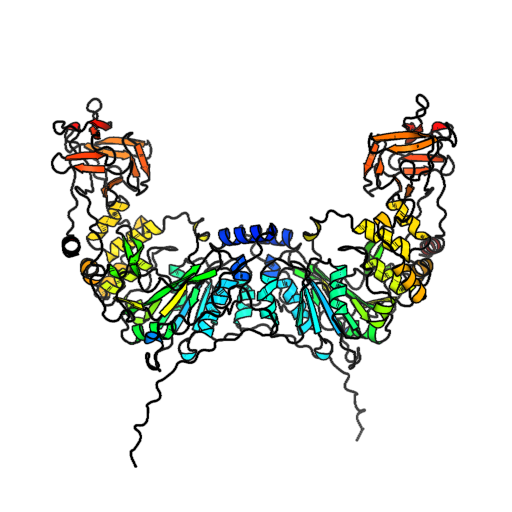 207 ALA B CA 1
ATOM 6018 C C . ALA B 1 207 ? -15.586 26.219 16.406 1 98.69 207 ALA B C 1
ATOM 6020 O O . ALA B 1 207 ? -15.469 25.719 15.281 1 98.69 207 ALA B O 1
ATOM 6021 N N . ILE B 1 208 ? -14.812 25.891 17.422 1 98 208 ILE B N 1
ATOM 6022 C CA . ILE B 1 208 ? -13.742 24.891 17.344 1 98 208 ILE B CA 1
ATOM 6023 C C . ILE B 1 208 ? -14.086 23.703 18.25 1 98 208 ILE B C 1
ATOM 6025 O O . ILE B 1 208 ? -14.422 23.875 19.422 1 98 208 ILE B O 1
ATOM 6029 N N . PRO B 1 209 ? -14.047 22.531 17.672 1 97.44 209 PRO B N 1
ATOM 6030 C CA . PRO B 1 209 ? -14.273 21.375 18.547 1 97.44 209 PRO B CA 1
ATOM 6031 C C . PRO B 1 209 ? -13.125 21.141 19.516 1 97.44 209 PRO B C 1
ATOM 6033 O O . PRO B 1 209 ? -12.016 21.641 19.297 1 97.44 209 PRO B O 1
ATOM 6036 N N . THR B 1 210 ? -13.516 20.469 20.609 1 95.69 210 THR B N 1
ATOM 6037 C CA . THR B 1 210 ? -12.461 19.891 21.438 1 95.69 210 THR B CA 1
ATOM 6038 C C . THR B 1 210 ? -11.75 18.766 20.688 1 95.69 210 THR B C 1
ATOM 6040 O O . THR B 1 210 ? -12.391 17.844 20.172 1 95.69 210 THR B O 1
ATOM 6043 N N . ILE B 1 211 ? -10.484 18.859 20.672 1 95.44 211 ILE B N 1
ATOM 6044 C CA . ILE B 1 211 ? -9.711 17.922 19.859 1 95.44 211 ILE B CA 1
ATOM 6045 C C . ILE B 1 211 ? -9.141 16.812 20.75 1 95.44 211 ILE B C 1
ATOM 6047 O O . ILE B 1 211 ? -8.211 17.062 21.516 1 95.44 211 ILE B O 1
ATOM 6051 N N . ASP B 1 212 ? -9.75 15.68 20.641 1 95.56 212 ASP B N 1
ATOM 6052 C CA . ASP B 1 212 ? -9.195 14.484 21.281 1 95.56 212 ASP B CA 1
ATOM 6053 C C . ASP B 1 212 ? -8.031 13.922 20.469 1 95.56 212 ASP B C 1
ATOM 6055 O O . ASP B 1 212 ? -7.676 14.477 19.422 1 95.56 212 ASP B O 1
ATOM 6059 N N . TRP B 1 213 ? -7.488 12.828 21.094 1 94.31 213 TRP B N 1
ATOM 6060 C CA . TRP B 1 213 ? -6.289 12.273 20.469 1 94.31 213 TRP B CA 1
ATOM 6061 C C . TRP B 1 213 ? -6.516 10.836 20.031 1 94.31 213 TRP B C 1
ATOM 6063 O O . TRP B 1 213 ? -7.07 10.031 20.781 1 94.31 213 TRP B O 1
ATOM 6073 N N . VAL B 1 214 ? -6.219 10.562 18.781 1 96.62 214 VAL B N 1
ATOM 6074 C CA . VAL B 1 214 ? -6.043 9.188 18.328 1 96.62 214 VAL B CA 1
ATOM 6075 C C . VAL B 1 214 ? -4.555 8.859 18.25 1 96.62 214 VAL B C 1
ATOM 6077 O O . VAL B 1 214 ? -3.824 9.461 17.453 1 96.62 214 VAL B O 1
ATOM 6080 N N . ASP B 1 215 ? -4.168 7.934 19.016 1 96.5 215 ASP B N 1
ATOM 6081 C CA . ASP B 1 215 ? -2.746 7.617 19.125 1 96.5 215 ASP B CA 1
ATOM 6082 C C . ASP B 1 215 ? -2.168 7.207 17.781 1 96.5 215 ASP B C 1
ATOM 6084 O O . ASP B 1 215 ? -2.695 6.305 17.125 1 96.5 215 ASP B O 1
ATOM 6088 N N . GLU B 1 216 ? -1.087 7.777 17.375 1 95.81 216 GLU B N 1
ATOM 6089 C CA . GLU B 1 216 ? -0.548 7.57 16.031 1 95.81 216 GLU B CA 1
ATOM 6090 C C . GLU B 1 216 ? 0.169 6.227 15.922 1 95.81 216 GLU B C 1
ATOM 6092 O O . GLU B 1 216 ? 0.432 5.742 14.82 1 95.81 216 GLU B O 1
ATOM 6097 N N . TYR B 1 217 ? 0.489 5.574 17.062 1 94.88 217 TYR B N 1
ATOM 6098 C CA . TYR B 1 217 ? 1.252 4.332 17.016 1 94.88 217 TYR B CA 1
ATOM 6099 C C . TYR B 1 217 ? 0.338 3.123 17.172 1 94.88 217 TYR B C 1
ATOM 6101 O O . TYR B 1 217 ? 0.52 2.105 16.5 1 94.88 217 TYR B O 1
ATOM 6109 N N . ASN B 1 218 ? -0.688 3.229 18.031 1 96.25 218 ASN B N 1
ATOM 6110 C CA . ASN B 1 218 ? -1.524 2.055 18.266 1 96.25 218 ASN B CA 1
ATOM 6111 C C . ASN B 1 218 ? -2.996 2.352 17.984 1 96.25 218 ASN B C 1
ATOM 6113 O O . ASN B 1 218 ? -3.857 1.5 18.219 1 96.25 218 ASN B O 1
ATOM 6117 N N . MET B 1 219 ? -3.412 3.568 17.625 1 96.88 219 MET B N 1
ATOM 6118 C CA . MET B 1 219 ? -4.723 3.986 17.141 1 96.88 219 MET B CA 1
ATOM 6119 C C . MET B 1 219 ? -5.73 4.059 18.281 1 96.88 219 MET B C 1
ATOM 6121 O O . MET B 1 219 ? -6.938 4.156 18.047 1 96.88 219 MET B O 1
ATOM 6125 N N . LYS B 1 220 ? -5.309 3.998 19.484 1 97.25 220 LYS B N 1
ATOM 6126 C CA . LYS B 1 220 ? -6.215 4.145 20.625 1 97.25 220 LYS B CA 1
ATOM 6127 C C . LYS B 1 220 ? -6.871 5.523 20.625 1 97.25 220 LYS B C 1
ATOM 6129 O O . LYS B 1 220 ? -6.211 6.531 20.375 1 97.25 220 LYS B O 1
ATOM 6134 N N . TYR B 1 221 ? -8.148 5.586 20.828 1 96.56 221 TYR B N 1
ATOM 6135 C CA . TYR B 1 221 ? -8.859 6.848 21 1 96.56 221 TYR B CA 1
ATOM 6136 C C . TYR B 1 221 ? -8.719 7.352 22.438 1 96.56 221 TYR B C 1
ATOM 6138 O O . TYR B 1 221 ? -9.148 6.688 23.375 1 96.56 221 TYR B O 1
ATOM 6146 N N . LYS B 1 222 ? -8.117 8.523 22.625 1 93.19 222 LYS B N 1
ATOM 6147 C CA . LYS B 1 222 ? -7.875 9.117 23.938 1 93.19 222 LYS B CA 1
ATOM 6148 C C . LYS B 1 222 ? -8.719 10.375 24.125 1 93.19 222 LYS B C 1
ATOM 6150 O O . LYS B 1 222 ? -8.531 11.375 23.422 1 93.19 222 LYS B O 1
ATOM 6155 N N . ASP B 1 223 ? -9.633 10.367 25.062 1 84.25 223 ASP B N 1
ATOM 6156 C CA . ASP B 1 223 ? -10.578 11.469 25.25 1 84.25 223 ASP B CA 1
ATOM 6157 C C . ASP B 1 223 ? -10.375 12.148 26.609 1 84.25 223 ASP B C 1
ATOM 6159 O O . ASP B 1 223 ? -11.141 13.031 26.984 1 84.25 223 ASP B O 1
ATOM 6163 N N . ASP B 1 224 ? -9.539 11.906 27.375 1 72.12 224 ASP B N 1
ATOM 6164 C CA . ASP B 1 224 ? -9.508 12.273 28.781 1 72.12 224 ASP B CA 1
ATOM 6165 C C . ASP B 1 224 ? -9.008 13.703 28.969 1 72.12 224 ASP B C 1
ATOM 6167 O O . ASP B 1 224 ? -9.445 14.406 29.875 1 72.12 224 ASP B O 1
ATOM 6171 N N . LYS B 1 225 ? -8.211 14.234 28.172 1 66.69 225 LYS B N 1
ATOM 6172 C CA . LYS B 1 225 ? -7.535 15.469 28.578 1 66.69 225 LYS B CA 1
ATOM 6173 C C . LYS B 1 225 ? -7.945 16.641 27.703 1 66.69 225 LYS B C 1
ATOM 6175 O O . LYS B 1 225 ? -7.684 17.797 28.031 1 66.69 225 LYS B O 1
ATOM 6180 N N . ALA B 1 226 ? -8.914 16.578 26.844 1 68.12 226 ALA B N 1
ATOM 6181 C CA . ALA B 1 226 ? -8.977 17.547 25.75 1 68.12 226 ALA B CA 1
ATOM 6182 C C . ALA B 1 226 ? -9.773 18.781 26.156 1 68.12 226 ALA B C 1
ATOM 6184 O O . ALA B 1 226 ? -9.375 19.906 25.859 1 68.12 226 ALA B O 1
ATOM 6185 N N . PRO B 1 227 ? -10.766 18.734 27.031 1 72.69 227 PRO B N 1
ATOM 6186 C CA . PRO B 1 227 ? -11.594 19.922 27.25 1 72.69 227 PRO B CA 1
ATOM 6187 C C . PRO B 1 227 ? -10.93 20.953 28.156 1 72.69 227 PRO B C 1
ATOM 6189 O O . PRO B 1 227 ? -11.477 22.031 28.375 1 72.69 227 PRO B O 1
ATOM 6192 N N . ILE B 1 228 ? -9.695 20.75 28.406 1 79.94 228 ILE B N 1
ATOM 6193 C CA . ILE B 1 228 ? -9.055 21.609 29.406 1 79.94 228 ILE B CA 1
ATOM 6194 C C . ILE B 1 228 ? -7.953 22.438 28.734 1 79.94 228 ILE B C 1
ATOM 6196 O O . ILE B 1 228 ? -7.113 23.031 29.422 1 79.94 228 ILE B O 1
ATOM 6200 N N . PHE B 1 229 ? -8.047 22.531 27.391 1 89.44 229 PHE B N 1
ATOM 6201 C CA . PHE B 1 229 ? -6.98 23.281 26.734 1 89.44 229 PHE B CA 1
ATOM 6202 C C . PHE B 1 229 ? -7.555 24.406 25.875 1 89.44 229 PHE B C 1
ATOM 6204 O O . PHE B 1 229 ? -8.68 24.297 25.391 1 89.44 229 PHE B O 1
ATOM 6211 N N . ILE B 1 230 ? -6.785 25.453 25.797 1 92.06 230 ILE B N 1
ATOM 6212 C CA . ILE B 1 230 ? -7.07 26.531 24.859 1 92.06 230 ILE B CA 1
ATOM 6213 C C . ILE B 1 230 ? -5.969 26.625 23.812 1 92.06 230 ILE B C 1
ATOM 6215 O O . ILE B 1 230 ? -4.824 26.234 24.078 1 92.06 230 ILE B O 1
ATOM 6219 N N . GLY B 1 231 ? -6.352 27.062 22.641 1 94.94 231 GLY B N 1
ATOM 6220 C CA . GLY B 1 231 ? -5.34 27.359 21.641 1 94.94 231 GLY B CA 1
ATOM 6221 C C . GLY B 1 231 ? -4.621 28.672 21.875 1 94.94 231 GLY B C 1
ATOM 6222 O O . GLY B 1 231 ? -5.254 29.688 22.172 1 94.94 231 GLY B O 1
ATOM 6223 N N . ALA B 1 232 ? -3.348 28.625 21.828 1 95.44 232 ALA B N 1
ATOM 6224 C CA . ALA B 1 232 ? -2.508 29.797 22.031 1 95.44 232 ALA B CA 1
ATOM 6225 C C . ALA B 1 232 ? -1.261 29.75 21.156 1 95.44 232 ALA B C 1
ATOM 6227 O O . ALA B 1 232 ? -1.13 28.859 20.312 1 95.44 232 ALA B O 1
ATOM 6228 N N . TYR B 1 233 ? -0.487 30.797 21.188 1 96 233 TYR B N 1
ATOM 6229 C CA . TYR B 1 233 ? 0.773 30.844 20.453 1 96 233 TYR B CA 1
ATOM 6230 C C . TYR B 1 233 ? 1.75 31.812 21.094 1 96 233 TYR B C 1
ATOM 6232 O O . TYR B 1 233 ? 1.365 32.625 21.953 1 96 233 TYR B O 1
ATOM 6240 N N . ASP B 1 234 ? 2.99 31.719 20.75 1 95.62 234 ASP B N 1
ATOM 6241 C CA . ASP B 1 234 ? 4.008 32.625 21.25 1 95.62 234 ASP B CA 1
ATOM 6242 C C . ASP B 1 234 ? 4.305 33.75 20.234 1 95.62 234 ASP B C 1
ATOM 6244 O O . ASP B 1 234 ? 3.631 33.844 19.219 1 95.62 234 ASP B O 1
ATOM 6248 N N . TRP B 1 235 ? 5.207 34.594 20.578 1 96.19 235 TRP B N 1
ATOM 6249 C CA . TRP B 1 235 ? 5.457 35.75 19.766 1 96.19 235 TRP B CA 1
ATOM 6250 C C . TRP B 1 235 ? 6.199 35.375 18.484 1 96.19 235 TRP B C 1
ATOM 6252 O O . TRP B 1 235 ? 6.348 36.219 17.578 1 96.19 235 TRP B O 1
ATOM 6262 N N . ASP B 1 236 ? 6.68 34.125 18.344 1 95.69 236 ASP B N 1
ATOM 6263 C CA . ASP B 1 236 ? 7.219 33.625 17.078 1 95.69 236 ASP B CA 1
ATOM 6264 C C . ASP B 1 236 ? 6.145 32.875 16.281 1 95.69 236 ASP B C 1
ATOM 6266 O O . ASP B 1 236 ? 6.453 32.156 15.352 1 95.69 236 ASP B O 1
ATOM 6270 N N . LEU B 1 237 ? 4.926 32.969 16.766 1 96.38 237 LEU B N 1
ATOM 6271 C CA . LEU B 1 237 ? 3.715 32.438 16.125 1 96.38 237 LEU B CA 1
ATOM 6272 C C . LEU B 1 237 ? 3.723 30.922 16.109 1 96.38 237 LEU B C 1
ATOM 6274 O O . LEU B 1 237 ? 3.223 30.297 15.164 1 96.38 237 LEU B O 1
ATOM 6278 N N . ASN B 1 238 ? 4.414 30.328 17.031 1 93.94 238 ASN B N 1
ATOM 6279 C CA . ASN B 1 238 ? 4.324 28.875 17.25 1 93.94 238 ASN B CA 1
ATOM 6280 C C . ASN B 1 238 ? 3.08 28.516 18.047 1 93.94 238 ASN B C 1
ATOM 6282 O O . ASN B 1 238 ? 2.957 28.875 19.219 1 93.94 238 ASN B O 1
ATOM 6286 N N . PHE B 1 239 ? 2.287 27.734 17.406 1 94.44 239 PHE B N 1
ATOM 6287 C CA . PHE B 1 239 ? 1.045 27.344 18.062 1 94.44 239 PHE B CA 1
ATOM 6288 C C . PHE B 1 239 ? 1.314 26.312 19.156 1 94.44 239 PHE B C 1
ATOM 6290 O O . PHE B 1 239 ? 2.207 25.484 19.031 1 94.44 239 PHE B O 1
ATOM 6297 N N . GLY B 1 240 ? 0.478 26.406 20.25 1 92.38 240 GLY B N 1
ATOM 6298 C CA . GLY B 1 240 ? 0.497 25.422 21.328 1 92.38 240 GLY B CA 1
ATOM 6299 C C . GLY B 1 240 ? -0.786 25.391 22.125 1 92.38 240 GLY B C 1
ATOM 6300 O O . GLY B 1 240 ? -1.631 26.281 22 1 92.38 240 GLY B O 1
ATOM 6301 N N . TRP B 1 241 ? -0.886 24.344 22.844 1 92.19 241 TRP B N 1
ATOM 6302 C CA . TRP B 1 241 ? -2.031 24.172 23.734 1 92.19 241 TRP B CA 1
ATOM 6303 C C . TRP B 1 241 ? -1.68 24.609 25.156 1 92.19 241 TRP B C 1
ATOM 6305 O O . TRP B 1 241 ? -0.694 24.141 25.734 1 92.19 241 TRP B O 1
ATOM 6315 N N . TRP B 1 242 ? -2.51 25.547 25.625 1 92.75 242 TRP B N 1
ATOM 6316 C CA . TRP B 1 242 ? -2.352 25.984 27.016 1 92.75 242 TRP B CA 1
ATOM 6317 C C . TRP B 1 242 ? -3.52 25.5 27.875 1 92.75 242 TRP B C 1
ATOM 6319 O O . TRP B 1 242 ? -4.602 25.219 27.344 1 92.75 242 TRP B O 1
ATOM 6329 N N . GLY B 1 243 ? -3.273 25.406 29.188 1 91.06 243 GLY B N 1
ATOM 6330 C CA . GLY B 1 243 ? -4.348 25 30.094 1 91.06 243 GLY B CA 1
ATOM 6331 C C . GLY B 1 243 ? -5.438 26.047 30.219 1 91.06 243 GLY B C 1
ATOM 6332 O O . GLY B 1 243 ? -5.152 27.25 30.266 1 91.06 243 GLY B O 1
ATOM 6333 N N . ARG B 1 244 ? -6.633 25.594 30.188 1 90.75 244 ARG B N 1
ATOM 6334 C CA . ARG B 1 244 ? -7.773 26.484 30.359 1 90.75 244 ARG B CA 1
ATOM 6335 C C . ARG B 1 244 ? -7.66 27.266 31.672 1 90.75 244 ARG B C 1
ATOM 6337 O O . ARG B 1 244 ? -8.18 28.375 31.781 1 90.75 244 ARG B O 1
ATOM 6344 N N . TRP B 1 245 ? -7.02 26.672 32.656 1 88.25 245 TRP B N 1
ATOM 6345 C CA . TRP B 1 245 ? -6.824 27.312 33.938 1 88.25 245 TRP B CA 1
ATOM 6346 C C . TRP B 1 245 ? -6.039 28.625 33.781 1 88.25 245 TRP B C 1
ATOM 6348 O O . TRP B 1 245 ? -6.098 29.484 34.656 1 88.25 245 TRP B O 1
ATOM 6358 N N . SER B 1 246 ? -5.348 28.797 32.75 1 88.81 246 SER B N 1
ATOM 6359 C CA . SER B 1 246 ? -4.504 29.969 32.531 1 88.81 246 SER B CA 1
ATOM 6360 C C . SER B 1 246 ? -5.324 31.172 32.094 1 88.81 246 SER B C 1
ATOM 6362 O O . SER B 1 246 ? -4.855 32.312 32.156 1 88.81 246 SER B O 1
ATOM 6364 N N . MET B 1 247 ? -6.523 30.969 31.75 1 91.25 247 MET B N 1
ATOM 6365 C CA . MET B 1 247 ? -7.355 32.062 31.234 1 91.25 247 MET B CA 1
ATOM 6366 C C . MET B 1 247 ? -7.773 33 32.344 1 91.25 247 MET B C 1
ATOM 6368 O O . MET B 1 247 ? -8.102 32.562 33.438 1 91.25 247 MET B O 1
ATOM 6372 N N . LYS B 1 248 ? -7.809 34.219 32.031 1 89.62 248 LYS B N 1
ATOM 6373 C CA . LYS B 1 248 ? -8.312 35.219 32.969 1 89.62 248 LYS B CA 1
ATOM 6374 C C . LYS B 1 248 ? -9.828 35.156 33.062 1 89.62 248 LYS B C 1
ATOM 6376 O O . LYS B 1 248 ? -10.375 35.219 34.188 1 89.62 248 LYS B O 1
ATOM 6381 N N . LYS B 1 249 ? -10.438 35.031 31.875 1 90.88 249 LYS B N 1
ATOM 6382 C CA . LYS B 1 249 ? -11.891 34.875 31.875 1 90.88 249 LYS B CA 1
ATOM 6383 C C . LYS B 1 249 ? -12.289 33.469 32.344 1 90.88 249 LYS B C 1
ATOM 6385 O O . LYS B 1 249 ? -11.836 32.469 31.766 1 90.88 249 LYS B O 1
ATOM 6390 N N . LYS B 1 250 ? -13.156 33.438 33.344 1 91.38 250 LYS B N 1
ATOM 6391 C CA . LYS B 1 250 ? -13.594 32.156 33.875 1 91.38 250 LYS B CA 1
ATOM 6392 C C . LYS B 1 250 ? -15.047 31.859 33.5 1 91.38 250 LYS B C 1
ATOM 6394 O O . LYS B 1 250 ? -15.812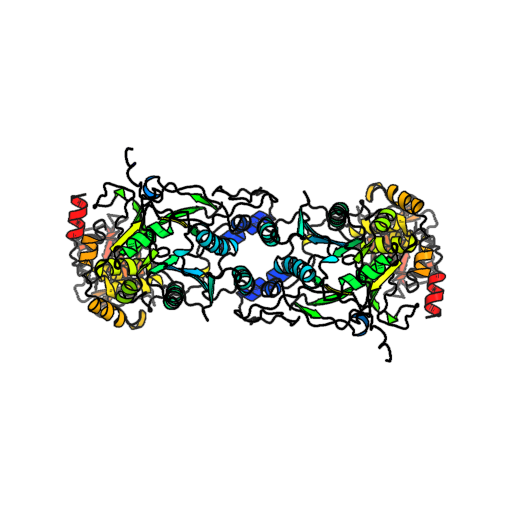 32.781 33.219 1 91.38 250 LYS B O 1
ATOM 6399 N N . TYR B 1 251 ? -15.359 30.594 33.5 1 91.31 251 TYR B N 1
ATOM 6400 C CA . TYR B 1 251 ? -16.703 30.125 33.219 1 91.31 251 TYR B CA 1
ATOM 6401 C C . TYR B 1 251 ? -17.234 29.234 34.344 1 91.31 251 TYR B C 1
ATOM 6403 O O . TYR B 1 251 ? -16.531 28.344 34.812 1 91.31 251 TYR B O 1
ATOM 6411 N N . ASP B 1 252 ? -18.422 29.453 34.75 1 91.94 252 ASP B N 1
ATOM 6412 C CA . ASP B 1 252 ? -19.031 28.656 35.812 1 91.94 252 ASP B CA 1
ATOM 6413 C C . ASP B 1 252 ? -19.266 27.219 35.344 1 91.94 252 ASP B C 1
ATOM 6415 O O . ASP B 1 252 ? -18.906 26.266 36.031 1 91.94 252 ASP B O 1
ATOM 6419 N N . ASN B 1 253 ? -19.891 27.141 34.219 1 91.25 253 ASN B N 1
ATOM 6420 C CA . ASN B 1 253 ? -20.094 25.844 33.562 1 91.25 253 ASN B CA 1
ATOM 6421 C C . ASN B 1 253 ? -18.984 25.516 32.594 1 91.25 253 ASN B C 1
ATOM 6423 O O . ASN B 1 253 ? -18.812 26.219 31.578 1 91.25 253 ASN B O 1
ATOM 6427 N N . LYS B 1 254 ? -18.281 24.422 32.844 1 89.62 254 LYS B N 1
ATOM 6428 C CA . LYS B 1 254 ? -17.109 24.062 32.062 1 89.62 254 LYS B CA 1
ATOM 6429 C C . LYS B 1 254 ? -17.5 23.484 30.719 1 89.62 254 LYS B C 1
ATOM 6431 O O . LYS B 1 254 ? -16.656 23.344 29.828 1 89.62 254 LYS B O 1
ATOM 6436 N N . MET B 1 255 ? -18.75 23.266 30.562 1 93.69 255 MET B N 1
ATOM 6437 C CA . MET B 1 255 ? -19.172 22.609 29.328 1 93.69 255 MET B CA 1
ATOM 6438 C C . MET B 1 255 ? -19.672 23.641 28.312 1 93.69 255 MET B C 1
ATOM 6440 O O . MET B 1 255 ? -19.891 23.297 27.141 1 93.69 255 MET B O 1
ATOM 6444 N N . VAL B 1 256 ? -19.797 24.812 28.734 1 94.75 256 VAL B N 1
ATOM 6445 C CA . VAL B 1 256 ? -20.234 25.844 27.781 1 94.75 256 VAL B CA 1
ATOM 6446 C C . VAL B 1 256 ? -19.062 26.234 26.875 1 94.75 256 VAL B C 1
ATOM 6448 O O . VAL B 1 256 ? -17.906 26.156 27.281 1 94.75 256 VAL B O 1
ATOM 6451 N N . PRO B 1 257 ? -19.375 26.625 25.656 1 96.5 257 PRO B N 1
ATOM 6452 C CA . PRO B 1 257 ? -18.297 27.141 24.797 1 96.5 257 PRO B CA 1
ATOM 6453 C C . PRO B 1 257 ? -17.5 28.281 25.453 1 96.5 257 PRO B C 1
ATOM 6455 O O . PRO B 1 257 ? -18.094 29.125 26.125 1 96.5 257 PRO B O 1
ATOM 6458 N N . PHE B 1 258 ? -16.219 28.25 25.266 1 95.88 258 PHE B N 1
ATOM 6459 C CA . PHE B 1 258 ? -15.391 29.266 25.922 1 95.88 258 PHE B CA 1
ATOM 6460 C C . PHE B 1 258 ? -14.414 29.875 24.922 1 95.88 258 PHE B C 1
ATOM 6462 O O . PHE B 1 258 ? -14.031 29.234 23.938 1 95.88 258 PHE B O 1
ATOM 6469 N N . ASP B 1 259 ? -14.047 31.078 25.25 1 96 259 ASP B N 1
ATOM 6470 C CA . ASP B 1 259 ? -13.211 31.875 24.344 1 96 259 ASP B CA 1
ATOM 6471 C C . ASP B 1 259 ? -11.828 31.25 24.203 1 96 259 ASP B C 1
ATOM 6473 O O . ASP B 1 259 ? -11.297 30.672 25.156 1 96 259 ASP B O 1
ATOM 6477 N N . THR B 1 260 ? -11.211 31.297 23.031 1 96.38 260 THR B N 1
ATOM 6478 C CA . THR B 1 260 ? -9.836 30.891 22.75 1 96.38 260 THR B CA 1
ATOM 6479 C C . THR B 1 260 ? -9.164 31.891 21.812 1 96.38 260 THR B C 1
ATOM 6481 O O . THR B 1 260 ? -9.781 32.344 20.844 1 96.38 260 THR B O 1
ATOM 6484 N N . PRO B 1 261 ? -7.961 32.25 22.109 1 96.62 261 PRO B N 1
ATOM 6485 C CA . PRO B 1 261 ? -7.289 33.25 21.266 1 96.62 261 PRO B CA 1
ATOM 6486 C C . PRO B 1 261 ? -6.918 32.688 19.891 1 96.62 261 PRO B C 1
ATOM 6488 O O . PRO B 1 261 ? -6.82 33.469 18.938 1 96.62 261 PRO B O 1
ATOM 6491 N N . ALA B 1 262 ? -6.656 31.422 19.859 1 96.75 262 ALA B N 1
ATOM 6492 C CA . ALA B 1 262 ? -6.195 30.859 18.594 1 96.75 262 ALA B CA 1
ATOM 6493 C C . ALA B 1 262 ? -6.695 29.422 18.422 1 96.75 262 ALA B C 1
ATOM 6495 O O . ALA B 1 262 ? -7.086 28.766 19.391 1 96.75 262 ALA B O 1
ATOM 6496 N N . MET B 1 263 ? -6.684 29.016 17.141 1 96.31 263 MET B N 1
ATOM 6497 C CA . MET B 1 263 ? -7.059 27.641 16.828 1 96.31 263 MET B CA 1
ATOM 6498 C C . MET B 1 263 ? -5.887 26.891 16.219 1 96.31 263 MET B C 1
ATOM 6500 O O . MET B 1 263 ? -4.941 27.5 15.711 1 96.31 263 MET B O 1
ATOM 6504 N N . ALA B 1 264 ? -6 25.594 16.266 1 92.12 264 ALA B N 1
ATOM 6505 C CA . ALA B 1 264 ? -5.004 24.766 15.602 1 92.12 264 ALA B CA 1
ATOM 6506 C C . ALA B 1 264 ? -5.16 24.812 14.078 1 92.12 264 ALA B C 1
ATOM 6508 O O . ALA B 1 264 ? -4.203 24.578 13.344 1 92.12 264 ALA B O 1
ATOM 6509 N N . GLY B 1 265 ? -6.266 25.078 13.57 1 90.19 265 GLY B N 1
ATOM 6510 C CA . GLY B 1 265 ? -6.457 25.438 12.18 1 90.19 265 GLY B CA 1
ATOM 6511 C C . GLY B 1 265 ? -7.094 24.328 11.359 1 90.19 265 GLY B C 1
ATOM 6512 O O . GLY B 1 265 ? -7.605 24.578 10.266 1 90.19 265 GLY B O 1
ATOM 6513 N N . GLY B 1 266 ? -7.227 23.172 11.82 1 91.12 266 GLY B N 1
ATOM 6514 C CA . GLY B 1 266 ? -7.676 22.078 10.984 1 91.12 266 GLY B CA 1
ATOM 6515 C C . GLY B 1 266 ? -9.141 21.734 11.172 1 91.12 266 GLY B C 1
ATOM 6516 O O . GLY B 1 266 ? -9.773 21.156 10.289 1 91.12 266 GLY B O 1
ATOM 6517 N N . LEU B 1 267 ? -9.719 22.125 12.234 1 97.44 267 LEU B N 1
ATOM 6518 C CA . LEU B 1 267 ? -11.078 21.734 12.578 1 97.44 267 LEU B CA 1
ATOM 6519 C C . LEU B 1 267 ? -11.883 22.922 13.102 1 97.44 267 LEU B C 1
ATOM 6521 O O . LEU B 1 267 ? -11.609 23.422 14.195 1 97.44 267 LEU B O 1
ATOM 6525 N N . PHE B 1 268 ? -12.883 23.344 12.359 1 98.44 268 PHE B N 1
ATOM 6526 C CA . PHE B 1 268 ? -13.734 24.422 12.836 1 98.44 268 PHE B CA 1
ATOM 6527 C C . PHE B 1 268 ? -14.938 24.625 11.922 1 98.44 268 PHE B C 1
ATOM 6529 O O . PHE B 1 268 ? -14.961 24.094 10.805 1 98.44 268 PHE B O 1
ATOM 6536 N N . THR B 1 269 ? -15.914 25.281 12.414 1 98.81 269 THR B N 1
ATOM 6537 C CA . THR B 1 269 ? -17.078 25.719 11.648 1 98.81 269 THR B CA 1
ATOM 6538 C C . THR B 1 269 ? -17.172 27.234 11.609 1 98.81 269 THR B C 1
ATOM 6540 O O . THR B 1 269 ? -16.938 27.906 12.625 1 98.81 269 THR B O 1
ATOM 6543 N N . ILE B 1 270 ? -17.484 27.75 10.453 1 98.69 270 ILE B N 1
ATOM 6544 C CA . ILE B 1 270 ? -17.547 29.188 10.258 1 98.69 270 ILE B CA 1
ATOM 6545 C C . ILE B 1 270 ? -18.734 29.531 9.352 1 98.69 270 ILE B C 1
ATOM 6547 O O . ILE B 1 270 ? -19.109 28.734 8.492 1 98.69 270 ILE B O 1
ATOM 6551 N N . ASN B 1 271 ? -19.359 30.594 9.656 1 98.75 271 ASN B N 1
ATOM 6552 C CA . ASN B 1 271 ? -20.391 31.125 8.773 1 98.75 271 ASN B CA 1
ATOM 6553 C C . ASN B 1 271 ? -19.781 31.719 7.496 1 98.75 271 ASN B C 1
ATOM 6555 O O . ASN B 1 271 ? -18.812 32.469 7.555 1 98.75 271 ASN B O 1
ATOM 6559 N N . ARG B 1 272 ? -20.344 31.422 6.387 1 98.44 272 ARG B N 1
ATOM 6560 C CA . ARG B 1 272 ? -19.844 31.844 5.082 1 98.44 272 ARG B CA 1
ATOM 6561 C C . ARG B 1 272 ? -19.75 33.344 4.992 1 98.44 272 ARG B C 1
ATOM 6563 O O . ARG B 1 272 ? -18.766 33.906 4.488 1 98.44 272 ARG B O 1
ATOM 6570 N N . THR B 1 273 ? -20.734 34 5.449 1 98.19 273 THR B N 1
ATOM 6571 C CA . THR B 1 273 ? -20.766 35.469 5.387 1 98.19 273 THR B CA 1
ATOM 6572 C C . THR B 1 273 ? -19.625 36.062 6.184 1 98.19 273 THR B C 1
ATOM 6574 O O . THR B 1 273 ? -18.984 37.031 5.734 1 98.19 273 THR B O 1
ATOM 6577 N N . PHE B 1 274 ? -19.453 35.594 7.328 1 98.31 274 PHE B N 1
ATOM 6578 C CA . PHE B 1 274 ? -18.344 36.062 8.141 1 98.31 274 PHE B CA 1
ATOM 6579 C C . PHE B 1 274 ? -17 35.781 7.473 1 98.31 274 PHE B C 1
ATOM 6581 O O . PHE B 1 274 ? -16.109 36.625 7.457 1 98.31 274 PHE B O 1
ATOM 6588 N N . PHE B 1 275 ? -16.875 34.562 6.949 1 98.19 275 PHE B N 1
ATOM 6589 C CA . PHE B 1 275 ? -15.648 34.156 6.262 1 98.19 275 PHE B CA 1
ATOM 6590 C C . PHE B 1 275 ? -15.359 35.094 5.086 1 98.19 275 PHE B C 1
ATOM 6592 O O . PHE B 1 275 ? -14.219 35.5 4.883 1 98.19 275 PHE B O 1
ATOM 6599 N N . GLU B 1 276 ? -16.344 35.438 4.395 1 97.06 276 GLU B N 1
ATOM 6600 C CA . GLU B 1 276 ? -16.219 36.344 3.275 1 97.06 276 GLU B CA 1
ATOM 6601 C C . GLU B 1 276 ? -15.812 37.75 3.756 1 97.06 276 GLU B C 1
ATOM 6603 O O . GLU B 1 276 ? -14.961 38.406 3.145 1 97.06 276 GLU B O 1
ATOM 6608 N N . ARG B 1 277 ? -16.438 38.125 4.812 1 97.38 277 ARG B N 1
ATOM 6609 C CA . ARG B 1 277 ? -16.094 39.406 5.395 1 97.38 277 ARG B CA 1
ATOM 6610 C C . ARG B 1 277 ? -14.617 39.469 5.781 1 97.38 277 ARG B C 1
ATOM 6612 O O . ARG B 1 277 ? -13.969 40.5 5.629 1 97.38 277 ARG B O 1
ATOM 6619 N N . LEU B 1 278 ? -14.109 38.375 6.219 1 97.56 278 LEU B N 1
ATOM 6620 C CA . LEU B 1 278 ? -12.719 38.281 6.648 1 97.56 278 LEU B CA 1
ATOM 6621 C C . LEU B 1 278 ? -11.789 38.125 5.449 1 97.56 278 LEU B C 1
ATOM 6623 O O . LEU B 1 278 ? -10.562 38.125 5.605 1 97.56 278 LEU B O 1
ATOM 6627 N N . GLY B 1 279 ? -12.367 37.969 4.293 1 96.38 279 GLY B N 1
ATOM 6628 C CA . GLY B 1 279 ? -11.562 37.781 3.094 1 96.38 279 GLY B CA 1
ATOM 6629 C C . GLY B 1 279 ? -11.031 36.375 2.939 1 96.38 279 GLY B C 1
ATOM 6630 O O . GLY B 1 279 ? -9.953 36.156 2.373 1 96.38 279 GLY B O 1
ATOM 6631 N N . TRP B 1 280 ? -11.656 35.406 3.482 1 96.31 280 TRP B N 1
ATOM 6632 C CA . TRP B 1 280 ? -11.234 34 3.404 1 96.31 280 TRP B CA 1
ATOM 6633 C C . TRP B 1 280 ? -9.797 33.844 3.9 1 96.31 280 TRP B C 1
ATOM 6635 O O . TRP B 1 280 ? -9.406 34.438 4.898 1 96.31 280 TRP B O 1
ATOM 6645 N N . TYR B 1 281 ? -9.102 32.875 3.371 1 94.38 281 TYR B N 1
ATOM 6646 C CA . TYR B 1 281 ? -7.672 32.781 3.656 1 94.38 281 TYR B CA 1
ATOM 6647 C C . TYR B 1 281 ? -6.871 33.75 2.787 1 94.38 281 TYR B C 1
ATOM 6649 O O . TYR B 1 281 ? -7.336 34.156 1.72 1 94.38 281 TYR B O 1
ATOM 6657 N N . ASP B 1 282 ? -5.75 34.125 3.287 1 93.75 282 ASP B N 1
ATOM 6658 C CA . ASP B 1 282 ? -4.836 34.938 2.49 1 93.75 282 ASP B CA 1
ATOM 6659 C C . ASP B 1 282 ? -4.301 34.156 1.297 1 93.75 282 ASP B C 1
ATOM 6661 O O . ASP B 1 282 ? -3.572 33.188 1.47 1 93.75 282 ASP B O 1
ATOM 6665 N N . GLU B 1 283 ? -4.598 34.562 0.129 1 88.88 283 GLU B N 1
ATOM 6666 C CA . GLU B 1 283 ? -4.184 33.875 -1.087 1 88.88 283 GLU B CA 1
ATOM 6667 C C . GLU B 1 283 ? -2.67 33.969 -1.282 1 88.88 283 GLU B C 1
ATOM 6669 O O . GLU B 1 283 ? -2.096 33.188 -2.055 1 88.88 283 GLU B O 1
ATOM 6674 N N . GLY B 1 284 ? -2.111 34.906 -0.618 1 90.88 284 GLY B N 1
ATOM 6675 C CA . GLY B 1 284 ? -0.668 35.031 -0.72 1 90.88 284 GLY B CA 1
ATOM 6676 C C . GLY B 1 284 ? 0.09 34.062 0.142 1 90.88 284 GLY B C 1
ATOM 6677 O O . GLY B 1 284 ? 1.303 33.875 -0.011 1 90.88 284 GLY B O 1
ATOM 6678 N N . PHE B 1 285 ? -0.603 33.344 1.045 1 90.38 285 PHE B N 1
ATOM 6679 C CA . PHE B 1 285 ? 0.034 32.312 1.831 1 90.38 285 PHE B CA 1
ATOM 6680 C C . PHE B 1 285 ? 0.369 31.109 0.957 1 90.38 285 PHE B C 1
ATOM 6682 O O . PHE B 1 285 ? -0.387 30.766 0.045 1 90.38 285 PHE B O 1
ATOM 6689 N N . ASP B 1 286 ? 1.493 30.562 1.246 1 81.31 286 ASP B N 1
ATOM 6690 C CA . ASP B 1 286 ? 1.922 29.422 0.445 1 81.31 286 ASP B CA 1
ATOM 6691 C C . ASP B 1 286 ? 1.868 28.125 1.258 1 81.31 286 ASP B C 1
ATOM 6693 O O . ASP B 1 286 ? 2.336 28.078 2.398 1 81.31 286 ASP B O 1
ATOM 6697 N N . ILE B 1 287 ? 1.336 27.141 0.779 1 78.19 287 ILE B N 1
ATOM 6698 C CA . ILE B 1 287 ? 1.389 25.734 1.116 1 78.19 287 ILE B CA 1
ATOM 6699 C C . ILE B 1 287 ? 0.75 25.5 2.484 1 78.19 287 ILE B C 1
ATOM 6701 O O . ILE B 1 287 ? -0.351 24.953 2.578 1 78.19 287 ILE B O 1
ATOM 6705 N N . TYR B 1 288 ? 1.543 25.922 3.623 1 78.81 288 TYR B N 1
ATOM 6706 C CA . TYR B 1 288 ? 1.024 25.609 4.949 1 78.81 288 TYR B CA 1
ATOM 6707 C C . TYR B 1 288 ? 1.641 26.516 6.004 1 78.81 288 TYR B C 1
ATOM 6709 O O . TYR B 1 288 ? 2.666 27.156 5.762 1 78.81 288 TYR B O 1
ATOM 6717 N N . GLY B 1 289 ? 0.838 26.656 7.133 1 86.44 289 GLY B N 1
ATOM 6718 C CA . GLY B 1 289 ? 1.41 27.297 8.305 1 86.44 289 GLY B CA 1
ATOM 6719 C C . GLY B 1 289 ? 0.922 28.719 8.508 1 86.44 289 GLY B C 1
ATOM 6720 O O . GLY B 1 289 ? 0.73 29.453 7.539 1 86.44 289 GLY B O 1
ATOM 6721 N N . ILE B 1 290 ? 0.692 29.031 9.633 1 93.62 290 ILE B N 1
ATOM 6722 C CA . ILE B 1 290 ? 0.412 30.391 10.117 1 93.62 290 ILE B CA 1
ATOM 6723 C C . ILE B 1 290 ? -1.014 30.781 9.75 1 93.62 290 ILE B C 1
ATOM 6725 O O . ILE B 1 290 ? -1.564 31.734 10.305 1 93.62 290 ILE B O 1
ATOM 6729 N N . GLU B 1 291 ? -1.641 30.094 8.789 1 94.5 291 GLU B N 1
ATOM 6730 C CA . GLU B 1 291 ? -3.004 30.438 8.391 1 94.5 291 GLU B CA 1
ATOM 6731 C C . GLU B 1 291 ? -3.965 30.328 9.57 1 94.5 291 GLU B C 1
ATOM 6733 O O . GLU B 1 291 ? -4.949 31.062 9.648 1 94.5 291 GLU B O 1
ATOM 6738 N N . ASN B 1 292 ? -3.668 29.391 10.453 1 96.12 292 ASN B N 1
ATOM 6739 C CA . ASN B 1 292 ? -4.512 29.219 11.633 1 96.12 292 ASN B CA 1
ATOM 6740 C C . ASN B 1 292 ? -4.438 30.422 12.555 1 96.12 292 ASN B C 1
ATOM 6742 O O . ASN B 1 292 ? -5.461 30.891 13.062 1 96.12 292 ASN B O 1
ATOM 6746 N N . ILE B 1 293 ? -3.25 30.938 12.719 1 97.31 293 ILE B N 1
ATOM 6747 C CA . ILE B 1 293 ? -3.051 32.094 13.586 1 97.31 293 ILE B CA 1
ATOM 6748 C C . ILE B 1 293 ? -3.623 33.344 12.922 1 97.31 293 ILE B C 1
ATOM 6750 O O . ILE B 1 293 ? -4.262 34.156 13.578 1 97.31 293 ILE B O 1
ATOM 6754 N N . GLU B 1 294 ? -3.404 33.5 11.664 1 97.5 294 GLU B N 1
ATOM 6755 C CA . GLU B 1 294 ? -3.93 34.625 10.914 1 97.5 294 GLU B CA 1
ATOM 6756 C C . GLU B 1 294 ? -5.453 34.688 11.008 1 97.5 294 GLU B C 1
ATOM 6758 O O . GLU B 1 294 ? -6.016 35.75 11.289 1 97.5 294 GLU B O 1
ATOM 6763 N N . LEU B 1 295 ? -6.066 33.562 10.797 1 97.25 295 LEU B N 1
ATOM 6764 C CA . LEU B 1 295 ? -7.52 33.531 10.867 1 97.25 295 LEU B CA 1
ATOM 6765 C C . LEU B 1 295 ? -8 33.812 12.289 1 97.25 295 LEU B C 1
ATOM 6767 O O . LEU B 1 295 ? -9.039 34.438 12.492 1 97.25 295 LEU B O 1
ATOM 6771 N N . SER B 1 296 ? -7.297 33.344 13.234 1 98 296 SER B N 1
ATOM 6772 C CA . SER B 1 296 ? -7.648 33.562 14.633 1 98 296 SER B CA 1
ATOM 6773 C C . SER B 1 296 ? -7.59 35.062 14.969 1 98 296 SER B C 1
ATOM 6775 O O . SER B 1 296 ? -8.539 35.594 15.531 1 98 296 SER B O 1
ATOM 6777 N N . MET B 1 297 ? -6.52 35.656 14.609 1 97.75 297 MET B N 1
ATOM 6778 C CA . MET B 1 297 ? -6.316 37.094 14.898 1 97.75 297 MET B CA 1
ATOM 6779 C C . MET B 1 297 ? -7.395 37.938 14.234 1 97.75 297 MET B C 1
ATOM 6781 O O . MET B 1 297 ? -8.039 38.75 14.898 1 97.75 297 MET B O 1
ATOM 6785 N N . LYS B 1 298 ? -7.586 37.719 12.992 1 97.56 298 LYS B N 1
ATOM 6786 C CA . LYS B 1 298 ? -8.5 38.625 12.281 1 97.56 298 LYS B CA 1
ATOM 6787 C C . LYS B 1 298 ? -9.945 38.375 12.672 1 97.56 298 LYS B C 1
ATOM 6789 O O . LYS B 1 298 ? -10.789 39.25 12.602 1 97.56 298 LYS B O 1
ATOM 6794 N N . SER B 1 299 ? -10.273 37.156 13.125 1 97.81 299 SER B N 1
ATOM 6795 C CA . SER B 1 299 ? -11.625 36.906 13.602 1 97.81 299 SER B CA 1
ATOM 6796 C C . SER B 1 299 ? -11.961 37.781 14.805 1 97.81 299 SER B C 1
ATOM 6798 O O . SER B 1 299 ? -13.031 38.406 14.859 1 97.81 299 SER B O 1
ATOM 6800 N N . TRP B 1 300 ? -11.094 37.844 15.766 1 98.31 300 TRP B N 1
ATOM 6801 C CA . TRP B 1 300 ? -11.312 38.656 16.953 1 98.31 300 TRP B CA 1
ATOM 6802 C C . TRP B 1 300 ? -11.281 40.156 16.625 1 98.31 300 TRP B C 1
ATOM 6804 O O . TRP B 1 300 ? -12.117 40.906 17.109 1 98.31 300 TRP B O 1
ATOM 6814 N N . MET B 1 301 ? -10.414 40.5 15.797 1 98.62 301 MET B N 1
ATOM 6815 C CA . MET B 1 301 ? -10.18 41.938 15.508 1 98.62 301 MET B CA 1
ATOM 6816 C C . MET B 1 301 ? -11.305 42.5 14.656 1 98.62 301 MET B C 1
ATOM 6818 O O . MET B 1 301 ? -11.57 43.688 14.703 1 98.62 301 MET B O 1
ATOM 6822 N N . CYS B 1 302 ? -11.992 41.656 13.906 1 98.38 302 CYS B N 1
ATOM 6823 C CA . CYS B 1 302 ? -12.961 42.156 12.938 1 98.38 302 CYS B CA 1
ATOM 6824 C C . CYS B 1 302 ? -14.383 41.906 13.398 1 98.38 302 CYS B C 1
ATOM 6826 O O . CYS B 1 302 ? -15.266 41.625 12.586 1 98.38 302 CYS B O 1
ATOM 6828 N N . GLY B 1 303 ? -14.617 41.875 14.625 1 97.44 303 GLY B N 1
ATOM 6829 C CA . GLY B 1 303 ? -15.969 41.906 15.172 1 97.44 303 GLY B CA 1
ATOM 6830 C C . GLY B 1 303 ? -16.484 40.531 15.547 1 97.44 303 GLY B C 1
ATOM 6831 O O . GLY B 1 303 ? -17.688 40.375 15.82 1 97.44 303 GLY B O 1
ATOM 6832 N N . GLY B 1 304 ? -15.656 39.594 15.547 1 98.19 304 GLY B N 1
ATOM 6833 C CA . GLY B 1 304 ? -16.062 38.25 15.93 1 98.19 304 GLY B CA 1
ATOM 6834 C C . GLY B 1 304 ? -15.289 37.719 17.109 1 98.19 304 GLY B C 1
ATOM 6835 O O . GLY B 1 304 ? -14.852 38.469 17.984 1 98.19 304 GLY B O 1
ATOM 6836 N N . LYS B 1 305 ? -15.328 36.375 17.25 1 97.19 305 LYS B N 1
ATOM 6837 C CA . LYS B 1 305 ? -14.539 35.656 18.25 1 97.19 305 LYS B CA 1
ATOM 6838 C C . LYS B 1 305 ? -14.43 34.188 17.891 1 97.19 305 LYS B C 1
ATOM 6840 O O . LYS B 1 305 ? -14.992 33.719 16.891 1 97.19 305 LYS B O 1
ATOM 6845 N N . MET B 1 306 ? -13.656 33.5 18.703 1 97.56 306 MET B N 1
ATOM 6846 C CA . MET B 1 306 ? -13.484 32.062 18.578 1 97.56 306 MET B CA 1
ATOM 6847 C C . MET B 1 306 ? -13.742 31.359 19.906 1 97.56 306 MET B C 1
ATOM 6849 O O . MET B 1 306 ? -13.32 31.844 20.953 1 97.56 306 MET B O 1
ATOM 6853 N N . VAL B 1 307 ? -14.422 30.25 19.797 1 97.5 307 VAL B N 1
ATOM 6854 C CA . VAL B 1 307 ? -14.688 29.531 21.031 1 97.5 307 VAL B CA 1
ATOM 6855 C C . VAL B 1 307 ? -14.383 28.047 20.828 1 97.5 307 VAL B C 1
ATOM 6857 O O . VAL B 1 307 ? -14.578 27.5 19.734 1 97.5 307 VAL B O 1
ATOM 6860 N N . THR B 1 308 ? -13.859 27.422 21.844 1 96.69 308 THR B N 1
ATOM 6861 C CA . THR B 1 308 ? -13.781 25.969 21.922 1 96.69 308 THR B CA 1
ATOM 6862 C C . THR B 1 308 ? -15.078 25.391 22.469 1 96.69 308 THR B C 1
ATOM 6864 O O . THR B 1 308 ? -15.625 25.906 23.453 1 96.69 308 THR B O 1
ATOM 6867 N N . VAL B 1 309 ? -15.578 24.406 21.828 1 97.12 309 VAL B N 1
ATOM 6868 C CA . VAL B 1 309 ? -16.844 23.797 22.219 1 97.12 309 VAL B CA 1
ATOM 6869 C C . VAL B 1 309 ? -16.609 22.453 22.906 1 97.12 309 VAL B C 1
ATOM 6871 O O . VAL B 1 309 ? -16.438 21.438 22.234 1 97.12 309 VAL B O 1
ATOM 6874 N N . PRO B 1 310 ? -16.703 22.391 24.203 1 95.88 310 PRO B N 1
ATOM 6875 C CA . PRO B 1 310 ? -16.375 21.172 24.953 1 95.88 310 PRO B CA 1
ATOM 6876 C C . PRO B 1 310 ? -17.281 20 24.562 1 95.88 310 PRO B C 1
ATOM 6878 O O . PRO B 1 310 ? -16.828 18.844 24.562 1 95.88 310 PRO B O 1
ATOM 6881 N N . CYS B 1 311 ? -18.5 20.25 24.156 1 96.06 311 CYS B N 1
ATOM 6882 C CA . CYS B 1 311 ? -19.469 19.203 23.844 1 96.06 311 CYS B CA 1
ATOM 6883 C C . CYS B 1 311 ? -19.219 18.625 22.453 1 96.06 311 CYS B C 1
ATOM 6885 O O . CYS B 1 311 ? -19.797 17.609 22.078 1 96.06 311 CYS B O 1
ATOM 6887 N N . SER B 1 312 ? -18.453 19.234 21.641 1 97 312 SER B N 1
ATOM 6888 C CA . SER B 1 312 ? -18 18.734 20.344 1 97 312 SER B CA 1
ATOM 6889 C C . SER B 1 312 ? -16.641 18.062 20.453 1 97 312 SER B C 1
ATOM 6891 O O . SER B 1 312 ? -15.633 18.734 20.688 1 97 312 SER B O 1
ATOM 6893 N N . ARG B 1 313 ? -16.641 16.766 20.266 1 96.25 313 ARG B N 1
ATOM 6894 C CA . ARG B 1 313 ? -15.406 16 20.422 1 96.25 313 ARG B CA 1
ATOM 6895 C C . ARG B 1 313 ? -14.984 15.367 19.109 1 96.25 313 ARG B C 1
ATOM 6897 O O . ARG B 1 313 ? -15.766 14.648 18.484 1 96.25 313 ARG B O 1
ATOM 6904 N N . VAL B 1 314 ? -13.766 15.648 18.688 1 97.31 314 VAL B N 1
ATOM 6905 C CA . VAL B 1 314 ? -13.203 15.086 17.469 1 97.31 314 VAL B CA 1
ATOM 6906 C C . VAL B 1 314 ? -11.82 14.508 17.75 1 97.31 314 VAL B C 1
ATOM 6908 O O . VAL B 1 314 ? -10.938 15.211 18.25 1 97.31 314 VAL B O 1
ATOM 6911 N N . GLY B 1 315 ? -11.641 13.188 17.5 1 97.06 315 GLY B N 1
ATOM 6912 C CA . GLY B 1 315 ? -10.328 12.57 17.609 1 97.06 315 GLY B CA 1
ATOM 6913 C C . GLY B 1 315 ? -9.438 12.836 16.406 1 97.06 315 GLY B C 1
ATOM 6914 O O . GLY B 1 315 ? -9.844 12.625 15.266 1 97.06 315 GLY B O 1
ATOM 6915 N N . HIS B 1 316 ? -8.273 13.305 16.672 1 96.94 316 HIS B N 1
ATOM 6916 C CA . HIS B 1 316 ? -7.32 13.648 15.633 1 96.94 316 HIS B CA 1
ATOM 6917 C C . HIS B 1 316 ? -6.035 12.836 15.766 1 96.94 316 HIS B C 1
ATOM 6919 O O . HIS B 1 316 ? -5.535 12.641 16.875 1 96.94 316 HIS B O 1
ATOM 6925 N N . ILE B 1 317 ? -5.574 12.32 14.656 1 96.38 317 ILE B N 1
ATOM 6926 C CA . ILE B 1 317 ? -4.254 11.695 14.641 1 96.38 317 ILE B CA 1
ATOM 6927 C C . ILE B 1 317 ? -3.178 12.766 14.477 1 96.38 317 ILE B C 1
ATOM 6929 O O . ILE B 1 317 ? -3.094 13.422 13.43 1 96.38 317 ILE B O 1
ATOM 6933 N N . GLN B 1 318 ? -2.447 12.961 15.508 1 90.44 318 GLN B N 1
ATOM 6934 C CA . GLN B 1 318 ? -1.308 13.859 15.383 1 90.44 318 GLN B CA 1
ATOM 6935 C C . GLN B 1 318 ? -0.126 13.164 14.711 1 90.44 318 GLN B C 1
ATOM 6937 O O . GLN B 1 318 ? 0.609 12.422 15.359 1 90.44 318 GLN B O 1
ATOM 6942 N N . LYS B 1 319 ? 0.068 13.484 13.523 1 90.69 319 LYS B N 1
ATOM 6943 C CA . LYS B 1 319 ? 1.107 12.805 12.75 1 90.69 319 LYS B CA 1
ATOM 6944 C C . LYS B 1 319 ? 2.492 13.094 13.328 1 90.69 319 LYS B C 1
ATOM 6946 O O . LYS B 1 319 ? 2.785 14.219 13.727 1 90.69 319 LYS B O 1
ATOM 6951 N N . ALA B 1 320 ? 3.281 12.102 13.391 1 81.69 320 ALA B N 1
ATOM 6952 C CA . ALA B 1 320 ? 4.633 12.195 13.93 1 81.69 320 ALA B CA 1
ATOM 6953 C C . ALA B 1 320 ? 5.566 12.914 12.953 1 81.69 320 ALA B C 1
ATOM 6955 O O . ALA B 1 320 ? 6.617 13.414 13.352 1 81.69 320 ALA B O 1
ATOM 6956 N N . GLY B 1 321 ? 5.188 12.906 11.727 1 76.56 321 GLY B N 1
ATOM 6957 C CA . GLY B 1 321 ? 5.98 13.57 10.703 1 76.56 321 GLY B CA 1
ATOM 6958 C C . GLY B 1 321 ? 5.152 14.047 9.523 1 76.56 321 GLY B C 1
ATOM 6959 O O . GLY B 1 321 ? 3.975 13.703 9.406 1 76.56 321 GLY B O 1
ATOM 6960 N N . HIS B 1 322 ? 5.867 14.969 8.844 1 72.62 322 HIS B N 1
ATOM 6961 C CA . HIS B 1 322 ? 5.203 15.523 7.668 1 72.62 322 HIS B CA 1
ATOM 6962 C C . HIS B 1 322 ? 6.016 15.266 6.402 1 72.62 322 HIS B C 1
ATOM 6964 O O . HIS B 1 322 ? 6.641 16.188 5.867 1 72.62 322 HIS B O 1
ATOM 6970 N N . PRO B 1 323 ? 5.875 14.086 5.914 1 66.62 323 PRO B N 1
ATOM 6971 C CA . PRO B 1 323 ? 6.711 13.68 4.781 1 66.62 323 PRO B CA 1
ATOM 6972 C C . PRO B 1 323 ? 6.492 14.555 3.545 1 66.62 323 PRO B C 1
ATOM 6974 O O . PRO B 1 323 ? 7.406 14.727 2.736 1 66.62 323 PRO B O 1
ATOM 6977 N N . TYR B 1 324 ? 5.43 15.164 3.49 1 63.44 324 TYR B N 1
ATOM 6978 C CA . TYR B 1 324 ? 5.102 15.938 2.295 1 63.44 324 TYR B CA 1
ATOM 6979 C C . TYR B 1 324 ? 5.832 17.266 2.287 1 63.44 324 TYR B C 1
ATOM 6981 O O . TYR B 1 324 ? 5.863 17.969 1.268 1 63.44 324 TYR B O 1
ATOM 6989 N N . LEU B 1 325 ? 6.465 17.578 3.381 1 64.25 325 LEU B N 1
ATOM 6990 C CA . LEU B 1 325 ? 7.18 18.859 3.471 1 64.25 325 LEU B CA 1
ATOM 6991 C C . LEU B 1 325 ? 8.656 18.672 3.133 1 64.25 325 LEU B C 1
ATOM 6993 O O . LEU B 1 325 ? 9.375 19.641 2.912 1 64.25 325 LEU B O 1
ATOM 6997 N N . THR B 1 326 ? 9.086 17.438 3.088 1 61.62 326 THR B N 1
ATOM 6998 C CA . THR B 1 326 ? 10.508 17.156 2.912 1 61.62 326 THR B CA 1
ATOM 6999 C C . THR B 1 326 ? 11.016 17.766 1.605 1 61.62 326 THR B C 1
ATOM 7001 O O . THR B 1 326 ? 12.188 18.141 1.508 1 61.62 326 THR B O 1
ATOM 7004 N N . ARG B 1 327 ? 10.141 18 0.756 1 64.25 327 ARG B N 1
ATOM 7005 C CA . ARG B 1 327 ? 10.609 18.469 -0.546 1 64.25 327 ARG B CA 1
ATOM 7006 C C . ARG B 1 327 ? 10.391 19.953 -0.714 1 64.25 327 ARG B C 1
ATOM 7008 O O . ARG B 1 327 ? 10.688 20.531 -1.77 1 64.25 327 ARG B O 1
ATOM 7015 N N . GLU B 1 328 ? 9.914 20.453 0.297 1 65.31 328 GLU B N 1
ATOM 7016 C CA . GLU B 1 328 ? 9.641 21.891 0.224 1 65.31 328 GLU B CA 1
ATOM 7017 C C . GLU B 1 328 ? 10.898 22.703 0.489 1 65.31 328 GLU B C 1
ATOM 7019 O O . GLU B 1 328 ? 11.531 22.562 1.537 1 65.31 328 GLU B O 1
ATOM 7024 N N . THR B 1 329 ? 11.289 23.438 -0.504 1 64.31 329 THR B N 1
ATOM 7025 C CA . THR B 1 329 ? 12.523 24.203 -0.43 1 64.31 329 THR B CA 1
ATOM 7026 C C . THR B 1 329 ? 12.266 25.609 0.113 1 64.31 329 THR B C 1
ATOM 7028 O O . THR B 1 329 ? 13.164 26.25 0.646 1 64.31 329 THR B O 1
ATOM 7031 N N . LYS B 1 330 ? 11.117 26.016 0.014 1 68.62 330 LYS B N 1
ATOM 7032 C CA . LYS B 1 330 ? 10.828 27.391 0.42 1 68.62 330 LYS B CA 1
ATOM 7033 C C . LYS B 1 330 ? 10.492 27.469 1.905 1 68.62 330 LYS B C 1
ATOM 7035 O O . LYS B 1 330 ? 9.836 26.578 2.443 1 68.62 330 LYS B O 1
ATOM 7040 N N . ASP B 1 331 ? 11.055 28.5 2.533 1 82.88 331 ASP B N 1
ATOM 7041 C CA . ASP B 1 331 ? 10.664 28.781 3.912 1 82.88 331 ASP B CA 1
ATOM 7042 C C . ASP B 1 331 ? 9.305 29.469 3.969 1 82.88 331 ASP B C 1
ATOM 7044 O O . ASP B 1 331 ? 9.219 30.672 4.227 1 82.88 331 ASP B O 1
ATOM 7048 N N . VAL B 1 332 ? 8.336 28.719 3.85 1 85.25 332 VAL B N 1
ATOM 7049 C CA . VAL B 1 332 ? 6.98 29.234 3.686 1 85.25 332 VAL B CA 1
ATOM 7050 C C . VAL B 1 332 ? 6.48 29.812 5.008 1 85.25 332 VAL B C 1
ATOM 7052 O O . VAL B 1 332 ? 5.727 30.781 5.016 1 85.25 332 VAL B O 1
ATOM 7055 N N . VAL B 1 333 ? 6.961 29.328 6.055 1 88.38 333 VAL B N 1
ATOM 7056 C CA . VAL B 1 333 ? 6.508 29.797 7.363 1 88.38 333 VAL B CA 1
ATOM 7057 C C . VAL B 1 333 ? 7.004 31.219 7.609 1 88.38 333 VAL B C 1
ATOM 7059 O O . VAL B 1 333 ? 6.266 32.062 8.125 1 88.38 333 VAL B O 1
ATOM 7062 N N . ARG B 1 334 ? 8.219 31.469 7.203 1 91.56 334 ARG B N 1
ATOM 7063 C CA . ARG B 1 334 ? 8.766 32.812 7.312 1 91.56 334 ARG B CA 1
ATOM 7064 C C . ARG B 1 334 ? 7.941 33.812 6.508 1 91.56 334 ARG B C 1
ATOM 7066 O O . ARG B 1 334 ? 7.535 34.844 7.031 1 91.56 334 ARG B O 1
ATOM 7073 N N . ALA B 1 335 ? 7.707 33.438 5.32 1 93.25 335 ALA B N 1
ATOM 7074 C CA . ALA B 1 335 ? 6.965 34.344 4.438 1 93.25 335 ALA B CA 1
ATOM 7075 C C . ALA B 1 335 ? 5.559 34.594 4.969 1 93.25 335 ALA B C 1
ATOM 7077 O O . ALA B 1 335 ? 5.102 35.719 5.016 1 93.25 335 ALA B O 1
ATOM 7078 N N . ASN B 1 336 ? 4.891 33.562 5.418 1 94.69 336 ASN B N 1
ATOM 7079 C CA . ASN B 1 336 ? 3.533 33.688 5.941 1 94.69 336 ASN B CA 1
ATOM 7080 C C . ASN B 1 336 ? 3.498 34.5 7.23 1 94.69 336 ASN B C 1
ATOM 7082 O O . ASN B 1 336 ? 2.576 35.281 7.445 1 94.69 336 ASN B O 1
ATOM 7086 N N . SER B 1 337 ? 4.5 34.344 8.023 1 96.5 337 SER B N 1
ATOM 7087 C CA . SER B 1 337 ? 4.582 35.062 9.289 1 96.5 337 SER B CA 1
ATOM 7088 C C . SER B 1 337 ? 4.734 36.562 9.047 1 96.5 337 SER B C 1
ATOM 7090 O O . SER B 1 337 ? 4.062 37.375 9.695 1 96.5 337 SER B O 1
ATOM 7092 N N . ILE B 1 338 ? 5.613 36.875 8.156 1 96.88 338 ILE B N 1
ATOM 7093 C CA . ILE B 1 338 ? 5.906 38.25 7.879 1 96.88 338 ILE B CA 1
ATOM 7094 C C . ILE B 1 338 ? 4.691 38.938 7.234 1 96.88 338 ILE B C 1
ATOM 7096 O O . ILE B 1 338 ? 4.359 40.062 7.555 1 96.88 338 ILE B O 1
ATOM 7100 N N . ARG B 1 339 ? 4.055 38.188 6.41 1 96.56 339 ARG B N 1
ATOM 7101 C CA . ARG B 1 339 ? 2.844 38.688 5.773 1 96.56 339 ARG B CA 1
ATOM 7102 C C . ARG B 1 339 ? 1.749 38.938 6.805 1 96.56 339 ARG B C 1
ATOM 7104 O O . ARG B 1 339 ? 1.099 39.969 6.785 1 96.56 339 ARG B O 1
ATOM 7111 N N . LEU B 1 340 ? 1.55 38 7.668 1 97.81 340 LEU B N 1
ATOM 7112 C CA . LEU B 1 340 ? 0.58 38.188 8.742 1 97.81 340 LEU B CA 1
ATOM 7113 C C . LEU B 1 340 ? 0.896 39.406 9.578 1 97.81 340 LEU B C 1
ATOM 7115 O O . LEU B 1 340 ? 0.007 40.219 9.867 1 97.81 340 LEU B O 1
ATOM 7119 N N . ALA B 1 341 ? 2.133 39.531 9.945 1 98.25 341 ALA B N 1
ATOM 7120 C CA . ALA B 1 341 ? 2.551 40.625 10.805 1 98.25 341 ALA B CA 1
ATOM 7121 C C . ALA B 1 341 ? 2.279 41.969 10.148 1 98.25 341 ALA B C 1
ATOM 7123 O O . ALA B 1 341 ? 1.757 42.875 10.789 1 98.25 341 ALA B O 1
ATOM 7124 N N . GLU B 1 342 ? 2.582 42.031 8.922 1 98.25 342 GLU B N 1
ATOM 7125 C CA . GLU B 1 342 ? 2.439 43.281 8.18 1 98.25 342 GLU B CA 1
ATOM 7126 C C . GLU B 1 342 ? 0.981 43.719 8.133 1 98.25 342 GLU B C 1
ATOM 7128 O O . GLU B 1 342 ? 0.693 44.906 8.219 1 98.25 342 GLU B O 1
ATOM 7133 N N . VAL B 1 343 ? 0.122 42.844 8.086 1 98.44 343 VAL B N 1
ATOM 7134 C CA . VAL B 1 343 ? -1.281 43.188 7.871 1 98.44 343 VAL B CA 1
ATOM 7135 C C . VAL B 1 343 ? -1.983 43.375 9.211 1 98.44 343 VAL B C 1
ATOM 7137 O O . VAL B 1 343 ? -2.809 44.25 9.375 1 98.44 343 VAL B O 1
ATOM 7140 N N . TRP B 1 344 ? -1.607 42.562 10.195 1 98.44 344 TRP B N 1
ATOM 7141 C CA . TRP B 1 344 ? -2.557 42.438 11.297 1 98.44 344 TRP B CA 1
ATOM 7142 C C . TRP B 1 344 ? -1.94 42.906 12.602 1 98.44 344 TRP B C 1
ATOM 7144 O O . TRP B 1 344 ? -2.656 43.188 13.57 1 98.44 344 TRP B O 1
ATOM 7154 N N . MET B 1 345 ? -0.651 43.062 12.727 1 98.38 345 MET B N 1
ATOM 7155 C CA . MET B 1 345 ? -0.068 43.188 14.062 1 98.38 345 MET B CA 1
ATOM 7156 C C . MET B 1 345 ? 0.276 44.656 14.375 1 98.38 345 MET B C 1
ATOM 7158 O O . MET B 1 345 ? 0.827 44.938 15.43 1 98.38 345 MET B O 1
ATOM 7162 N N . ASP B 1 346 ? -0 45.562 13.422 1 97.88 346 ASP B N 1
ATOM 7163 C CA . ASP B 1 346 ? 0.23 47 13.625 1 97.88 346 ASP B CA 1
ATOM 7164 C C . ASP B 1 346 ? 1.645 47.25 14.141 1 97.88 346 ASP B C 1
ATOM 7166 O O . ASP B 1 346 ? 2.623 46.812 13.516 1 97.88 346 ASP B O 1
ATOM 7170 N N . GLU B 1 347 ? 1.812 48.031 15.227 1 96.06 347 GLU B N 1
ATOM 7171 C CA . GLU B 1 347 ? 3.137 48.406 15.711 1 96.06 347 GLU B CA 1
ATOM 7172 C C . GLU B 1 347 ? 3.887 47.188 16.266 1 96.06 347 GLU B C 1
ATOM 7174 O O . GLU B 1 347 ? 5.113 47.219 16.391 1 96.06 347 GLU B O 1
ATOM 7179 N N . TYR B 1 348 ? 3.209 46.156 16.516 1 97.56 348 TYR B N 1
ATOM 7180 C CA . TYR B 1 348 ? 3.83 45 17.109 1 97.56 348 TYR B CA 1
ATOM 7181 C C . TYR B 1 348 ? 4.48 44.125 16.047 1 97.56 348 TYR B C 1
ATOM 7183 O O . TYR B 1 348 ? 5.211 43.156 16.375 1 97.56 348 TYR B O 1
ATOM 7191 N N . LYS B 1 349 ? 4.254 44.406 14.734 1 97.81 349 LYS B N 1
ATOM 7192 C CA . LYS B 1 349 ? 4.867 43.656 13.648 1 97.81 349 LYS B CA 1
ATOM 7193 C C . LYS B 1 349 ? 6.391 43.656 13.758 1 97.81 349 LYS B C 1
ATOM 7195 O O . LYS B 1 349 ? 7.059 42.719 13.305 1 97.81 349 LYS B O 1
ATOM 7200 N N . GLY B 1 350 ? 6.883 44.656 14.422 1 96.94 350 GLY B N 1
ATOM 7201 C CA . GLY B 1 350 ? 8.32 44.781 14.594 1 96.94 350 GLY B CA 1
ATOM 7202 C C . GLY B 1 350 ? 8.938 43.594 15.312 1 96.94 350 GLY B C 1
ATOM 7203 O O . GLY B 1 350 ? 10.094 43.25 15.055 1 96.94 350 GLY B O 1
ATOM 7204 N N . ILE B 1 351 ? 8.18 43.031 16.219 1 97.12 351 ILE B N 1
ATOM 7205 C CA . ILE B 1 351 ? 8.68 41.875 16.938 1 97.12 351 ILE B CA 1
ATOM 7206 C C . ILE B 1 351 ? 8.977 40.719 15.961 1 97.12 351 ILE B C 1
ATOM 7208 O O . ILE B 1 351 ? 10.016 40.094 16.062 1 97.12 351 ILE B O 1
ATOM 7212 N N . ILE B 1 352 ? 8.078 40.5 15.039 1 97.62 352 ILE B N 1
ATOM 7213 C CA . ILE B 1 352 ? 8.25 39.438 14.039 1 97.62 352 ILE B CA 1
ATOM 7214 C C . ILE B 1 352 ? 9.414 39.781 13.117 1 97.62 352 ILE B C 1
ATOM 7216 O O . ILE B 1 352 ? 10.242 38.938 12.812 1 97.62 352 ILE B O 1
ATOM 7220 N N . TYR B 1 353 ? 9.484 41.031 12.664 1 97.75 353 TYR B N 1
ATOM 7221 C CA . TYR B 1 353 ? 10.586 41.469 11.828 1 97.75 353 TYR B CA 1
ATOM 7222 C C . TYR B 1 353 ? 11.922 41.25 12.523 1 97.75 353 TYR B C 1
ATOM 7224 O O . TYR B 1 353 ? 12.898 40.812 11.906 1 97.75 353 TYR B O 1
ATOM 7232 N N . ASP B 1 354 ? 11.945 41.562 13.805 1 97.44 354 ASP B N 1
ATOM 7233 C CA . ASP B 1 354 ? 13.172 41.406 14.586 1 97.44 354 ASP B CA 1
ATOM 7234 C C . ASP B 1 354 ? 13.609 39.938 14.656 1 97.44 354 ASP B C 1
ATOM 7236 O O . ASP B 1 354 ? 14.805 39.656 14.609 1 97.44 354 ASP B O 1
ATOM 7240 N N . ILE B 1 355 ? 12.672 39.094 14.812 1 96.88 355 ILE B N 1
ATOM 7241 C CA . ILE B 1 355 ? 12.953 37.688 14.898 1 96.88 355 ILE B CA 1
ATOM 7242 C C . ILE B 1 355 ? 13.625 37.219 13.609 1 96.88 355 ILE B C 1
ATOM 7244 O O . ILE B 1 355 ? 14.516 36.344 13.633 1 96.88 355 ILE B O 1
ATOM 7248 N N . TYR B 1 356 ? 13.266 37.844 12.516 1 95.81 356 TYR B N 1
ATOM 7249 C CA . TYR B 1 356 ? 13.836 37.438 11.242 1 95.81 356 TYR B CA 1
ATOM 7250 C C . TYR B 1 356 ? 14.945 38.375 10.805 1 95.81 356 TYR B C 1
ATOM 7252 O O . TYR B 1 356 ? 15.57 38.188 9.766 1 95.81 356 TYR B O 1
ATOM 7260 N N . GLY B 1 357 ? 15.133 39.406 11.562 1 96.5 357 GLY B N 1
ATOM 7261 C CA . GLY B 1 357 ? 16.25 40.312 11.375 1 96.5 357 GLY B CA 1
ATOM 7262 C C . GLY B 1 357 ? 16.078 41.219 10.172 1 96.5 357 GLY B C 1
ATOM 7263 O O . GLY B 1 357 ? 17.047 41.562 9.492 1 96.5 357 GLY B O 1
ATOM 7264 N N . ILE B 1 358 ? 14.789 41.625 9.898 1 96.75 358 ILE B N 1
ATOM 7265 C CA . ILE B 1 358 ? 14.555 42.469 8.734 1 96.75 358 ILE B CA 1
ATOM 7266 C C . ILE B 1 358 ? 14.023 43.812 9.188 1 96.75 358 ILE B C 1
ATOM 7268 O O . ILE B 1 358 ? 13.312 43.906 10.188 1 96.75 358 ILE B O 1
ATOM 7272 N N . PRO B 1 359 ? 14.328 44.781 8.406 1 96.56 359 PRO B N 1
ATOM 7273 C CA . PRO B 1 359 ? 13.945 46.156 8.82 1 96.56 359 PRO B CA 1
ATOM 7274 C C . PRO B 1 359 ? 12.516 46.5 8.414 1 96.56 359 PRO B C 1
ATOM 7276 O O . PRO B 1 359 ? 11.867 47.312 9.086 1 96.56 359 PRO B O 1
ATOM 7279 N N . HIS B 1 360 ? 12.094 46.031 7.309 1 95.5 360 HIS B N 1
ATOM 7280 C CA . HIS B 1 360 ? 10.773 46.375 6.793 1 95.5 360 HIS B CA 1
ATOM 7281 C C . HIS B 1 360 ? 10.234 45.281 5.871 1 95.5 360 HIS B C 1
ATOM 7283 O O . HIS B 1 360 ? 10.961 44.344 5.508 1 95.5 360 HIS B O 1
ATOM 7289 N N . TYR B 1 361 ? 8.977 45.438 5.516 1 96.25 361 TYR B N 1
ATOM 7290 C CA . TYR B 1 361 ? 8.305 44.5 4.617 1 96.25 361 TYR B CA 1
ATOM 7291 C C . TYR B 1 361 ? 8.805 44.688 3.184 1 96.25 361 TYR B C 1
ATOM 7293 O O . TYR B 1 361 ? 8.93 45.812 2.697 1 96.25 361 TYR B O 1
ATOM 7301 N N . SER B 1 362 ? 9.102 43.562 2.588 1 94.81 362 SER B N 1
ATOM 7302 C CA . SER B 1 362 ? 9.516 43.594 1.188 1 94.81 362 SER B CA 1
ATOM 7303 C C . SER B 1 362 ? 8.461 42.969 0.293 1 94.81 362 SER B C 1
ATOM 7305 O O . SER B 1 362 ? 8.297 41.75 0.289 1 94.81 362 SER B O 1
ATOM 7307 N N . GLU B 1 363 ? 7.84 43.719 -0.528 1 94.25 363 GLU B N 1
ATOM 7308 C CA . GLU B 1 363 ? 6.836 43.188 -1.439 1 94.25 363 GLU B CA 1
ATOM 7309 C C . GLU B 1 363 ? 7.477 42.25 -2.48 1 94.25 363 GLU B C 1
ATOM 7311 O O . GLU B 1 363 ? 6.848 41.312 -2.953 1 94.25 363 GLU B O 1
ATOM 7316 N N . GLU B 1 364 ? 8.664 42.625 -2.852 1 92.62 364 GLU B N 1
ATOM 7317 C CA . GLU B 1 364 ? 9.391 41.781 -3.812 1 92.62 364 GLU B CA 1
ATOM 7318 C C . GLU B 1 364 ? 9.594 40.375 -3.285 1 92.62 364 GLU B C 1
ATOM 7320 O O . GLU B 1 364 ? 9.492 39.406 -4.039 1 92.62 364 GLU B O 1
ATOM 7325 N N . GLU B 1 365 ? 9.781 40.375 -1.987 1 90.69 365 GLU B N 1
ATOM 7326 C CA . GLU B 1 365 ? 10.094 39.062 -1.401 1 90.69 365 GLU B CA 1
ATOM 7327 C C . GLU B 1 365 ? 8.836 38.344 -0.956 1 90.69 365 GLU B C 1
ATOM 7329 O O . GLU B 1 365 ? 8.734 37.125 -1.081 1 90.69 365 GLU B O 1
ATOM 7334 N N . PHE B 1 366 ? 7.879 39.031 -0.445 1 93.12 366 PHE B N 1
ATOM 7335 C CA . PHE B 1 366 ? 6.785 38.375 0.25 1 93.12 366 PHE B CA 1
ATOM 7336 C C . PHE B 1 366 ? 5.461 38.625 -0.46 1 93.12 366 PHE B C 1
ATOM 7338 O O . PHE B 1 366 ? 4.414 38.156 -0.014 1 93.12 366 PHE B O 1
ATOM 7345 N N . GLY B 1 367 ? 5.418 39.344 -1.532 1 93.44 367 GLY B N 1
ATOM 7346 C CA . GLY B 1 367 ? 4.211 39.656 -2.287 1 93.44 367 GLY B CA 1
ATOM 7347 C C . GLY B 1 367 ? 3.439 40.812 -1.736 1 93.44 367 GLY B C 1
ATOM 7348 O O . GLY B 1 367 ? 3.639 41.219 -0.586 1 93.44 367 GLY B O 1
ATOM 7349 N N . SER B 1 368 ? 2.502 41.25 -2.527 1 96.19 368 SER B N 1
ATOM 7350 C CA . SER B 1 368 ? 1.716 42.406 -2.125 1 96.19 368 SER B CA 1
ATOM 7351 C C . SER B 1 368 ? 0.688 42.031 -1.062 1 96.19 368 SER B C 1
ATOM 7353 O O . SER B 1 368 ? 0.069 40.969 -1.133 1 96.19 368 SER B O 1
ATOM 7355 N N . VAL B 1 369 ? 0.537 43 -0.092 1 97.06 369 VAL B N 1
ATOM 7356 C CA . VAL B 1 369 ? -0.466 42.781 0.946 1 97.06 369 VAL B CA 1
ATOM 7357 C C . VAL B 1 369 ? -1.52 43.875 0.884 1 97.06 369 VAL B C 1
ATOM 7359 O O . VAL B 1 369 ? -2.295 44.062 1.827 1 97.06 369 VAL B O 1
ATOM 7362 N N . GLU B 1 370 ? -1.555 44.594 -0.177 1 97.06 370 GLU B N 1
ATOM 7363 C CA . GLU B 1 370 ? -2.479 45.719 -0.318 1 97.06 370 GLU B CA 1
ATOM 7364 C C . GLU B 1 370 ? -3.93 45.25 -0.25 1 97.06 370 GLU B C 1
ATOM 7366 O O . GLU B 1 370 ? -4.766 45.906 0.391 1 97.06 370 GLU B O 1
ATOM 7371 N N . HIS B 1 371 ? -4.191 44.25 -0.899 1 96.44 371 HIS B N 1
ATOM 7372 C CA . HIS B 1 371 ? -5.543 43.719 -0.903 1 96.44 371 HIS B CA 1
ATOM 7373 C C . HIS B 1 371 ? -5.969 43.281 0.498 1 96.44 371 HIS B C 1
ATOM 7375 O O . HIS B 1 371 ? -7.121 43.5 0.887 1 96.44 371 HIS B O 1
ATOM 7381 N N . ARG B 1 372 ? -5.082 42.719 1.23 1 97.5 372 ARG B N 1
ATOM 7382 C CA . ARG B 1 372 ? -5.371 42.281 2.594 1 97.5 372 ARG B CA 1
ATOM 7383 C C . ARG B 1 372 ? -5.637 43.469 3.506 1 97.5 372 ARG B C 1
ATOM 7385 O O . ARG B 1 372 ? -6.535 43.438 4.348 1 97.5 372 ARG B O 1
ATOM 7392 N N . LYS B 1 373 ? -4.879 44.469 3.332 1 97.81 373 LYS B N 1
ATOM 7393 C CA . LYS B 1 373 ? -5.078 45.688 4.113 1 97.81 373 LYS B CA 1
ATOM 7394 C C . LYS B 1 373 ? -6.418 46.344 3.777 1 97.81 373 LYS B C 1
ATOM 7396 O O . LYS B 1 373 ? -7.082 46.906 4.656 1 97.81 373 LYS B O 1
ATOM 7401 N N . ALA B 1 374 ? -6.793 46.25 2.527 1 98.06 374 ALA B N 1
ATOM 7402 C CA . ALA B 1 374 ? -8.086 46.781 2.107 1 98.06 374 ALA B CA 1
ATOM 7403 C C . ALA B 1 374 ? -9.234 46 2.764 1 98.06 374 ALA B C 1
ATOM 7405 O O . ALA B 1 374 ? -10.234 46.594 3.17 1 98.06 374 ALA B O 1
ATOM 7406 N N . ILE B 1 375 ? -9.125 44.781 2.844 1 97.25 375 ILE B N 1
ATOM 7407 C CA . ILE B 1 375 ? -10.133 43.938 3.494 1 97.25 375 ILE B CA 1
ATOM 7408 C C . ILE B 1 375 ? -10.242 44.312 4.969 1 97.25 375 ILE B C 1
ATOM 7410 O O . ILE B 1 375 ? -11.352 44.438 5.5 1 97.25 375 ILE B O 1
ATOM 7414 N N . ARG B 1 376 ? -9.117 44.438 5.602 1 98.25 376 ARG B N 1
ATOM 7415 C CA . ARG B 1 376 ? -9.078 44.844 7.004 1 98.25 376 ARG B CA 1
ATOM 7416 C C . ARG B 1 376 ? -9.812 46.156 7.219 1 98.25 376 ARG B C 1
ATOM 7418 O O . ARG B 1 376 ? -10.602 46.281 8.156 1 98.25 376 ARG B O 1
ATOM 7425 N N . GLN B 1 377 ? -9.602 47.094 6.344 1 98 377 GLN B N 1
ATOM 7426 C CA . GLN B 1 377 ? -10.242 48.406 6.43 1 98 377 GLN B CA 1
ATOM 7427 C C . GLN B 1 377 ? -11.742 48.281 6.188 1 98 377 GLN B C 1
ATOM 7429 O O . GLN B 1 377 ? -12.539 48.844 6.938 1 98 377 GLN B O 1
ATOM 7434 N N . LYS B 1 378 ? -12.07 47.594 5.23 1 97.81 378 LYS B N 1
ATOM 7435 C CA . LYS B 1 378 ? -13.477 47.438 4.867 1 97.81 378 LYS B CA 1
ATOM 7436 C C . LYS B 1 378 ? -14.266 46.75 5.977 1 97.81 378 LYS B C 1
ATOM 7438 O O . LYS B 1 378 ? -15.43 47.062 6.215 1 97.81 378 LYS B O 1
ATOM 7443 N N . ALA B 1 379 ? -13.648 45.875 6.672 1 97.56 379 ALA B N 1
ATOM 7444 C CA . ALA B 1 379 ? -14.312 45.062 7.711 1 97.56 379 ALA B CA 1
ATOM 7445 C C . ALA B 1 379 ? -14.367 45.844 9.031 1 97.56 379 ALA B C 1
ATOM 7447 O O . ALA B 1 379 ? -15.023 45.406 9.977 1 97.56 379 ALA B O 1
ATOM 7448 N N . GLY B 1 380 ? -13.688 46.938 9.086 1 97.56 380 GLY B N 1
ATOM 7449 C CA . GLY B 1 380 ? -13.703 47.75 10.297 1 97.56 380 GLY B CA 1
ATOM 7450 C C . GLY B 1 380 ? -13.031 47.062 11.477 1 97.56 380 GLY B C 1
ATOM 7451 O O . GLY B 1 380 ? -13.539 47.125 12.594 1 97.56 380 GLY B O 1
ATOM 7452 N N . CYS B 1 381 ? -11.961 46.469 11.273 1 98.44 381 CYS B N 1
ATOM 7453 C CA . CYS B 1 381 ? -11.273 45.688 12.289 1 98.44 381 CYS B CA 1
ATOM 7454 C C . CYS B 1 381 ? -10.602 46.562 13.32 1 98.44 381 CYS B C 1
ATOM 7456 O O . CYS B 1 381 ? -10.125 47.656 12.992 1 98.44 381 CYS B O 1
ATOM 7458 N N . GLN B 1 382 ? -10.523 46.062 14.555 1 98.25 382 GLN B N 1
ATOM 7459 C CA . GLN B 1 382 ? -9.836 46.719 15.656 1 98.25 382 GLN B CA 1
ATOM 7460 C C . GLN B 1 382 ? -8.328 46.562 15.547 1 98.25 382 GLN B C 1
ATOM 7462 O O . GLN B 1 382 ? -7.844 45.656 14.852 1 98.25 382 GLN B O 1
ATOM 7467 N N . PRO B 1 383 ? -7.598 47.469 16.188 1 97.69 383 PRO B N 1
ATOM 7468 C CA . PRO B 1 383 ? -6.141 47.312 16.219 1 97.69 383 PRO B CA 1
ATOM 7469 C C . PRO B 1 383 ? -5.688 46.062 16.953 1 97.69 383 PRO B C 1
ATOM 7471 O O . PRO B 1 383 ? -6.438 45.5 17.75 1 97.69 383 PRO B O 1
ATOM 7474 N N . PHE B 1 384 ? -4.477 45.688 16.688 1 98.12 384 PHE B N 1
ATOM 7475 C CA . PHE B 1 384 ? -3.92 44.5 17.297 1 98.12 384 PHE B CA 1
ATOM 7476 C C . PHE B 1 384 ? -3.918 44.625 18.828 1 98.12 384 PHE B C 1
ATOM 7478 O O . PHE B 1 384 ? -4.086 43.625 19.531 1 98.12 384 PHE B O 1
ATOM 7485 N N . ARG B 1 385 ? -3.754 45.688 19.359 1 96.5 385 ARG B N 1
ATOM 7486 C CA . ARG B 1 385 ? -3.826 45.906 20.797 1 96.5 385 ARG B CA 1
ATOM 7487 C C . ARG B 1 385 ? -5.137 45.375 21.375 1 96.5 385 ARG B C 1
ATOM 7489 O O . ARG B 1 385 ? -5.164 44.844 22.484 1 96.5 385 ARG B O 1
ATOM 7496 N N . TYR B 1 386 ? -6.215 45.625 20.656 1 96.94 386 TYR B N 1
ATOM 7497 C CA . TYR B 1 386 ? -7.508 45.094 21.062 1 96.94 386 TYR B CA 1
ATOM 7498 C C . TYR B 1 386 ? -7.43 43.562 21.234 1 96.94 386 TYR B C 1
ATOM 7500 O O . TYR B 1 386 ? -7.973 43.031 22.188 1 96.94 386 TYR B O 1
ATOM 7508 N N . TYR B 1 387 ? -6.836 42.969 20.266 1 97.56 387 TYR B N 1
ATOM 7509 C CA . TYR B 1 387 ? -6.652 41.5 20.312 1 97.56 387 TYR B CA 1
ATOM 7510 C C . TYR B 1 387 ? -5.914 41.094 21.578 1 97.56 387 TYR B C 1
ATOM 7512 O O . TYR B 1 387 ? -6.34 40.188 22.281 1 97.56 387 TYR B O 1
ATOM 7520 N N . LEU B 1 388 ? -4.844 41.75 21.922 1 96.31 388 LEU B N 1
ATOM 7521 C CA . LEU B 1 388 ? -4.035 41.438 23.094 1 96.31 388 LEU B CA 1
ATOM 7522 C C . LEU B 1 388 ? -4.824 41.656 24.375 1 96.31 388 LEU B C 1
ATOM 7524 O O . LEU B 1 388 ? -4.652 40.938 25.359 1 96.31 388 LEU B O 1
ATOM 7528 N N . GLU B 1 389 ? -5.73 42.562 24.328 1 95.31 389 GLU B N 1
ATOM 7529 C CA . GLU B 1 389 ? -6.465 42.938 25.531 1 95.31 389 GLU B CA 1
ATOM 7530 C C . GLU B 1 389 ? -7.695 42.062 25.719 1 95.31 389 GLU B C 1
ATOM 7532 O O . GLU B 1 389 ? -8.094 41.781 26.859 1 95.31 389 GLU B O 1
ATOM 7537 N N . ASN B 1 390 ? -8.305 41.656 24.625 1 95.06 390 ASN B N 1
ATOM 7538 C CA . ASN B 1 390 ? -9.625 41.062 24.719 1 95.06 390 ASN B CA 1
ATOM 7539 C C . ASN B 1 390 ? -9.602 39.562 24.344 1 95.06 390 ASN B C 1
ATOM 7541 O O . ASN B 1 390 ? -10.398 38.781 24.844 1 95.06 390 ASN B O 1
ATOM 7545 N N . ALA B 1 391 ? -8.734 39.281 23.453 1 96.19 391 ALA B N 1
ATOM 7546 C CA . ALA B 1 391 ? -8.703 37.906 22.969 1 96.19 391 ALA B CA 1
ATOM 7547 C C . ALA B 1 391 ? -7.598 37.094 23.656 1 96.19 391 ALA B C 1
ATOM 7549 O O . ALA B 1 391 ? -7.762 35.906 23.938 1 96.19 391 ALA B O 1
ATOM 7550 N N . PHE B 1 392 ? -6.477 37.719 23.875 1 96.38 392 PHE B N 1
ATOM 7551 C CA . PHE B 1 392 ? -5.305 37 24.375 1 96.38 392 PHE B CA 1
ATOM 7552 C C . PHE B 1 392 ? -4.602 37.812 25.453 1 96.38 392 PHE B C 1
ATOM 7554 O O . PHE B 1 392 ? -3.398 38.094 25.359 1 96.38 392 PHE B O 1
ATOM 7561 N N . PRO B 1 393 ? -5.281 38.094 26.453 1 93.81 393 PRO B N 1
ATOM 7562 C CA . PRO B 1 393 ? -4.656 38.906 27.516 1 93.81 393 PRO B CA 1
ATOM 7563 C C . PRO B 1 393 ? -3.566 38.125 28.266 1 93.81 393 PRO B C 1
ATOM 7565 O O . PRO B 1 393 ? -2.771 38.719 28.984 1 93.81 393 PRO B O 1
ATOM 7568 N N . GLU B 1 394 ? -3.477 36.844 28.109 1 92.44 394 GLU B N 1
ATOM 7569 C CA . GLU B 1 394 ? -2.512 36 28.812 1 92.44 394 GLU B CA 1
ATOM 7570 C C . GLU B 1 394 ? -1.157 36 28.109 1 92.44 394 GLU B C 1
ATOM 7572 O O . GLU B 1 394 ? -0.17 35.5 28.625 1 92.44 394 GLU B O 1
ATOM 7577 N N . MET B 1 395 ? -1.054 36.594 26.938 1 93.75 395 MET B N 1
ATOM 7578 C CA . MET B 1 395 ? 0.195 36.594 26.188 1 93.75 395 MET B CA 1
ATOM 7579 C C . MET B 1 395 ? 1.315 37.25 27 1 93.75 395 MET B C 1
ATOM 7581 O O . MET B 1 395 ? 1.097 38.219 27.703 1 93.75 395 MET B O 1
ATOM 7585 N N . HIS B 1 396 ? 2.486 36.688 26.828 1 91.12 396 HIS B N 1
ATOM 7586 C CA . HIS B 1 396 ? 3.627 37.156 27.609 1 91.12 396 HIS B CA 1
ATOM 7587 C C . HIS B 1 396 ? 4.27 38.406 26.953 1 91.12 396 HIS B C 1
ATOM 7589 O O . HIS B 1 396 ? 4.117 38.594 25.75 1 91.12 396 HIS B O 1
ATOM 7595 N N . ASN B 1 397 ? 4.965 39.156 27.781 1 92.19 397 ASN B N 1
ATOM 7596 C CA . ASN B 1 397 ? 5.746 40.281 27.281 1 92.19 397 ASN B CA 1
ATOM 7597 C C . ASN B 1 397 ? 6.859 39.812 26.344 1 92.19 397 ASN B C 1
ATOM 7599 O O . ASN B 1 397 ? 7.707 39 26.719 1 92.19 397 ASN B O 1
ATOM 7603 N N . PRO B 1 398 ? 6.828 40.344 25.109 1 93.38 398 PRO B N 1
ATOM 7604 C CA . PRO B 1 398 ? 7.844 39.906 24.141 1 93.38 398 PRO B CA 1
ATOM 7605 C C . PRO B 1 398 ? 9.156 40.656 24.297 1 93.38 398 PRO B C 1
ATOM 7607 O O . PRO B 1 398 ? 10.164 40.281 23.688 1 93.38 398 PRO B O 1
ATOM 7610 N N . MET B 1 399 ? 9.188 41.688 25.031 1 91.94 399 MET B N 1
ATOM 7611 C CA . MET B 1 399 ? 10.336 42.562 25.078 1 91.94 399 MET B CA 1
ATOM 7612 C C . MET B 1 399 ? 11.422 42.031 26.016 1 91.94 399 MET B C 1
ATOM 7614 O O . MET B 1 399 ? 11.133 41.594 27.125 1 91.94 399 MET B O 1
ATOM 7618 N N . VAL B 1 400 ? 12.609 42.062 25.469 1 92.56 400 VAL B N 1
ATOM 7619 C CA . VAL B 1 400 ? 13.781 41.75 26.281 1 92.56 400 VAL B CA 1
ATOM 7620 C C . VAL B 1 400 ? 14.461 43.062 26.703 1 92.56 400 VAL B C 1
ATOM 7622 O O . VAL B 1 400 ? 14.391 44.062 25.984 1 92.56 400 VAL B O 1
ATOM 7625 N N . PRO B 1 401 ? 15.102 43.031 27.844 1 91.56 401 PRO B N 1
ATOM 7626 C CA . PRO B 1 401 ? 15.805 44.25 28.266 1 91.56 401 PRO B CA 1
ATOM 7627 C C . PRO B 1 401 ? 16.859 44.688 27.25 1 91.56 401 PRO B C 1
ATOM 7629 O O . PRO B 1 401 ? 17.688 43.875 26.812 1 91.56 401 PRO B O 1
ATOM 7632 N N . GLY B 1 402 ? 16.703 45.969 26.891 1 94.06 402 GLY B N 1
ATOM 7633 C CA . GLY B 1 402 ? 17.688 46.531 25.969 1 94.06 402 GLY B CA 1
ATOM 7634 C C . GLY B 1 402 ? 17.453 46.125 24.531 1 94.06 402 GLY B C 1
ATOM 7635 O O . GLY B 1 402 ? 18.391 46.156 23.719 1 94.06 402 GLY B O 1
ATOM 7636 N N . ALA B 1 403 ? 16.281 45.75 24.188 1 96.69 403 ALA B N 1
ATOM 7637 C CA . ALA B 1 403 ? 15.977 45.406 22.797 1 96.69 403 ALA B CA 1
ATOM 7638 C C . ALA B 1 403 ? 16.234 46.594 21.891 1 96.69 403 ALA B C 1
ATOM 7640 O O . ALA B 1 403 ? 15.914 47.75 22.234 1 96.69 403 ALA B O 1
ATOM 7641 N N . PHE B 1 404 ? 16.844 46.312 20.719 1 97.94 404 PHE B N 1
ATOM 7642 C CA . PHE B 1 404 ? 17.141 47.375 19.766 1 97.94 404 PHE B CA 1
ATOM 7643 C C . PHE B 1 404 ? 17.062 46.875 18.328 1 97.94 404 PHE B C 1
ATOM 7645 O O . PHE B 1 404 ? 17 45.656 18.094 1 97.94 404 PHE B O 1
ATOM 7652 N N . ARG B 1 405 ? 16.984 47.688 17.375 1 97.69 405 ARG B N 1
ATOM 7653 C CA . ARG B 1 405 ? 17.125 47.375 15.961 1 97.69 405 ARG B CA 1
ATOM 7654 C C . ARG B 1 405 ? 17.734 48.562 15.203 1 97.69 405 ARG B C 1
ATOM 7656 O O . ARG B 1 405 ? 17.484 49.719 15.547 1 97.69 405 ARG B O 1
ATOM 7663 N N . GLY B 1 406 ? 18.547 48.219 14.289 1 97.56 406 GLY B N 1
ATOM 7664 C CA . GLY B 1 406 ? 19.234 49.25 13.5 1 97.56 406 GLY B CA 1
ATOM 7665 C C . GLY B 1 406 ? 20.75 49.062 13.523 1 97.56 406 GLY B C 1
ATOM 7666 O O . GLY B 1 406 ? 21.266 47.969 13.703 1 97.56 406 GLY B O 1
ATOM 7667 N N . GLU B 1 407 ? 21.391 50.25 13.266 1 97.88 407 GLU B N 1
ATOM 7668 C CA . GLU B 1 407 ? 22.859 50.25 13.266 1 97.88 407 GLU B CA 1
ATOM 7669 C C . GLU B 1 407 ? 23.406 50.156 14.688 1 97.88 407 GLU B C 1
ATOM 7671 O O . GLU B 1 407 ? 22.797 50.688 15.633 1 97.88 407 GLU B O 1
ATOM 7676 N N . VAL B 1 408 ? 24.516 49.562 14.82 1 98.31 408 VAL B N 1
ATOM 7677 C CA . VAL B 1 408 ? 25.219 49.406 16.094 1 98.31 408 VAL B CA 1
ATOM 7678 C C . VAL B 1 408 ? 26.594 50.062 16.016 1 98.31 408 VAL B C 1
ATOM 7680 O O . VAL B 1 408 ? 27.422 49.688 15.18 1 98.31 408 VAL B O 1
ATOM 7683 N N . HIS B 1 409 ? 26.781 50.938 16.906 1 98.12 409 HIS B N 1
ATOM 7684 C CA . HIS B 1 409 ? 28.031 51.719 16.922 1 98.12 409 HIS B CA 1
ATOM 7685 C C . HIS B 1 409 ? 28.859 51.375 18.141 1 98.12 409 HIS B C 1
ATOM 7687 O O . HIS B 1 409 ? 28.328 50.906 19.156 1 98.12 409 HIS B O 1
ATOM 7693 N N . ASN B 1 410 ? 30.125 51.625 18 1 97.75 410 ASN B N 1
ATOM 7694 C CA . ASN B 1 410 ? 31.016 51.406 19.125 1 97.75 410 ASN B CA 1
ATOM 7695 C C . ASN B 1 410 ? 31.484 52.719 19.75 1 97.75 410 ASN B C 1
ATOM 7697 O O . ASN B 1 410 ? 31.812 53.656 19.047 1 97.75 410 ASN B O 1
ATOM 7701 N N . GLY B 1 411 ? 31.547 52.719 21.016 1 95.81 411 GLY B N 1
ATOM 7702 C CA . GLY B 1 411 ? 31.891 53.938 21.766 1 95.81 411 GLY B CA 1
ATOM 7703 C C . GLY B 1 411 ? 33.312 54.406 21.484 1 95.81 411 GLY B C 1
ATOM 7704 O O . GLY B 1 411 ? 33.594 55.625 21.625 1 95.81 411 GLY B O 1
ATOM 7705 N N . ALA B 1 412 ? 34.219 53.594 21.109 1 96.62 412 ALA B N 1
ATOM 7706 C CA . ALA B 1 412 ? 35.594 53.969 20.859 1 96.62 412 ALA B CA 1
ATOM 7707 C C . ALA B 1 412 ? 35.75 54.562 19.469 1 96.62 412 ALA B C 1
ATOM 7709 O O . ALA B 1 412 ? 36.719 55.312 19.219 1 96.62 412 ALA B O 1
ATOM 7710 N N . LEU B 1 413 ? 34.938 54.25 18.562 1 95.94 413 LEU B N 1
ATOM 7711 C CA . LEU B 1 413 ? 35.125 54.688 17.172 1 95.94 413 LEU B CA 1
ATOM 7712 C C . LEU B 1 413 ? 34.156 55.812 16.828 1 95.94 413 LEU B C 1
ATOM 7714 O O . LEU B 1 413 ? 34.375 56.531 15.859 1 95.94 413 LEU B O 1
ATOM 7718 N N . GLY B 1 414 ? 33.031 55.938 17.562 1 90.19 414 GLY B N 1
ATOM 7719 C CA . GLY B 1 414 ? 32.031 56.969 17.281 1 90.19 414 GLY B CA 1
ATOM 7720 C C . GLY B 1 414 ? 30.953 56.5 16.328 1 90.19 414 GLY B C 1
ATOM 7721 O O . GLY B 1 414 ? 30.875 55.312 16 1 90.19 414 GLY B O 1
ATOM 7722 N N . ASN B 1 415 ? 30.188 57.5 15.688 1 90.81 415 ASN B N 1
ATOM 7723 C CA . ASN B 1 415 ? 28.953 57.188 14.977 1 90.81 415 ASN B CA 1
ATOM 7724 C C . ASN B 1 415 ? 29.203 57 13.484 1 90.81 415 ASN B C 1
ATOM 7726 O O . ASN B 1 415 ? 28.297 56.656 12.742 1 90.81 415 ASN B O 1
ATOM 7730 N N . GLY B 1 416 ? 30.391 57.062 13.117 1 94 416 GLY B N 1
ATOM 7731 C CA . GLY B 1 416 ? 30.703 56.906 11.703 1 94 416 GLY B CA 1
ATOM 7732 C C . GLY B 1 416 ? 30.984 55.469 11.312 1 94 416 GLY B C 1
ATOM 7733 O O . GLY B 1 416 ? 31.094 55.156 10.125 1 94 416 GLY B O 1
ATOM 7734 N N . THR B 1 417 ? 31.156 54.625 12.297 1 97 417 THR B N 1
ATOM 7735 C CA . THR B 1 417 ? 31.438 53.188 12.062 1 97 417 THR B CA 1
ATOM 7736 C C . THR B 1 417 ? 30.328 52.312 12.617 1 97 417 THR B C 1
ATOM 7738 O O . THR B 1 417 ? 29.766 52.625 13.672 1 97 417 THR B O 1
ATOM 7741 N N . CYS B 1 418 ? 30 51.25 11.859 1 98.12 418 CYS B N 1
ATOM 7742 C CA . CYS B 1 418 ? 28.875 50.375 12.203 1 98.12 418 CYS B CA 1
ATOM 7743 C C . CYS B 1 418 ? 29.312 48.906 12.258 1 98.12 418 CYS B C 1
ATOM 7745 O O . CYS B 1 418 ? 30.141 48.469 11.469 1 98.12 418 CYS B O 1
ATOM 7747 N N . LEU B 1 419 ? 28.719 48.219 13.258 1 98.19 419 LEU B N 1
ATOM 7748 C CA . LEU B 1 419 ? 28.859 46.75 13.258 1 98.19 419 LEU B CA 1
ATOM 7749 C C . LEU B 1 419 ? 28.359 46.156 11.953 1 98.19 419 LEU B C 1
ATOM 7751 O O . LEU B 1 419 ? 27.234 46.438 11.523 1 98.19 419 LEU B O 1
ATOM 7755 N N . THR B 1 420 ? 29.203 45.312 11.32 1 98 420 THR B N 1
ATOM 7756 C CA . THR B 1 420 ? 28.922 44.844 9.961 1 98 420 THR B CA 1
ATOM 7757 C C . THR B 1 420 ? 29.156 43.344 9.844 1 98 420 THR B C 1
ATOM 7759 O O . THR B 1 420 ? 30.141 42.812 10.359 1 98 420 THR B O 1
ATOM 7762 N N . TYR B 1 421 ? 28.188 42.688 9.273 1 97.44 421 TYR B N 1
ATOM 7763 C CA . TYR B 1 421 ? 28.375 41.281 8.836 1 97.44 421 TYR B CA 1
ATOM 7764 C C . TYR B 1 421 ? 28.203 41.156 7.328 1 97.44 421 TYR B C 1
ATOM 7766 O O . TYR B 1 421 ? 27.188 41.594 6.777 1 97.44 421 TYR B O 1
ATOM 7774 N N . ARG B 1 422 ? 29.156 40.594 6.656 1 95.12 422 ARG B N 1
ATOM 7775 C CA . ARG B 1 422 ? 29.125 40.312 5.223 1 95.12 422 ARG B CA 1
ATOM 7776 C C . ARG B 1 422 ? 29.328 38.844 4.953 1 95.12 422 ARG B C 1
ATOM 7778 O O . ARG B 1 422 ? 30.422 38.312 5.148 1 95.12 422 ARG B O 1
ATOM 7785 N N . GLY B 1 423 ? 28.297 38.188 4.453 1 91.62 423 GLY B N 1
ATOM 7786 C CA . GLY B 1 423 ? 28.297 36.75 4.238 1 91.62 423 GLY B CA 1
ATOM 7787 C C . GLY B 1 423 ? 29.25 36.312 3.158 1 91.62 423 GLY B C 1
ATOM 7788 O O . GLY B 1 423 ? 29.781 35.188 3.211 1 91.62 423 GLY B O 1
ATOM 7789 N N . THR B 1 424 ? 29.562 37.125 2.209 1 91.62 424 THR B N 1
ATOM 7790 C CA . THR B 1 424 ? 30.391 36.781 1.061 1 91.62 424 THR B CA 1
ATOM 7791 C C . THR B 1 424 ? 31.797 36.406 1.502 1 91.62 424 THR B C 1
ATOM 7793 O O . THR B 1 424 ? 32.406 35.469 0.961 1 91.62 424 THR B O 1
ATOM 7796 N N . ASP B 1 425 ? 32.312 37.156 2.441 1 92 425 ASP B N 1
ATOM 7797 C CA . ASP B 1 425 ? 33.688 36.875 2.92 1 92 425 ASP B CA 1
ATOM 7798 C C . ASP B 1 425 ? 33.688 36.594 4.422 1 92 425 ASP B C 1
ATOM 7800 O O . ASP B 1 425 ? 34.719 36.656 5.066 1 92 425 ASP B O 1
ATOM 7804 N N . ASN B 1 426 ? 32.562 36.406 4.957 1 92.62 426 ASN B N 1
ATOM 7805 C CA . ASN B 1 426 ? 32.375 36.062 6.371 1 92.62 426 ASN B CA 1
ATOM 7806 C C . ASN B 1 426 ? 33 37.156 7.266 1 92.62 426 ASN B C 1
ATOM 7808 O O . ASN B 1 426 ? 33.625 36.844 8.289 1 92.62 426 ASN B O 1
ATOM 7812 N N . PHE B 1 427 ? 32.906 38.312 6.844 1 96.06 427 PHE B N 1
ATOM 7813 C CA . PHE B 1 427 ? 33.406 39.438 7.602 1 96.06 427 PHE B CA 1
ATOM 7814 C C . PHE B 1 427 ? 32.469 39.812 8.75 1 96.06 427 PHE B C 1
ATOM 7816 O O . PHE B 1 427 ? 31.266 40 8.539 1 96.06 427 PHE B O 1
ATOM 7823 N N . LEU B 1 428 ? 32.969 39.844 9.922 1 97.81 428 LEU B N 1
ATOM 7824 C CA . LEU B 1 428 ? 32.312 40.375 11.102 1 97.81 428 LEU B CA 1
ATOM 7825 C C . LEU B 1 428 ? 33.188 41.375 11.812 1 97.81 428 LEU B C 1
ATOM 7827 O O . LEU B 1 428 ? 34.281 41.031 12.273 1 97.81 428 LEU B O 1
ATOM 7831 N N . GLY B 1 429 ? 32.75 42.531 11.836 1 97.94 429 GLY B N 1
ATOM 7832 C CA . GLY B 1 429 ? 33.531 43.594 12.445 1 97.94 429 GLY B CA 1
ATOM 7833 C C . GLY B 1 429 ? 32.938 44.969 12.227 1 97.94 429 GLY B C 1
ATOM 7834 O O . GLY B 1 429 ? 31.75 45.125 11.961 1 97.94 429 GLY B O 1
ATOM 7835 N N . MET B 1 430 ? 33.812 45.969 12.469 1 98.06 430 MET B N 1
ATOM 7836 C CA . MET B 1 430 ? 33.375 47.344 12.305 1 98.06 430 MET B CA 1
ATOM 7837 C C . MET B 1 430 ? 33.75 47.875 10.93 1 98.06 430 MET B C 1
ATOM 7839 O O . MET B 1 430 ? 34.844 47.594 10.422 1 98.06 430 MET B O 1
ATOM 7843 N N . ALA B 1 431 ? 32.875 48.594 10.305 1 97.56 431 ALA B N 1
ATOM 7844 C CA . ALA B 1 431 ? 33.125 49.219 9.016 1 97.56 431 ALA B CA 1
ATOM 7845 C C . ALA B 1 431 ? 32.375 50.562 8.93 1 97.56 431 ALA B C 1
ATOM 7847 O O . ALA B 1 431 ? 31.469 50.812 9.719 1 97.56 431 ALA B O 1
ATOM 7848 N N . PRO B 1 432 ? 32.781 51.375 7.965 1 97.38 432 PRO B N 1
ATOM 7849 C CA . PRO B 1 432 ? 32.031 52.656 7.812 1 97.38 432 PRO B CA 1
ATOM 7850 C C . PRO B 1 432 ? 30.562 52.438 7.555 1 97.38 432 PRO B C 1
ATOM 7852 O O . PRO B 1 432 ? 30.172 51.562 6.781 1 97.38 432 PRO B O 1
ATOM 7855 N N . CYS B 1 433 ? 29.797 53.281 8.234 1 97.38 433 CYS B N 1
ATOM 7856 C CA . CYS B 1 433 ? 28.359 53.156 8.109 1 97.38 433 CYS B CA 1
ATOM 7857 C C . CYS B 1 433 ? 27.906 53.469 6.688 1 97.38 433 CYS B C 1
ATOM 7859 O O . CYS B 1 433 ? 28.297 54.469 6.105 1 97.38 433 CYS B O 1
ATOM 7861 N N . ASP B 1 434 ? 27.047 52.594 6.145 1 95.31 434 ASP B N 1
ATOM 7862 C CA . ASP B 1 434 ? 26.547 52.812 4.789 1 95.31 434 ASP B CA 1
ATOM 7863 C C . ASP B 1 434 ? 25.078 53.219 4.805 1 95.31 434 ASP B C 1
ATOM 7865 O O . ASP B 1 434 ? 24.562 53.688 3.801 1 95.31 434 ASP B O 1
ATOM 7869 N N . HIS B 1 435 ? 24.344 53 5.871 1 95.25 435 HIS B N 1
ATOM 7870 C CA . HIS B 1 435 ? 22.953 53.406 6.102 1 95.25 435 HIS B CA 1
ATOM 7871 C C . HIS B 1 435 ? 22.016 52.75 5.105 1 95.25 435 HIS B C 1
ATOM 7873 O O . HIS B 1 435 ? 21.047 53.344 4.66 1 95.25 435 HIS B O 1
ATOM 7879 N N . LEU B 1 436 ? 22.297 51.438 4.711 1 94.31 436 LEU B N 1
ATOM 7880 C CA . LEU B 1 436 ? 21.516 50.75 3.699 1 94.31 436 LEU B CA 1
ATOM 7881 C C . LEU B 1 436 ? 20.578 49.719 4.344 1 94.31 436 LEU B C 1
ATOM 7883 O O . LEU B 1 436 ? 19.734 49.125 3.66 1 94.31 436 LEU B O 1
ATOM 7887 N N . GLU B 1 437 ? 20.641 49.5 5.648 1 94.38 437 GLU B N 1
ATOM 7888 C CA . GLU B 1 437 ? 19.812 48.562 6.406 1 94.38 437 GLU B CA 1
ATOM 7889 C C . GLU B 1 437 ? 19.922 47.156 5.844 1 94.38 437 GLU B C 1
ATOM 7891 O O . GLU B 1 437 ? 18.922 46.469 5.652 1 94.38 437 GLU B O 1
ATOM 7896 N N . LYS B 1 438 ? 21.094 46.719 5.465 1 94.06 438 LYS B N 1
ATOM 7897 C CA . LYS B 1 438 ? 21.391 45.375 4.98 1 94.06 438 LYS B CA 1
ATOM 7898 C C . LYS B 1 438 ? 22.422 44.688 5.871 1 94.06 438 LYS B C 1
ATOM 7900 O O . LYS B 1 438 ? 22.094 44.219 6.957 1 94.06 438 LYS B O 1
ATOM 7905 N N . SER B 1 439 ? 23.703 44.844 5.551 1 95.19 439 SER B N 1
ATOM 7906 C CA . SER B 1 439 ? 24.781 44.156 6.254 1 95.19 439 SER B CA 1
ATOM 7907 C C . SER B 1 439 ? 25.047 44.781 7.617 1 95.19 439 SER B C 1
ATOM 7909 O O . SER B 1 439 ? 25.734 44.188 8.453 1 95.19 439 SER B O 1
ATOM 7911 N N . GLN B 1 440 ? 24.453 45.938 7.859 1 97.44 440 GLN B N 1
ATOM 7912 C CA . GLN B 1 440 ? 24.734 46.688 9.094 1 97.44 440 GLN B CA 1
ATOM 7913 C C . GLN B 1 440 ? 23.469 46.875 9.922 1 97.44 440 GLN B C 1
ATOM 7915 O O . GLN B 1 440 ? 23.453 47.688 10.844 1 97.44 440 GLN B O 1
ATOM 7920 N N . PHE B 1 441 ? 22.438 46.156 9.523 1 97.75 441 PHE B N 1
ATOM 7921 C CA . PHE B 1 441 ? 21.203 46.156 10.289 1 97.75 441 PHE B CA 1
ATOM 7922 C C . PHE B 1 441 ? 21.172 45 11.273 1 97.75 441 PHE B C 1
ATOM 7924 O O . PHE B 1 441 ? 21.266 43.844 10.875 1 97.75 441 PHE B O 1
ATOM 7931 N N . TRP B 1 442 ? 21.031 45.344 12.555 1 98.25 442 TRP B N 1
ATOM 7932 C CA . TRP B 1 442 ? 21.031 44.312 13.602 1 98.25 442 TRP B CA 1
ATOM 7933 C C . TRP B 1 442 ? 19.812 44.469 14.5 1 98.25 442 TRP B C 1
ATOM 7935 O O . TRP B 1 442 ? 19.312 45.562 14.711 1 98.25 442 TRP B O 1
ATOM 7945 N N . THR B 1 443 ? 19.375 43.344 14.961 1 98.19 443 THR B N 1
ATOM 7946 C CA . THR B 1 443 ? 18.312 43.312 15.945 1 98.19 443 THR B CA 1
ATOM 7947 C C . THR B 1 443 ? 18.719 42.531 17.172 1 98.19 443 THR B C 1
ATOM 7949 O O . THR B 1 443 ? 19.406 41.5 17.062 1 98.19 443 THR B O 1
ATOM 7952 N N . HIS B 1 444 ? 18.422 43.031 18.312 1 98.19 444 HIS B N 1
ATOM 7953 C CA . HIS B 1 444 ? 18.359 42.281 19.547 1 98.19 444 HIS B CA 1
ATOM 7954 C C . HIS B 1 444 ? 16.938 41.844 19.859 1 98.19 444 HIS B C 1
ATOM 7956 O O . HIS B 1 444 ? 16.156 42.625 20.406 1 98.19 444 HIS B O 1
ATOM 7962 N N . ASN B 1 445 ? 16.703 40.625 19.594 1 96.19 445 ASN B N 1
ATOM 7963 C CA . ASN B 1 445 ? 15.312 40.219 19.391 1 96.19 445 ASN B CA 1
ATOM 7964 C C . ASN B 1 445 ? 14.789 39.406 20.562 1 96.19 445 ASN B C 1
ATOM 7966 O O . ASN B 1 445 ? 15.453 39.281 21.594 1 96.19 445 ASN B O 1
ATOM 7970 N N . TYR B 1 446 ? 13.523 38.875 20.375 1 94.5 446 TYR B N 1
ATOM 7971 C CA . TYR B 1 446 ? 12.719 38.094 21.312 1 94.5 446 TYR B CA 1
ATOM 7972 C C . TYR B 1 446 ? 13.531 36.969 21.906 1 94.5 446 TYR B C 1
ATOM 7974 O O . TYR B 1 446 ? 13.367 36.625 23.078 1 94.5 446 TYR B O 1
ATOM 7982 N N . TYR B 1 447 ? 14.539 36.469 21.234 1 95.94 447 TYR B N 1
ATOM 7983 C CA . TYR B 1 447 ? 15.359 35.312 21.656 1 95.94 447 TYR B CA 1
ATOM 7984 C C . TYR B 1 447 ? 16.688 35.781 22.219 1 95.94 447 TYR B C 1
ATOM 7986 O O . TYR B 1 447 ? 17.578 34.969 22.516 1 95.94 447 TYR B O 1
ATOM 7994 N N . GLN B 1 448 ? 16.844 37.062 22.266 1 96.94 448 GLN B N 1
ATOM 7995 C CA . GLN B 1 448 ? 18.078 37.688 22.75 1 96.94 448 GLN B CA 1
ATOM 7996 C C . GLN B 1 448 ? 19.234 37.469 21.781 1 96.94 448 GLN B C 1
ATOM 7998 O O . GLN B 1 448 ? 20.375 37.25 22.203 1 96.94 448 GLN B O 1
ATOM 8003 N N . GLU B 1 449 ? 18.859 37.438 20.609 1 98 449 GLU B N 1
ATOM 8004 C CA . GLU B 1 449 ? 19.859 37.25 19.578 1 98 449 GLU B CA 1
ATOM 8005 C C . GLU B 1 449 ? 20.312 38.594 18.984 1 98 449 GLU B C 1
ATOM 8007 O O . GLU B 1 449 ? 19.531 39.531 18.938 1 98 449 GLU B O 1
ATOM 8012 N N . LEU B 1 450 ? 21.562 38.594 18.578 1 98.19 450 LEU B N 1
ATOM 8013 C CA . LEU B 1 450 ? 22.016 39.625 17.656 1 98.19 450 LEU B CA 1
ATOM 8014 C C . LEU B 1 450 ? 21.891 39.156 16.203 1 98.19 450 LEU B C 1
ATOM 8016 O O . LEU B 1 450 ? 22.828 38.562 15.672 1 98.19 450 LEU B O 1
ATOM 8020 N N . ASN B 1 451 ? 20.812 39.562 15.641 1 97.5 451 ASN B N 1
ATOM 8021 C CA . ASN B 1 451 ? 20.328 38.969 14.406 1 97.5 451 ASN B CA 1
ATOM 8022 C C . ASN B 1 451 ? 20.375 39.938 13.25 1 97.5 451 ASN B C 1
ATOM 8024 O O . ASN B 1 451 ? 19.922 41.094 13.375 1 97.5 451 ASN B O 1
ATOM 8028 N N . SER B 1 452 ? 21.031 39.562 12.195 1 97.25 452 SER B N 1
ATOM 8029 C CA . SER B 1 452 ? 21 40.281 10.93 1 97.25 452 SER B CA 1
ATOM 8030 C C . SER B 1 452 ? 20.594 39.344 9.781 1 97.25 452 SER B C 1
ATOM 8032 O O . SER B 1 452 ? 21.422 38.594 9.266 1 97.25 452 SER B O 1
ATOM 8034 N N . TYR B 1 453 ? 19.359 39.438 9.328 1 94.94 453 TYR B N 1
ATOM 8035 C CA . TYR B 1 453 ? 18.828 38.656 8.227 1 94.94 453 TYR B CA 1
ATOM 8036 C C . TYR B 1 453 ? 19.062 37.156 8.469 1 94.94 453 TYR B C 1
ATOM 8038 O O . TYR B 1 453 ? 19.609 36.469 7.605 1 94.94 453 TYR B O 1
ATOM 8046 N N . GLN B 1 454 ? 18.734 36.719 9.68 1 94.19 454 GLN B N 1
ATOM 8047 C CA . GLN B 1 454 ? 18.719 35.344 10.156 1 94.19 454 GLN B CA 1
ATOM 8048 C C . GLN B 1 454 ? 20.125 34.812 10.383 1 94.19 454 GLN B C 1
ATOM 8050 O O . GLN B 1 454 ? 20.328 33.594 10.508 1 94.19 454 GLN B O 1
ATOM 8055 N N . ASN B 1 455 ? 21.062 35.781 10.344 1 96.56 455 ASN B N 1
ATOM 8056 C CA . ASN B 1 455 ? 22.422 35.438 10.781 1 96.56 455 ASN B CA 1
ATOM 8057 C C . ASN B 1 455 ? 22.703 36 12.172 1 96.56 455 ASN B C 1
ATOM 8059 O O . ASN B 1 455 ? 22.547 37.219 12.406 1 96.56 455 ASN B O 1
ATOM 8063 N N . CYS B 1 456 ? 23.141 35.125 13.039 1 97.88 456 CYS B N 1
ATOM 8064 C CA . CYS B 1 456 ? 23.297 35.531 14.43 1 97.88 456 CYS B CA 1
ATOM 8065 C C . CYS B 1 456 ? 24.734 35.406 14.891 1 97.88 456 CYS B C 1
ATOM 8067 O O . CYS B 1 456 ? 25.438 34.469 14.469 1 97.88 456 CYS B O 1
ATOM 8069 N N . ILE B 1 457 ? 25.109 36.281 15.758 1 97.75 457 ILE B N 1
ATOM 8070 C CA . ILE B 1 457 ? 26.453 36.25 16.328 1 97.75 457 ILE B CA 1
ATOM 8071 C C . ILE B 1 457 ? 26.5 35.219 17.453 1 97.75 457 ILE B C 1
ATOM 8073 O O . ILE B 1 457 ? 25.656 35.219 18.344 1 97.75 457 ILE B O 1
ATOM 8077 N N . ASP B 1 458 ? 27.5 34.375 17.281 1 96.81 458 ASP B N 1
ATOM 8078 C CA . ASP B 1 458 ? 27.766 33.375 18.297 1 96.81 458 ASP B CA 1
ATOM 8079 C C . ASP B 1 458 ? 28.984 33.719 19.141 1 96.81 458 ASP B C 1
ATOM 8081 O O . ASP B 1 458 ? 29.969 34.25 18.609 1 96.81 458 ASP B O 1
ATOM 8085 N N . GLY B 1 459 ? 28.906 33.5 20.438 1 94.06 459 GLY B N 1
ATOM 8086 C CA . GLY B 1 459 ? 30.031 33.656 21.344 1 94.06 459 GLY B CA 1
ATOM 8087 C C . GLY B 1 459 ? 30.234 32.469 22.266 1 94.06 459 GLY B C 1
ATOM 8088 O O . GLY B 1 459 ? 29.391 31.562 22.312 1 94.06 459 GLY B O 1
ATOM 8089 N N . PRO B 1 460 ? 31.375 32.375 22.984 1 93.38 460 PRO B N 1
ATOM 8090 C CA . PRO B 1 460 ? 32.375 33.438 23.156 1 93.38 460 PRO B CA 1
ATOM 8091 C C . PRO B 1 460 ? 33.375 33.5 22.016 1 93.38 460 PRO B C 1
ATOM 8093 O O . PRO B 1 460 ? 34.125 34.469 21.891 1 93.38 460 PRO B O 1
ATOM 8096 N N . ASN B 1 461 ? 33.469 32.25 21.328 1 94.44 461 ASN B N 1
ATOM 8097 C CA . ASN B 1 461 ? 34.25 32.312 20.094 1 94.44 461 ASN B CA 1
ATOM 8098 C C . ASN B 1 461 ? 33.438 33 18.969 1 94.44 461 ASN B C 1
ATOM 8100 O O . ASN B 1 461 ? 32.656 32.344 18.312 1 94.44 461 ASN B O 1
ATOM 8104 N N . LEU B 1 462 ? 33.781 34.156 18.75 1 96.12 462 LEU B N 1
ATOM 8105 C CA . LEU B 1 462 ? 32.938 35 17.922 1 96.12 462 LEU B CA 1
ATOM 8106 C C . LEU B 1 462 ? 32.844 34.438 16.5 1 96.12 462 LEU B C 1
ATOM 8108 O O . LEU B 1 462 ? 33.875 34.25 15.844 1 96.12 462 LEU B O 1
ATOM 8112 N N . ALA B 1 463 ? 31.688 34.156 16.109 1 95.88 463 ALA B N 1
ATOM 8113 C CA . ALA B 1 463 ? 31.375 33.719 14.742 1 95.88 463 ALA B CA 1
ATOM 8114 C C . ALA B 1 463 ? 29.906 34 14.406 1 95.88 463 ALA B C 1
ATOM 8116 O O . ALA B 1 463 ? 29.125 34.344 15.273 1 95.88 463 ALA B O 1
ATOM 8117 N N . VAL B 1 464 ? 29.656 33.906 13.109 1 97.06 464 VAL B N 1
ATOM 8118 C CA . VAL B 1 464 ? 28.281 34.125 12.68 1 97.06 464 VAL B CA 1
ATOM 8119 C C . VAL B 1 464 ? 27.703 32.844 12.102 1 97.06 464 VAL B C 1
ATOM 8121 O O . VAL B 1 464 ? 28.328 32.219 11.242 1 97.06 464 VAL B O 1
ATOM 8124 N N . TYR B 1 465 ? 26.578 32.469 12.688 1 96.38 465 TYR B N 1
ATOM 8125 C CA . TYR B 1 465 ? 25.828 31.297 12.211 1 96.38 465 TYR B CA 1
ATOM 8126 C C . TYR B 1 465 ? 24.375 31.641 11.984 1 96.38 465 TYR B C 1
ATOM 8128 O O . TYR B 1 465 ? 23.906 32.719 12.383 1 96.38 465 TYR B O 1
ATOM 8136 N N . ARG B 1 466 ? 23.688 30.797 11.305 1 95.81 466 ARG B N 1
ATOM 8137 C CA . ARG B 1 466 ? 22.25 30.953 11.195 1 95.81 466 ARG B CA 1
ATOM 8138 C C . ARG B 1 466 ? 21.594 30.953 12.57 1 95.81 466 ARG B C 1
ATOM 8140 O O . ARG B 1 466 ? 21.969 30.172 13.445 1 95.81 466 ARG B O 1
ATOM 8147 N N . CYS B 1 467 ? 20.703 31.797 12.703 1 96.25 467 CYS B N 1
ATOM 8148 C CA . CYS B 1 467 ? 20.016 31.875 13.992 1 96.25 467 CYS B CA 1
ATOM 8149 C C . CYS B 1 467 ? 19.297 30.562 14.312 1 96.25 467 CYS B C 1
ATOM 8151 O O . CYS B 1 467 ? 18.609 30 13.461 1 96.25 467 CYS B O 1
ATOM 8153 N N . HIS B 1 468 ? 19.469 30.078 15.539 1 93.25 468 HIS B N 1
ATOM 8154 C CA . HIS B 1 468 ? 18.875 28.797 15.867 1 93.25 468 HIS B CA 1
ATOM 8155 C C . HIS B 1 468 ? 17.734 28.969 16.875 1 93.25 468 HIS B C 1
ATOM 8157 O O . HIS B 1 468 ? 17 28.016 17.156 1 93.25 468 HIS B O 1
ATOM 8163 N N . LYS B 1 469 ? 17.547 30.141 17.438 1 94 469 LYS B N 1
ATOM 8164 C CA . LYS B 1 469 ? 16.422 30.484 18.312 1 94 469 LYS B CA 1
ATOM 8165 C C . LYS B 1 469 ? 16.406 29.609 19.562 1 94 469 LYS B C 1
ATOM 8167 O O . LYS B 1 469 ? 15.336 29.234 20.047 1 94 469 LYS B O 1
ATOM 8172 N N . SER B 1 470 ? 17.531 29.266 20.047 1 93.12 470 SER B N 1
ATOM 8173 C CA . SER B 1 470 ? 17.609 28.375 21.188 1 93.12 470 SER B CA 1
ATOM 8174 C C . SER B 1 470 ? 18.453 28.984 22.312 1 93.12 470 SER B C 1
ATOM 8176 O O . SER B 1 470 ? 18.859 28.297 23.234 1 93.12 470 SER B O 1
ATOM 8178 N N . ARG B 1 471 ? 18.641 30.25 22.125 1 93.25 471 ARG B N 1
ATOM 8179 C CA . ARG B 1 471 ? 19.484 30.969 23.062 1 93.25 471 ARG B CA 1
ATOM 8180 C C . ARG B 1 471 ? 20.891 30.375 23.109 1 93.25 471 ARG B C 1
ATOM 8182 O O . ARG B 1 471 ? 21.562 30.266 22.078 1 93.25 471 ARG B O 1
ATOM 8189 N N . GLY B 1 472 ? 21.406 30.016 24.281 1 93.38 472 GLY B N 1
ATOM 8190 C CA . GLY B 1 472 ? 22.75 29.453 24.344 1 93.38 472 GLY B CA 1
ATOM 8191 C C . GLY B 1 472 ? 23.828 30.406 23.891 1 93.38 472 GLY B C 1
ATOM 8192 O O . GLY B 1 472 ? 23.922 31.531 24.391 1 93.38 472 GLY B O 1
ATOM 8193 N N . ASN B 1 473 ? 24.547 29.906 22.844 1 94.94 473 ASN B N 1
ATOM 8194 C CA . ASN B 1 473 ? 25.703 30.656 22.391 1 94.94 473 ASN B CA 1
ATOM 8195 C C . ASN B 1 473 ? 25.297 31.875 21.562 1 94.94 473 ASN B C 1
ATOM 8197 O O . ASN B 1 473 ? 26.141 32.719 21.266 1 94.94 473 ASN B O 1
ATOM 8201 N N . GLN B 1 474 ? 24.047 31.984 21.328 1 97.12 474 GLN B N 1
ATOM 8202 C CA . GLN B 1 474 ? 23.578 33.094 20.5 1 97.12 474 GLN B CA 1
ATOM 8203 C C . GLN B 1 474 ? 22.734 34.062 21.312 1 97.12 474 GLN B C 1
ATOM 8205 O O . GLN B 1 474 ? 22.078 34.938 20.75 1 97.12 474 GLN B O 1
ATOM 8210 N N . ALA B 1 475 ? 22.719 33.844 22.609 1 97.38 475 ALA B N 1
ATOM 8211 C CA . ALA B 1 475 ? 21.953 34.75 23.484 1 97.38 475 ALA B CA 1
ATOM 8212 C C . ALA B 1 475 ? 22.844 35.812 24.109 1 97.38 475 ALA B C 1
ATOM 8214 O O . ALA B 1 475 ? 23.891 35.5 24.672 1 97.38 475 ALA B O 1
ATOM 8215 N N . TRP B 1 476 ? 22.391 37.062 23.938 1 97.69 476 TRP B N 1
ATOM 8216 C CA . TRP B 1 476 ? 23.141 38.219 24.422 1 97.69 476 TRP B CA 1
ATOM 8217 C C . TRP B 1 476 ? 22.266 39.125 25.297 1 97.69 476 TRP B C 1
ATOM 8219 O O . TRP B 1 476 ? 21.047 39.188 25.109 1 97.69 476 TRP B O 1
ATOM 8229 N N . LYS B 1 477 ? 22.891 39.719 26.25 1 97.38 477 LYS B N 1
ATOM 8230 C CA . LYS B 1 477 ? 22.219 40.719 27.047 1 97.38 477 LYS B CA 1
ATOM 8231 C C . LYS B 1 477 ? 22.781 42.125 26.781 1 97.38 477 LYS B C 1
ATOM 8233 O O . LYS B 1 477 ? 24 42.281 26.75 1 97.38 477 LYS B O 1
ATOM 8238 N N . TYR B 1 478 ? 21.953 43 26.438 1 97.44 478 TYR B N 1
ATOM 8239 C CA . TYR B 1 478 ? 22.359 44.375 26.359 1 97.44 478 TYR B CA 1
ATOM 8240 C C . TYR B 1 478 ? 22.188 45.062 27.719 1 97.44 478 TYR B C 1
ATOM 8242 O O . TYR B 1 478 ? 21.047 45.219 28.188 1 97.44 478 TYR B O 1
ATOM 8250 N N . LEU B 1 479 ? 23.234 45.438 28.297 1 96.81 479 LEU B N 1
ATOM 8251 C CA . LEU B 1 479 ? 23.203 46.156 29.578 1 96.81 479 LEU B CA 1
ATOM 8252 C C . LEU B 1 479 ? 23 47.656 29.359 1 96.81 479 LEU B C 1
ATOM 8254 O O . LEU B 1 479 ? 23.953 48.375 29.047 1 96.81 479 LEU B O 1
ATOM 8258 N N . VAL B 1 480 ? 21.828 48.156 29.703 1 96.06 480 VAL B N 1
ATOM 8259 C CA . VAL B 1 480 ? 21.375 49.5 29.328 1 96.06 480 VAL B CA 1
ATOM 8260 C C . VAL B 1 480 ? 22.219 50.531 30.062 1 96.06 480 VAL B C 1
ATOM 8262 O O . VAL B 1 480 ? 22.594 51.562 29.484 1 96.06 480 VAL B O 1
ATOM 8265 N N . ASP B 1 481 ? 22.547 50.312 31.266 1 95.44 481 ASP B N 1
ATOM 8266 C CA . ASP B 1 481 ? 23.266 51.312 32.094 1 95.44 481 ASP B CA 1
ATOM 8267 C C . ASP B 1 481 ? 24.703 51.469 31.609 1 95.44 481 ASP B C 1
ATOM 8269 O O . ASP B 1 481 ? 25.203 52.594 31.469 1 95.44 481 ASP B O 1
ATOM 8273 N N . SER B 1 482 ? 25.375 50.375 31.359 1 96.38 482 SER B N 1
ATOM 8274 C CA . SER B 1 482 ? 26.781 50.406 31 1 96.38 482 SER B CA 1
ATOM 8275 C C . SER B 1 482 ? 26.984 50.406 29.484 1 96.38 482 SER B C 1
ATOM 8277 O O . SER B 1 482 ? 28.078 50.656 28.984 1 96.38 482 SER B O 1
ATOM 8279 N N . LYS B 1 483 ? 25.906 50.094 28.734 1 97.44 483 LYS B N 1
ATOM 8280 C CA . LYS B 1 483 ? 25.906 50 27.281 1 97.44 483 LYS B CA 1
ATOM 8281 C C . LYS B 1 483 ? 26.812 48.906 26.781 1 97.44 483 LYS B C 1
ATOM 8283 O O . LYS B 1 483 ? 27.469 49.031 25.75 1 97.44 483 LYS B O 1
ATOM 8288 N N . GLN B 1 484 ? 26.906 47.844 27.562 1 98.19 484 GLN B N 1
ATOM 8289 C CA . GLN B 1 484 ? 27.703 46.688 27.172 1 98.19 484 GLN B CA 1
ATOM 8290 C C . GLN B 1 484 ? 26.828 45.594 26.609 1 98.19 484 GLN B C 1
ATOM 8292 O O . GLN B 1 484 ? 25.641 45.5 26.938 1 98.19 484 GLN B O 1
ATOM 8297 N N . ILE B 1 485 ? 27.391 44.844 25.734 1 98.25 485 ILE B N 1
ATOM 8298 C CA . ILE B 1 485 ? 26.75 43.625 25.25 1 98.25 485 ILE B CA 1
ATOM 8299 C C . ILE B 1 485 ? 27.453 42.406 25.844 1 98.25 485 ILE B C 1
ATOM 8301 O O . ILE B 1 485 ? 28.641 42.156 25.547 1 98.25 485 ILE B O 1
ATOM 8305 N N . GLN B 1 486 ? 26.641 41.719 26.641 1 97.62 486 GLN B N 1
ATOM 8306 C CA . GLN B 1 486 ? 27.172 40.594 27.422 1 97.62 486 GLN B CA 1
ATOM 8307 C C . GLN B 1 486 ? 26.641 39.25 26.922 1 97.62 486 GLN B C 1
ATOM 8309 O O . GLN B 1 486 ? 25.453 39.156 26.578 1 97.62 486 GLN B O 1
ATOM 8314 N N . LEU B 1 487 ? 27.578 38.344 26.859 1 96.69 487 LEU B N 1
ATOM 8315 C CA . LEU B 1 487 ? 27.109 37 26.547 1 96.69 487 LEU B CA 1
ATOM 8316 C C . LEU B 1 487 ? 26.234 36.438 27.688 1 96.69 487 LEU B C 1
ATOM 8318 O O . LEU B 1 487 ? 26.656 36.469 28.844 1 96.69 487 LEU B O 1
ATOM 8322 N N . ALA B 1 488 ? 25.047 35.969 27.359 1 94.75 488 ALA B N 1
ATOM 8323 C CA . ALA B 1 488 ? 24.094 35.562 28.391 1 94.75 488 ALA B CA 1
ATOM 8324 C C . ALA B 1 488 ? 24.609 34.344 29.156 1 94.75 488 ALA B C 1
ATOM 8326 O O . ALA B 1 488 ? 24.406 34.219 30.359 1 94.75 488 ALA B O 1
ATOM 8327 N N . ALA B 1 489 ? 25.281 33.469 28.438 1 92.19 489 ALA B N 1
ATOM 8328 C CA . ALA B 1 489 ? 25.766 32.25 29.047 1 92.19 489 ALA B CA 1
ATOM 8329 C C . ALA B 1 489 ? 27.016 32.469 29.875 1 92.19 489 ALA B C 1
ATOM 8331 O O . ALA B 1 489 ? 27.375 31.656 30.719 1 92.19 489 ALA B O 1
ATOM 8332 N N . LYS B 1 490 ? 27.688 33.469 29.578 1 90.5 490 LYS B N 1
ATOM 8333 C CA . LYS B 1 490 ? 28.906 33.812 30.312 1 90.5 490 LYS B CA 1
ATOM 8334 C C . LYS B 1 490 ? 28.875 35.281 30.75 1 90.5 490 LYS B C 1
ATOM 8336 O O . LYS B 1 490 ? 29.438 36.156 30.062 1 90.5 490 LYS B O 1
ATOM 8341 N N . ALA B 1 491 ? 28.484 35.562 31.953 1 88.5 491 ALA B N 1
ATOM 8342 C CA . ALA B 1 491 ? 28.125 36.906 32.406 1 88.5 491 ALA B CA 1
ATOM 8343 C C . ALA B 1 491 ? 29.375 37.75 32.594 1 88.5 491 ALA B C 1
ATOM 8345 O O . ALA B 1 491 ? 29.281 38.969 32.719 1 88.5 491 ALA B O 1
ATOM 8346 N N . ASP B 1 492 ? 30.484 37.156 32.531 1 93.69 492 ASP B N 1
ATOM 8347 C CA . ASP B 1 492 ? 31.688 37.938 32.719 1 93.69 492 ASP B CA 1
ATOM 8348 C C . ASP B 1 492 ? 32.312 38.344 31.391 1 93.69 492 ASP B C 1
ATOM 8350 O O . ASP B 1 492 ? 33.312 39.062 31.375 1 93.69 492 ASP B O 1
ATOM 8354 N N . LYS B 1 493 ? 31.797 37.906 30.328 1 96.69 493 LYS B N 1
ATOM 8355 C CA . LYS B 1 493 ? 32.375 38.188 29.016 1 96.69 493 LYS B CA 1
ATOM 8356 C C . LYS B 1 493 ? 31.516 39.188 28.234 1 96.69 493 LYS B C 1
ATOM 8358 O O . LYS B 1 493 ? 30.312 38.969 28.094 1 96.69 493 LYS B O 1
ATOM 8363 N N . CYS B 1 494 ? 32.125 40.188 27.734 1 98.12 494 CYS B N 1
ATOM 8364 C CA . CYS B 1 494 ? 31.438 41.188 26.969 1 98.12 494 CYS B CA 1
ATOM 8365 C C . CYS B 1 494 ? 32.062 41.344 25.578 1 98.12 494 CYS B C 1
ATOM 8367 O O . CYS B 1 494 ? 33.25 41.094 25.391 1 98.12 494 CYS B O 1
ATOM 8369 N N . LEU B 1 495 ? 31.188 41.656 24.625 1 98.12 495 LEU B N 1
ATOM 8370 C CA . LEU B 1 495 ? 31.641 42 23.266 1 98.12 495 LEU B CA 1
ATOM 8371 C C . LEU B 1 495 ? 32.438 43.281 23.266 1 98.12 495 LEU B C 1
ATOM 8373 O O . LEU B 1 495 ? 32.031 44.281 23.844 1 98.12 495 LEU B O 1
ATOM 8377 N N . SER B 1 496 ? 33.562 43.188 22.562 1 98.06 496 SER B N 1
ATOM 8378 C CA . SER B 1 496 ? 34.469 44.312 22.594 1 98.06 496 SER B CA 1
ATOM 8379 C C . SER B 1 496 ? 35.094 44.531 21.219 1 98.06 496 SER B C 1
ATOM 8381 O O . SER B 1 496 ? 35.25 43.594 20.438 1 98.06 496 SER B O 1
ATOM 8383 N N . LEU B 1 497 ? 35.406 45.844 20.969 1 98 497 LEU B N 1
ATOM 8384 C CA . LEU B 1 497 ? 36.219 46.188 19.797 1 98 497 LEU B CA 1
ATOM 8385 C C . LEU B 1 497 ? 37.688 45.969 20.062 1 98 497 LEU B C 1
ATOM 8387 O O . LEU B 1 497 ? 38.188 46.312 21.141 1 98 497 LEU B O 1
ATOM 8391 N N . ASN B 1 498 ? 38.344 45.344 19.062 1 97.44 498 ASN B N 1
ATOM 8392 C CA . ASN B 1 498 ? 39.781 45.281 19.109 1 97.44 498 ASN B CA 1
ATOM 8393 C C . ASN B 1 498 ? 40.406 46.625 18.75 1 97.44 498 ASN B C 1
ATOM 8395 O O . ASN B 1 498 ? 40.531 46.969 17.562 1 97.44 498 ASN B O 1
ATOM 8399 N N . THR B 1 499 ? 40.938 47.281 19.688 1 95.06 499 THR B N 1
ATOM 8400 C CA . THR B 1 499 ? 41.438 48.625 19.453 1 95.06 499 THR B CA 1
ATOM 8401 C C . THR B 1 499 ? 42.719 48.625 18.672 1 95.06 499 THR B C 1
ATOM 8403 O O . THR B 1 499 ? 43.156 49.656 18.141 1 95.06 499 THR B O 1
ATOM 8406 N N . ALA B 1 500 ? 43.375 47.469 18.656 1 96.06 500 ALA B N 1
ATOM 8407 C CA . ALA B 1 500 ? 44.562 47.344 17.844 1 96.06 500 ALA B CA 1
ATOM 8408 C C . ALA B 1 500 ? 44.25 47.469 16.359 1 96.06 500 ALA B C 1
ATOM 8410 O O . ALA B 1 500 ? 45.062 48.031 15.602 1 96.06 500 ALA B O 1
ATOM 8411 N N . THR B 1 501 ? 43.094 47.031 15.945 1 96.44 501 THR B N 1
ATOM 8412 C CA . THR B 1 501 ? 42.75 47.062 14.531 1 96.44 501 THR B CA 1
ATOM 8413 C C . THR B 1 501 ? 41.625 48.062 14.258 1 96.44 501 THR B C 1
ATOM 8415 O O . THR B 1 501 ? 41.469 48.5 13.125 1 96.44 501 THR B O 1
ATOM 8418 N N . ASN B 1 502 ? 40.812 48.312 15.227 1 96.38 502 ASN B N 1
ATOM 8419 C CA . ASN B 1 502 ? 39.625 49.156 15.117 1 96.38 502 ASN B CA 1
ATOM 8420 C C . ASN B 1 502 ? 38.625 48.594 14.102 1 96.38 502 ASN B C 1
ATOM 8422 O O . ASN B 1 502 ? 37.844 49.344 13.508 1 96.38 502 ASN B O 1
ATOM 8426 N N . VAL B 1 503 ? 38.781 47.312 13.859 1 97.31 503 VAL B N 1
ATOM 8427 C CA . VAL B 1 503 ? 37.938 46.625 12.898 1 97.31 503 VAL B CA 1
ATOM 8428 C C . VAL B 1 503 ? 37.375 45.312 13.508 1 97.31 503 VAL B C 1
ATOM 8430 O O . VAL B 1 503 ? 36.156 45.094 13.523 1 97.31 503 VAL B O 1
ATOM 8433 N N . THR B 1 504 ? 38.281 44.531 14.055 1 97.31 504 THR B N 1
ATOM 8434 C CA . THR B 1 504 ? 37.938 43.188 14.539 1 97.31 504 THR B CA 1
ATOM 8435 C C . THR B 1 504 ? 37.312 43.281 15.938 1 97.31 504 THR B C 1
ATOM 8437 O O . THR B 1 504 ? 37.5 44.25 16.656 1 97.31 504 THR B O 1
ATOM 8440 N N . LEU B 1 505 ? 36.531 42.25 16.25 1 97.88 505 LEU B N 1
ATOM 8441 C CA . LEU B 1 505 ? 35.875 42.156 17.547 1 97.88 505 LEU B CA 1
ATOM 8442 C C . LEU B 1 505 ? 36.469 41.031 18.391 1 97.88 505 LEU B C 1
ATOM 8444 O O . LEU B 1 505 ? 37.094 40.125 17.859 1 97.88 505 LEU B O 1
ATOM 8448 N N . LEU B 1 506 ? 36.312 41.125 19.641 1 96.62 506 LEU B N 1
ATOM 8449 C CA . LEU B 1 506 ? 36.75 40.062 20.531 1 96.62 506 LEU B CA 1
ATOM 8450 C C . LEU B 1 506 ? 35.875 40 21.781 1 96.62 506 LEU B C 1
ATOM 8452 O O . LEU B 1 506 ? 35.062 40.906 22.031 1 96.62 506 LEU B O 1
ATOM 8456 N N . MET B 1 507 ? 36 38.938 22.531 1 97.19 507 MET B N 1
ATOM 8457 C CA . MET B 1 507 ? 35.344 38.781 23.828 1 97.19 507 MET B CA 1
ATOM 8458 C C . MET B 1 507 ? 36.344 38.969 24.953 1 97.19 507 MET B C 1
ATOM 8460 O O . MET B 1 507 ? 37.438 38.406 24.938 1 97.19 507 MET B O 1
ATOM 8464 N N . GLU B 1 508 ? 35.969 39.812 25.844 1 95.69 508 GLU B N 1
ATOM 8465 C CA . GLU B 1 508 ? 36.844 40.031 26.984 1 95.69 508 GLU B CA 1
ATOM 8466 C C . GLU B 1 508 ? 36.031 40.25 28.266 1 95.69 508 GLU B C 1
ATOM 8468 O O . GLU B 1 508 ? 34.812 40.344 28.219 1 95.69 508 GLU B O 1
ATOM 8473 N N . GLN B 1 509 ? 36.719 40.25 29.406 1 97.25 509 GLN B N 1
ATOM 8474 C CA . GLN B 1 509 ? 36.062 40.469 30.672 1 97.25 509 GLN B CA 1
ATOM 8475 C C . GLN B 1 509 ? 35.344 41.812 30.688 1 97.25 509 GLN B C 1
ATOM 8477 O O . GLN B 1 509 ? 35.875 42.844 30.234 1 97.25 509 GLN B O 1
ATOM 8482 N N . CYS B 1 510 ? 34.156 41.75 31.203 1 97.44 510 CYS B N 1
ATOM 8483 C CA . CYS B 1 510 ? 33.344 42.969 31.219 1 97.44 510 CYS B CA 1
ATOM 8484 C C . CYS B 1 510 ? 34 44.031 32.125 1 97.44 510 CYS B C 1
ATOM 8486 O O . CYS B 1 510 ? 34.375 43.75 33.25 1 97.44 510 CYS B O 1
ATOM 8488 N N . ASP B 1 511 ? 34.188 45.156 31.5 1 97.44 511 ASP B N 1
ATOM 8489 C CA . ASP B 1 511 ? 34.719 46.312 32.188 1 97.44 511 ASP B CA 1
ATOM 8490 C C . ASP B 1 511 ? 34 47.594 31.766 1 97.44 511 ASP B C 1
ATOM 8492 O O . ASP B 1 511 ? 34.219 48.094 30.656 1 97.44 511 ASP B O 1
ATOM 8496 N N . VAL B 1 512 ? 33.312 48.219 32.656 1 95.88 512 VAL B N 1
ATOM 8497 C CA . VAL B 1 512 ? 32.406 49.312 32.375 1 95.88 512 VAL B CA 1
ATOM 8498 C C . VAL B 1 512 ? 33.188 50.562 32 1 95.88 512 VAL B C 1
ATOM 8500 O O . VAL B 1 512 ? 32.656 51.5 31.391 1 95.88 512 VAL B O 1
ATOM 8503 N N . THR B 1 513 ? 34.469 50.562 32.25 1 96.5 513 THR B N 1
ATOM 8504 C CA . THR B 1 513 ? 35.281 51.75 32 1 96.5 513 THR B CA 1
ATOM 8505 C C . THR B 1 513 ? 35.812 51.75 30.594 1 96.5 513 THR B C 1
ATOM 8507 O O . THR B 1 513 ? 36.312 52.781 30.094 1 96.5 513 THR B O 1
ATOM 8510 N N . LYS B 1 514 ? 35.719 50.688 29.922 1 96.62 514 LYS B N 1
ATOM 8511 C CA . LYS B 1 514 ? 36.312 50.531 28.594 1 96.62 514 LYS B CA 1
ATOM 8512 C C . LYS B 1 514 ? 35.344 51.062 27.516 1 96.62 514 LYS B C 1
ATOM 8514 O O . LYS B 1 514 ? 34.25 50.531 27.344 1 96.62 514 LYS B O 1
ATOM 8519 N N . ALA B 1 515 ? 35.75 52 26.75 1 96.75 515 ALA B N 1
ATOM 8520 C CA . ALA B 1 515 ? 34.938 52.594 25.672 1 96.75 515 ALA B CA 1
ATOM 8521 C C . ALA B 1 515 ? 34.688 51.562 24.562 1 96.75 515 ALA B C 1
ATOM 8523 O O . ALA B 1 515 ? 33.656 51.594 23.906 1 96.75 515 ALA B O 1
ATOM 8524 N N . GLN B 1 516 ? 35.688 50.656 24.375 1 97.19 516 GLN B N 1
ATOM 8525 C CA . GLN B 1 516 ? 35.594 49.656 23.312 1 97.19 516 GLN B CA 1
ATOM 8526 C C . GLN B 1 516 ? 34.562 48.594 23.625 1 97.19 516 GLN B C 1
ATOM 8528 O O . GLN B 1 516 ? 34.219 47.781 22.766 1 97.19 516 GLN B O 1
ATOM 8533 N N . GLN B 1 517 ? 33.938 48.656 24.844 1 98.12 517 GLN B N 1
ATOM 8534 C CA . GLN B 1 517 ? 32.875 47.719 25.219 1 98.12 517 GLN B CA 1
ATOM 8535 C C . GLN B 1 517 ? 31.531 48.406 25.25 1 98.12 517 GLN B C 1
ATOM 8537 O O . GLN B 1 517 ? 30.531 47.812 25.641 1 98.12 517 GLN B O 1
ATOM 8542 N N . LYS B 1 518 ? 31.547 49.656 24.891 1 97.88 518 LYS B N 1
ATOM 8543 C CA . LYS B 1 518 ? 30.297 50.406 24.859 1 97.88 518 LYS B CA 1
ATOM 8544 C C . LYS B 1 518 ? 29.703 50.438 23.453 1 97.88 518 LYS B C 1
ATOM 8546 O O . LYS B 1 518 ? 30.391 50.719 22.469 1 97.88 518 LYS B O 1
ATOM 8551 N N . TRP B 1 519 ? 28.531 50.062 23.422 1 98.25 519 TRP B N 1
ATOM 8552 C CA . TRP B 1 519 ? 27.812 49.969 22.141 1 98.25 519 TRP B CA 1
ATOM 8553 C C . TRP B 1 519 ? 26.609 50.906 22.141 1 98.25 519 TRP B C 1
ATOM 8555 O O . TRP B 1 519 ? 25.797 50.875 23.062 1 98.25 519 TRP B O 1
ATOM 8565 N N . ILE B 1 520 ? 26.469 51.719 21.125 1 97.62 520 ILE B N 1
ATOM 8566 C CA . ILE B 1 520 ? 25.391 52.688 20.969 1 97.62 520 ILE B CA 1
ATOM 8567 C C . ILE B 1 520 ? 24.359 52.125 19.984 1 97.62 520 ILE B C 1
ATOM 8569 O O . ILE B 1 520 ? 24.688 51.844 18.828 1 97.62 520 ILE B O 1
ATOM 8573 N N . VAL B 1 521 ? 23.203 52.031 20.469 1 97.44 521 VAL B N 1
ATOM 8574 C CA . VAL B 1 521 ? 22.156 51.406 19.672 1 97.44 521 VAL B CA 1
ATOM 8575 C C . VAL B 1 521 ? 20.875 52.219 19.734 1 97.44 521 VAL B C 1
ATOM 8577 O O . VAL B 1 521 ? 20.781 53.156 20.531 1 97.44 521 VAL B O 1
ATOM 8580 N N . SER B 1 522 ? 19.891 51.938 18.812 1 96.69 522 SER B N 1
ATOM 8581 C CA . SER B 1 522 ? 18.547 52.5 18.859 1 96.69 522 SER B CA 1
ATOM 8582 C C . SER B 1 522 ? 17.562 51.531 19.5 1 96.69 522 SER B C 1
ATOM 8584 O O . SER B 1 522 ? 17.203 50.531 18.906 1 96.69 522 SER B O 1
ATOM 8586 N N . PHE B 1 523 ? 17.094 51.906 20.703 1 97.12 523 PHE B N 1
ATOM 8587 C CA . PHE B 1 523 ? 16.25 51 21.469 1 97.12 523 PHE B CA 1
ATOM 8588 C C . PHE B 1 523 ? 14.852 50.938 20.844 1 97.12 523 PHE B C 1
ATOM 8590 O O . PHE B 1 523 ? 14.344 51.906 20.312 1 97.12 523 PHE B O 1
ATOM 8597 N N . VAL B 1 524 ? 14.266 49.781 21 1 96 524 VAL B N 1
ATOM 8598 C CA . VAL B 1 524 ? 12.898 49.562 20.547 1 96 524 VAL B CA 1
ATOM 8599 C C . VAL B 1 524 ? 11.922 50.156 21.547 1 96 524 VAL B C 1
ATOM 8601 O O . VAL B 1 524 ? 12.07 49.969 22.75 1 96 524 VAL B O 1
ATOM 8604 N N . GLN B 1 525 ? 11.008 50.906 21.031 1 92.56 525 GLN B N 1
ATOM 8605 C CA . GLN B 1 525 ? 9.922 51.438 21.844 1 92.56 525 GLN B CA 1
ATOM 8606 C C . GLN B 1 525 ? 8.586 50.812 21.453 1 92.56 525 GLN B C 1
ATOM 8608 O O . GLN B 1 525 ? 8.125 50.969 20.328 1 92.56 525 GLN B O 1
ATOM 8613 N N . LEU B 1 526 ? 8.023 50.094 22.344 1 93.44 526 LEU B N 1
ATOM 8614 C CA . LEU B 1 526 ? 6.754 49.406 22.109 1 93.44 526 LEU B CA 1
ATOM 8615 C C . LEU B 1 526 ? 5.898 49.406 23.375 1 93.44 526 LEU B C 1
ATOM 8617 O O . LEU B 1 526 ? 6.395 49.125 24.469 1 93.44 526 LEU B O 1
ATOM 8621 N N . ASP B 1 527 ? 4.648 49.812 23.234 1 91.69 527 ASP B N 1
ATOM 8622 C CA . ASP B 1 527 ? 3.736 49.812 24.375 1 91.69 527 ASP B CA 1
ATOM 8623 C C . ASP B 1 527 ? 3.24 48.406 24.672 1 91.69 527 ASP B C 1
ATOM 8625 O O . ASP B 1 527 ? 2.453 47.844 23.906 1 91.69 527 ASP B O 1
ATOM 8629 N N . VAL B 1 528 ? 3.709 47.906 25.797 1 90.62 528 VAL B N 1
ATOM 8630 C CA . VAL B 1 528 ? 3.299 46.562 26.203 1 90.62 528 VAL B CA 1
ATOM 8631 C C . VAL B 1 528 ? 2.637 46.625 27.578 1 90.62 528 VAL B C 1
ATOM 8633 O O . VAL B 1 528 ? 2.643 45.625 28.312 1 90.62 528 VAL B O 1
ATOM 8636 N N . SER B 1 529 ? 2.158 47.688 27.984 1 89.94 529 SER B N 1
ATOM 8637 C CA . SER B 1 529 ? 1.611 47.906 29.328 1 89.94 529 SER B CA 1
ATOM 8638 C C . SER B 1 529 ? 0.447 46.969 29.609 1 89.94 529 SER B C 1
ATOM 8640 O O . SER B 1 529 ? 0.277 46.5 30.734 1 89.94 529 SER B O 1
ATOM 8642 N N . MET B 1 530 ? -0.257 46.688 28.562 1 85.75 530 MET B N 1
ATOM 8643 C CA . MET B 1 530 ? -1.418 45.844 28.75 1 85.75 530 MET B CA 1
ATOM 8644 C C . MET B 1 530 ? -0.989 44.406 29.109 1 85.75 530 MET B C 1
ATOM 8646 O O . MET B 1 530 ? -1.764 43.656 29.688 1 85.75 530 MET B O 1
ATOM 8650 N N . LEU B 1 531 ? 0.24 44.031 28.734 1 86.81 531 LEU B N 1
ATOM 8651 C CA . LEU B 1 531 ? 0.741 42.688 29 1 86.81 531 LEU B CA 1
ATOM 8652 C C . LEU B 1 531 ? 1.355 42.594 30.391 1 86.81 531 LEU B C 1
ATOM 8654 O O . LEU B 1 531 ? 1.478 41.5 30.953 1 86.81 531 LEU B O 1
ATOM 8658 N N . LEU B 1 532 ? 1.942 43.656 30.891 1 75.81 532 LEU B N 1
ATOM 8659 C CA . LEU B 1 532 ? 2.566 43.719 32.188 1 75.81 532 LEU B CA 1
ATOM 8660 C C . LEU B 1 532 ? 1.511 43.75 33.312 1 75.81 532 LEU B C 1
ATOM 8662 O O . LEU B 1 532 ? 1.681 43.125 34.344 1 75.81 532 LEU B O 1
ATOM 8666 N N . GLU B 1 533 ? 0.542 44.469 33.094 1 60.62 533 GLU B N 1
ATOM 8667 C CA . GLU B 1 533 ? -0.547 44.562 34.062 1 60.62 533 GLU B CA 1
ATOM 8668 C C . GLU B 1 533 ? -1.22 43.219 34.25 1 60.62 533 GLU B C 1
ATOM 8670 O O . GLU B 1 533 ? -1.602 42.875 35.375 1 60.62 533 GLU B O 1
ATOM 8675 N N . SER B 1 534 ? -1.202 42.531 33.281 1 54.12 534 SER B N 1
ATOM 8676 C CA . SER B 1 534 ? -1.879 41.25 33.312 1 54.12 534 SER B CA 1
ATOM 8677 C C . SER B 1 534 ? -1.051 40.219 34.062 1 54.12 534 SER B C 1
ATOM 8679 O O . SER B 1 534 ? -1.603 39.312 34.719 1 54.12 534 SER B O 1
ATOM 8681 N N . GLN B 1 535 ? 0.299 40.25 33.969 1 52.34 535 GLN B N 1
ATOM 8682 C CA . GLN B 1 535 ? 1.164 39.312 34.688 1 52.34 535 GLN B CA 1
ATOM 8683 C C . GLN B 1 535 ? 1.18 39.625 36.188 1 52.34 535 GLN B C 1
ATOM 8685 O O . GLN B 1 535 ? 1.365 38.719 37 1 52.34 535 GLN B O 1
ATOM 8690 N N . THR B 1 536 ? 1.07 40.938 36.594 1 41.84 536 THR B N 1
ATOM 8691 C CA . THR B 1 536 ? 1.018 41.312 38 1 41.84 536 THR B CA 1
ATOM 8692 C C . THR B 1 536 ? -0.339 40.969 38.594 1 41.84 536 THR B C 1
ATOM 8694 O O . THR B 1 536 ? -0.459 40.781 39.812 1 41.84 536 THR B O 1
ATOM 8697 N N . LYS B 1 537 ? -1.334 41.125 37.844 1 46.22 537 LYS B N 1
ATOM 8698 C CA . LYS B 1 537 ? -2.635 40.781 38.406 1 46.22 537 LYS B CA 1
ATOM 8699 C C . LYS B 1 537 ? -2.857 39.281 38.406 1 46.22 537 LYS B C 1
ATOM 8701 O O . LYS B 1 537 ? -3.873 38.781 38.906 1 46.22 537 LYS B O 1
ATOM 8706 N N . ALA B 1 538 ? -2.043 38.625 37.656 1 43.25 538 ALA B N 1
ATOM 8707 C CA . ALA B 1 538 ? -2.188 37.188 37.75 1 43.25 538 ALA B CA 1
ATOM 8708 C C . ALA B 1 538 ? -1.35 36.625 38.875 1 43.25 538 ALA B C 1
ATOM 8710 O O . ALA B 1 538 ? -0.212 37.062 39.094 1 43.25 538 ALA B O 1
#

pLDDT: mean 92.39, std 10.71, range [28.06, 98.88]

Secondary structure (DSSP, 8-state):
----------------PPPPPTTSPPPTTGGGPPP------HHHHHHHHHHHHHHSS-HHHHHHS-TT--------TTTTSTTSS-TTPPPEEEEEEESS--HHHHHHHHHHHHHHS-GGGEEEEEEEE-S---GGGTHHHHHHHTT-TTEEEEE-SS---HHHHHHHHHHT---SEEEEE-SSEEE-TTHHHHHHHHHHH-TTEEEEEEEEEE-TTT--EE-SSGGGEEEEE-TT--EEEEEGGG-SS--SSTTS-EE-S---SSSEEEEHHHHHHTTSS-TT--SSSSHHHHHHHHHHHTT-EEEEEEEEEEEEE--S--GGGTT--S-HHHHHHHHHHHHH-GGGHHHHHHHHT-SS--HHHH---HHHHHHHHHHTPPPHHHIIIII-TTPPP-PPTT-EEE--EETTTBTTEEEEEETTTTEEEEEE---SSSTT-EEE-TT--EEETTEEEETTTTEEEE--SS-GGG-EEEETTTTEEEESS-TTEEEEE-TTTTS-EEEEE--TT-GGG-EE--B-----HHHHHHHH--/----------------PPPPPTTSPPPTTGGGPPP------HHHHHHHHHHHHHHSS-HHHHHHS-TT--------TTTTSTTSS-TTPPPEEEEEEESS--HHHHHHHHHHHHHHS-GGGEEEEEEEE-S---GGGTHHHHHHHTT-TTEEEEE-SS---HHHHHHHHHHT---SEEEEE-SSEEE-TTHHHHHHHHHHH-TTEEEEEEEEEE-TTT--EE-SSGGGEEEEE-TT--EEEEEGGG-SS--SSTTS-EE-S---SSSEEEEHHHHHHTTSS-TT--SSSSHHHHHHHHHHHTT-EEEEEEEEEEEEE--S--GGGTT--S-HHHHHHHHHHHHH-GGGHHHHHHHHT-SS--HHHH---HHHHHHHHHTTPPPHHHIIIII-TTPPP-PPTT-EEE--EETTTBTTEEEEEETTTTEEEEEE---SSSTT-EEE-TT--EEETTEEEETTTTEEEE--SS-GGG-EEEETTTTEEEESS-TTEEEEE-TTTTS-EEEEE--TT-GGG-EE--B-----HHHHHHHH--

Solvent-accessible surface area (backbone atoms only — not comparable to full-atom values): 57273 Å² total; per-residue (Å²): 132,82,78,71,78,79,75,76,78,60,55,75,87,60,61,60,68,72,80,83,65,84,92,49,78,84,44,48,34,46,55,30,33,59,43,81,73,85,72,86,35,72,68,56,48,50,47,31,52,49,22,29,63,67,63,8,24,27,44,44,58,50,30,33,22,49,46,66,53,49,65,66,93,79,67,51,71,78,59,65,38,72,48,69,57,75,87,81,59,75,36,25,36,35,34,27,51,40,59,65,62,60,66,43,44,39,52,18,22,54,39,24,46,62,25,28,28,43,64,80,42,50,63,32,36,39,40,26,34,38,48,52,80,51,36,66,72,42,40,46,41,52,62,65,42,65,81,38,86,46,53,41,82,43,74,42,96,48,74,54,32,59,60,52,37,48,49,55,43,54,70,71,54,83,52,59,30,39,30,38,38,55,42,45,31,40,50,36,72,52,19,56,64,50,38,47,50,52,26,71,76,34,51,48,29,34,25,23,57,20,59,25,37,23,41,36,74,40,53,24,55,45,71,85,70,31,76,46,52,30,33,39,59,51,85,84,64,49,74,45,79,39,58,48,84,66,48,85,79,78,65,90,58,79,61,50,68,38,80,31,42,27,52,88,59,48,52,36,34,38,26,43,67,43,39,55,54,66,52,60,71,66,80,79,52,52,44,55,64,53,58,27,49,47,53,28,50,50,35,44,23,44,76,32,36,36,27,38,27,46,47,8,43,30,26,34,48,64,56,78,46,64,59,83,52,75,77,56,82,68,66,37,50,60,46,30,46,53,52,44,26,70,64,54,33,60,86,56,22,54,57,52,31,25,65,47,20,44,89,70,89,49,49,91,78,58,47,82,57,63,68,57,44,48,41,45,58,74,48,63,42,50,56,39,66,51,34,42,66,72,51,36,42,75,48,74,74,64,76,48,76,60,26,27,50,39,55,37,22,38,56,66,74,37,86,59,31,18,43,33,47,40,80,91,76,67,43,63,29,47,40,72,57,77,88,75,70,55,56,37,24,36,12,38,23,72,55,25,25,49,17,36,65,42,34,18,47,30,46,76,73,75,42,77,40,68,59,76,84,70,37,59,51,32,16,45,37,42,38,72,88,63,25,30,41,26,35,59,80,41,81,54,33,18,48,25,52,31,77,92,70,66,29,44,62,46,64,38,72,64,52,83,84,42,43,42,30,21,49,50,68,43,69,67,84,75,92,54,63,74,31,52,54,41,57,70,74,90,132,80,79,70,77,81,74,76,80,61,54,73,86,58,60,59,70,72,78,80,65,84,90,48,78,84,47,48,32,45,54,29,33,58,43,83,72,84,71,87,35,74,68,56,48,52,49,32,53,48,23,29,62,67,63,10,25,29,43,45,60,50,31,34,21,48,45,68,53,49,66,65,91,78,68,51,71,79,60,66,38,73,46,69,57,75,86,82,59,76,37,24,34,35,34,28,52,40,59,66,63,61,65,42,43,39,51,19,23,53,41,26,46,61,25,27,28,44,64,79,42,50,62,30,38,39,39,25,33,38,48,53,80,53,37,65,72,41,40,46,42,52,62,65,43,65,80,38,85,47,54,42,83,44,74,43,96,48,75,55,32,58,60,52,38,48,49,54,43,54,70,72,54,84,52,59,29,40,30,39,38,57,41,47,32,40,51,36,73,52,19,55,64,51,39,46,50,52,25,70,76,35,50,48,29,33,24,23,54,20,58,26,37,22,40,36,76,40,53,24,55,46,70,86,70,33,74,46,52,29,33,38,58,50,87,84,64,50,75,44,78,38,56,46,83,67,48,84,79,79,66,92,57,78,60,50,67,39,79,30,42,27,52,89,60,49,52,36,34,37,24,44,68,44,39,55,55,65,52,58,72,67,82,79,53,51,44,54,64,54,56,28,51,47,52,27,50,51,34,44,23,45,78,30,37,37,27,39,27,46,49,8,42,32,29,32,50,63,54,78,46,62,59,84,51,74,77,56,80,68,66,36,50,60,46,30,46,53,51,44,25,70,66,54,32,60,87,57,24,54,55,52,32,26,65,47,19,44,90,70,91,48,50,90,79,58,46,83,57,62,68,58,46,48,41,45,58,74,48,63,42,52,57,37,66,53,35,41,65,72,50,36,43,75,47,75,74,65,77,47,75,61,27,27,50,40,54,36,22,38,56,66,74,37,86,60,32,18,44,32,48,39,82,90,76,66,42,62,30,46,39,72,58,77,89,75,69,54,54,36,23,36,12,38,22,71,56,26,25,49,17,35,65,41,33,18,46,29,48,75,72,75,43,78,42,68,57,76,83,70,37,59,50,32,17,46,37,41,39,73,91,62,26,28,40,26,35,60,79,41,80,54,34,19,48,26,53,32,76,91,70,67,27,45,62,46,63,40,72,65,51,83,83,42,44,41,29,20,48,50,68,44,68,65,84,75,95,53,62,74,32,53,55,41,58,70,74,92

Organism: Anopheles darlingi (NCBI:txid43151)